Protein 7XIO (pdb70)

B-factor: mean 67.59, std 16.99, range [36.01, 215.99]

Secondary structure (DSSP, 8-state):
-PPEEE-BSTT--TT-HHHHHHHHHHHHHHHS-TTSSSSHHHHHHHHEETTTEESS---SSTTHHHHHHHHHHHHHHHHHHHH--TT----B--TTT--SPPHHHH-SEETTEEPTT--TTPPPSSGGG---HHHH-IIIIIHHHHH---HHHHS----EE-SSSS-EE--S--TTHHHH--SEE-HHIIIIIHHHHHHH-TTTTSTTGGGSTTHHHHHHHHHHHHHHHHHTT------HHHHT-EEEEEEE-TTS-EEEEEGGGGS-TTTTTEEES--PPP--PPP-HHHHHHHHHHHT--EE---SSS--B-SSS-EEEEEE--S----EEEEEEEEE--TTEEEEEEEES-TT--TTS-TTSTTEEEEE-----PPPEEEEE-HHHHHHHT--TTEEEEEEEEEEPTT--GGGS--BEEEEEEEEE--/-PPEEE-BSTT--TT-HHHHHHHHHHHHHHHS-TTSSSSHHHHHHHHEETTTEESS---SSTTHHHHHHHHHHHHHHHHHHHH--TT----B--TTT--SPPHHHH-SEETTEEPTT--TTPPPSSGGG---HHHH-IIIIIHHHHH---HHHHS----EE-SSSS-EE--S--TTHHHH--SEE-HHIIIIIHHHHHHH-TTTTSTTGGGSTHHHHHHHHHHHHHHHHHHTT------HHHHT-EEEEEEE-TTS-EEEEEGGGGS-TTTTTEEES--PPP--PPP-HHHHHHHHHHH----EEE---SSS--B-SSS-EEEEEE--TTSSS-----EEEEEEEEE--TTEEEEEEEES-TT--TTS-TTSTTEEEEE-----PPPEEEEE-HHHHHHHT--TTEEEEEEEEEEPTT--GGGS--BEEEEEEEEE--/-PPEEE-BSTT--TT-HHHHHHHHHHHHHHHS-TTSSSSHHHHHHHHEETTTEESS---SSTTHHHHHHHHHHHHHHHHHHHH--TT----B--TTT--SPPHHHH-SEETTEEPTT--TTPPPSSGGG---HHHH-IIIIIHHHHH---HHHHS----EE-SSSS-EE--S--TTHHHH--SEE-HHIIIIIHHHHHHH-TTTTSTTGGGSTHHHHHHHHHHHHHHHHHHTT------HHHHT-EEEEEEE-TTS-EEEEEGGGGS-TTTTTEEES--PPP--PPP-HHHHHHHHHHH---EEEE---SSS--B-SSS-EEEEEE-----EEEEEEEEE--TTEEEEEEEES-TT--TTS-TTSTTEEEEE-----PPPEEEEE-HHHHHHHT--EEEEEEEEEEPTT--GGGS--BEEEEEEEEE-

Nearest PDB structures (foldseek):
  7xio-assembly2_B  TM=1.002E+00  e=6.014E-97  Ralstonia
  7xio-assembly3_C  TM=1.002E+00  e=2.728E-91  Ralstonia
  7xio-assembly1_A  TM=1.000E+00  e=6.134E-91  Ralstonia
  4z14-assembly6_E  TM=7.018E-01  e=4.710E-22  Coreopsis grandiflora
  6hqi-assembly1_A  TM=7.028E-01  e=2.524E-21  Solanum lycopersicum

Foldseek 3Di:
DAFQAAEAPPPADCVRVQNVLLQVLLVVQCPDDLVACSHLNNLLVLQHDQPGAGHQAAAAALCNQLVLLVSLLQSQQLSCVVSVVVSHHHYAYLCQVVFWQDPLQCDQPDPPHGGSLYDPPWATCDDVNTCDCLFRHVVNQLVVLLVDQASCQNRWHFAWAVVDPPIRTDDDQPSVRRRRHFTAGHSLRFGHNQSNQLSGDDQSLGSSNSSNVNVSNHSVVVNQSVQQSVQQPRDHDPDCSQLVHKRAQSHAHSVRGGHIDHSVCRPDVVSSRHDYPDHDHHPPDDDDPLLNVVVVPVSVPAAWWQDDDPFWAFQFQWRKTKDADPWDQAWKKKKFGQKDFDPFFFKKWKFKQCRRDGLPDDCVDLRTFHITGDRDVGGHMHMGTCVVSCVSVVDPTGMIMMIMHGHGDPPDDRVPRDTMDTPIMHMDRSD/DAFQAAEALPPADCVRPQNVLLQVLLVVQCPDDLVACSHLNNLLVLQNDQPGAGHQAAAAALCNQLVVLVSLLLSQQLSCVVSVVVSHHHYAYLCQVVFWDRPLQCDQDDPPHGGSLYDPPWATCDDVNTCDCLFRHVVNQLVVLLVDQASCQNRWHFAWAVVDVPIRTDDDQPSVRRRRHFTAGHSLRFGHNQSNQLSGDDLSLGSSNSSNVCVSNHSVVVNQSLQQSVQLPRDHDPDCSQLVHKRAQSHAHSVRGGHIDHSVCRPDVVSSRHDYPDHDHHPPDDDDVLLNVVVVVVSNVAPKAWWQDDDPFWAFQFQWRKTKDADPPPLPQDLVKWKKKKQGFKDADPFFFKKWKFKQCRRDGLPDDCPDLRTFHIGGDRDVGGHMHMGTCSVSCVSVSDPNRMIMMTMHGHGDPPDDRVPSDTMDTPTMMMHISD/DAFQAAEALPPADCVRVQNVLLQVLLVVQCPDDLVACSHLNNLLVLQHDQPGAGHQAAAAALCNQLVLLVSLLLVQQLSCVVSVVVSHHHYAYLCQVVFWDRPSQCDQPDPPHGGSLYDPPWATCDDVNTCDLLQRHVVNQLVVLLPDQASCQNRWHFAWAVVDPPIRTDDDQPSVRRRRHFTAGHSLRFGHNQSNQLSGDDLSLGSSNSSNVCVSNHSVVVNQSVVQSVQQPRDHDPDCSQLVHKRQQSHAHNVRGGHIDHSVCRPDVVSSRHDYPDHDHHPPDDDDVVVRVVVVCVSVVADKDWFQDDDQFWAFQFQWRKTKDADPPAWKKKKFGFKDADPFFFWKWKFKQCRRDGLPDDCPDLRTFHITGDRDVGGHMHMGTCVVSCVSVVHRMIMMTMHGHGDPPDDRVPSTTMDTPTMMMHHD

Solvent-accessible surface area: 51784 Å² total; per-residue (Å²): 142,132,72,50,41,0,77,29,13,135,76,18,153,63,75,18,79,11,0,29,6,0,10,92,0,0,27,61,0,79,69,75,83,55,117,95,26,32,0,9,50,6,0,0,48,14,0,1,49,89,156,64,32,82,112,64,2,0,31,3,0,0,0,0,3,0,0,5,2,0,0,0,0,1,1,3,100,0,0,18,54,46,27,51,80,175,93,0,2,0,0,4,4,15,0,13,124,36,77,102,21,18,136,4,0,65,41,133,83,62,118,79,152,109,6,29,0,58,4,91,135,36,52,130,5,63,56,99,36,31,3,46,69,11,10,0,0,96,62,90,5,5,69,80,4,31,45,23,20,25,6,12,25,6,1,0,2,5,0,8,15,63,100,68,105,113,73,70,26,7,95,43,49,65,54,100,1,4,58,40,3,4,2,9,11,5,46,1,2,5,0,0,0,2,11,0,1,21,6,0,7,46,44,1,32,40,8,0,1,1,66,0,0,0,0,2,0,0,1,0,0,1,6,25,0,0,10,10,0,42,33,22,37,13,121,29,16,53,19,43,31,0,10,7,2,43,1,58,80,6,0,1,21,22,105,21,142,116,44,68,19,8,0,11,37,0,16,23,20,57,53,19,22,0,113,3,51,100,72,58,85,60,66,132,95,128,62,89,85,53,40,29,62,100,4,65,66,51,4,108,103,109,31,84,13,40,83,64,92,173,28,65,0,30,0,79,117,15,13,65,6,83,3,125,41,85,108,77,85,126,52,15,4,0,5,1,23,8,1,129,38,43,91,50,10,22,17,2,48,1,0,0,66,35,68,130,0,44,52,117,26,82,55,124,37,85,43,22,25,19,9,0,1,18,35,117,151,64,44,26,0,0,17,1,56,0,33,81,12,20,78,81,46,84,47,81,91,13,68,18,21,1,0,1,0,0,15,11,56,52,90,44,58,43,163,70,1,40,21,0,37,5,113,25,1,57,0,11,55,16,91,143,127,69,52,20,0,114,27,15,131,78,25,60,69,101,32,80,13,1,30,4,0,9,92,0,0,27,61,0,84,70,76,84,57,120,99,30,31,0,9,50,6,0,0,43,15,0,0,48,91,157,63,31,82,117,69,2,0,33,4,0,0,0,1,4,0,0,5,2,0,0,0,0,0,0,2,106,0,0,23,54,50,26,59,77,80,90,0,2,0,1,3,3,16,0,15,124,36,78,101,22,16,135,3,0,62,42,134,78,66,137,78,67,112,8,31,0,58,6,91,137,37,48,135,6,67,57,97,39,29,4,47,64,10,10,0,1,95,62,89,6,4,67,83,3,30,47,20,18,24,6,10,20,6,1,1,2,3,0,14,10,75,98,61,105,112,75,67,27,7,95,43,53,66,54,104,1,4,58,44,4,5,2,11,11,5,44,1,2,4,0,0,0,2,10,0,1,22,7,0,6,47,43,0,32,38,9,1,1,1,70,0,0,0,0,1,0,0,1,0,0,2,5,24,0,0,13,9,0,41,40,22,36,12,110,25,16,59,18,45,31,0,8,5,1,92,1,57,73,6,0,1,20,19,109,22,147,118,43,56,14,0,0,12,46,0,12,16,11,100,48,20,21,0,62,4,46,95,68,58,84,57,68,134,95,115,58,79,93,56,34,29,59,71,2,70,69,27,9,106,105,75,67,87,35,82,16,36,85,64,105,95,28,67,0,34,0,80,122,16,14,67,5,82,2,124,22,78,100,49,39,8,81,43,67,166,30,41,2,2,0,3,1,26,12,2,42,41,41,93,52,9,22,17,2,49,0,0,0,56,35,69,133,0,44,51,116,26,82,58,121,36,83,42,23,26,19,8,0,2,16,34,119,149,68,77,26,1,0,13,1,57,0,23,84,13,3,60,76,39,119,17,184,108,16,58,6,19,1,0,2,0,0,15,12,55,49,88,44,57,42,155,72,0,42,23,0,50,4,128,30,0,40,0,1,13,8,74,142,129,64,53,18,0,110,28,16,130,76,26,62,79,100,32,77,11,0,30,5,0,11,95,0,0,26,59,0,81,70,78,81,53,118,94,26,29,0,9,51,6,0,0,42,9,0,0,50,91,155,64,31,80,101,66,2,0,32,4,0,0,0,1,4,0,0,4,1,0,0,0,0,1,1,4,106,0,0,22,54,48,28,60,71,84,83,0,2,0,0,4,2,15,0,15,123,36,73,103,22,18,72,6,0,64,45,132,86,66,135,82,162,109,6,31,0,53,5,90,137,36,45,139,5,66,59,93,37,30,4,49,68,11,10,0,1,95,64,93,5,5,71,79,3,32,46,21,21,26,7,9,20,6,1,0,3,4,0,11,18,58,101,69,105,113,64,70,23,7,98,43,86,62,58,99,1,4,58,38,4,6,1,15,10,5,44,1,2,4,1,0,0,2,10,0,1,22,6,0,6,46,43,0,32,38,9,1,1,1,66,0,0,0,2,1,0,0,1,0,1,2,6,26,0,0,11,9,0,41,36,22,35,13,147,26,17,118,22,101,37,0,57,41,2,40,0,58,73,5,0,0,26,19,115,21,158,115,44,70,17,7,0,70,78,0,59,48,13,95,85,21,20,0,101,3,48,98,70,56,84,59,69,134,98,134,67,85,121,70,39,25,58,88,0,81,67,30,10,100,116,95,51,77,101,77,11,40,84,63,106,88,25,60,0,37,1,91,58,19,13,63,4,79,1,61,45,86,113,153,39,19,0,1,7,2,37,12,2,42,29,43,91,53,10,21,17,2,50,0,0,0,57,35,70,132,1,46,51,118,24,81,51,121,39,85,43,24,24,19,7,0,1,12,30,120,148,69,76,18,0,0,13,1,48,0,36,72,12,20,71,71,41,136,86,69,92,17,18,1,0,2,0,0,16,12,52,55,89,42,60,48,154,74,1,40,22,0,48,4,126,20,0,35,0,0,47,41

Structure (mmCIF, N/CA/C/O backbone):
data_7XIO
#
_entry.id   7XIO
#
_cell.length_a   190.897
_cell.length_b   190.897
_cell.length_c   402.109
_cell.angle_alpha   90.000
_cell.angle_beta   90.000
_cell.angle_gamma   120.000
#
_symmetry.space_group_name_H-M   'H 3 2'
#
loop_
_entity.id
_entity.type
_entity.pdbx_description
1 polymer 'Polyphenol oxidase'
2 non-polymer 'PHOSPHATE ION'
3 water water
#
loop_
_atom_site.group_PDB
_atom_site.id
_atom_site.type_symbol
_atom_site.label_atom_id
_atom_site.label_alt_id
_atom_site.label_comp_id
_atom_site.label_asym_id
_atom_site.label_entity_id
_atom_site.label_seq_id
_atom_site.pdbx_PDB_ins_code
_atom_site.Cartn_x
_atom_site.Cartn_y
_atom_site.Cartn_z
_atom_site.occupancy
_atom_site.B_iso_or_equiv
_atom_site.auth_seq_id
_atom_site.auth_comp_id
_atom_site.auth_asym_id
_atom_site.auth_atom_id
_atom_site.pdbx_PDB_model_num
ATOM 1 N N . ALA A 1 35 ? -67.95910 101.55630 -55.76332 1.000 93.15727 35 ALA A N 1
ATOM 2 C CA . ALA A 1 35 ? -68.61415 100.66345 -56.71427 1.000 100.77729 35 ALA A CA 1
ATOM 3 C C . ALA A 1 35 ? -69.28230 99.48869 -56.00215 1.000 99.65824 35 ALA A C 1
ATOM 4 O O . ALA A 1 35 ? -68.71192 98.91583 -55.07268 1.000 94.80222 35 ALA A O 1
ATOM 6 N N . PRO A 1 36 ? -70.49139 99.13509 -56.43924 1.000 93.11706 36 PRO A N 1
ATOM 7 C CA . PRO A 1 36 ? -71.18449 97.98611 -55.84059 1.000 88.26786 36 PRO A CA 1
ATOM 8 C C . PRO A 1 36 ? -70.42268 96.69066 -56.07954 1.000 76.96017 36 PRO A C 1
ATOM 9 O O . PRO A 1 36 ? -69.76135 96.50867 -57.10444 1.000 74.31748 36 PRO A O 1
ATOM 13 N N . LEU A 1 37 ? -70.51881 95.78966 -55.10366 1.000 72.59749 37 LEU A N 1
ATOM 14 C CA . LEU A 1 37 ? -69.77864 94.53688 -55.15432 1.000 64.82851 37 LEU A CA 1
ATOM 15 C C . LEU A 1 37 ? -70.24733 93.66616 -56.31277 1.000 64.20195 37 LEU A C 1
ATOM 16 O O . LEU A 1 37 ? -71.43817 93.60896 -56.63021 1.000 68.93471 37 LEU A O 1
ATOM 21 N N . ARG A 1 38 ? -69.29344 92.99202 -56.94905 1.000 53.29950 38 ARG A N 1
ATOM 22 C CA . ARG A 1 38 ? -69.61901 91.96487 -57.92710 1.000 55.56086 38 ARG A CA 1
ATOM 23 C C . ARG A 1 38 ? -70.11573 90.71262 -57.21428 1.000 55.44556 38 ARG A C 1
ATOM 24 O O . ARG A 1 38 ? -69.58903 90.32618 -56.16796 1.000 55.62804 38 ARG A O 1
ATOM 32 N N . VAL A 1 39 ? -71.14549 90.08409 -57.77119 1.000 50.29518 39 VAL A N 1
ATOM 33 C CA . VAL A 1 39 ? -71.78665 88.93363 -57.14429 1.000 45.92631 39 VAL A CA 1
ATOM 34 C C . VAL A 1 39 ? -71.41439 87.68868 -57.93439 1.000 47.24035 39 VAL A C 1
ATOM 35 O O . VAL A 1 39 ? -71.92294 87.46810 -59.04066 1.000 49.20840 39 VAL A O 1
ATOM 39 N N . ARG A 1 40 ? -70.54412 86.86019 -57.36156 1.000 47.49817 40 ARG A N 1
ATOM 40 C CA . ARG A 1 40 ? -70.22208 85.57936 -57.97664 1.000 46.90590 40 ARG A CA 1
ATOM 41 C C . ARG A 1 40 ? -71.38764 84.61967 -57.78205 1.000 47.41628 40 ARG A C 1
ATOM 42 O O . ARG A 1 40 ? -71.84586 84.40533 -56.65510 1.000 47.91066 40 ARG A O 1
ATOM 50 N N . ARG A 1 41 ? -71.87235 84.04829 -58.88206 1.000 46.71703 41 ARG A N 1
ATOM 51 C CA . ARG A 1 41 ? -73.14040 83.33584 -58.89692 1.000 46.65700 41 ARG A CA 1
ATOM 52 C C . ARG A 1 41 ? -72.94791 81.87046 -59.26355 1.000 48.19235 41 ARG A C 1
ATOM 53 O O . ARG A 1 41 ? -72.00498 81.50398 -59.97112 1.000 45.63983 41 ARG A O 1
ATOM 61 N N . ASN A 1 42 ? -73.86226 81.03912 -58.76558 1.000 48.92217 42 ASN A N 1
ATOM 62 C CA . ASN A 1 42 ? -73.85309 79.61191 -59.05944 1.000 42.37181 42 ASN A CA 1
ATOM 63 C C . ASN A 1 42 ? -74.13492 79.37483 -60.54035 1.000 46.08235 42 ASN A C 1
ATOM 64 O O . ASN A 1 42 ? -75.07339 79.94626 -61.10362 1.000 46.28638 42 ASN A O 1
ATOM 69 N N . LEU A 1 43 ? -73.32324 78.51632 -61.16651 1.000 43.95359 43 LEU A N 1
ATOM 70 C CA . LEU A 1 43 ? -73.53208 78.17154 -62.57108 1.000 44.74667 43 LEU A CA 1
ATOM 71 C C . LEU A 1 43 ? -74.89276 77.53345 -62.81475 1.000 45.07214 43 LEU A C 1
ATOM 72 O O . LEU A 1 43 ? -75.47999 77.72193 -63.88448 1.000 48.71684 43 LEU A O 1
ATOM 77 N N . HIS A 1 44 ? -75.40454 76.77866 -61.84569 1.000 48.70398 44 HIS A N 1
ATOM 78 C CA . HIS A 1 44 ? -76.64752 76.03962 -62.03087 1.000 45.67337 44 HIS A CA 1
ATOM 79 C C . HIS A 1 44 ? -77.79566 76.96545 -62.40704 1.000 50.81643 44 HIS A C 1
ATOM 80 O O . HIS A 1 44 ? -78.13043 77.89222 -61.66285 1.000 51.75306 44 HIS A O 1
ATOM 87 N N . GLY A 1 45 ? -78.41030 76.70019 -63.55866 1.000 49.07184 45 GLY A N 1
ATOM 88 C CA . GLY A 1 45 ? -79.53954 77.47451 -64.01666 1.000 49.44608 45 GLY A CA 1
ATOM 89 C C . GLY A 1 45 ? -79.20495 78.61956 -64.94628 1.000 52.44129 45 GLY A C 1
ATOM 90 O O . GLY A 1 45 ? -80.12887 79.24420 -65.48560 1.000 54.63647 45 GLY A O 1
ATOM 91 N N . MET A 1 46 ? -77.92426 78.92861 -65.14014 1.000 46.72200 46 MET A N 1
ATOM 92 C CA . MET A 1 46 ? -77.54723 80.01542 -66.03320 1.000 46.47371 46 MET A CA 1
ATOM 93 C C . MET A 1 46 ? -77.83026 79.63725 -67.47902 1.000 43.84543 46 MET A C 1
ATOM 94 O O . MET A 1 46 ? -77.49484 78.53504 -67.92338 1.000 50.75170 46 MET A O 1
ATOM 99 N N . LYS A 1 47 ? -78.45041 80.55567 -68.21213 1.000 52.41566 47 LYS A N 1
ATOM 100 C CA . LYS A 1 47 ? -78.52852 80.41767 -69.65710 1.000 48.69772 47 LYS A CA 1
ATOM 101 C C . LYS A 1 47 ? -77.12098 80.45087 -70.23950 1.000 49.08871 47 LYS A C 1
ATOM 102 O O . LYS A 1 47 ? -76.21450 81.07376 -69.68285 1.000 48.01800 47 LYS A O 1
ATOM 108 N N . MET A 1 48 ? -76.93076 79.75750 -71.36493 1.000 48.18006 48 MET A N 1
ATOM 109 C CA . MET A 1 48 ? -75.59139 79.67590 -71.94118 1.000 48.18154 48 MET A CA 1
ATOM 110 C C . MET A 1 48 ? -75.05875 81.05083 -72.32429 1.000 47.05743 48 MET A C 1
ATOM 111 O O . MET A 1 48 ? -73.84067 81.25630 -72.35445 1.000 50.28989 48 MET A O 1
ATOM 116 N N . ASP A 1 49 ? -75.94620 82.00694 -72.59988 1.000 51.84809 49 ASP A N 1
ATOM 117 C CA . ASP A 1 49 ? -75.54890 83.37219 -72.91139 1.000 48.70049 49 ASP A CA 1
ATOM 118 C C . ASP A 1 49 ? -75.71796 84.31269 -71.72189 1.000 50.24958 49 ASP A C 1
ATOM 119 O O . ASP A 1 49 ? -75.75922 85.53497 -71.90790 1.000 47.82260 49 ASP A O 1
ATOM 124 N N . ASP A 1 50 ? -75.83898 83.76466 -70.51428 1.000 50.46117 50 ASP A N 1
ATOM 125 C CA . ASP A 1 50 ? -75.82806 84.57776 -69.30834 1.000 46.06872 50 ASP A CA 1
ATOM 126 C C . ASP A 1 50 ? -74.61661 85.50860 -69.33703 1.000 51.34334 50 ASP A C 1
ATOM 127 O O . ASP A 1 50 ? -73.50171 85.05483 -69.63360 1.000 53.45038 50 ASP A O 1
ATOM 132 N N . PRO A 1 51 ? -74.78868 86.79899 -69.03901 1.000 50.31731 51 PRO A N 1
ATOM 133 C CA . PRO A 1 51 ? -73.66617 87.74120 -69.19295 1.000 50.57902 51 PRO A CA 1
ATOM 134 C C . PRO A 1 51 ? -72.40937 87.33998 -68.44089 1.000 50.08706 51 PRO A C 1
ATOM 135 O O . PRO A 1 51 ? -71.30364 87.53010 -68.96303 1.000 52.65543 51 PRO A O 1
ATOM 139 N N . ASP A 1 52 ? -72.53747 86.78839 -67.23296 1.000 46.31680 52 ASP A N 1
ATOM 140 C CA . ASP A 1 52 ? -71.34926 86.35016 -66.50664 1.000 48.37659 52 ASP A CA 1
ATOM 141 C C . ASP A 1 52 ? -70.68717 85.17250 -67.21076 1.000 46.37217 52 ASP A C 1
ATOM 142 O O . ASP A 1 52 ? -69.48482 85.20145 -67.49468 1.000 49.78281 52 ASP A O 1
ATOM 147 N N . LEU A 1 53 ? -71.46297 84.12801 -67.50598 1.000 48.10629 53 LEU A N 1
ATOM 148 C CA . LEU A 1 53 ? -70.92377 82.97406 -68.21596 1.000 43.27070 53 LEU A CA 1
ATOM 149 C C . LEU A 1 53 ? -70.39935 83.36570 -69.59415 1.000 50.49379 53 LEU A C 1
ATOM 150 O O . LEU A 1 53 ? -69.32863 82.90826 -70.01165 1.000 49.93589 53 LEU A O 1
ATOM 155 N N . SER A 1 54 ? -71.14411 84.21061 -70.31563 1.000 47.36637 54 SER A N 1
ATOM 156 C CA . SER A 1 54 ? -70.72495 84.63188 -71.65011 1.000 44.53533 54 SER A CA 1
ATOM 157 C C . SER A 1 54 ? -69.39027 85.36081 -71.61362 1.000 50.05515 54 SER A C 1
ATOM 158 O O . SER A 1 54 ? -68.53072 85.13945 -72.47488 1.000 49.53998 54 SER A O 1
ATOM 161 N N . ALA A 1 55 ? -69.20758 86.25445 -70.63920 1.000 48.95139 55 ALA A N 1
ATOM 162 C CA . ALA A 1 55 ? -67.95362 86.99161 -70.54522 1.000 46.60266 55 ALA A CA 1
ATOM 163 C C . ALA A 1 55 ? -66.78147 86.05204 -70.29602 1.000 50.14708 55 ALA A C 1
ATOM 164 O O . ALA A 1 55 ? -65.69791 86.23675 -70.86305 1.000 54.06526 55 ALA A O 1
ATOM 166 N N . TYR A 1 56 ? -66.98318 85.02543 -69.46546 1.000 47.48166 56 TYR A N 1
ATOM 167 C CA . TYR A 1 56 ? -65.90930 84.07367 -69.19844 1.000 48.53092 56 TYR A CA 1
ATOM 168 C C . TYR A 1 56 ? -65.56440 83.26234 -70.44197 1.000 47.83316 56 TYR A C 1
ATOM 169 O O . TYR A 1 56 ? -64.38567 83.09031 -70.77202 1.000 48.78812 56 TYR A O 1
ATOM 178 N N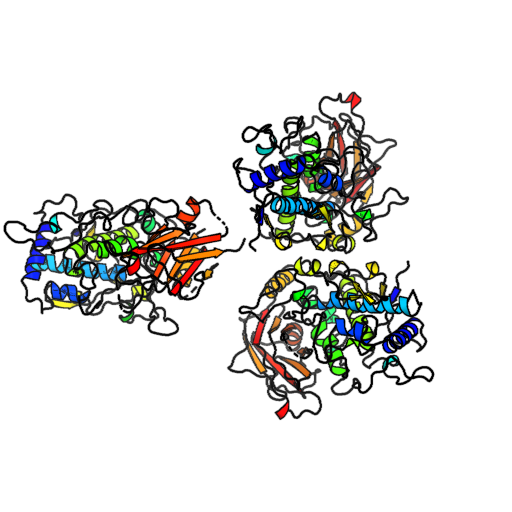 . ARG A 1 57 ? -66.58026 82.74589 -71.13863 1.000 45.36547 57 ARG A N 1
ATOM 179 C CA . ARG A 1 57 ? -66.33533 82.00712 -72.37361 1.000 44.38308 57 ARG A CA 1
ATOM 180 C C . ARG A 1 57 ? -65.61241 82.87723 -73.39347 1.000 51.45019 57 ARG A C 1
ATOM 181 O O . ARG A 1 57 ? -64.62775 82.45012 -74.00708 1.000 52.20743 57 ARG A O 1
ATOM 189 N N . GLU A 1 58 ? -66.09126 84.10919 -73.58126 1.000 50.92912 58 GLU A N 1
ATOM 190 C CA . GLU A 1 58 ? -65.41527 85.05777 -74.46066 1.000 48.52831 58 GLU A CA 1
ATOM 191 C C . GLU A 1 58 ? -63.97201 85.28706 -74.02532 1.000 52.22157 58 GLU A C 1
ATOM 192 O O . GLU A 1 58 ? -63.07182 85.40642 -74.86519 1.000 53.76237 58 GLU A O 1
ATOM 198 N N . PHE A 1 59 ? -63.73202 85.33384 -72.71291 1.000 56.37010 59 PHE A N 1
ATOM 199 C CA . PHE A 1 59 ? -62.38409 85.55931 -72.19859 1.000 50.24233 59 PHE A CA 1
ATOM 200 C C . PHE A 1 59 ? -61.46121 84.39346 -72.53316 1.000 49.17157 59 PHE A C 1
ATOM 201 O O . PHE A 1 59 ? -60.32842 84.59631 -72.98589 1.000 52.98772 59 PHE A O 1
ATOM 209 N N . VAL A 1 60 ? -61.92740 83.16177 -72.30981 1.000 50.13897 60 VAL A N 1
ATOM 210 C CA . VAL A 1 60 ? -61.10471 81.99119 -72.60224 1.000 49.02161 60 VAL A CA 1
ATOM 211 C C . VAL A 1 60 ? -60.79077 81.92503 -74.09212 1.000 55.83948 60 VAL A C 1
ATOM 212 O O . VAL A 1 60 ? -59.67230 81.57497 -74.49226 1.000 50.16560 60 VAL A O 1
ATOM 216 N N . GLY A 1 61 ? -61.77078 82.26427 -74.93454 1.000 50.16123 61 GLY A N 1
ATOM 217 C CA . GLY A 1 61 ? -61.51837 82.32761 -76.36570 1.000 44.69950 61 GLY A CA 1
ATOM 218 C C . GLY A 1 61 ? -60.44171 83.33524 -76.72176 1.000 54.25626 61 GLY A C 1
ATOM 219 O O . GLY A 1 61 ? -59.51872 83.03480 -77.48362 1.000 54.41209 61 GLY A O 1
ATOM 220 N N . ILE A 1 62 ? -60.55927 84.55525 -76.18977 1.000 54.48376 62 ILE A N 1
ATOM 221 C CA . ILE A 1 62 ? -59.54018 85.57660 -76.42374 1.000 52.91052 62 ILE A CA 1
ATOM 222 C C . ILE A 1 62 ? -58.17627 85.07694 -75.96271 1.000 57.57277 62 ILE A C 1
ATOM 223 O O . ILE A 1 62 ? -57.18185 85.15910 -76.69456 1.000 56.94827 62 ILE A O 1
ATOM 228 N N . MET A 1 63 ? -58.11347 84.54918 -74.73572 1.000 52.24104 63 MET A N 1
ATOM 229 C CA . MET A 1 63 ? -56.84033 84.11340 -74.17079 1.000 55.82303 63 MET A CA 1
ATOM 230 C C . MET A 1 63 ? -56.23213 82.95506 -74.94806 1.000 57.12383 63 MET A C 1
ATOM 231 O O . MET A 1 63 ? -55.00430 82.85871 -75.05059 1.000 58.87209 63 MET A O 1
ATOM 236 N N . LYS A 1 64 ? -57.06330 82.06254 -75.49039 1.000 57.31405 64 LYS A N 1
ATOM 237 C CA . LYS A 1 64 ? -56.53512 80.94878 -76.26898 1.000 54.37946 64 LYS A CA 1
ATOM 238 C C . LYS A 1 64 ? -56.08319 81.38555 -77.65583 1.000 55.25326 64 LYS A C 1
ATOM 239 O O . LYS A 1 64 ? -55.21899 80.73421 -78.25123 1.000 61.91114 64 LYS A O 1
ATOM 245 N N . GLY A 1 65 ? -56.64587 82.47567 -78.18131 1.000 56.71583 65 GLY A N 1
ATOM 246 C CA . GLY A 1 65 ? -56.22836 83.00373 -79.46711 1.000 51.82085 65 GLY A CA 1
ATOM 247 C C . GLY A 1 65 ? -54.93950 83.79856 -79.45132 1.000 61.04790 65 GLY A C 1
ATOM 248 O O . GLY A 1 65 ? -54.39156 84.09168 -80.51826 1.000 57.74200 65 GLY A O 1
ATOM 249 N N . LYS A 1 66 ? -54.44306 84.15252 -78.27113 1.000 57.01844 66 LYS A N 1
ATOM 250 C CA . LYS A 1 66 ? -53.21869 84.92337 -78.16005 1.000 59.67538 66 LYS A CA 1
ATOM 251 C C . LYS A 1 66 ? -51.99666 84.02560 -78.34639 1.000 60.71581 66 LYS A C 1
ATOM 252 O O . LYS A 1 66 ? -52.09376 82.79828 -78.41784 1.000 64.37948 66 LYS A O 1
ATOM 258 N N . ASP A 1 67 ? -50.83004 84.66085 -78.43483 1.000 59.99450 67 ASP A N 1
ATOM 259 C CA . ASP A 1 67 ? -49.56182 83.93956 -78.48152 1.000 65.64786 67 ASP A CA 1
ATOM 260 C C . ASP A 1 67 ? -49.34465 83.23608 -77.14741 1.000 69.42679 67 ASP A C 1
ATOM 261 O O . ASP A 1 67 ? -49.12885 83.89002 -76.12173 1.000 68.14006 67 ASP A O 1
ATOM 266 N N . GLN A 1 68 ? -49.37999 81.90073 -77.15916 1.000 64.13297 68 GLN A N 1
ATOM 267 C CA . GLN A 1 68 ? -49.31531 81.14018 -75.91549 1.000 62.34709 68 GLN A CA 1
ATOM 268 C C . GLN A 1 68 ? -47.94281 81.18621 -75.25539 1.000 67.92706 68 GLN A C 1
ATOM 269 O O . GLN A 1 68 ? -47.79811 80.68040 -74.13694 1.000 65.83249 68 GLN A O 1
ATOM 275 N N . THR A 1 69 ? -46.94004 81.77058 -75.90718 1.000 68.39255 69 THR A N 1
ATOM 276 C CA . THR A 1 69 ? -45.64480 81.98102 -75.27699 1.000 72.28396 69 THR A CA 1
ATOM 277 C C . THR A 1 69 ? -45.58413 83.26425 -74.45736 1.000 68.85195 69 THR A C 1
ATOM 278 O O . THR A 1 69 ? -44.60397 83.47200 -73.73379 1.000 77.78063 69 THR A O 1
ATOM 282 N N . GLN A 1 70 ? -46.59497 84.12198 -74.55398 1.000 66.34911 70 GLN A N 1
ATOM 283 C CA . GLN A 1 70 ? -46.63709 85.37851 -73.82196 1.000 64.76623 70 GLN A CA 1
ATOM 284 C C . GLN A 1 70 ? -47.23934 85.17819 -72.43509 1.000 62.61700 70 GLN A C 1
ATOM 285 O O . GLN A 1 70 ? -47.99041 84.23245 -72.18564 1.000 63.16680 70 GLN A O 1
ATOM 291 N N . ALA A 1 71 ? -46.90087 86.09636 -71.52691 1.000 58.41694 71 ALA A N 1
ATOM 292 C CA . ALA A 1 71 ? -47.49299 86.06168 -70.19413 1.000 57.24138 71 ALA A CA 1
ATOM 293 C C . ALA A 1 71 ? -48.99896 86.27396 -70.26033 1.000 58.42354 71 ALA A C 1
ATOM 294 O O . ALA A 1 71 ? -49.76277 85.57874 -69.58037 1.000 60.66803 71 ALA A O 1
ATOM 296 N N . LEU A 1 72 ? -49.44660 87.22914 -71.07567 1.000 57.84375 72 LEU A N 1
ATOM 297 C CA . LEU A 1 72 ? -50.87531 87.46648 -71.27932 1.000 57.01481 72 LEU A CA 1
ATOM 298 C C . LEU A 1 72 ? -51.37916 86.47999 -72.33085 1.000 57.97853 72 LEU A C 1
ATOM 299 O O . LEU A 1 72 ? -51.45575 86.76859 -73.52836 1.000 61.22749 72 LEU A O 1
ATOM 304 N N . SER A 1 73 ? -51.70573 85.27836 -71.86374 1.000 52.16744 73 SER A N 1
ATOM 305 C CA . SER A 1 73 ? -52.25834 84.22414 -72.70505 1.000 59.02143 73 SER A CA 1
ATOM 306 C C . SER A 1 73 ? -52.80381 83.14022 -71.79140 1.000 55.08877 73 SER A C 1
ATOM 307 O O . SER A 1 73 ? -52.47396 83.09026 -70.60316 1.000 54.84306 73 SER A O 1
ATOM 310 N N . TRP A 1 74 ? -53.63796 82.26742 -72.36195 1.000 54.22571 74 TRP A N 1
ATOM 311 C CA . TRP A 1 74 ? -54.21254 81.18058 -71.57395 1.000 55.48871 74 TRP A CA 1
ATOM 312 C C . TRP A 1 74 ? -53.12011 80.32888 -70.93934 1.000 51.97498 74 TRP A C 1
ATOM 313 O O . TRP A 1 74 ? -53.18485 79.99956 -69.75028 1.000 61.81057 74 TRP A O 1
ATOM 324 N N . LEU A 1 75 ? -52.09688 79.97301 -71.71727 1.000 58.66634 75 LEU A N 1
ATOM 325 C CA . LEU A 1 75 ? -51.00266 79.17717 -71.17191 1.000 54.00918 75 LEU A CA 1
ATOM 326 C C . LEU A 1 75 ? -50.14239 79.99588 -70.21499 1.000 61.38949 75 LEU A C 1
ATOM 327 O O . LEU A 1 75 ? -49.70943 79.48819 -69.17328 1.000 62.61556 75 LEU A O 1
ATOM 332 N N . GLY A 1 76 ? -49.87003 81.25771 -70.55718 1.000 58.95778 76 GLY A N 1
ATOM 333 C CA . GLY A 1 76 ? -49.06356 82.09254 -69.68058 1.000 53.08431 76 GLY A CA 1
ATOM 334 C C . GLY A 1 76 ? -49.67000 82.24856 -68.29942 1.000 56.85608 76 GLY A C 1
ATOM 335 O O . GLY A 1 76 ? -48.95660 82.24635 -67.29282 1.000 61.90310 76 GLY A O 1
ATOM 336 N N . PHE A 1 77 ? -50.99509 82.38614 -68.23146 1.000 54.66433 77 PHE A N 1
ATOM 337 C CA . PHE A 1 77 ? -51.66467 82.43781 -66.93693 1.000 52.07360 77 PHE A CA 1
ATOM 338 C C . PHE A 1 77 ? -51.49451 81.12176 -66.18824 1.000 57.83184 77 PHE A C 1
ATOM 339 O O . PHE A 1 77 ? -51.13755 81.10758 -65.00384 1.000 55.15881 77 PHE A O 1
ATOM 347 N N . ALA A 1 78 ? -51.73634 79.99920 -66.87331 1.000 55.13896 78 ALA A N 1
ATOM 348 C CA . ALA A 1 78 ? -51.63282 78.69411 -66.22782 1.000 50.15054 78 ALA A CA 1
ATOM 349 C C . ALA A 1 78 ? -50.22094 78.41080 -65.73076 1.000 53.89084 78 ALA A C 1
ATOM 350 O O . ALA A 1 78 ? -50.05159 77.75396 -64.69779 1.000 50.43869 78 ALA A O 1
ATOM 352 N N . ASN A 1 79 ? -49.19928 78.89941 -66.44173 1.000 53.27033 79 ASN A N 1
ATOM 353 C CA . ASN A 1 79 ? -47.82144 78.57610 -66.08017 1.000 56.13514 79 ASN A CA 1
ATOM 354 C C . ASN A 1 79 ? -47.46619 79.06247 -64.67924 1.000 59.53201 79 ASN A C 1
ATOM 355 O O . ASN A 1 79 ? -46.60350 78.46932 -64.02141 1.000 61.89473 79 ASN A O 1
ATOM 360 N N . GLN A 1 80 ? -48.10952 80.13490 -64.20503 1.000 59.43602 80 GLN A N 1
ATOM 361 C CA . GLN A 1 80 ? -47.88615 80.57301 -62.82972 1.000 59.27735 80 GLN A CA 1
ATOM 362 C C . GLN A 1 80 ? -48.30046 79.49883 -61.83440 1.000 55.88915 80 GLN A C 1
ATOM 363 O O . GLN A 1 80 ? -47.68853 79.36631 -60.76830 1.000 54.31716 80 GLN A O 1
ATOM 369 N N . HIS A 1 81 ? -49.34045 78.73256 -62.16467 1.000 58.47050 81 HIS A N 1
ATOM 370 C CA . HIS A 1 81 ? -49.73968 77.59652 -61.34269 1.000 50.63490 81 HIS A CA 1
ATOM 371 C C . HIS A 1 81 ? -48.75594 76.44321 -61.50028 1.000 55.25538 81 HIS A C 1
ATOM 372 O O . HIS A 1 81 ? -48.20448 75.94159 -60.51372 1.000 56.70859 81 HIS A O 1
ATOM 379 N N . GLY A 1 82 ? -48.50972 76.02861 -62.73620 1.000 54.27880 82 GLY A N 1
ATOM 380 C CA . GLY A 1 82 ? -47.62452 74.91497 -63.00747 1.000 53.56989 82 GLY A CA 1
ATOM 381 C C . GLY A 1 82 ? -47.70825 74.52938 -64.46785 1.000 54.28894 82 GLY A C 1
ATOM 382 O O . GLY A 1 82 ? -48.48747 75.09232 -65.24140 1.000 58.75562 82 GLY A O 1
ATOM 383 N N . THR A 1 83 ? -46.87683 73.55967 -64.83811 1.000 53.39753 83 THR A N 1
ATOM 384 C CA . THR A 1 83 ? -46.81084 73.08659 -66.21271 1.000 58.17590 83 THR A CA 1
ATOM 385 C C . THR A 1 83 ? -46.89486 71.56609 -66.24305 1.000 67.07392 83 THR A C 1
ATOM 386 O O . THR A 1 83 ? -46.57654 70.88464 -65.26378 1.000 64.43847 83 THR A O 1
ATOM 390 N N . LEU A 1 84 ? -47.34332 71.04562 -67.39064 1.000 61.78578 84 LEU A N 1
ATOM 391 C CA . LEU A 1 84 ? -47.45480 69.60122 -67.57813 1.000 61.72360 84 LEU A CA 1
ATOM 392 C C . LEU A 1 84 ? -46.12881 68.90047 -67.31370 1.000 68.79847 84 LEU A C 1
ATOM 393 O O . LEU A 1 84 ? -46.08184 67.86733 -66.63741 1.000 78.14364 84 LEU A O 1
ATOM 398 N N . ASN A 1 85 ? -45.03866 69.44080 -67.85788 1.000 65.17610 85 ASN A N 1
ATOM 399 C CA . ASN A 1 85 ? -43.74927 68.76708 -67.82134 1.000 71.70318 85 ASN A CA 1
ATOM 400 C C . ASN A 1 85 ? -42.78051 69.35441 -66.80411 1.000 76.98697 85 ASN A C 1
ATOM 401 O O . ASN A 1 85 ? -41.71969 68.76431 -66.57601 1.000 88.74423 85 ASN A O 1
ATOM 406 N N . GLY A 1 86 ? -43.11153 70.48406 -66.18582 1.000 78.26082 86 GLY A N 1
ATOM 407 C CA . GLY A 1 86 ? -42.21558 71.09442 -65.22193 1.000 70.73824 86 GLY A CA 1
ATOM 408 C C . GLY A 1 86 ? -42.70154 71.00079 -63.79038 1.000 64.68304 86 GLY A C 1
ATOM 409 O O . GLY A 1 86 ? -41.97116 71.34112 -62.85543 1.000 73.92229 86 GLY A O 1
ATOM 410 N N . GLY A 1 87 ? -43.93027 70.53680 -63.60275 1.000 68.56722 87 GLY A N 1
ATOM 411 C CA . GLY A 1 87 ? -44.48311 70.44493 -62.27017 1.000 61.31634 87 GLY A CA 1
ATOM 412 C C . GLY A 1 87 ? -45.00602 71.78230 -61.77756 1.000 64.36721 87 GLY A C 1
ATOM 413 O O . GLY A 1 87 ? -45.25405 72.71696 -62.54599 1.000 61.17671 87 GLY A O 1
ATOM 414 N N . TYR A 1 88 ? -45.18240 71.86289 -60.46311 1.000 64.65867 88 TYR A N 1
ATOM 415 C CA . TYR A 1 88 ? -45.76535 73.05383 -59.86367 1.000 59.51705 88 TYR A CA 1
ATOM 416 C C . TYR A 1 88 ? -44.77025 74.20644 -59.84001 1.000 59.20606 88 TYR A C 1
ATOM 417 O O . TYR A 1 88 ? -43.57701 74.01743 -59.58859 1.000 64.83526 88 TYR A O 1
ATOM 426 N N . LYS A 1 89 ? -45.27627 75.41177 -60.09893 1.000 56.36193 89 LYS A N 1
ATOM 427 C CA . LYS A 1 89 ? -44.46639 76.61987 -60.02862 1.000 57.50779 89 LYS A CA 1
ATOM 428 C C . LYS A 1 89 ? -44.73415 77.36201 -58.72200 1.000 63.10013 89 LYS A C 1
ATOM 429 O O . LYS A 1 89 ? -44.00130 77.18757 -57.74240 1.000 66.75734 89 LYS A O 1
ATOM 435 N N . TYR A 1 90 ? -45.78707 78.17862 -58.68738 1.000 52.44413 90 TYR A N 1
ATOM 436 C CA . TYR A 1 90 ? -46.10406 78.97597 -57.50989 1.000 55.02398 90 TYR A CA 1
ATOM 437 C C . TYR A 1 90 ? -47.28516 78.43518 -56.71483 1.000 57.04591 90 TYR A C 1
ATOM 438 O O . TYR A 1 90 ? -47.50319 78.87945 -55.58268 1.000 60.68871 90 TYR A O 1
ATOM 447 N N . CYS A 1 91 ? -48.04718 77.50459 -57.27421 1.000 59.12965 91 CYS A N 1
ATOM 448 C CA . CYS A 1 91 ? -49.24498 77.01736 -56.60720 1.000 58.86029 91 CYS A CA 1
ATOM 449 C C . CYS A 1 91 ? -48.88372 76.28220 -55.31902 1.000 59.28088 91 CYS A C 1
ATOM 450 O O . CYS A 1 91 ? -48.01448 75.39859 -55.33572 1.000 61.39583 91 CYS A O 1
ATOM 453 N N . PRO A 1 92 ? -49.51450 76.61451 -54.19204 1.000 58.07489 92 PRO A N 1
ATOM 454 C CA . PRO A 1 92 ? -49.31527 75.82713 -52.97205 1.000 58.65455 92 PRO A CA 1
ATOM 455 C C . PRO A 1 92 ? -50.27180 74.65087 -52.88650 1.000 66.19973 92 PRO A C 1
ATOM 456 O O . PRO A 1 92 ? -51.48778 74.81473 -53.02653 1.000 73.26911 92 PRO A O 1
ATOM 460 N N . HIS A 1 93 ? -49.73758 73.45592 -52.67042 1.000 68.28820 93 HIS A N 1
ATOM 461 C CA . HIS A 1 93 ? -50.55537 72.29514 -52.35714 1.000 68.46492 93 HIS A CA 1
ATOM 462 C C . HIS A 1 93 ? -49.98573 71.63471 -51.11465 1.000 62.99533 93 HIS A C 1
ATOM 463 O O . HIS A 1 93 ? -48.77182 71.42701 -51.01883 1.000 68.29956 93 HIS A O 1
ATOM 470 N N . GLY A 1 94 ? -50.85655 71.33743 -50.15627 1.000 60.22710 94 GLY A N 1
ATOM 471 C CA . GLY A 1 94 ? -50.41781 70.71810 -48.92368 1.000 60.53748 94 GLY A CA 1
ATOM 472 C C . GLY A 1 94 ? -49.76936 71.64645 -47.92230 1.000 57.82849 94 GLY A C 1
ATOM 473 O O . GLY A 1 94 ? -48.89596 71.20890 -47.16727 1.000 58.24836 94 GLY A O 1
ATOM 474 N N . ASP A 1 95 ? -50.16043 72.92107 -47.89634 1.000 55.47009 95 ASP A N 1
ATOM 475 C CA . ASP A 1 95 ? -49.81108 73.80054 -46.78835 1.000 57.32601 95 ASP A CA 1
ATOM 476 C C . ASP A 1 95 ? -50.85569 74.90459 -46.67656 1.000 57.30095 95 ASP A C 1
ATOM 477 O O . ASP A 1 95 ? -51.71913 75.06614 -47.54297 1.000 50.28051 95 ASP A O 1
ATOM 482 N N . TRP A 1 96 ? -50.74608 75.68587 -45.59818 1.000 55.81220 96 TRP A N 1
ATOM 483 C CA . TRP A 1 96 ? -51.79606 76.62020 -45.20633 1.000 53.04311 96 TRP A CA 1
ATOM 484 C C . TRP A 1 96 ? -51.95036 77.80960 -46.14840 1.000 53.68741 96 TRP A C 1
ATOM 485 O O . TRP A 1 96 ? -52.88316 78.59782 -45.96108 1.000 53.98483 96 TRP A O 1
ATOM 496 N N . TYR A 1 97 ? -51.08444 77.96581 -47.14725 1.000 49.45405 97 TYR A N 1
ATOM 497 C CA . TYR A 1 97 ? -51.28628 79.01588 -48.13959 1.000 51.71512 97 TYR A CA 1
ATOM 498 C C . TYR A 1 97 ? -52.23056 78.59154 -49.25630 1.000 51.55262 97 TYR A C 1
ATOM 499 O O . TYR A 1 97 ? -52.48338 79.38640 -50.16958 1.000 48.96545 97 TYR A O 1
ATOM 508 N N . PHE A 1 98 ? -52.75583 77.36606 -49.18027 1.000 49.89665 98 PHE A N 1
ATOM 509 C CA . PHE A 1 98 ? -53.67177 76.82173 -50.17937 1.000 51.46302 98 PHE A CA 1
ATOM 510 C C . PHE A 1 98 ? -54.80278 77.79310 -50.51351 1.000 54.50684 98 PHE A C 1
ATOM 511 O O . PHE A 1 98 ? -55.00704 78.15521 -51.67722 1.000 51.50685 98 PHE A O 1
ATOM 519 N N . LEU A 1 99 ? -55.55593 78.22487 -49.49605 1.000 52.91317 99 LEU A N 1
ATOM 520 C CA . LEU A 1 99 ? -56.71983 79.07005 -49.76178 1.000 50.25350 99 LEU A CA 1
ATOM 521 C C . LEU A 1 99 ? -56.34263 80.48546 -50.18877 1.000 50.26682 99 LEU A C 1
ATOM 522 O O . LEU A 1 99 ? -56.85982 80.95046 -51.21953 1.000 45.23094 99 LEU A O 1
ATOM 527 N N . PRO A 1 100 ? -55.49241 81.22986 -49.46614 1.000 51.10962 100 PRO A N 1
ATOM 528 C CA . PRO A 1 100 ? -55.23075 82.61842 -49.89118 1.000 50.37641 100 PRO A CA 1
ATOM 529 C C . PRO A 1 100 ? -54.62280 82.73068 -51.27838 1.000 50.82992 100 PRO A C 1
ATOM 530 O O . PRO A 1 100 ? -54.99766 83.63338 -52.03689 1.000 51.23254 100 PRO A O 1
ATOM 534 N N . TRP A 1 101 ? -53.69734 81.83819 -51.63978 1.000 52.52044 101 TRP A N 1
ATOM 535 C CA . TRP A 1 101 ? -53.06268 81.93960 -52.95080 1.000 51.37093 101 TRP A CA 1
ATOM 536 C C . TRP A 1 101 ? -54.06906 81.71390 -54.07067 1.000 52.71434 101 TRP A C 1
ATOM 537 O O . TRP A 1 101 ? -54.04650 82.41810 -55.08732 1.000 54.20160 101 TRP A O 1
ATOM 548 N N . HIS A 1 102 ? -54.96076 80.73517 -53.90451 1.000 51.57824 102 HIS A N 1
ATOM 549 C CA . HIS A 1 102 ? -55.94839 80.46367 -54.94158 1.000 49.07162 102 HIS A CA 1
ATOM 550 C C . HIS A 1 102 ? -56.98007 81.57795 -55.04555 1.000 46.07669 102 HIS A C 1
ATOM 551 O O . HIS A 1 102 ? -57.49475 81.84019 -56.13871 1.000 49.38506 102 HIS A O 1
ATOM 558 N N . ARG A 1 103 ? -57.29214 82.24655 -53.93385 1.000 44.77354 103 ARG A N 1
ATOM 559 C CA . ARG A 1 103 ? -58.16097 83.41587 -54.01069 1.000 43.89399 103 ARG A CA 1
ATOM 560 C C . ARG A 1 103 ? -57.54283 84.49679 -54.88645 1.000 44.65417 103 ARG A C 1
ATOM 561 O O . ARG A 1 103 ? -58.23141 85.10721 -55.71343 1.000 47.58917 103 ARG A O 1
ATOM 569 N N . GLY A 1 104 ? -56.24133 84.74497 -54.72169 1.000 47.07636 104 GLY A N 1
ATOM 570 C CA . GLY A 1 104 ? -55.56175 85.68793 -55.59172 1.000 50.34054 104 GLY A CA 1
ATOM 571 C C . GLY A 1 104 ? -55.47055 85.20683 -57.02367 1.000 50.13448 104 GLY A C 1
ATOM 572 O O . GLY A 1 104 ? -55.52626 86.01311 -57.95706 1.000 47.84449 104 GLY A O 1
ATOM 573 N N . PHE A 1 105 ? -55.33200 83.89361 -57.21886 1.000 51.04250 105 PHE A N 1
ATOM 574 C CA . PHE A 1 105 ? -55.26786 83.34269 -58.56812 1.000 46.95578 105 PHE A CA 1
ATOM 575 C C . PHE A 1 105 ? -56.60015 83.50876 -59.29206 1.000 52.10463 105 PHE A C 1
ATOM 576 O O . PHE A 1 105 ? -56.63635 83.92676 -60.45580 1.000 49.91094 105 PHE A O 1
ATOM 584 N N . VAL A 1 106 ? -57.70959 83.19127 -58.61580 1.000 48.55755 106 VAL A N 1
ATOM 585 C CA . VAL A 1 106 ? -59.02733 83.39225 -59.21514 1.000 44.91462 106 VAL A CA 1
ATOM 586 C C . VAL A 1 106 ? -59.25549 84.86955 -59.51066 1.000 50.25035 106 VAL A C 1
ATOM 587 O O . VAL A 1 106 ? -59.75217 85.23483 -60.58419 1.000 49.94641 106 VAL A O 1
ATOM 591 N N . LEU A 1 107 ? -58.88547 85.74213 -58.56736 1.000 48.74315 107 LEU A N 1
ATOM 592 C CA . LEU A 1 107 ? -59.03156 87.18127 -58.77484 1.000 46.86840 107 LEU A CA 1
ATOM 593 C C . LEU A 1 107 ? -58.21190 87.65349 -59.97070 1.000 53.21646 107 LEU A C 1
ATOM 594 O O . LEU A 1 107 ? -58.64456 88.53286 -60.72524 1.000 55.27776 107 LEU A O 1
ATOM 599 N N . MET A 1 108 ? -57.01920 87.08480 -60.15086 1.000 50.32192 108 MET A N 1
ATOM 600 C CA . MET A 1 108 ? -56.19952 87.40875 -61.31276 1.000 47.50665 108 MET A CA 1
ATOM 601 C C . MET A 1 108 ? -56.95215 87.13596 -62.61081 1.000 50.53958 108 MET A C 1
ATOM 602 O O . MET A 1 108 ? -56.93946 87.96331 -63.53026 1.000 50.45602 108 MET A O 1
ATOM 607 N N . TYR A 1 109 ? -57.63967 85.99175 -62.69244 1.000 50.41026 109 TYR A N 1
ATOM 608 C CA . TYR A 1 109 ? -58.43878 85.68818 -63.87655 1.000 48.36793 109 TYR A CA 1
ATOM 609 C C . TYR A 1 109 ? -59.66186 86.59154 -63.96486 1.000 50.17729 109 TYR A C 1
ATOM 610 O O . TYR A 1 109 ? -60.00741 87.07076 -65.05069 1.000 46.19793 109 TYR A O 1
ATOM 619 N N . GLU A 1 110 ? -60.34045 86.81615 -62.83527 1.000 48.65921 110 GLU A N 1
ATOM 620 C CA . GLU A 1 110 ? -61.55286 87.63058 -62.83777 1.000 45.79010 110 GLU A CA 1
ATOM 621 C C . GLU A 1 110 ? -61.28068 89.04367 -63.34126 1.000 51.26445 110 GLU A C 1
ATOM 622 O O . GLU A 1 110 ? -62.07371 89.59825 -64.11106 1.000 52.63594 110 GLU A O 1
ATOM 628 N N . ARG A 1 111 ? -60.16169 89.64175 -62.92416 1.000 51.39327 111 ARG A N 1
ATOM 629 C CA . ARG A 1 111 ? -59.83235 90.98747 -63.38497 1.000 48.60407 111 ARG A CA 1
ATOM 630 C C . ARG A 1 111 ? -59.50701 90.99651 -64.87181 1.000 53.93006 111 ARG A C 1
ATOM 631 O O . ARG A 1 111 ? -59.82728 91.96048 -65.57792 1.000 51.40941 111 ARG A O 1
ATOM 639 N N . ALA A 1 112 ? -58.86053 89.93629 -65.36185 1.000 50.35566 112 ALA A N 1
ATOM 640 C CA . ALA A 1 112 ? -58.53662 89.85961 -66.78148 1.000 44.85482 112 ALA A CA 1
ATOM 641 C C . ALA A 1 112 ? -59.79486 89.74179 -67.63514 1.000 52.87468 112 ALA A C 1
ATOM 642 O O . ALA A 1 112 ? -59.86687 90.33321 -68.71890 1.000 56.81850 112 ALA A O 1
ATOM 644 N N . VAL A 1 113 ? -60.79447 88.98338 -67.16717 1.000 50.50994 113 VAL A N 1
ATOM 645 C CA . VAL A 1 113 ? -62.05139 88.85807 -67.90694 1.000 49.54120 113 VAL A CA 1
ATOM 646 C C . VAL A 1 113 ? -62.68159 90.22793 -68.11662 1.000 56.60267 113 VAL A C 1
ATOM 647 O O . VAL A 1 113 ? -63.02690 90.60822 -69.24197 1.000 55.01022 113 VAL A O 1
ATOM 651 N N . ALA A 1 114 ? -62.86720 90.97689 -67.02607 1.000 51.56361 114 ALA A N 1
ATOM 652 C CA . ALA A 1 114 ? -63.47389 92.29992 -67.12523 1.000 54.63963 114 ALA A CA 1
ATOM 653 C C . ALA A 1 114 ? -62.69114 93.19754 -68.07417 1.000 52.32553 114 ALA A C 1
ATOM 654 O O . ALA A 1 114 ? -63.28063 93.92192 -68.88427 1.000 57.63919 114 ALA A O 1
ATOM 656 N N . ALA A 1 115 ? -61.36006 93.15185 -67.99728 1.000 48.80215 115 ALA A N 1
ATOM 657 C CA . ALA A 1 115 ? -60.53359 94.01941 -68.83005 1.000 50.96500 115 ALA A CA 1
ATOM 658 C C . ALA A 1 115 ? -60.60125 93.61810 -70.30088 1.000 55.49384 115 ALA A C 1
ATOM 659 O O . ALA A 1 115 ? -60.83264 94.46388 -71.17213 1.000 59.47681 115 ALA A O 1
ATOM 661 N N . LEU A 1 116 ? -60.39469 92.33234 -70.60222 1.000 53.43185 116 LEU A N 1
ATOM 662 C CA . LEU A 1 116 ? -60.26933 91.91985 -71.99770 1.000 52.25706 116 LEU A CA 1
ATOM 663 C C . LEU A 1 116 ? -61.61177 91.83679 -72.71201 1.000 55.08766 116 LEU A C 1
ATOM 664 O O . LEU A 1 116 ? -61.66077 91.98833 -73.93707 1.000 56.94000 116 LEU A O 1
ATOM 669 N N . THR A 1 117 ? -62.70445 91.60617 -71.98447 1.000 56.81814 117 THR A N 1
ATOM 670 C CA . THR A 1 117 ? -64.01944 91.54740 -72.60935 1.000 56.48507 117 THR A CA 1
ATOM 671 C C . THR A 1 117 ? -64.77498 92.86404 -72.53829 1.000 57.12522 117 THR A C 1
ATOM 672 O O . THR A 1 117 ? -65.75870 93.03452 -73.26666 1.000 58.84169 117 THR A O 1
ATOM 676 N N . GLY A 1 118 ? -64.35986 93.78324 -71.66900 1.000 55.82067 118 GLY A N 1
ATOM 677 C CA . GLY A 1 118 ? -65.08550 95.01613 -71.47246 1.000 53.23109 118 GLY A CA 1
ATOM 678 C C . GLY A 1 118 ? -66.25918 94.91254 -70.52754 1.000 54.53987 118 GLY A C 1
ATOM 679 O O . GLY A 1 118 ? -66.84321 95.94581 -70.17811 1.000 68.08264 118 GLY A O 1
ATOM 680 N N . TYR A 1 119 ? -66.63257 93.70341 -70.10947 1.000 53.70967 119 TYR A N 1
ATOM 681 C CA . TYR A 1 119 ? -67.73812 93.49644 -69.17674 1.000 51.87983 119 TYR A CA 1
ATOM 682 C C . TYR A 1 119 ? -67.21287 93.77681 -67.77608 1.000 56.77393 119 TYR A C 1
ATOM 683 O O . TYR A 1 119 ? -66.73297 92.88625 -67.07214 1.000 55.27777 119 TYR A O 1
ATOM 692 N N . LYS A 1 120 ? -67.31508 95.04301 -67.36630 1.000 58.40853 120 LYS A N 1
ATOM 693 C CA . LYS A 1 120 ? -66.59472 95.50207 -66.18409 1.000 62.33476 120 LYS A CA 1
ATOM 694 C C . LYS A 1 120 ? -67.18517 94.94588 -64.89462 1.000 56.48371 120 LYS A C 1
ATOM 695 O O . LYS A 1 120 ? -66.46954 94.81804 -63.89500 1.000 67.88405 120 LYS A O 1
ATOM 701 N N . THR A 1 121 ? -68.47132 94.60391 -64.89204 1.000 57.96572 121 THR A N 1
ATOM 702 C CA . THR A 1 121 ? -69.12169 94.04928 -63.71423 1.000 54.85947 121 THR A CA 1
ATOM 703 C C . THR A 1 121 ? -69.04175 92.52907 -63.66314 1.000 57.15146 121 THR A C 1
ATOM 704 O O . THR A 1 121 ? -69.81716 91.90157 -62.93101 1.000 61.81503 121 THR A O 1
ATOM 708 N N . PHE A 1 122 ? -68.11354 91.93000 -64.40744 1.000 54.76790 122 PHE A N 1
ATOM 709 C CA . PHE A 1 122 ? -67.99989 90.47911 -64.44065 1.000 48.59984 122 PHE A CA 1
ATOM 710 C C . PHE A 1 122 ? -67.70237 89.92276 -63.05612 1.000 48.95622 122 PHE A C 1
ATOM 711 O O . PHE A 1 122 ? -66.92536 90.49614 -62.28902 1.000 55.28559 122 PHE A O 1
ATOM 719 N N . ALA A 1 123 ? -68.33352 88.79507 -62.74225 1.000 48.50515 123 ALA A N 1
ATOM 720 C CA . ALA A 1 123 ? -68.07158 88.04732 -61.52132 1.000 46.41222 123 ALA A CA 1
ATOM 721 C C . ALA A 1 123 ? -67.89383 86.58320 -61.88521 1.000 47.31677 123 ALA A C 1
ATOM 722 O O . ALA A 1 123 ? -68.73793 86.00818 -62.57997 1.000 52.72297 123 ALA A O 1
ATOM 724 N N . MET A 1 124 ? -66.80031 85.99177 -61.43006 1.000 46.50101 124 MET A N 1
ATOM 725 C CA . MET A 1 124 ? -66.49570 84.60569 -61.75089 1.000 46.51479 124 MET A CA 1
ATOM 726 C C . MET A 1 124 ? -67.58849 83.67642 -61.23064 1.000 48.11849 124 MET A C 1
ATOM 727 O O . MET A 1 124 ? -67.82078 83.62904 -60.01367 1.000 56.13932 124 MET A O 1
ATOM 732 N N . PRO A 1 125 ? -68.27669 82.93248 -62.09310 1.000 50.63343 125 PRO A N 1
ATOM 733 C CA . PRO A 1 125 ? -69.24108 81.94668 -61.59926 1.000 43.85190 125 PRO A CA 1
ATOM 734 C C . PRO A 1 125 ? -68.52238 80.80520 -60.90033 1.000 45.08429 125 PRO A C 1
ATOM 735 O O . PRO A 1 125 ? -67.30960 80.62767 -61.02580 1.000 49.77125 125 PRO A O 1
ATOM 739 N N . TYR A 1 126 ? -69.28636 80.03558 -60.13179 1.000 46.47445 126 TYR A N 1
ATOM 740 C CA . TYR A 1 126 ? -68.73691 78.89174 -59.42335 1.000 45.46401 126 TYR A CA 1
ATOM 741 C C . TYR A 1 126 ? -69.61757 77.67049 -59.64390 1.000 46.66579 126 TYR A C 1
ATOM 742 O O . TYR A 1 126 ? -70.79134 77.77617 -60.00908 1.000 45.00187 126 TYR A O 1
ATOM 751 N N . TRP A 1 127 ? -69.02006 76.50227 -59.42306 1.000 48.92941 127 TRP A N 1
ATOM 752 C CA . TRP A 1 127 ? -69.67684 75.21088 -59.59029 1.000 43.34096 127 TRP A CA 1
ATOM 753 C C . TRP A 1 127 ? -69.82058 74.56825 -58.21602 1.000 43.61323 127 TRP A C 1
ATOM 754 O O . TRP A 1 127 ? -68.82372 74.18009 -57.59952 1.000 49.68758 127 TRP A O 1
ATOM 765 N N . ASN A 1 128 ? -71.05686 74.45597 -57.73829 1.000 43.80714 128 ASN A N 1
ATOM 766 C CA . ASN A 1 128 ? -71.33952 73.85844 -56.43280 1.000 43.22352 128 ASN A CA 1
ATOM 767 C C . ASN A 1 128 ? -71.49598 72.35374 -56.61838 1.000 46.23965 128 ASN A C 1
ATOM 768 O O . ASN A 1 128 ? -72.60134 71.84486 -56.81115 1.000 50.81993 128 ASN A O 1
ATOM 773 N N . TRP A 1 129 ? -70.37751 71.62160 -56.55078 1.000 42.46282 129 TRP A N 1
ATOM 774 C CA . TRP A 1 129 ? -70.45250 70.18473 -56.80158 1.000 48.18763 129 TRP A CA 1
ATOM 775 C C . TRP A 1 129 ? -71.17110 69.42308 -55.69566 1.000 48.85475 129 TRP A C 1
ATOM 776 O O . TRP A 1 129 ? -71.53266 68.26064 -55.90694 1.000 50.56788 129 TRP A O 1
ATOM 787 N N . THR A 1 130 ? -71.38536 70.03573 -54.53139 1.000 48.55432 130 THR A N 1
ATOM 788 C CA . THR A 1 130 ? -72.20787 69.39565 -53.51122 1.000 45.97179 130 THR A CA 1
ATOM 789 C C . THR A 1 130 ? -73.62995 69.18723 -54.01262 1.000 45.68597 130 THR A C 1
ATOM 790 O O . THR A 1 130 ? -74.22995 68.13062 -53.78592 1.000 42.88787 130 THR A O 1
ATOM 794 N N . GLU A 1 131 ? -74.17663 70.17777 -54.71628 1.000 54.17154 131 GLU A N 1
ATOM 795 C CA . GLU A 1 131 ? -75.53481 70.09790 -55.23586 1.000 48.34221 131 GLU A CA 1
ATOM 796 C C . GLU A 1 131 ? -75.59414 69.55163 -56.65473 1.000 50.99602 131 GLU A C 1
ATOM 797 O O . GLU A 1 131 ? -76.58165 68.90413 -57.01960 1.000 56.94654 131 GLU A O 1
ATOM 803 N N . ASP A 1 132 ? -74.56685 69.79777 -57.46304 1.000 50.96317 132 ASP A N 1
ATOM 804 C CA . ASP A 1 132 ? -74.54953 69.40828 -58.87139 1.000 41.45408 132 ASP A CA 1
ATOM 805 C C . ASP A 1 132 ? -73.33751 68.51027 -59.10233 1.000 47.67614 132 ASP A C 1
ATOM 806 O O . ASP A 1 132 ? -72.21594 68.99661 -59.27991 1.000 47.51788 132 ASP A O 1
ATOM 811 N N . ARG A 1 133 ? -73.57000 67.19697 -59.11191 1.000 46.19600 133 ARG A N 1
ATOM 812 C CA . ARG A 1 133 ? -72.47880 66.23157 -59.06644 1.000 47.65125 133 ARG A CA 1
ATOM 813 C C . ARG A 1 133 ? -71.75049 66.06924 -60.39329 1.000 46.03196 133 ARG A C 1
ATOM 814 O O . ARG A 1 133 ? -70.61124 65.59201 -60.39648 1.000 51.95803 133 ARG A O 1
ATOM 822 N N . LEU A 1 134 ? -72.36420 66.44462 -61.50953 1.000 48.47857 134 LEU A N 1
ATOM 823 C CA . LEU A 1 134 ? -71.73450 66.30741 -62.81373 1.000 45.84270 134 LEU A CA 1
ATOM 824 C C . LEU A 1 134 ? -71.07248 67.61604 -63.23286 1.000 49.85671 134 LEU A C 1
ATOM 825 O O . LEU A 1 134 ? -71.34890 68.68667 -62.68424 1.000 51.37910 134 LEU A O 1
ATOM 830 N N . LEU A 1 135 ? -70.18441 67.51532 -64.21733 1.000 47.78263 135 LEU A N 1
ATOM 831 C CA . LEU A 1 135 ? -69.52024 68.70412 -64.72867 1.000 43.87584 135 LEU A CA 1
ATOM 832 C C . LEU A 1 135 ? -70.54666 69.63028 -65.37937 1.000 45.67029 135 LEU A C 1
ATOM 833 O O . LEU A 1 135 ? -71.45022 69.15914 -66.08094 1.000 49.95051 135 LEU A O 1
ATOM 838 N N . PRO A 1 136 ? -70.44996 70.94150 -65.15490 1.000 46.38204 136 PRO A N 1
ATOM 839 C CA . PRO A 1 136 ? -71.46117 71.86867 -65.68673 1.000 49.43984 136 PRO A CA 1
ATOM 840 C C . PRO A 1 136 ? -71.64365 71.75792 -67.19745 1.000 50.01139 136 PRO A C 1
ATOM 841 O O . PRO A 1 136 ? -70.69639 71.50991 -67.94733 1.000 52.39953 136 PRO A O 1
ATOM 845 N N . GLU A 1 137 ? -72.89458 71.95693 -67.63119 1.000 53.67105 137 GLU A N 1
ATOM 846 C CA . GLU A 1 137 ? -73.25298 71.86962 -69.04682 1.000 54.27781 137 GLU A CA 1
ATOM 847 C C . GLU A 1 137 ? -72.36220 72.74896 -69.91569 1.000 48.83564 137 GLU A C 1
ATOM 848 O O . GLU A 1 137 ? -71.89436 72.32458 -70.97827 1.000 52.57939 137 GLU A O 1
ATOM 854 N N . ALA A 1 138 ? -72.14153 73.99376 -69.48865 1.000 44.91388 138 ALA A N 1
ATOM 855 C CA . ALA A 1 138 ? -71.43378 74.95726 -70.32173 1.000 47.16952 138 ALA A CA 1
ATOM 856 C C . ALA A 1 138 ? -70.02799 74.49634 -70.67761 1.000 48.25691 138 ALA A C 1
ATOM 857 O O . ALA A 1 138 ? -69.47481 74.95672 -71.68132 1.000 46.54067 138 ALA A O 1
ATOM 859 N N . PHE A 1 139 ? -69.44433 73.59078 -69.89234 1.000 45.61776 139 PHE A N 1
ATOM 860 C CA . PHE A 1 139 ? -68.07962 73.14533 -70.12901 1.000 46.54788 139 PHE A CA 1
ATOM 861 C C . PHE A 1 139 ? -67.99855 71.80083 -70.83867 1.000 50.54184 139 PHE A C 1
ATOM 862 O O . PHE A 1 139 ? -66.95547 71.49306 -71.42817 1.000 52.01729 139 PHE A O 1
ATOM 870 N N . THR A 1 140 ? -69.06831 71.00536 -70.81846 1.000 44.50248 140 THR A N 1
ATOM 871 C CA . THR A 1 140 ? -69.07678 69.74765 -71.55298 1.000 49.74905 140 THR A CA 1
ATOM 872 C C . THR A 1 140 ? -69.51149 69.91714 -73.00004 1.000 52.45755 140 THR A C 1
ATOM 873 O O . THR A 1 140 ? -69.21894 69.04396 -73.82627 1.000 55.30163 140 THR A O 1
ATOM 877 N N . ALA A 1 141 ? -70.20616 71.00614 -73.32174 1.000 51.59677 141 ALA A N 1
ATOM 878 C CA . ALA A 1 141 ? -70.62879 71.24744 -74.69425 1.000 51.36932 141 ALA A CA 1
ATOM 879 C C . ALA A 1 141 ? -69.41445 71.47199 -75.58594 1.000 56.28650 141 ALA A C 1
ATOM 880 O O . ALA A 1 141 ? -68.56682 72.32278 -75.29958 1.000 57.68260 141 ALA A O 1
ATOM 882 N N . LYS A 1 142 ? -69.32878 70.70111 -76.66989 1.000 57.11777 142 LYS A N 1
ATOM 883 C CA . LYS A 1 142 ? -68.21265 70.85730 -77.59438 1.000 60.36750 142 LYS A CA 1
ATOM 884 C C . LYS A 1 142 ? -68.30907 72.16200 -78.37354 1.000 60.35097 142 LYS A C 1
ATOM 885 O O . LYS A 1 142 ? -67.28644 72.69353 -78.82114 1.000 58.49754 142 LYS A O 1
ATOM 891 N N . THR A 1 143 ? -69.51894 72.68291 -78.55813 1.000 61.54598 143 THR A N 1
ATOM 892 C CA . THR A 1 143 ? -69.74386 73.86825 -79.36971 1.000 65.49220 143 THR A CA 1
ATOM 893 C C . THR A 1 143 ? -70.60854 74.86486 -78.61487 1.000 65.85078 143 THR A C 1
ATOM 894 O O . THR A 1 143 ? -71.39042 74.49608 -77.73320 1.000 62.60514 143 THR A O 1
ATOM 898 N N . TYR A 1 144 ? -70.45132 76.13742 -78.97107 1.000 57.49347 144 TYR A N 1
ATOM 899 C CA . TYR A 1 144 ? -71.34411 77.19375 -78.51142 1.000 60.04027 144 TYR A CA 1
ATOM 900 C C . TYR A 1 144 ? -71.55469 78.15861 -79.66645 1.000 63.99480 144 TYR A C 1
ATOM 901 O O . TYR A 1 144 ? -70.58730 78.72757 -80.18289 1.000 62.52183 144 TYR A O 1
ATOM 910 N N . ASN A 1 145 ? -72.81445 78.33587 -80.06847 1.000 65.49327 145 ASN A N 1
ATOM 911 C CA . ASN A 1 145 ? -73.19022 79.34257 -81.05993 1.000 70.88753 145 ASN A CA 1
ATOM 912 C C . ASN A 1 145 ? -72.51080 79.07793 -82.40401 1.000 71.12563 145 ASN A C 1
ATOM 913 O O . ASN A 1 145 ? -72.02792 79.99437 -83.07173 1.000 76.83406 145 ASN A O 1
ATOM 918 N N . GLY A 1 146 ? -72.45905 77.80715 -82.80161 1.000 67.90859 146 GLY A N 1
ATOM 919 C CA . GLY A 1 146 ? -71.91899 77.41833 -84.08515 1.000 70.40221 146 GLY A CA 1
ATOM 920 C C . GLY A 1 146 ? -70.42490 77.15762 -84.10077 1.000 72.06943 146 GLY A C 1
ATOM 921 O O . GLY A 1 146 ? -69.96613 76.28310 -84.84289 1.000 73.63347 146 GLY A O 1
ATOM 922 N N . LYS A 1 147 ? -69.65501 77.90008 -83.31288 1.000 67.25602 147 LYS A N 1
ATOM 923 C CA . LYS A 1 147 ? -68.21756 77.70090 -83.23637 1.000 67.22896 147 LYS A CA 1
ATOM 924 C C . LYS A 1 147 ? -67.87507 76.74452 -82.09598 1.000 63.78003 147 LYS A C 1
ATOM 925 O O . LYS A 1 147 ? -68.72336 76.37418 -81.28094 1.000 62.05853 147 LYS A O 1
ATOM 931 N N . THR A 1 148 ? -66.60935 76.33921 -82.04504 1.000 57.63923 148 THR A N 1
ATOM 932 C CA . THR A 1 148 ? -66.17230 75.45500 -80.97674 1.000 60.27371 148 THR A CA 1
ATOM 933 C C . THR A 1 148 ? -66.14993 76.20688 -79.65139 1.000 57.73800 148 THR A C 1
ATOM 934 O O . THR A 1 148 ? -65.88305 77.40980 -79.59523 1.000 62.26085 148 THR A O 1
ATOM 938 N N . ASN A 1 149 ? -66.44439 75.48319 -78.57782 1.000 54.16282 149 ASN A N 1
ATOM 939 C CA . ASN A 1 149 ? -66.62061 76.09873 -77.27214 1.000 51.66768 149 ASN A CA 1
ATOM 940 C C . ASN A 1 149 ? -65.27273 76.22723 -76.57740 1.000 49.32747 149 ASN A C 1
ATOM 941 O O . ASN A 1 149 ? -64.64647 75.20287 -76.27647 1.000 50.59294 149 ASN A O 1
ATOM 946 N N . PRO A 1 150 ? -64.79383 77.44463 -76.30257 1.000 49.05802 150 PRO A N 1
ATOM 947 C CA . PRO A 1 150 ? -63.51269 77.59035 -75.58668 1.000 40.92625 150 PRO A CA 1
ATOM 948 C C . PRO A 1 150 ? -63.49911 76.91896 -74.22462 1.000 51.24117 150 PRO A C 1
ATOM 949 O O . PRO A 1 150 ? -62.42006 76.55721 -73.73882 1.000 48.88569 150 PRO A O 1
ATOM 953 N N . LEU A 1 151 ? -64.66255 76.73855 -73.59429 1.000 51.05987 151 LEU A N 1
ATOM 954 C CA . LEU A 1 151 ? -64.73584 76.08630 -72.29380 1.000 49.75784 151 LEU A CA 1
ATOM 955 C C . LEU A 1 151 ? -64.53781 74.58001 -72.38033 1.000 51.70392 151 LEU A C 1
ATOM 956 O O . LEU A 1 151 ? -64.33200 73.94192 -71.34255 1.000 50.45989 151 LEU A O 1
ATOM 961 N N . TYR A 1 152 ? -64.58301 74.00556 -73.58011 1.000 47.87312 152 TYR A N 1
ATOM 962 C CA . TYR A 1 152 ? -64.47891 72.56362 -73.74314 1.000 48.28771 152 TYR A CA 1
ATOM 963 C C . TYR A 1 152 ? -63.02731 72.11104 -73.68222 1.000 52.92589 152 TYR A C 1
ATOM 964 O O . TYR A 1 152 ? -62.12707 72.77936 -74.19897 1.000 57.94897 152 TYR A O 1
ATOM 973 N N . VAL A 1 153 ? -62.80696 70.97287 -73.03390 1.000 50.68330 153 VAL A N 1
ATOM 974 C CA . VAL A 1 153 ? -61.51384 70.29598 -73.04207 1.000 48.18368 153 VAL A CA 1
ATOM 975 C C . VAL A 1 153 ? -61.75385 68.85687 -73.48059 1.000 53.74757 153 VAL A C 1
ATOM 976 O O . VAL A 1 153 ? -62.60984 68.17170 -72.90146 1.000 53.73414 153 VAL A O 1
ATOM 980 N N . PRO A 1 154 ? -61.03852 68.35448 -74.48244 1.000 52.16000 154 PRO A N 1
ATOM 981 C CA . PRO A 1 154 ? -61.29041 66.98701 -74.94066 1.000 48.45721 154 PRO A CA 1
ATOM 982 C C . PRO A 1 154 ? -60.75188 65.95515 -73.96235 1.000 50.78109 154 PRO A C 1
ATOM 983 O O . PRO A 1 154 ? -59.75907 66.17833 -73.26499 1.000 51.00366 154 PRO A O 1
ATOM 987 N N . ASN A 1 155 ? -61.45262 64.82120 -73.90615 1.000 51.08067 155 ASN A N 1
ATOM 988 C CA . ASN A 1 155 ? -61.03564 63.62458 -73.17611 1.000 50.36998 155 ASN A CA 1
ATOM 989 C C . ASN A 1 155 ? -61.06739 63.80756 -71.66254 1.000 56.20767 155 ASN A C 1
ATOM 990 O O . ASN A 1 155 ? -60.26958 63.19678 -70.94551 1.000 57.28278 155 ASN A O 1
ATOM 995 N N . ARG A 1 156 ? -61.97659 64.63626 -71.15655 1.000 52.87827 156 ARG A N 1
ATOM 996 C CA . ARG A 1 156 ? -62.26767 64.60781 -69.73114 1.000 52.21697 156 ARG A CA 1
ATOM 997 C C . ARG A 1 156 ? -62.94522 63.28955 -69.36553 1.000 52.75801 156 ARG A C 1
ATOM 998 O O . ARG A 1 156 ? -63.55407 62.62033 -70.20453 1.000 61.64844 156 ARG A O 1
ATOM 1006 N N . ASN A 1 157 ? -62.83929 62.91773 -68.09501 1.000 53.74242 157 ASN A N 1
ATOM 1007 C CA . ASN A 1 157 ? -63.64193 61.82115 -67.57284 1.000 47.68309 157 ASN A CA 1
ATOM 1008 C C . ASN A 1 157 ? -65.03829 62.32471 -67.23552 1.000 50.08201 157 ASN A C 1
ATOM 1009 O O . ASN A 1 157 ? -65.19468 63.35719 -66.57513 1.000 52.91664 157 ASN A O 1
ATOM 1014 N N . GLU A 1 158 ? -66.05166 61.59284 -67.68081 1.000 55.91849 158 GLU A N 1
ATOM 1015 C CA . GLU A 1 158 ? -67.39689 61.81267 -67.17434 1.000 49.48252 158 GLU A CA 1
ATOM 1016 C C . GLU A 1 158 ? -67.43426 61.41161 -65.70480 1.000 54.06622 158 GLU A C 1
ATOM 1017 O O . GLU A 1 158 ? -66.91932 60.35488 -65.32799 1.000 60.92338 158 GLU A O 1
ATOM 1023 N N . LEU A 1 159 ? -68.02284 62.26290 -64.86527 1.000 47.38338 159 LEU A N 1
ATOM 1024 C CA . LEU A 1 159 ? -67.98237 62.05550 -63.41644 1.000 52.72761 159 LEU A CA 1
ATOM 1025 C C . LEU A 1 159 ? -69.04261 61.03129 -62.99866 1.000 52.35409 159 LEU A C 1
ATOM 1026 O O . LEU A 1 159 ? -69.99944 61.31868 -62.27701 1.000 53.19666 159 LEU A O 1
ATOM 1031 N N . THR A 1 160 ? -68.84790 59.80160 -63.47221 1.000 50.54931 160 THR A N 1
ATOM 1032 C CA . THR A 1 160 ? -69.69520 58.66703 -63.13356 1.000 51.39674 160 THR A CA 1
ATOM 1033 C C . THR A 1 160 ? -68.81239 57.47170 -62.80220 1.000 52.18518 160 THR A C 1
ATOM 1034 O O . THR A 1 160 ? -67.59900 57.48516 -63.02850 1.000 53.08988 160 THR A O 1
ATOM 1038 N N . GLY A 1 161 ? -69.44137 56.42570 -62.26886 1.000 51.68980 161 GLY A N 1
ATOM 1039 C CA . GLY A 1 161 ? -68.74622 55.22132 -61.87759 1.000 45.17008 161 GLY A CA 1
ATOM 1040 C C . GLY A 1 161 ? -67.62813 55.48802 -60.89117 1.000 56.03530 161 GLY A C 1
ATOM 1041 O O . GLY A 1 161 ? -67.82552 56.11839 -59.84656 1.000 56.95341 161 GLY A O 1
ATOM 1042 N N . PRO A 1 162 ? -66.41662 55.02554 -61.21633 1.000 58.06186 162 PRO A N 1
ATOM 1043 C CA . PRO A 1 162 ? -65.27050 55.26283 -60.32125 1.000 45.57849 162 PRO A CA 1
ATOM 1044 C C . PRO A 1 162 ? -64.89104 56.72615 -60.18549 1.000 51.43397 162 PRO A C 1
ATOM 1045 O O . PRO A 1 162 ? -64.12511 57.06469 -59.27205 1.000 53.05313 162 PRO A O 1
ATOM 1049 N N . TYR A 1 163 ? -65.39416 57.59749 -61.05634 1.000 48.48357 163 TYR A N 1
ATOM 1050 C CA . TYR A 1 163 ? -65.10745 59.02270 -61.00470 1.000 50.27604 163 TYR A CA 1
ATOM 1051 C C . TYR A 1 163 ? -66.27003 59.83609 -60.45528 1.000 50.95387 163 TYR A C 1
ATOM 1052 O O . TYR A 1 163 ? -66.21901 61.06981 -60.49078 1.000 53.15591 163 TYR A O 1
ATOM 1061 N N . ALA A 1 164 ? -67.32163 59.17750 -59.97361 1.000 49.16520 164 ALA A N 1
ATOM 1062 C CA . ALA A 1 164 ? -68.47094 59.89210 -59.43455 1.000 51.26235 164 ALA A CA 1
ATOM 1063 C C . ALA A 1 164 ? -68.08280 60.71970 -58.21484 1.000 52.69700 164 ALA A C 1
ATOM 1064 O O . ALA A 1 164 ? -67.29803 60.28407 -57.36672 1.000 57.00057 164 ALA A O 1
ATOM 1066 N N . LEU A 1 165 ? -68.63366 61.92733 -58.13415 1.000 54.89195 165 LEU A N 1
ATOM 1067 C CA . LEU A 1 165 ? -68.52925 62.74428 -56.92702 1.000 46.97655 165 LEU A CA 1
ATOM 1068 C C . LEU A 1 165 ? -69.63137 62.28096 -55.98524 1.000 43.44354 165 LEU A C 1
ATOM 1069 O O . LEU A 1 165 ? -70.76366 62.76267 -56.02861 1.000 51.53208 165 LEU A O 1
ATOM 1074 N N . THR A 1 166 ? -69.29905 61.31293 -55.13736 1.000 48.35083 166 THR A N 1
ATOM 1075 C CA . THR A 1 166 ? -70.26336 60.69213 -54.24387 1.000 50.54779 166 THR A CA 1
ATOM 1076 C C . THR A 1 166 ? -70.39163 61.48331 -52.94276 1.000 52.19156 166 THR A C 1
ATOM 1077 O O . THR A 1 166 ? -69.69617 62.47775 -52.71306 1.000 53.87536 166 THR A O 1
ATOM 1081 N N . ASP A 1 167 ? -71.29626 61.02282 -52.07159 1.000 51.15373 167 ASP A N 1
ATOM 1082 C CA . ASP A 1 167 ? -71.54687 61.72353 -50.81501 1.000 49.75298 167 ASP A CA 1
ATOM 1083 C C . ASP A 1 167 ? -70.31163 61.75429 -49.92671 1.000 55.74249 167 ASP A C 1
ATOM 1084 O O . ASP A 1 167 ? -70.10829 62.71998 -49.18097 1.000 58.64276 167 ASP A O 1
ATOM 1089 N N . ALA A 1 168 ? -69.47922 60.71425 -49.98358 1.000 52.61041 168 ALA A N 1
ATOM 1090 C CA . ALA A 1 168 ? -68.24006 60.72316 -49.21780 1.000 50.24170 168 ALA A CA 1
ATOM 1091 C C . ALA A 1 168 ? -67.23678 61.74446 -49.73671 1.000 51.13099 168 ALA A C 1
ATOM 1092 O O . ALA A 1 168 ? -66.23676 62.00308 -49.05942 1.000 60.23819 168 ALA A O 1
ATOM 1094 N N . ILE A 1 169 ? -67.46809 62.32059 -50.91159 1.000 49.64211 169 ILE A N 1
ATOM 1095 C CA . ILE A 1 169 ? -66.55965 63.30135 -51.48528 1.000 48.45237 169 ILE A CA 1
ATOM 1096 C C . ILE A 1 169 ? -67.07989 64.72275 -51.31423 1.000 46.35325 169 ILE A C 1
ATOM 1097 O O . ILE A 1 169 ? -66.31202 65.62552 -50.98000 1.000 52.16807 169 ILE A O 1
ATOM 1102 N N . VAL A 1 170 ? -68.37351 64.94781 -51.55330 1.000 44.91492 170 VAL A N 1
ATOM 1103 C CA . VAL A 1 170 ? -68.90939 66.30550 -51.61823 1.000 46.56880 170 VAL A CA 1
ATOM 1104 C C . VAL A 1 170 ? -70.22186 66.41787 -50.85054 1.000 46.82814 170 VAL A C 1
ATOM 1105 O O . VAL A 1 170 ? -70.89382 67.45298 -50.90815 1.000 46.66648 170 VAL A O 1
ATOM 1109 N N . GLY A 1 171 ? -70.59401 65.36338 -50.12833 1.000 50.46857 171 GLY A N 1
ATOM 1110 C CA . GLY A 1 171 ? -71.89844 65.33635 -49.48890 1.000 51.88375 171 GLY A CA 1
ATOM 1111 C C . GLY A 1 171 ? -72.07007 66.43500 -48.45609 1.000 53.15365 171 GLY A C 1
ATOM 1112 O O . GLY A 1 171 ? -71.12429 66.84558 -47.78038 1.000 52.28238 171 GLY A O 1
ATOM 1113 N N . GLN A 1 172 ? -73.31328 66.91143 -48.33666 1.000 58.94184 172 GLN A N 1
ATOM 1114 C CA . GLN A 1 172 ? -73.62740 67.97665 -47.38648 1.000 57.37153 172 GLN A CA 1
ATOM 1115 C C . GLN A 1 172 ? -73.39344 67.52637 -45.94870 1.000 54.94876 172 GLN A C 1
ATOM 1116 O O . GLN A 1 172 ? -72.67498 68.18585 -45.18898 1.000 56.51368 172 GLN A O 1
ATOM 1122 N N . LYS A 1 173 ? -74.01176 66.41572 -45.54691 1.000 55.83782 173 LYS A N 1
ATOM 1123 C CA . LYS A 1 173 ? -73.81951 65.93211 -44.18337 1.000 55.61667 173 LYS A CA 1
ATOM 1124 C C . LYS A 1 173 ? -72.45412 65.27432 -44.00993 1.000 56.47625 173 LYS A C 1
ATOM 1125 O O . LYS A 1 173 ? -71.80071 65.45986 -42.97714 1.000 59.08183 173 LYS A O 1
ATOM 1127 N N . GLU A 1 174 ? -71.99943 64.52118 -45.01552 1.000 58.03662 174 GLU A N 1
ATOM 1128 C CA . GLU A 1 174 ? -70.78761 63.72112 -44.86973 1.000 49.43916 174 GLU A CA 1
ATOM 1129 C C . GLU A 1 174 ? -69.51375 64.55779 -44.93793 1.000 52.84443 174 GLU A C 1
ATOM 1130 O O . GLU A 1 174 ? -68.52389 64.22115 -44.27829 1.000 55.63908 174 GLU A O 1
ATOM 1136 N N . VAL A 1 175 ? -69.50681 65.64050 -45.71264 1.000 49.55791 175 VAL A N 1
ATOM 1137 C CA . VAL A 1 175 ? -68.26690 66.37078 -45.95006 1.000 48.12663 175 VAL A CA 1
ATOM 1138 C C . VAL A 1 175 ? -68.40915 67.83652 -45.55899 1.000 55.68326 175 VAL A C 1
ATOM 1139 O O . VAL A 1 175 ? -67.65904 68.33730 -44.71225 1.000 53.84991 175 VAL A O 1
ATOM 1143 N N . MET A 1 176 ? -69.36957 68.53409 -46.17128 1.000 48.75125 176 MET A N 1
ATOM 1144 C CA . MET A 1 176 ? -69.43864 69.98456 -46.01613 1.000 51.81235 176 MET A CA 1
ATOM 1145 C C . MET A 1 176 ? -69.72232 70.38520 -44.57235 1.000 56.59546 176 MET A C 1
ATOM 1146 O O . MET A 1 176 ? -69.08868 71.30641 -44.04370 1.000 58.65309 176 MET A O 1
ATOM 1151 N N . ASP A 1 177 ? -70.66833 69.70686 -43.91677 1.000 53.44380 177 ASP A N 1
ATOM 1152 C CA . ASP A 1 177 ? -70.96718 70.02218 -42.52208 1.000 53.92736 177 ASP A CA 1
ATOM 1153 C C . ASP A 1 177 ? -69.75084 69.79470 -41.63258 1.000 58.14539 177 ASP A C 1
ATOM 1154 O O . ASP A 1 177 ? -69.51623 70.55246 -40.68246 1.000 54.43535 177 ASP A O 1
ATOM 1159 N N . LYS A 1 178 ? -68.96437 68.75448 -41.92412 1.000 53.40694 178 LYS A N 1
ATOM 1160 C CA . LYS A 1 178 ? -67.73791 68.52429 -41.16671 1.000 50.32110 178 LYS A CA 1
ATOM 1161 C C . LYS A 1 178 ? -66.74911 69.66426 -41.37421 1.000 57.68704 178 LYS A C 1
ATOM 1162 O O . LYS A 1 178 ? -66.08037 70.09850 -40.42773 1.000 61.40681 178 LYS A O 1
ATOM 1168 N N . ILE A 1 179 ? -66.63726 70.15356 -42.61238 1.000 54.83236 179 ILE A N 1
ATOM 1169 C CA . ILE A 1 179 ? -65.72261 71.25251 -42.90964 1.000 47.95065 179 ILE A CA 1
ATOM 1170 C C . ILE A 1 179 ? -66.11904 72.50040 -42.12950 1.000 53.39239 179 ILE A C 1
ATOM 1171 O O . ILE A 1 179 ? -65.28013 73.15473 -41.50004 1.000 58.26664 179 ILE A O 1
ATOM 1176 N N . TYR A 1 180 ? -67.40751 72.84479 -42.15202 1.000 49.35896 180 TYR A N 1
ATOM 1177 C CA . TYR A 1 180 ? -67.85832 74.06757 -41.49704 1.000 54.98699 180 TYR A CA 1
ATOM 1178 C C . TYR A 1 180 ? -67.84526 73.96011 -39.97745 1.000 57.20434 180 TYR A C 1
ATOM 1179 O O . TYR A 1 180 ? -67.81048 74.99171 -39.29746 1.000 54.11458 180 TYR A O 1
ATOM 1188 N N . ALA A 1 181 ? -67.87300 72.74453 -39.42858 1.000 58.32082 181 ALA A N 1
ATOM 1189 C CA . ALA A 1 181 ? -67.80137 72.57935 -37.98273 1.000 56.75274 181 ALA A CA 1
ATOM 1190 C C . ALA A 1 181 ? -66.39777 72.80441 -37.43953 1.000 57.01501 181 ALA A C 1
ATOM 1191 O O . ALA A 1 181 ? -66.24921 73.10940 -36.25144 1.000 62.22275 181 ALA A O 1
ATOM 1193 N N . GLU A 1 182 ? -65.37349 72.66356 -38.27715 1.000 54.87482 182 GLU A N 1
ATOM 1194 C CA . GLU A 1 182 ? -64.00343 72.88104 -37.83586 1.000 55.38324 182 GLU A CA 1
ATOM 1195 C C . GLU A 1 182 ? -63.78262 74.35179 -37.50513 1.000 59.11503 182 GLU A C 1
ATOM 1196 O O . GLU A 1 182 ? -64.12587 75.23557 -38.29587 1.000 62.40839 182 GLU A O 1
ATOM 1202 N N . THR A 1 183 ? -63.22120 74.61426 -36.32545 1.000 58.37690 183 THR A N 1
ATOM 1203 C CA . THR A 1 183 ? -62.95611 75.97382 -35.87922 1.000 55.22048 183 THR A CA 1
ATOM 1204 C C . THR A 1 183 ? -61.49213 76.37669 -36.00465 1.000 55.41250 183 THR A C 1
ATOM 1205 O O . THR A 1 183 ? -61.18182 77.56621 -35.88295 1.000 57.84990 183 THR A O 1
ATOM 1209 N N . ASN A 1 184 ? -60.59134 75.42896 -36.24205 1.000 55.54007 184 ASN A N 1
ATOM 1210 C CA . ASN A 1 184 ? -59.16224 75.70289 -36.31498 1.000 54.66516 184 ASN A CA 1
ATOM 1211 C C . ASN A 1 184 ? -58.75168 75.81029 -37.77832 1.000 55.73415 184 ASN A C 1
ATOM 1212 O O . ASN A 1 184 ? -58.97180 74.87647 -38.55724 1.000 57.69690 184 ASN A O 1
ATOM 1217 N N . PHE A 1 185 ? -58.14619 76.94361 -38.14540 1.000 52.71837 185 PHE A N 1
ATOM 1218 C CA . PHE A 1 185 ? -57.84846 77.19639 -39.55220 1.000 49.38267 185 PHE A CA 1
ATOM 1219 C C . PHE A 1 185 ? -56.87576 76.17012 -40.11785 1.000 54.60784 185 PHE A C 1
ATOM 1220 O O . PHE A 1 185 ? -57.06094 75.68503 -41.24050 1.000 57.67650 185 PHE A O 1
ATOM 1228 N N . GLU A 1 186 ? -55.81700 75.84605 -39.37242 1.000 54.25011 186 GLU A N 1
ATOM 1229 C CA . GLU A 1 186 ? -54.82476 74.91166 -39.89309 1.000 57.18629 186 GLU A CA 1
ATOM 1230 C C . GLU A 1 186 ? -55.41904 73.52546 -40.10777 1.000 56.49030 186 GLU A C 1
ATOM 1231 O O . GLU A 1 186 ? -54.96184 72.78483 -40.98279 1.000 58.20695 186 GLU A O 1
ATOM 1237 N N . VAL A 1 187 ? -56.42907 73.15189 -39.32419 1.000 55.80053 187 VAL A N 1
ATOM 1238 C CA . VAL A 1 187 ? -57.14733 71.91557 -39.60946 1.000 54.14769 187 VAL A CA 1
ATOM 1239 C C . VAL A 1 187 ? -58.07578 72.10135 -40.80327 1.000 57.02391 187 VAL A C 1
ATOM 1240 O O . VAL A 1 187 ? -58.18351 71.22163 -41.66466 1.000 57.54275 187 VAL A O 1
ATOM 1244 N N . PHE A 1 188 ? -58.75280 73.24914 -40.87489 1.000 54.44682 188 PHE A N 1
ATOM 1245 C CA . PHE A 1 188 ? -59.71150 73.49613 -41.94824 1.000 49.02338 188 PHE A CA 1
ATOM 1246 C C . PHE A 1 188 ? -59.01102 73.70278 -43.28796 1.000 52.67427 188 PHE A C 1
ATOM 1247 O O . PHE A 1 188 ? -59.38593 73.09271 -44.29664 1.000 53.46862 188 PHE A O 1
ATOM 1255 N N . GLY A 1 189 ? -58.00728 74.57650 -43.32465 1.000 50.10234 189 GLY A N 1
ATOM 1256 C CA . GLY A 1 189 ? -57.38146 74.94821 -44.57849 1.000 49.25931 189 GLY A CA 1
ATOM 1257 C C . GLY A 1 189 ? -55.96799 74.43758 -44.77255 1.000 54.70702 189 GLY A C 1
ATOM 1258 O O . GLY A 1 189 ? -55.19149 75.06266 -45.50204 1.000 52.69386 189 GLY A O 1
ATOM 1259 N N . THR A 1 190 ? -55.62500 73.32683 -44.10475 1.000 51.14709 190 THR A N 1
ATOM 1260 C CA . THR A 1 190 ? -54.31760 72.66803 -44.17155 1.000 53.97684 190 THR A CA 1
ATOM 1261 C C . THR A 1 190 ? -53.29051 73.41873 -43.32733 1.000 57.72813 190 THR A C 1
ATOM 1262 O O . THR A 1 190 ? -53.34454 74.64771 -43.22439 1.000 58.98431 190 THR A O 1
ATOM 1266 N N . SER A 1 191 ? -52.36828 72.68977 -42.69919 1.000 55.45464 191 SER A N 1
ATOM 1267 C CA . SER A 1 191 ? -51.47152 73.26445 -41.70879 1.000 59.83567 191 SER A CA 1
ATOM 1268 C C . SER A 1 191 ? -50.19974 73.81139 -42.35941 1.000 57.54323 191 SER A C 1
ATOM 1269 O O . SER A 1 191 ? -49.99232 73.71506 -43.57137 1.000 53.15013 191 SER A O 1
ATOM 1272 N N . ARG A 1 192 ? -49.33047 74.38340 -41.52596 1.000 58.01879 192 ARG A N 1
ATOM 1273 C CA . ARG A 1 192 ? -48.15264 75.09708 -41.99800 1.000 57.40186 192 ARG A CA 1
ATOM 1274 C C . ARG A 1 192 ? -47.20865 74.17138 -42.75954 1.000 55.37912 192 ARG A C 1
ATOM 1275 O O . ARG A 1 192 ? -47.20476 72.95020 -42.58158 1.000 58.62107 192 ARG A O 1
ATOM 1283 N N . SER A 1 193 ? -46.39036 74.78328 -43.61124 1.000 51.97061 193 SER A N 1
ATOM 1284 C CA . SER A 1 193 ? -45.47576 74.04025 -44.46318 1.000 57.32859 193 SER A CA 1
ATOM 1285 C C . SER A 1 193 ? -44.37247 73.38145 -43.64621 1.000 63.80993 193 SER A C 1
ATOM 1286 O O . SER A 1 193 ? -43.98190 73.86409 -42.57890 1.000 59.66772 193 SER A O 1
ATOM 1289 N N . VAL A 1 194 ? -43.86715 72.26378 -44.16711 1.000 62.28504 194 VAL A N 1
ATOM 1290 C CA . VAL A 1 194 ? -42.73700 71.55022 -43.58102 1.000 65.21378 194 VAL A CA 1
ATOM 1291 C C . VAL A 1 194 ? -41.79982 71.14233 -44.70839 1.000 64.75457 194 VAL A C 1
ATOM 1292 O O . VAL A 1 194 ? -42.24182 70.57817 -45.71399 1.000 72.22688 194 VAL A O 1
ATOM 1296 N N . ASP A 1 195 ? -40.50975 71.42344 -44.54291 1.000 70.13598 195 ASP A N 1
ATOM 1297 C CA . ASP A 1 195 ? -39.49086 71.03921 -45.51649 1.000 73.02951 195 ASP A CA 1
ATOM 1298 C C . ASP A 1 195 ? -38.90518 69.69335 -45.10122 1.000 77.32356 195 ASP A C 1
ATOM 1299 O O . ASP A 1 195 ? -38.23800 69.59287 -44.06681 1.000 75.86639 195 ASP A O 1
ATOM 1304 N N . ARG A 1 196 ? -39.15575 68.65915 -45.90492 1.000 82.22316 196 ARG A N 1
ATOM 1305 C CA . ARG A 1 196 ? -38.63930 67.32178 -45.64525 1.000 81.58071 196 ARG A CA 1
ATOM 1306 C C . ARG A 1 196 ? -37.42854 66.97631 -46.50017 1.000 82.16344 196 ARG A C 1
ATOM 1307 O O . ARG A 1 196 ? -36.99161 65.82181 -46.49478 1.000 81.99916 196 ARG A O 1
ATOM 1315 N N . SER A 1 197 ? -36.87585 67.94190 -47.22955 1.000 86.17872 197 SER A N 1
ATOM 1316 C CA . SER A 1 197 ? -35.60843 67.74156 -47.91976 1.000 90.59292 197 SER A CA 1
ATOM 1317 C C . SER A 1 197 ? -34.40835 67.93301 -47.00163 1.000 95.87654 197 SER A C 1
ATOM 1318 O O . SER A 1 197 ? -33.27636 68.02174 -47.48905 1.000 98.18934 197 SER A O 1
ATOM 1321 N N . VAL A 1 198 ? -34.63498 67.99930 -45.69036 1.000 90.73533 198 VAL A N 1
ATOM 1322 C CA . VAL A 1 198 ? -33.57998 68.18933 -44.70436 1.000 96.00098 198 VAL A CA 1
ATOM 1323 C C . VAL A 1 198 ? -33.86565 67.27643 -43.52059 1.000 97.96688 198 VAL A C 1
ATOM 1324 O O . VAL A 1 198 ? -35.01989 66.94807 -43.22932 1.000 97.44316 198 VAL A O 1
ATOM 1328 N N . ARG A 1 199 ? -32.80167 66.85781 -42.84086 1.000 97.74325 199 ARG A N 1
ATOM 1329 C CA . ARG A 1 199 ? -32.91308 65.99628 -41.67062 1.000 96.34415 199 ARG A CA 1
ATOM 1330 C C . ARG A 1 199 ? -32.38723 66.74231 -40.45298 1.000 102.57575 199 ARG A C 1
ATOM 1331 O O . ARG A 1 199 ? -31.19800 67.10418 -40.42342 1.000 103.03660 199 ARG A O 1
ATOM 1333 N N . PRO A 1 200 ? -33.21326 67.00389 -39.42846 1.000 99.70027 200 PRO A N 1
ATOM 1334 C CA . PRO A 1 200 ? -34.63338 66.64417 -39.33900 1.000 94.89390 200 PRO A CA 1
ATOM 1335 C C . PRO A 1 200 ? -35.53068 67.59710 -40.13091 1.000 93.37318 200 PRO A C 1
ATOM 1336 O O . PRO A 1 200 ? -35.05182 68.65172 -40.55165 1.000 95.75182 200 PRO A O 1
ATOM 1340 N N . PRO A 1 201 ? -36.79205 67.21980 -40.35342 1.000 90.38138 201 PRO A N 1
ATOM 1341 C CA . PRO A 1 201 ? -37.70387 68.10682 -41.08852 1.000 80.37689 201 PRO A CA 1
ATOM 1342 C C . PRO A 1 201 ? -37.80181 69.47244 -40.42446 1.000 78.14434 201 PRO A C 1
ATOM 1343 O O . PRO A 1 201 ? -37.84552 69.58808 -39.19798 1.000 78.61802 201 PRO A O 1
ATOM 1347 N N . LEU A 1 202 ? -37.84079 70.51224 -41.25130 1.000 73.39611 202 LEU A N 1
ATOM 1348 C CA . LEU A 1 202 ? -37.86944 71.89360 -40.78458 1.000 67.63200 202 LEU A CA 1
ATOM 1349 C C . LEU A 1 202 ? -39.27169 72.45236 -40.98789 1.000 66.97426 202 LEU A C 1
ATOM 1350 O O . LEU A 1 202 ? -39.67877 72.72920 -42.12179 1.000 69.80404 202 LEU A O 1
ATOM 1355 N N . VAL A 1 203 ? -40.00536 72.62110 -39.88738 1.000 63.89095 203 VAL A N 1
ATOM 1356 C CA . VAL A 1 203 ? -41.28707 73.30825 -39.94532 1.000 67.30227 203 VAL A CA 1
ATOM 1357 C C . VAL A 1 203 ? -41.04722 74.77790 -40.27348 1.000 65.79016 203 VAL A C 1
ATOM 1358 O O . VAL A 1 203 ? -40.02735 75.36487 -39.88343 1.000 61.35970 203 VAL A O 1
ATOM 1362 N N . GLN A 1 204 ? -41.98071 75.36953 -41.02455 1.000 63.35133 204 GLN A N 1
ATOM 1363 C CA . GLN A 1 204 ? -41.82179 76.73692 -41.50759 1.000 60.10860 204 GLN A CA 1
ATOM 1364 C C . GLN A 1 204 ? -41.41719 77.67476 -40.37972 1.000 64.68242 204 GLN A C 1
ATOM 1365 O O . GLN A 1 204 ? -42.05318 77.71113 -39.32192 1.000 62.57378 204 GLN A O 1
ATOM 1371 N N . ASN A 1 205 ? -40.34139 78.43194 -40.61879 1.000 62.37868 205 ASN A N 1
ATOM 1372 C CA . ASN A 1 205 ? -39.76947 79.29987 -39.59826 1.000 63.15897 205 ASN A CA 1
ATOM 1373 C C . ASN A 1 205 ? -39.39722 80.67397 -40.14765 1.000 66.05474 205 ASN A C 1
ATOM 1374 O O . ASN A 1 205 ? -38.62988 81.39919 -39.50306 1.000 70.60087 205 ASN A O 1
ATOM 1379 N N . SER A 1 206 ? -39.90604 81.04702 -41.31897 1.000 61.76532 206 SER A N 1
ATOM 1380 C CA . SER A 1 206 ? -39.56094 82.32617 -41.92339 1.000 59.83626 206 SER A CA 1
ATOM 1381 C C . SER A 1 206 ? -40.64421 82.70699 -42.92091 1.000 61.92350 206 SER A C 1
ATOM 1382 O O . SER A 1 206 ? -41.55173 81.92499 -43.21563 1.000 65.92838 206 SER A O 1
ATOM 1385 N N . LEU A 1 207 ? -40.53394 83.93077 -43.43905 1.000 66.29085 207 LEU A N 1
ATOM 1386 C CA . LEU A 1 207 ? -41.45387 84.45184 -44.44049 1.000 62.91731 207 LEU A CA 1
ATOM 1387 C C . LEU A 1 207 ? -40.90786 84.31189 -45.85749 1.000 66.40849 207 LEU A C 1
ATOM 1388 O O . LEU A 1 207 ? -41.39892 84.97991 -46.77424 1.000 65.09942 207 LEU A O 1
ATOM 1393 N N . ASP A 1 208 ? -39.89577 83.47022 -46.04520 1.000 68.84126 208 ASP A N 1
ATOM 1394 C CA . ASP A 1 208 ? -39.35686 83.21300 -47.37232 1.000 63.57907 208 ASP A CA 1
ATOM 1395 C C . ASP A 1 208 ? -40.45452 82.63342 -48.25962 1.000 66.10441 208 ASP A C 1
ATOM 1396 O O . ASP A 1 208 ? -41.10769 81.65558 -47.86846 1.000 65.14029 208 ASP A O 1
ATOM 1401 N N . PRO A 1 209 ? -40.70001 83.20701 -49.44185 1.000 67.26803 209 PRO A N 1
ATOM 1402 C CA . PRO A 1 209 ? -41.76141 82.67684 -50.31646 1.000 61.22537 209 PRO A CA 1
ATOM 1403 C C . PRO A 1 209 ? -41.56746 81.22062 -50.71732 1.000 67.30391 209 PRO A C 1
ATOM 1404 O O . PRO A 1 209 ? -42.50811 80.61960 -51.25442 1.000 67.70104 209 PRO A O 1
ATOM 1408 N N . LYS A 1 210 ? -40.38697 80.63934 -50.48257 1.000 68.71808 210 LYS A N 1
ATOM 1409 C CA . LYS A 1 210 ? -40.18168 79.21938 -50.74874 1.000 64.36706 210 LYS A CA 1
ATOM 1410 C C . LYS A 1 210 ? -41.13994 78.34161 -49.95537 1.000 64.00990 210 LYS A C 1
ATOM 1411 O O . LYS A 1 210 ? -41.38632 77.19689 -50.35065 1.000 68.29168 210 LYS A O 1
ATOM 1417 N N . TRP A 1 211 ? -41.67768 78.84527 -48.84225 1.000 61.64655 211 TRP A N 1
ATOM 1418 C CA . TRP A 1 211 ? -42.59983 78.06272 -48.03229 1.000 63.03539 211 TRP A CA 1
ATOM 1419 C C . TRP A 1 211 ? -43.96685 77.90304 -48.67972 1.000 59.82341 211 TRP A C 1
ATOM 1420 O O . TRP A 1 211 ? -44.73308 77.03373 -48.25191 1.000 60.81166 211 TRP A O 1
ATOM 1431 N N . VAL A 1 212 ? -44.28404 78.69566 -49.69896 1.000 57.58839 212 VAL A N 1
ATOM 1432 C CA . VAL A 1 212 ? -45.59847 78.63171 -50.33440 1.000 57.43475 212 VAL A CA 1
ATOM 1433 C C . VAL A 1 212 ? -45.72108 77.34806 -51.15365 1.000 62.22211 212 VAL A C 1
ATOM 1434 O O . VAL A 1 212 ? -46.65161 76.57252 -50.90469 1.000 63.87119 212 VAL A O 1
ATOM 1438 N N . PRO A 1 213 ? -44.84357 77.05603 -52.12083 1.000 60.56187 213 PRO A N 1
ATOM 1439 C CA . PRO A 1 213 ? -44.94837 75.77123 -52.82211 1.000 56.41108 213 PRO A CA 1
ATOM 1440 C C . PRO A 1 213 ? -44.31597 74.60641 -52.07605 1.000 57.63662 213 PRO A C 1
ATOM 1441 O O . PRO A 1 213 ? -44.32806 73.48604 -52.59729 1.000 61.51207 213 PRO A O 1
ATOM 1445 N N . MET A 1 214 ? -43.77861 74.84511 -50.87583 1.000 58.83718 214 MET A N 1
ATOM 1446 C CA . MET A 1 214 ? -43.09281 73.80122 -50.11493 1.000 59.75148 214 MET A CA 1
ATOM 1447 C C . MET A 1 214 ? -43.99127 72.59043 -49.88013 1.000 60.77765 214 MET A C 1
ATOM 1448 O O . MET A 1 214 ? -43.56045 71.44291 -50.03930 1.000 64.00660 214 MET A O 1
ATOM 1453 N N . GLY A 1 215 ? -45.24249 72.82642 -49.48539 1.000 59.60315 215 GLY A N 1
ATOM 1454 C CA . GLY A 1 215 ? -46.08182 71.72835 -49.05250 1.000 50.32006 215 GLY A CA 1
ATOM 1455 C C . GLY A 1 215 ? -45.62812 71.19860 -47.70140 1.000 62.91049 215 GLY A C 1
ATOM 1456 O O . GLY A 1 215 ? -45.03278 71.91163 -46.88653 1.000 63.51758 215 GLY A O 1
ATOM 1457 N N . GLY A 1 216 ? -45.91847 69.92173 -47.45925 1.000 61.43048 216 GLY A N 1
ATOM 1458 C CA . GLY A 1 216 ? -45.49166 69.26230 -46.24463 1.000 57.14296 216 GLY A CA 1
ATOM 1459 C C . GLY A 1 216 ? -46.43828 69.37553 -45.07062 1.000 60.66997 216 GLY A C 1
ATOM 1460 O O . GLY A 1 216 ? -46.14459 68.81608 -44.00533 1.000 63.02517 216 GLY A O 1
ATOM 1461 N N . GLY A 1 217 ? -47.55539 70.08814 -45.21883 1.000 53.49122 217 GLY A N 1
ATOM 1462 C CA . GLY A 1 217 ? -48.50712 70.24148 -44.14085 1.000 58.64755 217 GLY A CA 1
ATOM 1463 C C . GLY A 1 217 ? -49.51185 69.10525 -44.08820 1.000 58.74557 217 GLY A C 1
ATOM 1464 O O . GLY A 1 217 ? -49.53721 68.21049 -44.93149 1.000 63.33006 217 GLY A O 1
ATOM 1465 N N . ASN A 1 218 ? -50.35348 69.15019 -43.05884 1.000 57.93481 218 ASN A N 1
ATOM 1466 C CA . ASN A 1 218 ? -51.42286 68.17369 -42.88181 1.000 55.74086 218 ASN A CA 1
ATOM 1467 C C . ASN A 1 218 ? -52.66582 68.69546 -43.59362 1.000 59.62274 218 ASN A C 1
ATOM 1468 O O . ASN A 1 218 ? -53.26758 69.68683 -43.16572 1.000 59.87138 218 ASN A O 1
ATOM 1473 N N . GLN A 1 219 ? -53.04288 68.03402 -44.68389 1.000 58.01229 219 GLN A N 1
ATOM 1474 C CA . GLN A 1 219 ? -54.15492 68.50024 -45.49998 1.000 54.41328 219 GLN A CA 1
ATOM 1475 C C . GLN A 1 219 ? -55.48452 68.24116 -44.80316 1.000 50.95646 219 GLN A C 1
ATOM 1476 O O . GLN A 1 219 ? -55.71584 67.15736 -44.25878 1.000 54.69839 219 GLN A O 1
ATOM 1482 N N . GLY A 1 220 ? -56.35185 69.25191 -44.80465 1.000 55.72991 220 GLY A N 1
ATOM 1483 C CA . GLY A 1 220 ? -57.65953 69.13401 -44.20059 1.000 48.28831 220 GLY A CA 1
ATOM 1484 C C . GLY A 1 220 ? -58.65771 68.46245 -45.12020 1.000 53.34635 220 GLY A C 1
ATOM 1485 O O . GLY A 1 220 ? -58.36337 68.10620 -46.26071 1.000 52.48926 220 GLY A O 1
ATOM 1486 N N . ILE A 1 221 ? -59.87346 68.28772 -44.59475 1.000 55.69958 221 ILE A N 1
ATOM 1487 C CA . ILE A 1 221 ? -60.94984 67.67061 -45.36984 1.000 52.18825 221 ILE A CA 1
ATOM 1488 C C . ILE A 1 221 ? -61.12083 68.37825 -46.70863 1.000 52.54898 221 ILE A C 1
ATOM 1489 O O . ILE A 1 221 ? -61.19636 67.73839 -47.76245 1.000 54.06178 221 ILE A O 1
ATOM 1494 N N . LEU A 1 222 ? -61.17043 69.71359 -46.68313 1.000 51.52048 222 LEU A N 1
ATOM 1495 C CA . LEU A 1 222 ? -61.42334 70.48610 -47.89732 1.000 46.05872 222 LEU A CA 1
ATOM 1496 C C . LEU A 1 222 ? -60.42230 70.14665 -48.99641 1.000 55.56508 222 LEU A C 1
ATOM 1497 O O . LEU A 1 222 ? -60.80550 69.91966 -50.15008 1.000 52.17211 222 LEU A O 1
ATOM 1502 N N . GLU A 1 223 ? -59.13102 70.09667 -48.65785 1.000 52.57793 223 GLU A N 1
ATOM 1503 C CA . GLU A 1 223 ? -58.11724 69.89221 -49.68815 1.000 50.18701 223 GLU A CA 1
ATOM 1504 C C . GLU A 1 223 ? -58.11325 68.45489 -50.19642 1.000 53.05580 223 GLU A C 1
ATOM 1505 O O . GLU A 1 223 ? -58.22509 68.21733 -51.40470 1.000 50.95264 223 GLU A O 1
ATOM 1511 N N . ARG A 1 224 ? -57.98340 67.47987 -49.29701 1.000 47.92022 224 ARG A N 1
ATOM 1512 C CA . ARG A 1 224 ? -57.73571 66.10866 -49.72067 1.000 47.82678 224 ARG A CA 1
ATOM 1513 C C . ARG A 1 224 ? -59.00774 65.28214 -49.88143 1.000 52.80466 224 ARG A C 1
ATOM 1514 O O . ARG A 1 224 ? -58.91238 64.07817 -50.14193 1.000 53.54222 224 ARG A O 1
ATOM 1522 N N . THR A 1 225 ? -60.19131 65.88195 -49.73504 1.000 48.32507 225 THR A N 1
ATOM 1523 C CA . THR A 1 225 ? -61.36066 65.11267 -50.14432 1.000 49.27883 225 THR A CA 1
ATOM 1524 C C . THR A 1 225 ? -62.04978 65.80828 -51.32491 1.000 46.45796 225 THR A C 1
ATOM 1525 O O . THR A 1 225 ? -61.79247 65.39884 -52.46112 1.000 54.06262 225 THR A O 1
ATOM 1529 N N . PRO A 1 226 ? -62.88074 66.85309 -51.16440 1.000 49.79611 226 PRO A N 1
ATOM 1530 C CA . PRO A 1 226 ? -63.55469 67.37300 -52.36882 1.000 48.15312 226 PRO A CA 1
ATOM 1531 C C . PRO A 1 226 ? -62.60537 68.01498 -53.36838 1.000 50.76514 226 PRO A C 1
ATOM 1532 O O . PRO A 1 226 ? -62.73477 67.76823 -54.57437 1.000 53.47516 226 PRO A O 1
ATOM 1536 N N . HIS A 1 227 ? -61.64938 68.82729 -52.90864 1.000 47.30348 227 HIS A N 1
ATOM 1537 C CA . HIS A 1 227 ? -60.80144 69.56885 -53.83937 1.000 48.10720 227 HIS A CA 1
ATOM 1538 C C . HIS A 1 227 ? -59.94132 68.63461 -54.68563 1.000 52.42641 227 HIS A C 1
ATOM 1539 O O . HIS A 1 227 ? -59.94302 68.71949 -55.91925 1.000 55.15774 227 HIS A O 1
ATOM 1546 N N . ASN A 1 228 ? -59.18829 67.73998 -54.04051 1.000 49.76341 228 ASN A N 1
ATOM 1547 C CA . ASN A 1 228 ? -58.26857 66.88732 -54.78815 1.000 47.46242 228 ASN A CA 1
ATOM 1548 C C . ASN A 1 228 ? -59.00248 65.83147 -55.60367 1.000 51.16726 228 ASN A C 1
ATOM 1549 O O . ASN A 1 228 ? -58.54117 65.46317 -56.69010 1.000 54.20497 228 ASN A O 1
ATOM 1554 N N . THR A 1 229 ? -60.13344 65.32627 -55.10479 1.000 51.14273 229 THR A N 1
ATOM 1555 C CA . THR A 1 229 ? -60.84693 64.28853 -55.84230 1.000 52.17392 229 THR A CA 1
ATOM 1556 C C . THR A 1 229 ? -61.45126 64.84372 -57.12438 1.000 50.90343 229 THR A C 1
ATOM 1557 O O . THR A 1 229 ? -61.40980 64.18566 -58.16995 1.000 56.63303 229 THR A O 1
ATOM 1561 N N . VAL A 1 230 ? -62.01215 66.05343 -57.06607 1.000 47.10067 230 VAL A N 1
ATOM 1562 C CA . VAL A 1 230 ? -62.51551 66.69051 -58.27859 1.000 45.31385 230 VAL A CA 1
ATOM 1563 C C . VAL A 1 230 ? -61.38777 66.86050 -59.28875 1.000 51.85961 230 VAL A C 1
ATOM 1564 O O . VAL A 1 230 ? -61.54396 66.54408 -60.47470 1.000 56.34902 230 VAL A O 1
ATOM 1568 N N . HIS A 1 231 ? -60.22349 67.32621 -58.82695 1.000 51.61495 231 HIS A N 1
ATOM 1569 C CA . HIS A 1 231 ? -59.06758 67.47337 -59.70721 1.000 46.47927 231 HIS A CA 1
ATOM 1570 C C . HIS A 1 231 ? -58.69263 66.14308 -60.35055 1.000 52.44531 231 HIS A C 1
ATOM 1571 O O . HIS A 1 231 ? -58.47645 66.06407 -61.56523 1.000 51.95050 231 HIS A O 1
ATOM 1578 N N . ASN A 1 232 ? -58.59711 65.08477 -59.54466 1.000 53.83483 232 ASN A N 1
ATOM 1579 C CA . ASN A 1 232 ? -58.17947 63.79175 -60.07517 1.000 46.94916 232 ASN A CA 1
ATOM 1580 C C . ASN A 1 232 ? -59.25471 63.17954 -60.96374 1.000 48.90597 232 ASN A C 1
ATOM 1581 O O . ASN A 1 232 ? -58.94353 62.58787 -62.00308 1.000 51.34653 232 ASN A O 1
ATOM 1586 N N . ASN A 1 233 ? -60.52519 63.31319 -60.57628 1.000 48.25045 233 ASN A N 1
ATOM 1587 C CA . ASN A 1 233 ? -61.58524 62.60261 -61.28381 1.000 49.90327 233 ASN A CA 1
ATOM 1588 C C . ASN A 1 233 ? -61.86984 63.20212 -62.65581 1.000 48.60103 233 ASN A C 1
ATOM 1589 O O . ASN A 1 233 ? -62.21153 62.46422 -63.58464 1.000 60.30866 233 ASN A O 1
ATOM 1594 N N . ILE A 1 234 ? -61.74829 64.52327 -62.80575 1.000 47.44099 234 ILE A N 1
ATOM 1595 C CA . ILE A 1 234 ? -62.08568 65.15997 -64.07845 1.000 49.78906 234 ILE A CA 1
ATOM 1596 C C . ILE A 1 234 ? -61.15253 64.68097 -65.18532 1.000 51.92576 234 ILE A C 1
ATOM 1597 O O . ILE A 1 234 ? -61.56753 64.51401 -66.33903 1.000 55.36539 234 ILE A O 1
ATOM 1602 N N . GLY A 1 235 ? -59.88448 64.45764 -64.86042 1.000 51.26294 235 GLY A N 1
ATOM 1603 C CA . GLY A 1 235 ? -58.93752 63.99837 -65.85204 1.000 47.52233 235 GLY A CA 1
ATOM 1604 C C . GLY A 1 235 ? -58.40383 65.12046 -66.72410 1.000 50.74681 235 GLY A C 1
ATOM 1605 O O . GLY A 1 235 ? -58.58261 66.31477 -66.45684 1.000 50.78101 235 GLY A O 1
ATOM 1606 N N . ALA A 1 236 ? -57.72293 64.70651 -67.79501 1.000 49.49751 236 ALA A N 1
ATOM 1607 C CA . ALA A 1 236 ? -57.03412 65.61562 -68.70623 1.000 48.11174 236 ALA A CA 1
ATOM 1608 C C . ALA A 1 236 ? -56.07805 66.53485 -67.94823 1.000 50.74438 236 ALA A C 1
ATOM 1609 O O . ALA A 1 236 ? -55.10152 66.06434 -67.35675 1.000 52.13374 236 ALA A O 1
ATOM 1611 N N . PHE A 1 237 ? -56.35322 67.84247 -67.94427 1.000 47.49505 237 PHE A N 1
ATOM 1612 C CA . PHE A 1 237 ? -55.45511 68.79107 -67.29262 1.000 48.12289 237 PHE A CA 1
ATOM 1613 C C . PHE A 1 237 ? -55.59697 68.78480 -65.77570 1.000 53.85275 237 PHE A C 1
ATOM 1614 O O . PHE A 1 237 ? -54.60418 68.99372 -65.06774 1.000 52.93064 237 PHE A O 1
ATOM 1622 N N . MET A 1 238 ? -56.80960 68.55504 -65.26768 1.000 46.29694 238 MET A N 1
ATOM 1623 C CA . MET A 1 238 ? -57.08752 68.79675 -63.85152 1.000 54.49994 238 MET A CA 1
ATOM 1624 C C . MET A 1 238 ? -56.21369 68.01876 -62.86977 1.000 51.99318 238 MET A C 1
ATOM 1625 O O . MET A 1 238 ? -55.88554 68.58529 -61.81234 1.000 52.12768 238 MET A O 1
ATOM 1630 N N . PRO A 1 239 ? -55.83059 66.75736 -63.10640 1.000 51.15840 239 PRO A N 1
ATOM 1631 C CA . PRO A 1 239 ? -54.96129 66.07642 -62.13127 1.000 46.72119 239 PRO A CA 1
ATOM 1632 C C . PRO A 1 239 ? -53.52080 66.55797 -62.14450 1.000 47.19285 239 PRO A C 1
ATOM 1633 O O . PRO A 1 239 ? -52.75730 66.17388 -61.25003 1.000 54.70306 239 PRO A O 1
ATOM 1637 N N . THR A 1 240 ? -53.12250 67.37333 -63.11588 1.000 47.14773 240 THR A N 1
ATOM 1638 C CA . THR A 1 240 ? -51.73272 67.76420 -63.28691 1.000 51.11057 240 THR A CA 1
ATOM 1639 C C . THR A 1 240 ? -51.47920 69.14256 -62.68498 1.000 51.69832 240 THR A C 1
ATOM 1640 O O . THR A 1 240 ? -52.38845 69.82980 -62.21711 1.000 58.57133 240 THR A O 1
ATOM 1644 N N . ALA A 1 241 ? -50.21135 69.55529 -62.71335 1.000 59.80694 241 ALA A N 1
ATOM 1645 C CA . ALA A 1 241 ? -49.84458 70.89707 -62.28324 1.000 55.92988 241 ALA A CA 1
ATOM 1646 C C . ALA A 1 241 ? -50.31525 71.97038 -63.25420 1.000 57.13643 241 ALA A C 1
ATOM 1647 O O . ALA A 1 241 ? -50.27213 73.15679 -62.90924 1.000 57.29465 241 ALA A O 1
ATOM 1649 N N . ALA A 1 242 ? -50.75298 71.58905 -64.45434 1.000 52.18908 242 ALA A N 1
ATOM 1650 C CA . ALA A 1 242 ? -51.27626 72.52483 -65.44061 1.000 51.91860 242 ALA A CA 1
ATOM 1651 C C . ALA A 1 242 ? -52.79976 72.57768 -65.43026 1.000 51.67829 242 ALA A C 1
ATOM 1652 O O . ALA A 1 242 ? -53.41615 72.91863 -66.44648 1.000 51.40087 242 ALA A O 1
ATOM 1654 N N . SER A 1 243 ? -53.41953 72.26132 -64.28926 1.000 50.56120 243 SER A N 1
ATOM 1655 C CA . SER A 1 243 ? -54.87390 72.19007 -64.16755 1.000 49.64609 243 SER A CA 1
ATOM 1656 C C . SER A 1 243 ? -55.60383 73.46008 -64.61546 1.000 45.94193 243 SER A C 1
ATOM 1657 O O . SER A 1 243 ? -56.70439 73.34494 -65.17074 1.000 48.32223 243 SER A O 1
ATOM 1660 N N . PRO A 1 244 ? -55.07026 74.67419 -64.41447 1.000 47.47810 244 PRO A N 1
ATOM 1661 C CA . PRO A 1 244 ? -55.78043 75.86345 -64.92295 1.000 47.59885 244 PRO A CA 1
ATOM 1662 C C . PRO A 1 244 ? -55.93277 75.89964 -66.43688 1.000 48.35711 244 PRO A C 1
ATOM 1663 O O . PRO A 1 244 ? -56.70153 76.72862 -66.93690 1.000 45.75282 244 PRO A O 1
ATOM 1667 N N . ARG A 1 245 ? -55.24565 75.02982 -67.18365 1.000 45.40154 245 ARG A N 1
ATOM 1668 C CA . ARG A 1 245 ? -55.47453 74.97790 -68.62206 1.000 48.22825 245 ARG A CA 1
ATOM 1669 C C . ARG A 1 245 ? -56.87470 74.48080 -68.95650 1.000 49.22825 245 ARG A C 1
ATOM 1670 O O . ARG A 1 245 ? -57.35309 74.72018 -70.06917 1.000 49.89284 245 ARG A O 1
ATOM 1678 N N . ASP A 1 246 ? -57.53665 73.80063 -68.01937 1.000 49.17140 246 ASP A N 1
ATOM 1679 C CA . ASP A 1 246 ? -58.95721 73.50226 -68.13616 1.000 45.25253 246 ASP A CA 1
ATOM 1680 C C . ASP A 1 246 ? -59.75613 74.68150 -67.60049 1.000 44.37727 246 ASP A C 1
ATOM 1681 O O . ASP A 1 246 ? -59.62445 75.01146 -66.41527 1.000 45.49952 246 ASP A O 1
ATOM 1686 N N . PRO A 1 247 ? -60.58302 75.33939 -68.41942 1.000 50.35665 247 PRO A N 1
ATOM 1687 C CA . PRO A 1 247 ? -61.33726 76.50656 -67.92495 1.000 44.24361 247 PRO A CA 1
ATOM 1688 C C . PRO A 1 247 ? -62.24946 76.19790 -66.74817 1.000 52.71010 247 PRO A C 1
ATOM 1689 O O . PRO A 1 247 ? -62.60995 77.12319 -66.00991 1.000 50.89126 247 PRO A O 1
ATOM 1693 N N . VAL A 1 248 ? -62.63218 74.93307 -66.54426 1.000 48.93235 248 VAL A N 1
ATOM 1694 C CA . VAL A 1 248 ? -63.45831 74.56994 -65.39723 1.000 50.09161 248 VAL A CA 1
ATOM 1695 C C . VAL A 1 248 ? -62.71018 74.69324 -64.07772 1.000 46.83283 248 VAL A C 1
ATOM 1696 O O . VAL A 1 248 ? -63.33735 74.63905 -63.01407 1.000 47.15239 248 VAL A O 1
ATOM 1700 N N . PHE A 1 249 ? -61.38257 74.84690 -64.12583 1.000 43.54762 249 PHE A N 1
ATOM 1701 C CA . PHE A 1 249 ? -60.59369 75.11167 -62.92486 1.000 44.66062 249 PHE A CA 1
ATOM 1702 C C . PHE A 1 249 ? -61.17621 76.26853 -62.12034 1.000 48.45311 249 PHE A C 1
ATOM 1703 O O . PHE A 1 249 ? -61.24043 76.21180 -60.88623 1.000 49.14680 249 PHE A O 1
ATOM 1711 N N . MET A 1 250 ? -61.61104 77.32724 -62.80543 1.000 46.69424 250 MET A N 1
ATOM 1712 C CA . MET A 1 250 ? -62.08668 78.51332 -62.10582 1.000 45.75524 250 MET A CA 1
ATOM 1713 C C . MET A 1 250 ? -63.44881 78.29498 -61.46161 1.000 47.60598 250 MET A C 1
ATOM 1714 O O . MET A 1 250 ? -63.74419 78.90600 -60.42931 1.000 44.73763 250 MET A O 1
ATOM 1719 N N . MET A 1 251 ? -64.29738 77.45387 -62.05686 1.000 48.74553 251 MET A N 1
ATOM 1720 C CA . MET A 1 251 ? -65.55989 77.11158 -61.40980 1.000 50.08539 251 MET A CA 1
ATOM 1721 C C . MET A 1 251 ? -65.31589 76.27558 -60.16513 1.000 49.84362 251 MET A C 1
ATOM 1722 O O . MET A 1 251 ? -65.98779 76.45419 -59.14167 1.000 47.56590 251 MET A O 1
ATOM 1727 N N . HIS A 1 252 ? -64.35176 75.36043 -60.23990 1.000 46.80200 252 HIS A N 1
ATOM 1728 C CA . HIS A 1 252 ? -64.02562 74.52059 -59.09683 1.000 47.45424 252 HIS A CA 1
ATOM 1729 C C . HIS A 1 252 ? -63.45669 75.35992 -57.96023 1.000 52.19314 252 HIS A C 1
ATOM 1730 O O . HIS A 1 252 ? -63.92037 75.27765 -56.81633 1.000 53.21307 252 HIS A O 1
ATOM 1737 N N . HIS A 1 253 ? -62.47124 76.20156 -58.26514 1.000 46.18009 253 HIS A N 1
ATOM 1738 C CA . HIS A 1 253 ? -61.84704 77.01448 -57.23468 1.000 42.23581 253 HIS A CA 1
ATOM 1739 C C . HIS A 1 253 ? -62.68325 78.22562 -56.84427 1.000 49.23222 253 HIS A C 1
ATOM 1740 O O . HIS A 1 253 ? -62.47029 78.78334 -55.76049 1.000 50.12515 253 HIS A O 1
ATOM 1747 N N . GLY A 1 254 ? -63.62060 78.64846 -57.69394 1.000 46.31041 254 GLY A N 1
ATOM 1748 C CA . GLY A 1 254 ? -64.62743 79.59234 -57.24077 1.000 40.70455 254 GLY A CA 1
ATOM 1749 C C . GLY A 1 254 ? -65.45418 79.02955 -56.10061 1.000 46.53903 254 GLY A C 1
ATOM 1750 O O . GLY A 1 254 ? -65.78328 79.73904 -55.14631 1.000 46.18916 254 GLY A O 1
ATOM 1751 N N . ASN A 1 255 ? -65.77354 77.73454 -56.16905 1.000 47.55736 255 ASN A N 1
ATOM 1752 C CA . ASN A 1 255 ? -66.51225 77.09805 -55.08468 1.000 47.61282 255 ASN A CA 1
ATOM 1753 C C . ASN A 1 255 ? -65.64226 76.92589 -53.84632 1.000 44.89614 255 ASN A C 1
ATOM 1754 O O . ASN A 1 255 ? -66.11466 77.12816 -52.72275 1.000 43.47384 255 ASN A O 1
ATOM 1759 N N . ILE A 1 256 ? -64.37705 76.53091 -54.02839 1.000 44.25977 256 ILE A N 1
ATOM 1760 C CA . ILE A 1 256 ? -63.45313 76.43612 -52.89811 1.000 46.60025 256 ILE A CA 1
ATOM 1761 C C . ILE A 1 256 ? -63.34285 77.78399 -52.19300 1.000 50.79765 256 ILE A C 1
ATOM 1762 O O . ILE A 1 256 ? -63.40777 77.87078 -50.96103 1.000 50.40026 256 ILE A O 1
ATOM 1767 N N . ASP A 1 257 ? -63.18486 78.85813 -52.97105 1.000 46.70030 257 ASP A N 1
ATOM 1768 C CA . ASP A 1 257 ? -63.12540 80.19722 -52.39428 1.000 45.48389 257 ASP A CA 1
ATOM 1769 C C . ASP A 1 257 ? -64.42933 80.55869 -51.69078 1.000 48.84703 257 ASP A C 1
ATOM 1770 O O . ASP A 1 257 ? -64.41933 81.26015 -50.67130 1.000 48.74971 257 ASP A O 1
ATOM 1775 N N . ARG A 1 258 ? -65.56584 80.10914 -52.23094 1.000 45.64855 258 ARG A N 1
ATOM 1776 C CA . ARG A 1 258 ? -66.83902 80.35400 -51.56080 1.000 45.90536 258 ARG A CA 1
ATOM 1777 C C . ARG A 1 258 ? -66.90127 79.62479 -50.22465 1.000 54.81425 258 ARG A C 1
ATOM 1778 O O . ARG A 1 258 ? -67.42407 80.16113 -49.23915 1.000 49.29722 258 ARG A O 1
ATOM 1786 N N . VAL A 1 259 ? -66.37195 78.39839 -50.17254 1.000 49.37839 259 VAL A N 1
ATOM 1787 C CA . VAL A 1 259 ? -66.36251 77.64608 -48.92114 1.000 51.18299 259 VAL A CA 1
ATOM 1788 C C . VAL A 1 259 ? -65.56123 78.39296 -47.86354 1.000 50.01359 259 VAL A C 1
ATOM 1789 O O . VAL A 1 259 ? -65.98147 78.50497 -46.70529 1.000 49.45411 259 VAL A O 1
ATOM 1793 N N . TRP A 1 260 ? -64.40413 78.93139 -48.24899 1.000 47.97112 260 TRP A N 1
ATOM 1794 C CA . TRP A 1 260 ? -63.60403 79.71626 -47.31542 1.000 49.07929 260 TRP A CA 1
ATOM 1795 C C . TRP A 1 260 ? -64.36120 80.95636 -46.85361 1.000 47.58439 260 TRP A C 1
ATOM 1796 O O . TRP A 1 260 ? -64.39897 81.26479 -45.65690 1.000 52.39839 260 TRP A O 1
ATOM 1807 N N . ALA A 1 261 ? -64.97754 81.68024 -47.79188 1.000 47.12486 261 ALA A N 1
ATOM 1808 C CA . ALA A 1 261 ? -65.77824 82.84209 -47.41751 1.000 42.38188 261 ALA A CA 1
ATOM 1809 C C . ALA A 1 261 ? -66.94691 82.44352 -46.52389 1.000 47.29045 261 ALA A C 1
ATOM 1810 O O . ALA A 1 261 ? -67.25369 83.13473 -45.54522 1.000 53.24831 261 ALA A O 1
ATOM 1812 N N . THR A 1 262 ? -67.61571 81.33392 -46.85068 1.000 49.66810 262 THR A N 1
ATOM 1813 C CA . THR A 1 262 ? -68.69511 80.83435 -46.00453 1.000 46.66411 262 THR A CA 1
ATOM 1814 C C . THR A 1 262 ? -68.17886 80.47044 -44.61924 1.000 51.17479 262 THR A C 1
ATOM 1815 O O . THR A 1 262 ? -68.82280 80.77205 -43.60664 1.000 50.59364 262 THR A O 1
ATOM 1819 N N . TRP A 1 263 ? -67.01358 79.82188 -44.56153 1.000 53.11581 263 TRP A N 1
ATOM 1820 C CA . TRP A 1 263 ? -66.38904 79.48181 -43.28687 1.000 47.96639 263 TRP A CA 1
ATOM 1821 C C . TRP A 1 263 ? -66.20830 80.72394 -42.41962 1.000 54.04991 263 TRP A C 1
ATOM 1822 O O . TRP A 1 263 ? -66.61303 80.74661 -41.25127 1.000 55.72265 263 TRP A O 1
ATOM 1833 N N . ASN A 1 264 ? -65.61517 81.77843 -42.98554 1.000 49.98841 264 ASN A N 1
ATOM 1834 C CA . ASN A 1 264 ? -65.43595 83.02059 -42.23881 1.000 50.41144 264 ASN A CA 1
ATOM 1835 C C . ASN A 1 264 ? -66.77714 83.61797 -41.82517 1.000 50.97038 264 ASN A C 1
ATOM 1836 O O . ASN A 1 264 ? -66.93263 84.08682 -40.69104 1.000 52.30094 264 ASN A O 1
ATOM 1841 N N . ALA A 1 265 ? -67.75905 83.61024 -42.73335 1.000 50.54195 265 ALA A N 1
ATOM 1842 C CA . ALA A 1 265 ? -69.03706 84.26065 -42.45636 1.000 49.67735 265 ALA A CA 1
ATOM 1843 C C . ALA A 1 265 ? -69.78886 83.58462 -41.31641 1.000 55.29770 265 ALA A C 1
ATOM 1844 O O . ALA A 1 265 ? -70.58503 84.23562 -40.62882 1.000 55.92290 265 ALA A O 1
ATOM 1846 N N . LEU A 1 266 ? -69.55889 82.28957 -41.10139 1.000 51.47695 266 LEU A N 1
ATOM 1847 C CA . LEU A 1 266 ? -70.12584 81.61961 -39.94040 1.000 57.00339 266 LEU A CA 1
ATOM 1848 C C . LEU A 1 266 ? -69.49995 82.09021 -38.63650 1.000 59.32669 266 LEU A C 1
ATOM 1849 O O . LEU A 1 266 ? -70.04983 81.80523 -37.56851 1.000 58.55826 266 LEU A O 1
ATOM 1854 N N . GLY A 1 267 ? -68.37573 82.80117 -38.69823 1.000 57.04784 267 GLY A N 1
ATOM 1855 C CA . GLY A 1 267 ? -67.67746 83.27502 -37.52158 1.000 48.51382 267 GLY A CA 1
ATOM 1856 C C . GLY A 1 267 ? -66.31501 82.65596 -37.31170 1.000 53.54107 267 GLY A C 1
ATOM 1857 O O . GLY A 1 267 ? -65.59722 83.08163 -36.39790 1.000 59.42078 267 GLY A O 1
ATOM 1858 N N . ARG A 1 268 ? -65.93058 81.67409 -38.12464 1.000 53.73497 268 ARG A N 1
ATOM 1859 C CA . ARG A 1 268 ? -64.63506 81.03176 -37.96410 1.000 49.59097 268 ARG A CA 1
ATOM 1860 C C . ARG A 1 268 ? -63.50580 82.01024 -38.26299 1.000 56.27293 268 ARG A C 1
ATOM 1861 O O . ARG A 1 268 ? -63.63389 82.90755 -39.10002 1.000 56.24304 268 ARG A O 1
ATOM 1869 N N . LYS A 1 269 ? -62.38899 81.82674 -37.56422 1.000 53.04236 269 LYS A N 1
ATOM 1870 C CA . LYS A 1 269 ? -61.25453 82.73481 -37.63625 1.000 51.38006 269 LYS A CA 1
ATOM 1871 C C . LYS A 1 269 ? -60.10990 82.10822 -38.42032 1.000 51.38399 269 LYS A C 1
ATOM 1872 O O . LYS A 1 269 ? -59.79543 80.92674 -38.24687 1.000 53.44206 269 LYS A O 1
ATOM 1878 N N . ASN A 1 270 ? -59.49261 82.90908 -39.28371 1.000 52.34606 270 ASN A N 1
ATOM 1879 C CA . ASN A 1 270 ? -58.26831 82.50333 -39.94956 1.000 48.89259 270 ASN A CA 1
ATOM 1880 C C . ASN A 1 270 ? -57.12152 82.43772 -38.94087 1.000 55.59643 270 ASN A C 1
ATOM 1881 O O . ASN A 1 270 ? -57.24723 82.84473 -37.78083 1.000 60.45266 270 ASN A O 1
ATOM 1886 N N . SER A 1 271 ? -55.99091 81.90389 -39.39513 1.000 62.41282 271 SER A N 1
ATOM 1887 C CA . SER A 1 271 ? -54.81365 81.80677 -38.54236 1.000 54.93403 271 SER A CA 1
ATOM 1888 C C . SER A 1 271 ? -54.35369 83.18833 -38.09172 1.000 56.17623 271 SER A C 1
ATOM 1889 O O . SER A 1 271 ? -54.35431 84.14778 -38.86926 1.000 52.53009 271 SER A O 1
ATOM 1892 N N . THR A 1 272 ? -53.96182 83.28947 -36.82259 1.000 57.09852 272 THR A N 1
ATOM 1893 C CA . THR A 1 272 ? -53.35039 84.50423 -36.29985 1.000 57.74300 272 THR A CA 1
ATOM 1894 C C . THR A 1 272 ? -51.83115 84.40390 -36.24583 1.000 58.91734 272 THR A C 1
ATOM 1895 O O . THR A 1 272 ? -51.18381 85.24608 -35.61421 1.000 59.70104 272 THR A O 1
ATOM 1899 N N . ASP A 1 273 ? -51.25514 83.40366 -36.90557 1.000 54.02219 273 ASP A N 1
ATOM 1900 C CA . ASP A 1 273 ? -49.80673 83.22838 -36.91220 1.000 57.90520 273 ASP A CA 1
ATOM 1901 C C . ASP A 1 273 ? -49.15346 84.26877 -37.81704 1.000 57.44239 273 ASP A C 1
ATOM 1902 O O . ASP A 1 273 ? -49.60320 84.46523 -38.95253 1.000 60.05643 273 ASP A O 1
ATOM 1907 N N . PRO A 1 274 ? -48.11047 84.96203 -37.35425 1.000 52.85844 274 PRO A N 1
ATOM 1908 C CA . PRO A 1 274 ? -47.43660 85.93761 -38.23021 1.000 52.36887 274 PRO A CA 1
ATOM 1909 C C . PRO A 1 274 ? -46.86311 85.32116 -39.49439 1.000 58.99445 274 PRO A C 1
ATOM 1910 O O . PRO A 1 274 ? -46.81293 85.99259 -40.53274 1.000 58.02090 274 PRO A O 1
ATOM 1914 N N . LEU A 1 275 ? -46.42278 84.06106 -39.43764 1.000 55.69029 275 LEU A N 1
ATOM 1915 C CA . LEU A 1 275 ? -45.86953 83.41685 -40.62341 1.000 56.81199 275 LEU A CA 1
ATOM 1916 C C . LEU A 1 275 ? -46.91023 83.27441 -41.72517 1.000 56.43988 275 LEU A C 1
ATOM 1917 O O . LEU A 1 275 ? -46.57012 83.34882 -42.91121 1.000 57.05057 275 LEU A O 1
ATOM 1922 N N . TRP A 1 276 ? -48.17565 83.06291 -41.35960 1.000 57.12828 276 TRP A N 1
ATOM 1923 C CA . TRP A 1 276 ? -49.23949 83.00844 -42.35690 1.000 55.99040 276 TRP A CA 1
ATOM 1924 C C . TRP A 1 276 ? -49.61694 84.40489 -42.84110 1.000 54.38087 276 TRP A C 1
ATOM 1925 O O . TRP A 1 276 ? -49.63511 84.66766 -44.04792 1.000 52.34913 276 TRP A O 1
ATOM 1936 N N . LEU A 1 277 ? -49.90616 85.31623 -41.90668 1.000 56.54015 277 LEU A N 1
ATOM 1937 C CA . LEU A 1 277 ? -50.41516 86.63603 -42.26998 1.000 57.30172 277 LEU A CA 1
ATOM 1938 C C . LEU A 1 277 ? -49.38939 87.46497 -43.03443 1.000 60.04912 277 LEU A C 1
ATOM 1939 O O . LEU A 1 277 ? -49.76500 88.25986 -43.90316 1.000 61.03856 277 LEU A O 1
ATOM 1944 N N . GLY A 1 278 ? -48.10543 87.30138 -42.73476 1.000 53.30942 278 GLY A N 1
ATOM 1945 C CA . GLY A 1 278 ? -47.08148 88.12335 -43.33791 1.000 57.92022 278 GLY A CA 1
ATOM 1946 C C . GLY A 1 278 ? -46.55935 87.67675 -44.68504 1.000 60.98220 278 GLY A C 1
ATOM 1947 O O . GLY A 1 278 ? -45.75150 88.39215 -45.28633 1.000 61.62481 278 GLY A O 1
ATOM 1948 N N . MET A 1 279 ? -46.99390 86.52155 -45.18674 1.000 56.85832 279 MET A N 1
ATOM 1949 C CA . MET A 1 279 ? -46.41759 85.96293 -46.40420 1.000 50.05265 279 MET A CA 1
ATOM 1950 C C . MET A 1 279 ? -46.84825 86.75969 -47.63003 1.000 58.61213 279 MET A C 1
ATOM 1951 O O . MET A 1 279 ? -48.02815 87.08774 -47.79271 1.000 58.93992 279 MET A O 1
ATOM 1956 N N . LYS A 1 280 ? -45.88791 87.06215 -48.49660 1.000 55.96846 280 LYS A N 1
ATOM 1957 C CA . LYS A 1 280 ? -46.14601 87.71276 -49.76999 1.000 60.42880 280 LYS A CA 1
ATOM 1958 C C . LYS A 1 280 ? -45.95505 86.71613 -50.90857 1.000 58.17660 280 LYS A C 1
ATOM 1959 O O . LYS A 1 280 ? -45.24746 85.71422 -50.77310 1.000 60.36075 280 LYS A O 1
ATOM 1961 N N . PHE A 1 281 ? -46.61749 86.99206 -52.03630 1.000 59.56222 281 PHE A N 1
ATOM 1962 C CA . PHE A 1 281 ? -46.49676 86.17144 -53.23874 1.000 56.78875 281 PHE A CA 1
ATOM 1963 C C . PHE A 1 281 ? -45.81712 86.98516 -54.33438 1.000 60.37842 281 PHE A C 1
ATOM 1964 O O . PHE A 1 281 ? -46.48434 87.44006 -55.27266 1.000 62.75009 281 PHE A O 1
ATOM 1972 N N . PRO A 1 282 ? -44.49789 87.17111 -54.26425 1.000 58.64323 282 PRO A N 1
ATOM 1973 C CA . PRO A 1 282 ? -43.82896 88.15698 -55.13229 1.000 63.27292 282 PRO A CA 1
ATOM 1974 C C . PRO A 1 282 ? -43.91194 87.77504 -56.60422 1.000 63.22013 282 PRO A C 1
ATOM 1975 O O . PRO A 1 282 ? -43.41199 86.72712 -57.01862 1.000 62.49286 282 PRO A O 1
ATOM 1979 N N . ASN A 1 283 ? -44.54960 88.64681 -57.39212 1.000 65.45308 283 ASN A N 1
ATOM 1980 C CA . ASN A 1 283 ? -44.68087 88.48208 -58.84343 1.000 60.73803 283 ASN A CA 1
ATOM 1981 C C . ASN A 1 283 ? -45.30628 87.14068 -59.21025 1.000 58.02870 283 ASN A C 1
ATOM 1982 O O . ASN A 1 283 ? -45.00257 86.56568 -60.25664 1.000 66.53750 283 ASN A O 1
ATOM 1987 N N . ASN A 1 284 ? -46.18837 86.63167 -58.34887 1.000 60.83617 284 ASN A N 1
ATOM 1988 C CA . ASN A 1 284 ? -46.84879 85.36248 -58.62748 1.000 59.44340 284 ASN A CA 1
ATOM 1989 C C . ASN A 1 284 ? -47.95086 85.50711 -59.66930 1.000 59.53451 284 ASN A C 1
ATOM 1990 O O . ASN A 1 284 ? -48.20727 84.56547 -60.42693 1.000 62.38935 284 ASN A O 1
ATOM 1995 N N . TYR A 1 285 ? -48.60246 86.66349 -59.72889 1.000 58.91022 285 TYR A N 1
ATOM 1996 C CA . TYR A 1 285 ? -49.76366 86.86932 -60.57942 1.000 57.56237 285 TYR A CA 1
ATOM 1997 C C . TYR A 1 285 ? -49.42153 87.77052 -61.76043 1.000 58.75727 285 TYR A C 1
ATOM 1998 O O . TYR A 1 285 ? -48.39548 88.45574 -61.77531 1.000 61.11483 285 TYR A O 1
ATOM 2007 N N . ILE A 1 286 ? -50.31005 87.76844 -62.75370 1.000 57.16907 286 ILE A N 1
ATOM 2008 C CA . ILE A 1 286 ? -50.15676 88.56255 -63.96732 1.000 54.91004 286 ILE A CA 1
ATOM 2009 C C . ILE A 1 286 ? -51.40178 89.42100 -64.13816 1.000 55.19869 286 ILE A C 1
ATOM 2010 O O . ILE A 1 286 ? -52.52458 88.91454 -64.03775 1.000 55.55861 286 ILE A O 1
ATOM 2015 N N . ASP A 1 287 ? -51.20599 90.71063 -64.40379 1.000 59.05544 287 ASP A N 1
ATOM 2016 C CA . ASP A 1 287 ? -52.31946 91.63250 -64.59451 1.000 57.35598 287 ASP A CA 1
ATOM 2017 C C . ASP A 1 287 ? -52.82796 91.53664 -66.03145 1.000 57.76898 287 ASP A C 1
ATOM 2018 O O . ASP A 1 287 ? -52.22124 90.86665 -66.87024 1.000 57.11774 287 ASP A O 1
ATOM 2023 N N . PRO A 1 288 ? -53.96249 92.17499 -66.35213 1.000 60.86068 288 PRO A N 1
ATOM 2024 C CA . PRO A 1 288 ? -54.51589 92.03504 -67.71142 1.000 59.72428 288 PRO A CA 1
ATOM 2025 C C . PRO A 1 288 ? -53.64785 92.62531 -68.81401 1.000 68.09840 288 PRO A C 1
ATOM 2026 O O . PRO A 1 288 ? -53.98397 92.45049 -69.99341 1.000 63.80151 288 PRO A O 1
ATOM 2030 N N . GLN A 1 289 ? -52.55461 93.30673 -68.48360 1.000 64.78814 289 GLN A N 1
ATOM 2031 C CA . GLN A 1 289 ? -51.63205 93.82396 -69.48364 1.000 62.72414 289 GLN A CA 1
ATOM 2032 C C . GLN A 1 289 ? -50.37620 92.97377 -69.62121 1.000 66.43810 289 GLN A C 1
ATOM 2033 O O . GLN A 1 289 ? -49.47259 93.34425 -70.37632 1.000 72.68761 289 GLN A O 1
ATOM 2039 N N . GLY A 1 290 ? -50.29567 91.85172 -68.91176 1.000 64.42086 290 GLY A N 1
ATOM 2040 C CA . GLY A 1 290 ? -49.15132 90.97143 -69.01316 1.000 58.75989 290 GLY A CA 1
ATOM 2041 C C . GLY A 1 290 ? -47.97966 91.32137 -68.12592 1.000 64.98633 290 GLY A C 1
ATOM 2042 O O . GLY A 1 290 ? -46.87961 90.80392 -68.35001 1.000 69.95692 290 GLY A O 1
ATOM 2043 N N . ARG A 1 291 ? -48.17195 92.17480 -67.12468 1.000 63.28807 291 ARG A N 1
ATOM 2044 C CA . ARG A 1 291 ? -47.12312 92.50333 -66.16995 1.000 64.63454 291 ARG A CA 1
ATOM 2045 C C . ARG A 1 291 ? -47.33493 91.73865 -64.87007 1.000 67.10965 291 ARG A C 1
ATOM 2046 O O . ARG A 1 291 ? -48.46866 91.57461 -64.40841 1.000 63.80651 291 ARG A O 1
ATOM 2054 N N . TYR A 1 292 ? -46.23590 91.26883 -64.28696 1.000 67.27874 292 TYR A N 1
ATOM 2055 C CA . TYR A 1 292 ? -46.30993 90.53524 -63.03161 1.000 63.57679 292 TYR A CA 1
ATOM 2056 C C . TYR A 1 292 ? -46.57311 91.48780 -61.87256 1.000 60.68911 292 TYR A C 1
ATOM 2057 O O . TYR A 1 292 ? -46.04841 92.60293 -61.83501 1.000 65.09201 292 TYR A O 1
ATOM 2066 N N . TYR A 1 293 ? -47.39979 91.05114 -60.92398 1.000 64.71022 293 TYR A N 1
ATOM 2067 C CA . TYR A 1 293 ? -47.67352 91.85480 -59.74150 1.000 56.55011 293 TYR A CA 1
ATOM 2068 C C . TYR A 1 293 ? -47.71760 90.96371 -58.50985 1.000 59.83488 293 TYR A C 1
ATOM 2069 O O . TYR A 1 293 ? -47.81362 89.73717 -58.60085 1.000 66.44157 293 TYR A O 1
ATOM 2078 N N . THR A 1 294 ? -47.63797 91.60500 -57.34965 1.000 63.65598 294 THR A N 1
ATOM 2079 C CA . THR A 1 294 ? -47.53399 90.92080 -56.07158 1.000 61.40469 294 THR A CA 1
ATOM 2080 C C . THR A 1 294 ? -48.76991 91.18570 -55.22526 1.000 56.29945 294 THR A C 1
ATOM 2081 O O . THR A 1 294 ? -49.27784 92.31035 -55.18496 1.000 59.91184 294 THR A O 1
ATOM 2085 N N . GLN A 1 295 ? -49.25960 90.13702 -54.57025 1.000 56.58415 295 GLN A N 1
ATOM 2086 C CA . GLN A 1 295 ? -50.20292 90.25437 -53.47044 1.000 53.39040 295 GLN A CA 1
ATOM 2087 C C . GLN A 1 295 ? -49.72371 89.35996 -52.33691 1.000 58.24996 295 GLN A C 1
ATOM 2088 O O . GLN A 1 295 ? -48.80859 88.54915 -52.50162 1.000 62.53063 295 GLN A O 1
ATOM 2094 N N . GLY A 1 296 ? -50.34450 89.52016 -51.16652 1.000 55.77895 296 GLY A N 1
ATOM 2095 C CA . GLY A 1 296 ? -50.01542 88.71096 -50.01702 1.000 53.29441 296 GLY A CA 1
ATOM 2096 C C . GLY A 1 296 ? -51.26994 88.16794 -49.35665 1.000 57.31447 296 GLY A C 1
ATOM 2097 O O . GLY A 1 296 ? -52.39468 88.50921 -49.72912 1.000 61.30013 296 GLY A O 1
ATOM 2098 N N . VAL A 1 297 ? -51.04775 87.30793 -48.36047 1.000 56.53489 297 VAL A N 1
ATOM 2099 C CA . VAL A 1 297 ? -52.15513 86.72666 -47.60673 1.000 50.72124 297 VAL A CA 1
ATOM 2100 C C . VAL A 1 297 ? -53.03758 87.82474 -47.02568 1.000 55.67641 297 VAL A C 1
ATOM 2101 O O . VAL A 1 297 ? -54.27025 87.76634 -47.10695 1.000 60.70831 297 VAL A O 1
ATOM 2105 N N . SER A 1 298 ? -52.41860 88.84948 -46.43793 1.000 56.24087 298 SER A N 1
ATOM 2106 C CA . SER A 1 298 ? -53.18797 89.89539 -45.77571 1.000 60.59368 298 SER A CA 1
ATOM 2107 C C . SER A 1 298 ? -53.95552 90.76737 -46.75945 1.000 59.40992 298 SER A C 1
ATOM 2108 O O . SER A 1 298 ? -54.89379 91.46005 -46.35110 1.000 59.85673 298 SER A O 1
ATOM 2111 N N . ASP A 1 299 ? -53.57479 90.75990 -48.03613 1.000 53.40291 299 ASP A N 1
ATOM 2112 C CA . ASP A 1 299 ? -54.34485 91.46294 -49.05156 1.000 52.78937 299 ASP A CA 1
ATOM 2113 C C . ASP A 1 299 ? -55.61704 90.72087 -49.43549 1.000 56.54675 299 ASP A C 1
ATOM 2114 O O . ASP A 1 299 ? -56.55385 91.34472 -49.94574 1.000 58.51974 299 ASP A O 1
ATOM 2119 N N . LEU A 1 300 ? -55.66902 89.40889 -49.20287 1.000 56.89111 300 LEU A N 1
ATOM 2120 C CA . LEU A 1 300 ? -56.72300 88.55160 -49.72746 1.000 51.96152 300 LEU A CA 1
ATOM 2121 C C . LEU A 1 300 ? -57.63372 88.00273 -48.63511 1.000 51.76652 300 LEU A C 1
ATOM 2122 O O . LEU A 1 300 ? -58.27643 86.96708 -48.83331 1.000 53.41414 300 LEU A O 1
ATOM 2127 N N . LEU A 1 301 ? -57.71440 88.68086 -47.48931 1.000 53.09422 301 LEU A N 1
ATOM 2128 C CA . LEU A 1 301 ? -58.50812 88.15857 -46.38345 1.000 52.33490 301 LEU A CA 1
ATOM 2129 C C . LEU A 1 301 ? -60.00198 88.39231 -46.57313 1.000 52.42894 301 LEU A C 1
ATOM 2130 O O . LEU A 1 301 ? -60.80816 87.55087 -46.16366 1.000 51.31514 301 LEU A O 1
ATOM 2135 N N . SER A 1 302 ? -60.39246 89.50445 -47.19153 1.000 56.94076 302 SER A N 1
ATOM 2136 C CA . SER A 1 302 ? -61.79396 89.88979 -47.30838 1.000 52.41627 302 SER A CA 1
ATOM 2137 C C . SER A 1 302 ? -62.17708 89.97146 -48.77817 1.000 52.68990 302 SER A C 1
ATOM 2138 O O . SER A 1 302 ? -61.54141 90.70023 -49.54694 1.000 60.86097 302 SER A O 1
ATOM 2141 N N . THR A 1 303 ? -63.22369 89.23606 -49.16577 1.000 52.78949 303 THR A N 1
ATOM 2142 C CA . THR A 1 303 ? -63.69629 89.32534 -50.54425 1.000 55.65290 303 THR A CA 1
ATOM 2143 C C . THR A 1 303 ? -64.28122 90.69794 -50.84387 1.000 53.70641 303 THR A C 1
ATOM 2144 O O . THR A 1 303 ? -64.17057 91.18235 -51.97641 1.000 57.55360 303 THR A O 1
ATOM 2148 N N . GLU A 1 304 ? -64.90094 91.33736 -49.84889 1.000 54.17526 304 GLU A N 1
ATOM 2149 C CA . GLU A 1 304 ? -65.46013 92.66701 -50.06379 1.000 51.19526 304 GLU A CA 1
ATOM 2150 C C . GLU A 1 304 ? -64.36543 93.67876 -50.38130 1.000 57.61013 304 GLU A C 1
ATOM 2151 O O . GLU A 1 304 ? -64.56746 94.58799 -51.19482 1.000 57.41028 304 GLU A O 1
ATOM 2153 N N . ALA A 1 305 ? -63.19309 93.53219 -49.75588 1.000 60.43123 305 ALA A N 1
ATOM 2154 C CA . ALA A 1 305 ? -62.08167 94.43239 -50.05053 1.000 56.64657 305 ALA A CA 1
ATOM 2155 C C . ALA A 1 305 ? -61.56773 94.24076 -51.47081 1.000 57.03039 305 ALA A C 1
ATOM 2156 O O . ALA A 1 305 ? -61.03553 95.18136 -52.07076 1.000 60.21453 305 ALA A O 1
ATOM 2158 N N . LEU A 1 306 ? -61.71224 93.04106 -52.02009 1.000 51.14040 306 LEU A N 1
ATOM 2159 C CA . LEU A 1 306 ? -61.34912 92.77717 -53.40208 1.000 53.90057 306 LEU A CA 1
ATOM 2160 C C . LEU A 1 306 ? -62.50276 93.03458 -54.35802 1.000 57.86791 306 LEU A C 1
ATOM 2161 O O . LEU A 1 306 ? -62.36779 92.77459 -55.55862 1.000 55.87232 306 LEU A O 1
ATOM 2166 N N . GLY A 1 307 ? -63.63810 93.50472 -53.84837 1.000 55.60982 307 GLY A N 1
ATOM 2167 C CA . GLY A 1 307 ? -64.71391 93.97171 -54.69534 1.000 55.29308 307 GLY A CA 1
ATOM 2168 C C . GLY A 1 307 ? -65.75787 92.95169 -55.08063 1.000 56.46583 307 GLY A C 1
ATOM 2169 O O . GLY A 1 307 ? -66.51333 93.20183 -56.02591 1.000 56.68071 307 GLY A O 1
ATOM 2170 N N . TYR A 1 308 ? -65.83482 91.81161 -54.39420 1.000 53.40479 308 TYR A N 1
ATOM 2171 C CA . TYR A 1 308 ? -66.81624 90.80171 -54.76078 1.000 55.92151 308 TYR A CA 1
ATOM 2172 C C . TYR A 1 308 ? -67.41313 90.14288 -53.52586 1.000 53.58903 308 TYR A C 1
ATOM 2173 O O . TYR A 1 308 ? -66.87189 90.21603 -52.42025 1.000 53.62602 308 TYR A O 1
ATOM 2182 N N . ARG A 1 309 ? -68.56292 89.50814 -53.74322 1.000 53.56547 309 ARG A N 1
ATOM 2183 C CA . ARG A 1 309 ? -69.21432 88.64806 -52.76865 1.000 55.54656 309 ARG A CA 1
ATOM 2184 C C . ARG A 1 309 ? -69.81646 87.46948 -53.52372 1.000 47.96620 309 ARG A C 1
ATOM 2185 O O . ARG A 1 309 ? -69.76412 87.40624 -54.75539 1.000 51.03535 309 ARG A O 1
ATOM 2193 N N . TYR A 1 310 ? -70.38307 86.52208 -52.78580 1.000 54.85535 310 TYR A N 1
ATOM 2194 C CA . TYR A 1 310 ? -71.05240 85.37613 -53.37992 1.000 43.88820 310 TYR A CA 1
ATOM 2195 C C . TYR A 1 310 ? -72.56094 85.52501 -53.24130 1.000 48.85268 310 TYR A C 1
ATOM 2196 O O . TYR A 1 310 ? -73.05797 86.23219 -52.36126 1.000 52.40325 310 TYR A O 1
ATOM 2205 N N . ASP A 1 311 ? -73.29018 84.86323 -54.14723 1.000 49.12433 311 ASP A N 1
ATOM 2206 C CA . ASP A 1 311 ? -74.74096 85.02776 -54.18428 1.000 46.26652 311 ASP A CA 1
ATOM 2207 C C . ASP A 1 311 ? -75.40828 84.48885 -52.92648 1.000 48.01187 311 ASP A C 1
ATOM 2208 O O . ASP A 1 311 ? -76.47415 84.97709 -52.53918 1.000 55.12468 311 ASP A O 1
ATOM 2213 N N . VAL A 1 312 ? -74.79951 83.50211 -52.27235 1.000 53.66640 312 VAL A N 1
ATOM 2214 C CA . VAL A 1 312 ? -75.35164 82.88592 -51.07143 1.000 59.34549 312 VAL A CA 1
ATOM 2215 C C . VAL A 1 312 ? -74.29510 82.93511 -49.97720 1.000 52.83974 312 VAL A C 1
ATOM 2216 O O . VAL A 1 312 ? -73.16658 82.47358 -50.17719 1.000 52.17433 312 VAL A O 1
ATOM 2220 N N . MET A 1 313 ? -74.66028 83.49370 -48.82285 1.000 54.11534 313 MET A N 1
ATOM 2221 C CA . MET A 1 313 ? -73.74152 83.60308 -47.70302 1.000 58.94468 313 MET A CA 1
ATOM 2222 C C . MET A 1 313 ? -74.54612 83.57851 -46.41064 1.000 59.82673 313 MET A C 1
ATOM 2223 O O . MET A 1 313 ? -75.47856 84.38395 -46.26050 1.000 63.55626 313 MET A O 1
ATOM 2228 N N . PRO A 1 314 ? -74.21810 82.69502 -45.47623 1.000 63.01818 314 PRO A N 1
ATOM 2229 C CA . PRO A 1 314 ? -74.95074 82.64011 -44.20880 1.000 57.83302 314 PRO A CA 1
ATOM 2230 C C . PRO A 1 314 ? -74.48455 83.71819 -43.23777 1.000 66.14113 314 PRO A C 1
ATOM 2231 O O . PRO A 1 314 ? -73.49496 84.41854 -43.45777 1.000 67.75678 314 PRO A O 1
ATOM 2235 N N . ARG A 1 315 ? -75.22991 83.83600 -42.14312 1.000 68.04240 315 ARG A N 1
ATOM 2236 C CA . ARG A 1 315 ? -74.84425 84.67204 -41.01896 1.000 66.46869 315 ARG A CA 1
ATOM 2237 C C . ARG A 1 315 ? -74.08021 83.83926 -39.99041 1.000 68.06651 315 ARG A C 1
ATOM 2238 O O . ARG A 1 315 ? -73.99927 82.61210 -40.08199 1.000 71.11970 315 ARG A O 1
ATOM 2240 N N . ALA A 1 316 ? -73.51216 84.52479 -39.00025 1.000 73.56127 316 ALA A N 1
ATOM 2241 C CA . ALA A 1 316 ? -72.72599 83.84666 -37.97719 1.000 68.31256 316 ALA A CA 1
ATOM 2242 C C . ALA A 1 316 ? -73.59793 82.89016 -37.17237 1.000 69.97696 316 ALA A C 1
ATOM 2243 O O . ALA A 1 316 ? -74.76218 83.17953 -36.88434 1.000 70.39678 316 ALA A O 1
ATOM 2245 N N . ASP A 1 317 ? -73.02852 81.73743 -36.81379 1.000 68.37723 317 ASP A N 1
ATOM 2246 C CA . ASP A 1 317 ? -73.75379 80.70736 -36.07967 1.000 74.24565 317 ASP A CA 1
ATOM 2247 C C . ASP A 1 317 ? -73.40273 80.65970 -34.59566 1.000 81.91457 317 ASP A C 1
ATOM 2248 O O . ASP A 1 317 ? -73.95747 79.82666 -33.87110 1.000 85.11641 317 ASP A O 1
ATOM 2253 N N . ASN A 1 318 ? -72.49139 81.51992 -34.13403 1.000 78.16039 318 ASN A N 1
ATOM 2254 C CA . ASN A 1 318 ? -72.15846 81.65652 -32.71260 1.000 86.09224 318 ASN A CA 1
ATOM 2255 C C . ASN A 1 318 ? -71.62473 80.35700 -32.11197 1.000 82.48079 318 ASN A C 1
ATOM 2256 O O . ASN A 1 318 ? -71.87117 80.05827 -30.94118 1.000 92.81192 318 ASN A O 1
ATOM 2261 N N . LYS A 1 319 ? -70.88956 79.57380 -32.89642 1.000 80.29070 319 LYS A N 1
ATOM 2262 C CA . LYS A 1 319 ? -70.27337 78.35983 -32.37435 1.000 84.93942 319 LYS A CA 1
ATOM 2263 C C . LYS A 1 319 ? -69.07030 78.72027 -31.50839 1.000 94.30270 319 LYS A C 1
ATOM 2264 O O . LYS A 1 319 ? -68.13863 79.38512 -31.97441 1.000 93.74935 319 LYS A O 1
ATOM 2270 N N . VAL A 1 320 ? -69.08783 78.28111 -30.24772 1.000 101.75150 320 VAL A N 1
ATOM 2271 C CA . VAL A 1 320 ? -67.98416 78.57439 -29.34157 1.000 95.30765 320 VAL A CA 1
ATOM 2272 C C . VAL A 1 320 ? -66.75076 77.77116 -29.74640 1.000 97.19422 320 VAL A C 1
ATOM 2273 O O . VAL A 1 320 ? -66.84420 76.63595 -30.23540 1.000 100.34405 320 VAL A O 1
ATOM 2277 N N . VAL A 1 321 ? -65.58019 78.37709 -29.56455 1.000 99.81027 321 VAL A N 1
ATOM 2278 C CA . VAL A 1 321 ? -64.30217 77.75265 -29.88990 1.000 87.71809 321 VAL A CA 1
ATOM 2279 C C . VAL A 1 321 ? -63.64036 77.29419 -28.59833 1.000 94.54730 321 VAL A C 1
ATOM 2280 O O . VAL A 1 321 ? -63.57663 78.05033 -27.62054 1.000 94.38862 321 VAL A O 1
ATOM 2284 N N . ASN A 1 322 ? -63.14647 76.05859 -28.59461 1.000 95.38028 322 ASN A N 1
ATOM 2285 C CA . ASN A 1 322 ? -62.44910 75.50587 -27.43993 1.000 106.83630 322 ASN A CA 1
ATOM 2286 C C . ASN A 1 322 ? -60.99351 75.95608 -27.47423 1.000 107.31647 322 ASN A C 1
ATOM 2287 O O . ASN A 1 322 ? -60.24459 75.58670 -28.38552 1.000 106.88911 322 ASN A O 1
ATOM 2292 N N . ASN A 1 323 ? -60.59290 76.75570 -26.48243 1.000 106.01997 323 ASN A N 1
ATOM 2293 C CA . ASN A 1 323 ? -59.23961 77.30000 -26.48071 1.000 106.01977 323 ASN A CA 1
ATOM 2294 C C . ASN A 1 323 ? -58.19695 76.22655 -26.19800 1.000 106.73670 323 ASN A C 1
ATOM 2295 O O . ASN A 1 323 ? -57.08503 76.29074 -26.73492 1.000 100.41541 323 ASN A O 1
ATOM 2300 N N . ALA A 1 324 ? -58.53405 75.23527 -25.36925 1.000 115.19105 324 ALA A N 1
ATOM 2301 C CA . ALA A 1 324 ? -57.61162 74.13184 -25.11920 1.000 110.00344 324 ALA A CA 1
ATOM 2302 C C . ALA A 1 324 ? -57.39098 73.29780 -26.37452 1.000 107.07482 324 ALA A C 1
ATOM 2303 O O . ALA A 1 324 ? -56.26506 72.86801 -26.65214 1.000 112.22641 324 ALA A O 1
ATOM 2305 N N . ARG A 1 325 ? -58.45503 73.05799 -27.14371 1.000 104.32932 325 ARG A N 1
ATOM 2306 C CA . ARG A 1 325 ? -58.31878 72.30596 -28.38614 1.000 99.23351 325 ARG A CA 1
ATOM 2307 C C . ARG A 1 325 ? -57.39302 73.01571 -29.36680 1.000 98.79794 325 ARG A C 1
ATOM 2308 O O . ARG A 1 325 ? -56.55057 72.37667 -30.00823 1.000 94.48968 325 ARG A O 1
ATOM 2316 N N . ALA A 1 326 ? -57.53699 74.33732 -29.50066 1.000 95.22250 326 ALA A N 1
ATOM 2317 C CA . ALA A 1 326 ? -56.69315 75.08542 -30.42846 1.000 91.73170 326 ALA A CA 1
ATOM 2318 C C . ALA A 1 326 ? -55.22891 75.04221 -30.00416 1.000 95.54806 326 ALA A C 1
ATOM 2319 O O . ALA A 1 326 ? -54.33419 74.89112 -30.84558 1.000 91.83437 326 ALA A O 1
ATOM 2321 N N . GLU A 1 327 ? -54.96574 75.17586 -28.70154 1.000 95.22202 327 GLU A N 1
ATOM 2322 C CA . GLU A 1 327 ? -53.59182 75.13989 -28.20975 1.000 93.87033 327 GLU A CA 1
ATOM 2323 C C . GLU A 1 327 ? -52.93022 73.79772 -28.49855 1.000 92.60542 327 GLU A C 1
ATOM 2324 O O . GLU A 1 327 ? -51.78467 73.74557 -28.96020 1.000 95.41198 327 GLU A O 1
ATOM 2326 N N . HIS A 1 328 ? -53.63037 72.69839 -28.20847 1.000 94.53634 328 HIS A N 1
ATOM 2327 C CA . HIS A 1 328 ? -53.09180 71.36992 -28.49535 1.000 95.94699 328 HIS A CA 1
ATOM 2328 C C . HIS A 1 328 ? -52.79483 71.19465 -29.98118 1.000 91.15329 328 HIS A C 1
ATOM 2329 O O . HIS A 1 328 ? -51.73492 70.67944 -30.35768 1.000 88.94400 328 HIS A O 1
ATOM 2336 N N . LEU A 1 329 ? -53.72694 71.61024 -30.84372 1.000 88.20916 329 LEU A N 1
ATOM 2337 C CA . LEU A 1 329 ? -53.51646 71.47927 -32.28394 1.000 85.06121 329 LEU A CA 1
ATOM 2338 C C . LEU A 1 329 ? -52.31806 72.29760 -32.75142 1.000 90.18602 329 LEU A C 1
ATOM 2339 O O . LEU A 1 329 ? -51.54380 71.84372 -33.60255 1.000 88.30660 329 LEU A O 1
ATOM 2344 N N . LEU A 1 330 ? -52.16073 73.51512 -32.22281 1.000 89.86989 330 LEU A N 1
ATOM 2345 C CA . LEU A 1 330 ? -51.03108 74.35314 -32.61679 1.000 93.02820 330 LEU A CA 1
ATOM 2346 C C . LEU A 1 330 ? -49.70169 73.68328 -32.28643 1.000 99.88596 330 LEU A C 1
ATOM 2347 O O . LEU A 1 330 ? -48.74781 73.75962 -33.07107 1.000 97.39846 330 LEU A O 1
ATOM 2352 N N . ALA A 1 331 ? -49.62441 73.00518 -31.13866 1.000 96.44652 331 ALA A N 1
ATOM 2353 C CA . ALA A 1 331 ? -48.39757 72.29957 -30.78547 1.000 90.24008 331 ALA A CA 1
ATOM 2354 C C . ALA A 1 331 ? -48.15675 71.10447 -31.69716 1.000 91.62752 331 ALA A C 1
ATOM 2355 O O . ALA A 1 331 ? -47.00202 70.77237 -31.98836 1.000 93.61078 331 ALA A O 1
ATOM 2357 N N . LEU A 1 332 ? -49.22695 70.44276 -32.14341 1.000 86.25779 332 LEU A N 1
ATOM 2358 C CA . LEU A 1 332 ? -49.08024 69.33449 -33.08113 1.000 88.93992 332 LEU A CA 1
ATOM 2359 C C . LEU A 1 332 ? -48.46286 69.79936 -34.39530 1.000 96.05670 332 LEU A C 1
ATOM 2360 O O . LEU A 1 332 ? -47.65117 69.08405 -34.99481 1.000 95.86696 332 LEU A O 1
ATOM 2365 N N . PHE A 1 333 ? -48.83278 70.99702 -34.85918 1.000 93.76668 333 PHE A N 1
ATOM 2366 C CA . PHE A 1 333 ? -48.38074 71.48105 -36.15790 1.000 88.02724 333 PHE A CA 1
ATOM 2367 C C . PHE A 1 333 ? -46.99589 72.10764 -36.10794 1.000 92.55689 333 PHE A C 1
ATOM 2368 O O . PHE A 1 333 ? -46.39991 72.33975 -37.16552 1.000 91.67277 333 PHE A O 1
ATOM 2376 N N . LYS A 1 334 ? -46.47883 72.38952 -34.91957 1.000 92.11624 334 LYS A N 1
ATOM 2377 C CA . LYS A 1 334 ? -45.05470 72.65811 -34.72354 1.000 94.28364 334 LYS A CA 1
ATOM 2378 C C . LYS A 1 334 ? -44.37413 71.42277 -34.14843 1.000 104.47885 334 LYS A C 1
ATOM 2379 O O . LYS A 1 334 ? -43.58593 71.50086 -33.20725 1.000 97.76621 334 LYS A O 1
ATOM 2385 N N . THR A 1 335 ? -44.70169 70.27703 -34.75741 1.000 131.96640 335 THR A N 1
ATOM 2386 C CA . THR A 1 335 ? -44.42252 68.90954 -34.28315 1.000 118.53180 335 THR A CA 1
ATOM 2387 C C . THR A 1 335 ? -43.63633 68.79504 -32.97941 1.000 110.14422 335 THR A C 1
ATOM 2388 O O . THR A 1 335 ? -42.42368 68.99579 -32.95441 1.000 119.06408 335 THR A O 1
ATOM 2392 N N . LEU A 1 347 ? -50.86627 60.56346 -27.49996 1.000 85.12302 347 LEU A N 1
ATOM 2393 C CA . LEU A 1 347 ? -50.41118 60.47439 -28.88301 1.000 96.48553 347 LEU A CA 1
ATOM 2394 C C . LEU A 1 347 ? -49.57332 59.21617 -29.10215 1.000 101.34451 347 LEU A C 1
ATOM 2395 O O . LEU A 1 347 ? -48.38860 59.18955 -28.77441 1.000 107.04650 347 LEU A O 1
ATOM 2397 N N . ARG A 1 348 ? -50.19163 58.17781 -29.66056 1.000 103.57268 348 ARG A N 1
ATOM 2398 C CA . ARG A 1 348 ? -49.53181 56.89818 -29.88973 1.000 97.66547 348 ARG A CA 1
ATOM 2399 C C . ARG A 1 348 ? -49.16143 56.75112 -31.36203 1.000 97.11435 348 ARG A C 1
ATOM 2400 O O . ARG A 1 348 ? -49.99915 56.97004 -32.24408 1.000 98.52764 348 ARG A O 1
ATOM 2402 N N . SER A 1 349 ? -47.90483 56.38619 -31.61871 1.000 96.45893 349 SER A N 1
ATOM 2403 C CA . SER A 1 349 ? -47.42627 56.07611 -32.96119 1.000 92.41736 349 SER A CA 1
ATOM 2404 C C . SER A 1 349 ? -47.70498 54.60557 -33.25076 1.000 92.66197 349 SER A C 1
ATOM 2405 O O . SER A 1 349 ? -47.34037 53.73185 -32.46137 1.000 96.49960 349 SER A O 1
ATOM 2408 N N . VAL A 1 350 ? -48.35426 54.33408 -34.37890 1.000 92.61363 350 VAL A N 1
ATOM 2409 C CA . VAL A 1 350 ? -49.02491 53.05601 -34.58955 1.000 94.36442 350 VAL A CA 1
ATOM 2410 C C . VAL A 1 350 ? -48.47335 52.25658 -35.76400 1.000 100.38981 350 VAL A C 1
ATOM 2411 O O . VAL A 1 350 ? -48.75407 51.05167 -35.85425 1.000 90.42729 350 VAL A O 1
ATOM 2415 N N . LEU A 1 351 ? -47.67550 52.85261 -36.64376 1.000 101.05946 351 LEU A N 1
ATOM 2416 C CA . LEU A 1 351 ? -47.16627 52.13492 -37.80978 1.000 96.53200 351 LEU A CA 1
ATOM 2417 C C . LEU A 1 351 ? -46.10031 51.12268 -37.39599 1.000 100.97134 351 LEU A C 1
ATOM 2418 O O . LEU A 1 351 ? -44.99326 51.49993 -36.99801 1.000 101.79921 351 LEU A O 1
ATOM 2423 N N . LYS A 1 352 ? -46.43214 49.83552 -37.47990 1.000 104.28512 352 LYS A N 1
ATOM 2424 C CA . LYS A 1 352 ? -45.52271 48.76025 -37.11267 1.000 103.36778 352 LYS A CA 1
ATOM 2425 C C . LYS A 1 352 ? -45.17482 47.92095 -38.33692 1.000 97.81151 352 LYS A C 1
ATOM 2426 O O . LYS A 1 352 ? -45.94240 47.84972 -39.30141 1.000 101.00124 352 LYS A O 1
ATOM 2428 N N . GLY A 1 353 ? -44.00697 47.29794 -38.29248 1.000 98.94270 353 GLY A N 1
ATOM 2429 C CA . GLY A 1 353 ? -43.56598 46.37890 -39.32318 1.000 99.37268 353 GLY A CA 1
ATOM 2430 C C . GLY A 1 353 ? -42.51673 46.98389 -40.23908 1.000 98.14149 353 GLY A C 1
ATOM 2431 O O . GLY A 1 353 ? -42.42908 48.20439 -40.41633 1.000 104.44058 353 GLY A O 1
ATOM 2432 N N . GLU A 1 354 ? -41.69976 46.11368 -40.83076 1.000 102.69820 354 GLU A N 1
ATOM 2433 C CA . GLU A 1 354 ? -40.72278 46.51793 -41.83297 1.000 105.85489 354 GLU A CA 1
ATOM 2434 C C . GLU A 1 354 ? -41.38655 46.53629 -43.20387 1.000 116.15032 354 GLU A C 1
ATOM 2435 O O . GLU A 1 354 ? -42.01485 45.55207 -43.60829 1.000 119.49700 354 GLU A O 1
ATOM 2437 N N . HIS A 1 355 ? -41.23944 47.65174 -43.91194 1.000 115.81557 355 HIS A N 1
ATOM 2438 C CA . HIS A 1 355 ? -41.90225 47.88080 -45.19030 1.000 123.53620 355 HIS A CA 1
ATOM 2439 C C . HIS A 1 355 ? -43.41780 47.64545 -45.10713 1.000 115.76747 355 HIS A C 1
ATOM 2440 O O . HIS A 1 355 ? -43.94605 46.74631 -45.75287 1.000 112.17553 355 HIS A O 1
ATOM 2447 N N . PRO A 1 356 ? -44.13417 48.44884 -44.31479 1.000 103.03998 356 PRO A N 1
ATOM 2448 C CA . PRO A 1 356 ? -45.59450 48.31062 -44.26635 1.000 89.94970 356 PRO A CA 1
ATOM 2449 C C . PRO A 1 356 ? -46.23539 48.94296 -45.49096 1.000 89.42587 356 PRO A C 1
ATOM 2450 O O . PRO A 1 356 ? -45.80805 49.99821 -45.96591 1.000 89.40603 356 PRO A O 1
ATOM 2454 N N . VAL A 1 357 ? -47.26987 48.28370 -46.01132 1.000 88.38199 357 VAL A N 1
ATOM 2455 C CA . VAL A 1 357 ? -47.82442 48.65134 -47.30819 1.000 74.36524 357 VAL A CA 1
ATOM 2456 C C . VAL A 1 357 ? -49.33351 48.44062 -47.30209 1.000 69.28174 357 VAL A C 1
ATOM 2457 O O . VAL A 1 357 ? -49.85495 47.54509 -46.63226 1.000 76.21966 357 VAL A O 1
ATOM 2461 N N . ALA A 1 358 ? -50.03705 49.29997 -48.03678 1.000 67.29859 358 ALA A N 1
ATOM 2462 C CA . ALA A 1 358 ? -51.46833 49.16747 -48.27784 1.000 70.71919 358 ALA A CA 1
ATOM 2463 C C . ALA A 1 358 ? -51.71111 48.92899 -49.76127 1.000 68.29197 358 ALA A C 1
ATOM 2464 O O . ALA A 1 358 ? -51.22665 49.69411 -50.60222 1.000 68.55069 358 ALA A O 1
ATOM 2466 N N . THR A 1 359 ? -52.46202 47.87906 -50.07907 1.000 67.66943 359 THR A N 1
ATOM 2467 C CA . THR A 1 359 ? -52.83342 47.55100 -51.45173 1.000 72.27919 359 THR A CA 1
ATOM 2468 C C . THR A 1 359 ? -54.35363 47.56914 -51.59173 1.000 64.34899 359 THR A C 1
ATOM 2469 O O . THR A 1 359 ? -55.08528 47.89282 -50.65323 1.000 63.86787 359 THR A O 1
ATOM 2473 N N . ALA A 1 360 ? -54.82509 47.22294 -52.79212 1.000 64.75965 360 ALA A N 1
ATOM 2474 C CA . ALA A 1 360 ? -56.26000 47.23647 -53.05725 1.000 58.58946 360 ALA A CA 1
ATOM 2475 C C . ALA A 1 360 ? -56.97561 46.07289 -52.38338 1.000 61.43410 360 ALA A C 1
ATOM 2476 O O . ALA A 1 360 ? -58.17812 46.16275 -52.11102 1.000 64.19494 360 ALA A O 1
ATOM 2478 N N . VAL A 1 361 ? -56.26915 44.97541 -52.12606 1.000 64.77740 361 VAL A N 1
ATOM 2479 C CA . VAL A 1 361 ? -56.87524 43.79827 -51.51878 1.000 68.90654 361 VAL A CA 1
ATOM 2480 C C . VAL A 1 361 ? -56.26275 43.44103 -50.17272 1.000 77.30277 361 VAL A C 1
ATOM 2481 O O . VAL A 1 361 ? -56.86020 42.64362 -49.43008 1.000 77.82755 361 VAL A O 1
ATOM 2485 N N . GLU A 1 362 ? -55.10066 43.98529 -49.82569 1.000 77.18950 362 GLU A N 1
ATOM 2486 C CA . GLU A 1 362 ? -54.47562 43.75675 -48.52350 1.000 77.67998 362 GLU A CA 1
ATOM 2487 C C . GLU A 1 362 ? -54.32562 45.09625 -47.82080 1.000 76.07158 362 GLU A C 1
ATOM 2488 O O . GLU A 1 362 ? -53.36561 45.83925 -48.09252 1.000 76.76408 362 GLU A O 1
ATOM 2494 N N . PRO A 1 363 ? -55.23478 45.45384 -46.91950 1.000 73.03884 363 PRO A N 1
ATOM 2495 C CA . PRO A 1 363 ? -55.16445 46.77870 -46.29834 1.000 74.23406 363 PRO A CA 1
ATOM 2496 C C . PRO A 1 363 ? -54.03080 46.86754 -45.29135 1.000 74.80373 363 PRO A C 1
ATOM 2497 O O . PRO A 1 363 ? -53.65788 45.88376 -44.64693 1.000 71.89624 363 PRO A O 1
ATOM 2501 N N . LEU A 1 364 ? -53.47412 48.07037 -45.16935 1.000 71.10902 364 LEU A N 1
ATOM 2502 C CA . LEU A 1 364 ? -52.49721 48.35656 -44.12574 1.000 70.19249 364 LEU A CA 1
ATOM 2503 C C . LEU A 1 364 ? -53.24708 48.48587 -42.80706 1.000 73.12523 364 LEU A C 1
ATOM 2504 O O . LEU A 1 364 ? -54.02008 49.43041 -42.61422 1.000 74.78082 364 LEU A O 1
ATOM 2509 N N . ASN A 1 365 ? -53.03302 47.53404 -41.90534 1.000 70.50717 365 ASN A N 1
ATOM 2510 C CA . ASN A 1 365 ? -53.74453 47.48055 -40.63770 1.000 72.82440 365 ASN A CA 1
ATOM 2511 C C . ASN A 1 365 ? -52.81036 47.89775 -39.51333 1.000 76.83951 365 ASN A C 1
ATOM 2512 O O . ASN A 1 365 ? -51.69162 47.38460 -39.40337 1.000 81.52415 365 ASN A O 1
ATOM 2517 N N . SER A 1 366 ? -53.27225 48.82719 -38.68346 1.000 74.26579 366 SER A N 1
ATOM 2518 C CA . SER A 1 366 ? -52.51337 49.29528 -37.53375 1.000 81.23275 366 SER A CA 1
ATOM 2519 C C . SER A 1 366 ? -53.42063 49.25345 -36.31511 1.000 80.32912 366 SER A C 1
ATOM 2520 O O . SER A 1 366 ? -54.49380 49.86591 -36.31451 1.000 79.96731 366 SER A O 1
ATOM 2523 N N . ALA A 1 367 ? -52.98964 48.53918 -35.28123 1.000 82.49723 367 ALA A N 1
ATOM 2524 C CA . ALA A 1 367 ? -53.76621 48.41189 -34.05780 1.000 90.79515 367 ALA A CA 1
ATOM 2525 C C . ALA A 1 367 ? -53.37381 49.52226 -33.09862 1.000 90.59497 367 ALA A C 1
ATOM 2526 O O . ALA A 1 367 ? -52.18535 49.74836 -32.85645 1.000 90.93798 367 ALA A O 1
ATOM 2528 N N . VAL A 1 368 ? -54.36853 50.18715 -32.52684 1.000 88.89666 368 VAL A N 1
ATOM 2529 C CA . VAL A 1 368 ? -54.13632 51.22271 -31.53252 1.000 91.52489 368 VAL A CA 1
ATOM 2530 C C . VAL A 1 368 ? -54.62797 50.70077 -30.19424 1.000 99.89321 368 VAL A C 1
ATOM 2531 O O . VAL A 1 368 ? -55.63839 49.99205 -30.12429 1.000 103.63365 368 VAL A O 1
ATOM 2535 N N . GLN A 1 369 ? -53.90530 51.04230 -29.13522 1.000 101.97119 369 GLN A N 1
ATOM 2536 C CA . GLN A 1 369 ? -54.26507 50.64745 -27.78471 1.000 105.31682 369 GLN A CA 1
ATOM 2537 C C . GLN A 1 369 ? -54.08979 51.85351 -26.88022 1.000 110.66729 369 GLN A C 1
ATOM 2538 O O . GLN A 1 369 ? -53.01996 52.46950 -26.86329 1.000 112.49674 369 GLN A O 1
ATOM 2544 N N . PHE A 1 370 ? -55.14527 52.20133 -26.15745 1.000 115.46744 370 PHE A N 1
ATOM 2545 C CA . PHE A 1 370 ? -55.14731 53.31540 -25.22598 1.000 127.58646 370 PHE A CA 1
ATOM 2546 C C . PHE A 1 370 ? -55.42590 52.78870 -23.82559 1.000 133.94634 370 PHE A C 1
ATOM 2547 O O . PHE A 1 370 ? -55.80485 51.62926 -23.63733 1.000 129.43325 370 PHE A O 1
ATOM 2555 N N . GLU A 1 371 ? -55.21523 53.64611 -22.83174 1.000 138.22644 371 GLU A N 1
ATOM 2556 C CA . GLU A 1 371 ? -55.50484 53.23872 -21.46850 1.000 139.10163 371 GLU A CA 1
ATOM 2557 C C . GLU A 1 371 ? -57.00913 53.04777 -21.29402 1.000 145.41272 371 GLU A C 1
ATOM 2558 O O . GLU A 1 371 ? -57.82344 53.58342 -22.05273 1.000 142.68257 371 GLU A O 1
ATOM 2560 N N . ALA A 1 372 ? -57.36999 52.26943 -20.27500 1.000 148.26789 372 ALA A N 1
ATOM 2561 C CA . ALA A 1 372 ? -58.76472 51.90930 -20.04479 1.000 147.68818 372 ALA A CA 1
ATOM 2562 C C . ALA A 1 372 ? -59.62946 53.15020 -19.86012 1.000 147.01529 372 ALA A C 1
ATOM 2563 O O . ALA A 1 372 ? -59.38829 53.96087 -18.96010 1.000 136.19263 372 ALA A O 1
ATOM 2565 N N . GLY A 1 373 ? -60.63700 53.29466 -20.71854 1.000 152.31268 373 GLY A N 1
ATOM 2566 C CA . GLY A 1 373 ? -61.54254 54.42390 -20.64780 1.000 144.06949 373 GLY A CA 1
ATOM 2567 C C . GLY A 1 373 ? -61.05825 55.63264 -21.42118 1.000 139.78314 373 GLY A C 1
ATOM 2568 O O . GLY A 1 373 ? -60.46773 56.55048 -20.84353 1.000 138.57719 373 GLY A O 1
ATOM 2569 N N . THR A 1 374 ? -61.30381 55.64647 -22.72772 1.000 133.09114 374 THR A N 1
ATOM 2570 C CA . THR A 1 374 ? -60.89584 56.76448 -23.57080 1.000 121.42641 374 THR A CA 1
ATOM 2571 C C . THR A 1 374 ? -61.70173 56.80192 -24.86683 1.000 115.66117 374 THR A C 1
ATOM 2572 O O . THR A 1 374 ? -62.69276 56.08626 -25.01803 1.000 111.02079 374 THR A O 1
ATOM 2574 N N . THR A 1 389 ? -64.57040 64.23969 -26.20316 1.000 112.60780 389 THR A N 1
ATOM 2575 C CA . THR A 1 389 ? -63.39602 63.44249 -26.54038 1.000 120.78292 389 THR A CA 1
ATOM 2576 C C . THR A 1 389 ? -63.27162 63.24121 -28.05325 1.000 116.82171 389 THR A C 1
ATOM 2577 O O . THR A 1 389 ? -64.17313 62.70612 -28.69896 1.000 109.85894 389 THR A O 1
ATOM 2581 N N . GLU A 1 390 ? -62.14673 63.68055 -28.61234 1.000 111.84314 390 GLU A N 1
ATOM 2582 C CA . GLU A 1 390 ? -61.88274 63.59197 -30.04136 1.000 103.33552 390 GLU A CA 1
ATOM 2583 C C . GLU A 1 390 ? -60.66088 62.71651 -30.28175 1.000 98.41137 390 GLU A C 1
ATOM 2584 O O . GLU A 1 390 ? -59.69607 62.75994 -29.51253 1.000 101.78361 390 GLU A O 1
ATOM 2590 N N . VAL A 1 391 ? -60.70651 61.92036 -31.34947 1.000 93.25513 391 VAL A N 1
ATOM 2591 C CA . VAL A 1 391 ? -59.59463 61.06351 -31.75157 1.000 85.48809 391 VAL A CA 1
ATOM 2592 C C . VAL A 1 391 ? -59.24706 61.37465 -33.20085 1.000 83.46945 391 VAL A C 1
ATOM 2593 O O . VAL A 1 391 ? -60.10868 61.28119 -34.08405 1.000 82.04859 391 VAL A O 1
ATOM 2597 N N . VAL A 1 392 ? -57.98704 61.72952 -33.44739 1.000 81.87856 392 VAL A N 1
ATOM 2598 C CA . VAL A 1 392 ? -57.50734 62.03558 -34.78721 1.000 77.92920 392 VAL A CA 1
ATOM 2599 C C . VAL A 1 392 ? -56.31508 61.14051 -35.09796 1.000 82.56725 392 VAL A C 1
ATOM 2600 O O . VAL A 1 392 ? -55.63895 60.62577 -34.20354 1.000 84.38887 392 VAL A O 1
ATOM 2604 N N . ALA A 1 393 ? -56.06613 60.95621 -36.39293 1.000 78.10386 393 ALA A N 1
ATOM 2605 C CA . ALA A 1 393 ? -54.93734 60.17372 -36.87726 1.000 75.18812 393 ALA A CA 1
ATOM 2606 C C . ALA A 1 393 ? -54.11740 61.02615 -37.83240 1.000 76.71071 393 ALA A C 1
ATOM 2607 O O . ALA A 1 393 ? -54.67339 61.66399 -38.73237 1.000 74.80470 393 ALA A O 1
ATOM 2609 N N . LEU A 1 394 ? -52.80143 61.03565 -37.63694 1.000 74.55743 394 LEU A N 1
ATOM 2610 C CA . LEU A 1 394 ? -51.87749 61.77054 -38.49443 1.000 74.59377 394 LEU A CA 1
ATOM 2611 C C . LEU A 1 394 ? -51.15314 60.77198 -39.38781 1.000 77.69441 394 LEU A C 1
ATOM 2612 O O . LEU A 1 394 ? -50.36797 59.95191 -38.90137 1.000 83.61497 394 LEU A O 1
ATOM 2617 N N . ILE A 1 395 ? -51.41599 60.84393 -40.68830 1.000 71.40072 395 ILE A N 1
ATOM 2618 C CA . ILE A 1 395 ? -50.77081 59.99474 -41.68251 1.000 70.25512 395 ILE A CA 1
ATOM 2619 C C . ILE A 1 395 ? -49.79042 60.87038 -42.45157 1.000 69.83714 395 ILE A C 1
ATOM 2620 O O . ILE A 1 395 ? -50.20168 61.74807 -43.22015 1.000 70.79874 395 ILE A O 1
ATOM 2625 N N . LYS A 1 396 ? -48.49551 60.63892 -42.24611 1.000 70.03074 396 LYS A N 1
ATOM 2626 C CA . LYS A 1 396 ? -47.44637 61.53993 -42.70445 1.000 69.32767 396 LYS A CA 1
ATOM 2627 C C . LYS A 1 396 ? -46.62208 60.90501 -43.81745 1.000 69.48892 396 LYS A C 1
ATOM 2628 O O . LYS A 1 396 ? -46.30030 59.71339 -43.76135 1.000 76.20814 396 LYS A O 1
ATOM 2634 N N . ASN A 1 397 ? -46.28357 61.71487 -44.82218 1.000 67.66030 397 ASN A N 1
ATOM 2635 C CA . ASN A 1 397 ? -45.38741 61.33859 -45.91875 1.000 74.73908 397 ASN A CA 1
ATOM 2636 C C . ASN A 1 397 ? -45.81598 60.01836 -46.56241 1.000 73.74369 397 ASN A C 1
ATOM 2637 O O . ASN A 1 397 ? -45.20349 58.96649 -46.37929 1.000 74.13885 397 ASN A O 1
ATOM 2642 N N . ILE A 1 398 ? -46.88945 60.11433 -47.33749 1.000 67.70087 398 ILE A N 1
ATOM 2643 C CA . ILE A 1 398 ? -47.51798 58.94859 -47.94410 1.000 66.40536 398 ILE A CA 1
ATOM 2644 C C . ILE A 1 398 ? -46.95092 58.76716 -49.34849 1.000 72.19883 398 ILE A C 1
ATOM 2645 O O . ILE A 1 398 ? -47.16847 59.60212 -50.23088 1.000 74.45350 398 ILE A O 1
ATOM 2650 N N . ARG A 1 399 ? -46.22162 57.67314 -49.55769 1.000 70.34396 399 ARG A N 1
ATOM 2651 C CA . ARG A 1 399 ? -45.74543 57.31101 -50.88807 1.000 69.10783 399 ARG A CA 1
ATOM 2652 C C . ARG A 1 399 ? -46.89503 56.66109 -51.64581 1.000 64.51789 399 ARG A C 1
ATOM 2653 O O . ARG A 1 399 ? -47.34285 55.56706 -51.28802 1.000 71.00828 399 ARG A O 1
ATOM 2661 N N . ILE A 1 400 ? -47.38184 57.33404 -52.68174 1.000 64.10897 400 ILE A N 1
ATOM 2662 C CA . ILE A 1 400 ? -48.49554 56.85663 -53.48924 1.000 61.60947 400 ILE A CA 1
ATOM 2663 C C . ILE A 1 400 ? -47.99503 56.65567 -54.91487 1.000 58.64375 400 ILE A C 1
ATOM 2664 O O . ILE A 1 400 ? -47.51783 57.60618 -55.54120 1.000 63.42552 400 ILE A O 1
ATOM 2669 N N . PRO A 1 401 ? -48.08652 55.45380 -55.47496 1.000 55.73506 401 PRO A N 1
ATOM 2670 C CA . PRO A 1 401 ? -47.65750 55.25736 -56.86256 1.000 59.54722 401 PRO A CA 1
ATOM 2671 C C . PRO A 1 401 ? -48.64897 55.87795 -57.83362 1.000 52.98255 401 PRO A C 1
ATOM 2672 O O . PRO A 1 401 ? -49.79428 56.17985 -57.48967 1.000 53.89549 401 PRO A O 1
ATOM 2676 N N . TYR A 1 402 ? -48.18073 56.06857 -59.07198 1.000 51.21345 402 TYR A N 1
ATOM 2677 C CA . TYR A 1 402 ? -49.02264 56.66218 -60.10825 1.000 56.28173 402 TYR A CA 1
ATOM 2678 C C . TYR A 1 402 ? -50.29772 55.85701 -60.33881 1.000 57.16081 402 TYR A C 1
ATOM 2679 O O . TYR A 1 402 ? -51.33267 56.42712 -60.69980 1.000 61.77656 402 TYR A O 1
ATOM 2681 N N . ASN A 1 403 ? -50.24861 54.54127 -60.12021 1.000 65.48421 403 ASN A N 1
ATOM 2682 C CA . ASN A 1 403 ? -51.38048 53.65633 -60.36787 1.000 61.62342 403 ASN A CA 1
ATOM 2683 C C . ASN A 1 403 ? -52.48006 53.74628 -59.31386 1.000 63.48636 403 ASN A C 1
ATOM 2684 O O . ASN A 1 403 ? -53.51798 53.09475 -59.47957 1.000 60.48159 403 ASN A O 1
ATOM 2689 N N . VAL A 1 404 ? -52.28787 54.50760 -58.23873 1.000 53.34980 404 VAL A N 1
ATOM 2690 C CA . VAL A 1 404 ? -53.26213 54.60415 -57.15710 1.000 53.20643 404 VAL A CA 1
ATOM 2691 C C . VAL A 1 404 ? -53.90302 55.98323 -57.20809 1.000 60.07660 404 VAL A C 1
ATOM 2692 O O . VAL A 1 404 ? -53.20188 57.00316 -57.21811 1.000 63.57391 404 VAL A O 1
ATOM 2696 N N . ILE A 1 405 ? -55.23497 56.01243 -57.22149 1.000 58.31293 405 ILE A N 1
ATOM 2697 C CA . ILE A 1 405 ? -55.97376 57.25896 -57.38411 1.000 57.81300 405 ILE A CA 1
ATOM 2698 C C . ILE A 1 405 ? -56.45294 57.83837 -56.05596 1.000 56.93329 405 ILE A C 1
ATOM 2699 O O . ILE A 1 405 ? -56.66683 59.05809 -55.96853 1.000 62.14084 405 ILE A O 1
ATOM 2704 N N . SER A 1 406 ? -56.61409 57.01545 -55.02392 1.000 54.49714 406 SER A N 1
ATOM 2705 C CA . SER A 1 406 ? -57.10783 57.49693 -53.74116 1.000 49.20193 406 SER A CA 1
ATOM 2706 C C . SER A 1 406 ? -56.83906 56.43462 -52.68426 1.000 52.74867 406 SER A C 1
ATOM 2707 O O . SER A 1 406 ? -56.47953 55.29538 -52.99468 1.000 62.25593 406 SER A O 1
ATOM 2710 N N . ILE A 1 407 ? -57.02330 56.82996 -51.42535 1.000 54.90288 407 ILE A N 1
ATOM 2711 C CA . ILE A 1 407 ? -56.86665 55.95790 -50.26686 1.000 51.98422 407 ILE A CA 1
ATOM 2712 C C . ILE A 1 407 ? -58.15634 56.01643 -49.46313 1.000 58.22813 407 ILE A C 1
ATOM 2713 O O . ILE A 1 407 ? -58.67541 57.10671 -49.19781 1.000 63.97489 407 ILE A O 1
ATOM 2718 N N . ARG A 1 408 ? -58.66414 54.85691 -49.06176 1.000 55.07385 408 ARG A N 1
ATOM 2719 C CA . ARG A 1 408 ? -59.84364 54.78651 -48.21371 1.000 59.69382 408 ARG A CA 1
ATOM 2720 C C . ARG A 1 408 ? -59.44501 54.34505 -46.81262 1.000 61.56756 408 ARG A C 1
ATOM 2721 O O . ARG A 1 408 ? -58.62262 53.43797 -46.64642 1.000 62.46021 408 ARG A O 1
ATOM 2729 N N . VAL A 1 409 ? -60.02322 55.00052 -45.80853 1.000 59.26952 409 VAL A N 1
ATOM 2730 C CA . VAL A 1 409 ? -59.68626 54.77465 -44.40764 1.000 59.79208 409 VAL A CA 1
ATOM 2731 C C . VAL A 1 409 ? -60.85654 54.07700 -43.72835 1.000 63.57962 409 VAL A C 1
ATOM 2732 O O . VAL A 1 409 ? -62.00877 54.50838 -43.86199 1.000 60.99940 409 VAL A O 1
ATOM 2736 N N . PHE A 1 410 ? -60.55925 52.99789 -43.00598 1.000 65.10575 410 PHE A N 1
ATOM 2737 C CA . PHE A 1 410 ? -61.54924 52.25350 -42.24268 1.000 65.64560 410 PHE A CA 1
ATOM 2738 C C . PHE A 1 410 ? -61.05184 52.06443 -40.81711 1.000 68.39146 410 PHE A C 1
ATOM 2739 O O . PHE A 1 410 ? -59.85933 52.19830 -40.53007 1.000 67.92450 410 PHE A O 1
ATOM 2747 N N . VAL A 1 411 ? -61.98504 51.74499 -39.92294 1.000 68.72561 411 VAL A N 1
ATOM 2748 C CA . VAL A 1 411 ? -61.66498 51.32705 -38.56368 1.000 74.64097 411 VAL A CA 1
ATOM 2749 C C . VAL A 1 411 ? -62.36994 50.00206 -38.30015 1.000 72.91310 411 VAL A C 1
ATOM 2750 O O . VAL A 1 411 ? -63.53053 49.82100 -38.68808 1.000 69.20018 411 VAL A O 1
ATOM 2754 N N . ASN A 1 412 ? -61.64201 49.05870 -37.69957 1.000 76.80907 412 ASN A N 1
ATOM 2755 C CA . ASN A 1 412 ? -62.17132 47.74719 -37.32073 1.000 77.09390 412 ASN A CA 1
ATOM 2756 C C . ASN A 1 412 ? -62.62416 46.93359 -38.53077 1.000 81.28129 412 ASN A C 1
ATOM 2757 O O . ASN A 1 412 ? -63.55330 46.12602 -38.43704 1.000 80.35700 412 ASN A O 1
ATOM 2762 N N . LEU A 1 413 ? -61.96311 47.12109 -39.67057 1.000 79.99995 413 LEU A N 1
ATOM 2763 C CA . LEU A 1 413 ? -62.21011 46.32709 -40.87354 1.000 74.95526 413 LEU A CA 1
ATOM 2764 C C . LEU A 1 413 ? -60.87198 45.85662 -41.42940 1.000 71.69410 413 LEU A C 1
ATOM 2765 O O . LEU A 1 413 ? -60.42250 46.31626 -42.48523 1.000 68.61851 413 LEU A O 1
ATOM 2770 N N . PRO A 1 414 ? -60.21062 44.92019 -40.74167 1.000 75.88761 414 PRO A N 1
ATOM 2771 C CA . PRO A 1 414 ? -58.88056 44.47831 -41.18886 1.000 76.43432 414 PRO A CA 1
ATOM 2772 C C . PRO A 1 414 ? -58.89793 43.71693 -42.50072 1.000 75.08789 414 PRO A C 1
ATOM 2773 O O . PRO A 1 414 ? -57.82641 43.50356 -43.08176 1.000 77.90446 414 PRO A O 1
ATOM 2777 N N . ASN A 1 415 ? -60.06863 43.29564 -42.97922 1.000 79.11312 415 ASN A N 1
ATOM 2778 C CA . ASN A 1 415 ? -60.20404 42.61039 -44.25772 1.000 70.05991 415 ASN A CA 1
ATOM 2779 C C . ASN A 1 415 ? -60.85608 43.50647 -45.30560 1.000 70.04710 415 ASN A C 1
ATOM 2780 O O . ASN A 1 415 ? -61.51191 43.02115 -46.23060 1.000 76.32183 415 ASN A O 1
ATOM 2785 N N . ALA A 1 416 ? -60.68623 44.81761 -45.16372 1.000 68.27377 416 ALA A N 1
ATOM 2786 C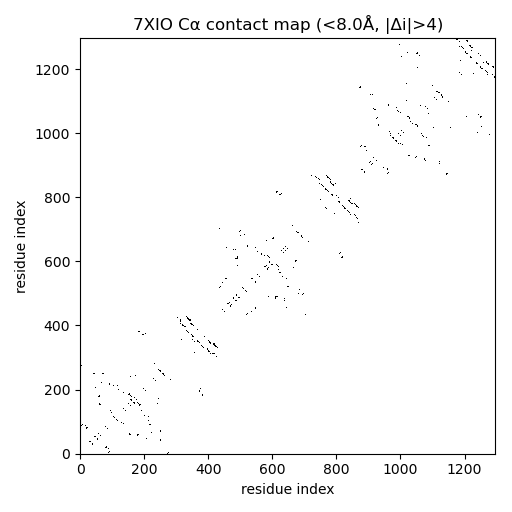 CA . ALA A 1 416 ? -61.24712 45.76050 -46.11763 1.000 66.66862 416 ALA A CA 1
ATOM 2787 C C . ALA A 1 416 ? -60.52137 45.66537 -47.45327 1.000 69.49729 416 ALA A C 1
ATOM 2788 O O . ALA A 1 416 ? -59.35884 45.25968 -47.52753 1.000 73.84771 416 ALA A O 1
ATOM 2790 N N . ASN A 1 417 ? -61.22258 46.04567 -48.51784 1.000 63.91498 417 ASN A N 1
ATOM 2791 C CA . ASN A 1 417 ? -60.64720 46.04164 -49.85390 1.000 64.02564 417 ASN A CA 1
ATOM 2792 C C . ASN A 1 417 ? -61.30817 47.14549 -50.66985 1.000 58.47051 417 ASN A C 1
ATOM 2793 O O . ASN A 1 417 ? -62.15598 47.89140 -50.17198 1.000 60.36426 417 ASN A O 1
ATOM 2798 N N . LEU A 1 418 ? -60.91537 47.23692 -51.94305 1.000 56.97505 418 LEU A N 1
ATOM 2799 C CA . LEU A 1 418 ? -61.41475 48.29266 -52.81866 1.000 57.39106 418 LEU A CA 1
ATOM 2800 C C . LEU A 1 418 ? -62.90328 48.16111 -53.12391 1.000 53.34712 418 LEU A C 1
ATOM 2801 O O . LEU A 1 418 ? -63.51155 49.13106 -53.58575 1.000 48.41047 418 LEU A O 1
ATOM 2806 N N . ASP A 1 419 ? -63.50338 46.99733 -52.88272 1.000 58.35829 419 ASP A N 1
ATOM 2807 C CA . ASP A 1 419 ? -64.91074 46.77738 -53.19363 1.000 57.27445 419 ASP A CA 1
ATOM 2808 C C . ASP A 1 419 ? -65.83630 47.03761 -52.01261 1.000 61.25107 419 ASP A C 1
ATOM 2809 O O . ASP A 1 419 ? -67.05792 46.95033 -52.17667 1.000 62.66081 419 ASP A O 1
ATOM 2814 N N . VAL A 1 420 ? -65.29852 47.32910 -50.83167 1.000 54.52975 420 VAL A N 1
ATOM 2815 C CA . VAL A 1 420 ? -66.13873 47.67491 -49.68860 1.000 60.60045 420 VAL A CA 1
ATOM 2816 C C . VAL A 1 420 ? -66.76361 49.03832 -49.95947 1.000 60.86568 420 VAL A C 1
ATOM 2817 O O . VAL A 1 420 ? -66.03635 50.01801 -50.18406 1.000 53.81832 420 VAL A O 1
ATOM 2821 N N . PRO A 1 421 ? -68.08975 49.14925 -49.95325 1.000 58.66444 421 PRO A N 1
ATOM 2822 C CA . PRO A 1 421 ? -68.72605 50.43289 -50.26206 1.000 58.53602 421 PRO A CA 1
ATOM 2823 C C . PRO A 1 421 ? -68.55227 51.43026 -49.12856 1.000 65.71250 421 PRO A C 1
ATOM 2824 O O . PRO A 1 421 ? -68.36495 51.07115 -47.96406 1.000 67.34282 421 PRO A O 1
ATOM 2828 N N . GLU A 1 422 ? -68.61626 52.71020 -49.49104 1.000 63.81658 422 GLU A N 1
ATOM 2829 C CA . GLU A 1 422 ? -68.44242 53.77751 -48.51487 1.000 68.10999 422 GLU A CA 1
ATOM 2830 C C . GLU A 1 422 ? -69.66939 53.98330 -47.63248 1.000 67.09852 422 GLU A C 1
ATOM 2831 O O . GLU A 1 422 ? -69.61960 54.80864 -46.71446 1.000 66.65591 422 GLU A O 1
ATOM 2837 N N . THR A 1 423 ? -70.76522 53.27070 -47.88886 1.000 64.52742 423 THR A N 1
ATOM 2838 C CA . THR A 1 423 ? -71.88909 53.24728 -46.96234 1.000 63.37303 423 THR A CA 1
ATOM 2839 C C . THR A 1 423 ? -71.66653 52.26870 -45.81886 1.000 64.02112 423 THR A C 1
ATOM 2840 O O . THR A 1 423 ? -72.52454 52.16118 -44.93694 1.000 70.60062 423 THR A O 1
ATOM 2844 N N . ASP A 1 424 ? -70.54258 51.55874 -45.82453 1.000 65.10175 424 ASP A N 1
ATOM 2845 C CA . ASP A 1 424 ? -70.22803 50.62125 -44.76000 1.000 63.49616 424 ASP A CA 1
ATOM 2846 C C . ASP A 1 424 ? -70.00441 51.37161 -43.44865 1.000 75.38158 424 ASP A C 1
ATOM 2847 O O . ASP A 1 424 ? -69.38036 52.43850 -43.44132 1.000 69.54909 424 ASP A O 1
ATOM 2852 N N . PRO A 1 425 ? -70.49985 50.84343 -42.32638 1.000 73.03933 425 PRO A N 1
ATOM 2853 C CA . PRO A 1 425 ? -70.33471 51.55114 -41.04654 1.000 66.16129 425 PRO A CA 1
ATOM 2854 C C . PRO A 1 425 ? -68.88746 51.72838 -40.62237 1.000 68.04627 425 PRO A C 1
ATOM 2855 O O . PRO A 1 425 ? -68.60405 52.62178 -39.81546 1.000 70.84959 425 PRO A O 1
ATOM 2859 N N . HIS A 1 426 ? -67.96430 50.91314 -41.13382 1.000 67.36421 426 HIS A N 1
ATOM 2860 C CA . HIS A 1 426 ? -66.55168 51.05376 -40.80339 1.000 65.61078 426 HIS A CA 1
ATOM 2861 C C . HIS A 1 426 ? -65.84434 52.10693 -41.64461 1.000 65.36741 426 HIS A C 1
ATOM 2862 O O . HIS A 1 426 ? -64.67718 52.40870 -41.37423 1.000 63.03007 426 HIS A O 1
ATOM 2869 N N . PHE A 1 427 ? -66.51257 52.66587 -42.64977 1.000 66.22134 427 PHE A N 1
ATOM 2870 C CA . PHE A 1 427 ? -65.87145 53.62479 -43.53845 1.000 66.50171 427 PHE A CA 1
ATOM 2871 C C . PHE A 1 427 ? -65.69192 54.96759 -42.84254 1.000 65.62577 427 PHE A C 1
ATOM 2872 O O . PHE A 1 427 ? -66.63735 55.50980 -42.26349 1.000 67.02482 427 PHE A O 1
ATOM 2880 N N . VAL A 1 428 ? -64.47480 55.50670 -42.90402 1.000 64.45116 428 VAL A N 1
ATOM 2881 C CA . VAL A 1 428 ? -64.18353 56.80292 -42.30266 1.000 66.98408 428 VAL A CA 1
ATOM 2882 C C . VAL A 1 428 ? -64.24835 57.89604 -43.36058 1.000 65.62014 428 VAL A C 1
ATOM 2883 O O . VAL A 1 428 ? -65.11031 58.78027 -43.30285 1.000 66.95344 428 VAL A O 1
ATOM 2887 N N . THR A 1 429 ? -63.34501 57.84352 -44.33576 1.000 62.93692 429 THR A N 1
ATOM 2888 C CA . THR A 1 429 ? -63.26477 58.89940 -45.33519 1.000 67.62546 429 THR A CA 1
ATOM 2889 C C . THR A 1 429 ? -62.46108 58.41229 -46.53203 1.000 59.55593 429 THR A C 1
ATOM 2890 O O . THR A 1 429 ? -61.85194 57.34018 -46.51040 1.000 56.91870 429 THR A O 1
ATOM 2894 N N . SER A 1 430 ? -62.47722 59.22578 -47.58340 1.000 62.96698 430 SER A N 1
ATOM 2895 C CA . SER A 1 430 ? -61.68831 59.00270 -48.78537 1.000 56.42288 430 SER A CA 1
ATOM 2896 C C . SER A 1 430 ? -60.61693 60.08105 -48.87615 1.000 60.38774 430 SER A C 1
ATOM 2897 O O . SER A 1 430 ? -60.91270 61.26981 -48.71089 1.000 62.82355 430 SER A O 1
ATOM 2900 N N . LEU A 1 431 ? -59.37743 59.66632 -49.11770 1.000 55.03989 431 LEU A N 1
ATOM 2901 C CA . LEU A 1 431 ? -58.24984 60.57923 -49.23239 1.000 55.38011 431 LEU A CA 1
ATOM 2902 C C . LEU A 1 431 ? -57.76475 60.61757 -50.67296 1.000 56.95537 431 LEU A C 1
ATOM 2903 O O . LEU A 1 431 ? -57.62625 59.57521 -51.31741 1.000 57.24783 431 LEU A O 1
ATOM 2908 N N . SER A 1 432 ? -57.48202 61.81923 -51.16468 1.000 56.22204 432 SER A N 1
ATOM 2909 C CA . SER A 1 432 ? -57.01634 62.00789 -52.52933 1.000 49.73529 432 SER A CA 1
ATOM 2910 C C . SER A 1 432 ? -55.93540 63.07457 -52.53547 1.000 50.79882 432 SER A C 1
ATOM 2911 O O . SER A 1 432 ? -56.06449 64.10129 -51.86356 1.000 54.70007 432 SER A O 1
ATOM 2914 N N . PHE A 1 433 ? -54.87220 62.82733 -53.29545 1.000 54.55258 433 PHE A N 1
ATOM 2915 C CA . PHE A 1 433 ? -53.74648 63.74557 -53.36895 1.000 56.34246 433 PHE A CA 1
ATOM 2916 C C . PHE A 1 433 ? -53.30484 63.87851 -54.81928 1.000 53.55443 433 PHE A C 1
ATOM 2917 O O . PHE A 1 433 ? -53.61959 63.04035 -55.66600 1.000 61.68354 433 PHE A O 1
ATOM 2925 N N . LEU A 1 434 ? -52.56609 64.94628 -55.09832 1.000 57.05246 434 LEU A N 1
ATOM 2926 C CA . LEU A 1 434 ? -52.16431 65.28826 -56.45750 1.000 64.74335 434 LEU A CA 1
ATOM 2927 C C . LEU A 1 434 ? -50.72748 64.83379 -56.69348 1.000 62.48581 434 LEU A C 1
ATOM 2928 O O . LEU A 1 434 ? -49.78914 65.37405 -56.09964 1.000 71.85624 434 LEU A O 1
ATOM 2933 N N . THR A 1 435 ? -50.56218 63.84100 -57.56160 1.000 76.18259 435 THR A N 1
ATOM 2934 C CA . THR A 1 435 ? -49.24574 63.30767 -57.89142 1.000 77.56718 435 THR A CA 1
ATOM 2935 C C . THR A 1 435 ? -48.79513 63.78932 -59.26592 1.000 87.06295 435 THR A C 1
ATOM 2936 O O . THR A 1 435 ? -49.31436 63.34183 -60.29017 1.000 85.28559 435 THR A O 1
ATOM 2938 N N . HIS A 1 443 ? -39.58001 66.32578 -54.83145 1.000 104.81026 443 HIS A N 1
ATOM 2939 C CA . HIS A 1 443 ? -41.00973 66.60264 -54.73036 1.000 115.45600 443 HIS A CA 1
ATOM 2940 C C . HIS A 1 443 ? -41.55811 66.16520 -53.37302 1.000 114.43495 443 HIS A C 1
ATOM 2941 O O . HIS A 1 443 ? -41.37208 65.02143 -52.95783 1.000 124.69360 443 HIS A O 1
ATOM 2943 N N . ALA A 1 444 ? -42.23382 67.08510 -52.68855 1.000 99.81526 444 ALA A N 1
ATOM 2944 C CA . ALA A 1 444 ? -42.74928 66.80633 -51.35467 1.000 85.05966 444 ALA A CA 1
ATOM 2945 C C . ALA A 1 444 ? -43.90678 65.81458 -51.40458 1.000 84.97203 444 ALA A C 1
ATOM 2946 O O . ALA A 1 444 ? -44.71675 65.82101 -52.33608 1.000 82.13030 444 ALA A O 1
ATOM 2948 N N . LEU A 1 445 ? -43.98440 64.94880 -50.36947 1.000 79.78576 445 LEU A N 1
ATOM 2949 C CA . LEU A 1 445 ? -45.00010 63.92529 -50.17570 1.000 70.77148 445 LEU A CA 1
ATOM 2950 C C . LEU A 1 445 ? -46.19265 64.48693 -49.40633 1.000 69.80551 445 LEU A C 1
ATOM 2951 O O . LEU A 1 445 ? -46.04908 65.43503 -48.62768 1.000 70.16039 445 LEU A O 1
ATOM 2956 N N . PRO A 1 446 ? -47.38289 63.93284 -49.61295 1.000 68.58084 446 PRO A N 1
ATOM 2957 C CA . PRO A 1 446 ? -48.56130 64.43177 -48.90127 1.000 62.73030 446 PRO A CA 1
ATOM 2958 C C . PRO A 1 446 ? -48.70080 63.84816 -47.50270 1.000 65.58092 446 PRO A C 1
ATOM 2959 O O . PRO A 1 446 ? -48.23313 62.74643 -47.20156 1.000 67.25885 446 PRO A O 1
ATOM 2963 N N . SER A 1 447 ? -49.35907 64.62239 -46.64262 1.000 57.90109 447 SER A N 1
ATOM 2964 C CA . SER A 1 447 ? -49.72851 64.19245 -45.30262 1.000 63.85310 447 SER A CA 1
ATOM 2965 C C . SER A 1 447 ? -51.13477 64.69677 -45.01822 1.000 65.45287 447 SER A C 1
ATOM 2966 O O . SER A 1 447 ? -51.60654 65.65392 -45.63847 1.000 66.16700 447 SER A O 1
ATOM 2969 N N . THR A 1 448 ? -51.80587 64.05014 -44.06924 1.000 61.44359 448 THR A N 1
ATOM 2970 C CA . THR A 1 448 ? -53.15828 64.46556 -43.72772 1.000 59.53520 448 THR A CA 1
ATOM 2971 C C . THR A 1 448 ? -53.48677 64.04146 -42.30599 1.000 65.30213 448 THR A C 1
ATOM 2972 O O . THR A 1 448 ? -52.87413 63.12802 -41.74631 1.000 66.16211 448 THR A O 1
ATOM 2976 N N . MET A 1 449 ? -54.47630 64.72312 -41.73839 1.000 65.44459 449 MET A N 1
ATOM 2977 C CA . MET A 1 449 ? -55.07436 64.36369 -40.46320 1.000 63.21807 449 MET A CA 1
ATOM 2978 C C . MET A 1 449 ? -56.49137 63.86374 -40.70252 1.000 65.32765 449 MET A C 1
ATOM 2979 O O . MET A 1 449 ? -57.24354 64.45400 -41.48463 1.000 67.71918 449 MET A O 1
ATOM 2984 N N . VAL A 1 450 ? -56.85342 62.77401 -40.03396 1.000 65.89838 450 VAL A N 1
ATOM 2985 C CA . VAL A 1 450 ? -58.14764 62.13219 -40.22705 1.000 67.58029 450 VAL A CA 1
ATOM 2986 C C . VAL A 1 450 ? -58.85413 62.06470 -38.88266 1.000 66.79330 450 VAL A C 1
ATOM 2987 O O . VAL A 1 450 ? -58.31377 61.51250 -37.91610 1.000 71.82760 450 VAL A O 1
ATOM 2991 N N . ASN A 1 451 ? -60.05732 62.62600 -38.82304 1.000 68.05871 451 ASN A N 1
ATOM 2992 C CA . ASN A 1 451 ? -60.86770 62.57386 -37.61563 1.000 66.28770 451 ASN A CA 1
ATOM 2993 C C . ASN A 1 451 ? -61.64705 61.26499 -37.58389 1.000 72.70110 451 ASN A C 1
ATOM 2994 O O . ASN A 1 451 ? -62.48978 61.01401 -38.45250 1.000 73.04390 451 ASN A O 1
ATOM 2999 N N . LEU A 1 452 ? -61.36411 60.43229 -36.58635 1.000 73.25444 452 LEU A N 1
ATOM 3000 C CA . LEU A 1 452 ? -62.00870 59.13571 -36.44037 1.000 75.52670 452 LEU A CA 1
ATOM 3001 C C . LEU A 1 452 ? -63.18607 59.16238 -35.47622 1.000 78.93490 452 LEU A C 1
ATOM 3002 O O . LEU A 1 452 ? -63.86537 58.14117 -35.32884 1.000 77.87459 452 LEU A O 1
ATOM 3007 N N . THR A 1 453 ? -63.43736 60.30250 -34.82227 1.000 74.39783 453 THR A N 1
ATOM 3008 C CA . THR A 1 453 ? -64.41202 60.36225 -33.73463 1.000 78.37418 453 THR A CA 1
ATOM 3009 C C . THR A 1 453 ? -65.78403 59.86231 -34.17314 1.000 81.38266 453 THR A C 1
ATOM 3010 O O . THR A 1 453 ? -66.38009 59.00007 -33.51700 1.000 84.13757 453 THR A O 1
ATOM 3014 N N . ASP A 1 454 ? -66.30308 60.39570 -35.28190 1.000 81.34255 454 ASP A N 1
ATOM 3015 C CA . ASP A 1 454 ? -67.65092 60.03846 -35.71744 1.000 82.93118 454 ASP A CA 1
ATOM 3016 C C . ASP A 1 454 ? -67.77272 58.54561 -36.00543 1.000 83.38916 454 ASP A C 1
ATOM 3017 O O . ASP A 1 454 ? -68.76954 57.91502 -35.63332 1.000 85.88059 454 ASP A O 1
ATOM 3022 N N . THR A 1 455 ? -66.77417 57.96296 -36.67346 1.000 78.37712 455 THR A N 1
ATOM 3023 C CA . THR A 1 455 ? -66.82635 56.53472 -36.97337 1.000 81.52239 455 THR A CA 1
ATOM 3024 C C . THR A 1 455 ? -66.72999 55.69318 -35.70511 1.000 86.97692 455 THR A C 1
ATOM 3025 O O . THR A 1 455 ? -67.41515 54.67111 -35.58035 1.000 87.02923 455 THR A O 1
ATOM 3029 N N . LEU A 1 456 ? -65.87570 56.09578 -34.75976 1.000 84.42563 456 LEU A N 1
ATOM 3030 C CA . LEU A 1 456 ? -65.77975 55.37116 -33.49604 1.000 86.39974 456 LEU A CA 1
ATOM 3031 C C . LEU A 1 456 ? -67.10213 55.40410 -32.74042 1.000 92.07080 456 LEU A C 1
ATOM 3032 O O . LEU A 1 456 ? -67.52391 54.39269 -32.16601 1.000 92.47206 456 LEU A O 1
ATOM 3037 N N . LYS A 1 457 ? -67.76266 56.56505 -32.71561 1.000 87.42938 457 LYS A N 1
ATOM 3038 C CA . LYS A 1 457 ? -69.06287 56.66342 -32.06020 1.000 89.48969 457 LYS A CA 1
ATOM 3039 C C . LYS A 1 457 ? -70.10704 55.81531 -32.77587 1.000 88.54298 457 LYS A C 1
ATOM 3040 O O . LYS A 1 457 ? -70.91773 55.14121 -32.13031 1.000 94.10585 457 LYS A O 1
ATOM 3042 N N . ALA A 1 458 ? -70.10955 55.84296 -34.11211 1.000 90.51211 458 ALA A N 1
ATOM 3043 C CA . ALA A 1 458 ? -71.07896 55.05425 -34.86677 1.000 89.64235 458 ALA A CA 1
ATOM 3044 C C . ALA A 1 458 ? -70.90458 53.56245 -34.61893 1.000 90.99289 458 ALA A C 1
ATOM 3045 O O . ALA A 1 458 ? -71.88578 52.81051 -34.63874 1.000 92.28296 458 ALA A O 1
ATOM 3047 N N . LEU A 1 459 ? -69.67283 53.11728 -34.38123 1.000 91.29105 459 LEU A N 1
ATOM 3048 C CA . LEU A 1 459 ? -69.39072 51.70714 -34.15821 1.000 93.39563 459 LEU A CA 1
ATOM 3049 C C . LEU A 1 459 ? -69.54398 51.29041 -32.70283 1.000 100.99519 459 LEU A C 1
ATOM 3050 O O . LEU A 1 459 ? -69.48480 50.08959 -32.41402 1.000 101.65439 459 LEU A O 1
ATOM 3055 N N . ASN A 1 460 ? -69.74761 52.24354 -31.79353 1.000 106.17388 460 ASN A N 1
ATOM 3056 C CA . ASN A 1 460 ? -69.81214 51.98183 -30.35694 1.000 108.78144 460 ASN A CA 1
ATOM 3057 C C . ASN A 1 460 ? -68.59621 51.17132 -29.91075 1.000 118.71920 460 ASN A C 1
ATOM 3058 O O . ASN A 1 460 ? -68.70193 50.03252 -29.45172 1.000 124.58278 460 ASN A O 1
ATOM 3060 N N . ILE A 1 461 ? -67.42657 51.79168 -30.06818 1.000 118.92861 461 ILE A N 1
ATOM 3061 C CA . ILE A 1 461 ? -66.15999 51.09859 -29.86818 1.000 122.34548 461 ILE A CA 1
ATOM 3062 C C . ILE A 1 461 ? -66.07195 50.50496 -28.46766 1.000 139.76093 461 ILE A C 1
ATOM 3063 O O . ILE A 1 461 ? -66.31874 51.18894 -27.46982 1.000 140.54552 461 ILE A O 1
ATOM 3065 N N . ARG A 1 462 ? -65.72624 49.22111 -28.40172 1.000 154.14426 462 ARG A N 1
ATOM 3066 C CA . ARG A 1 462 ? -65.58044 48.51663 -27.13685 1.000 146.82877 462 ARG A CA 1
ATOM 3067 C C . ARG A 1 462 ? -64.13580 48.58683 -26.66155 1.000 146.24374 462 ARG A C 1
ATOM 3068 O O . ARG A 1 462 ? -63.20129 48.53311 -27.46723 1.000 141.02554 462 ARG A O 1
ATOM 3070 N N . ASP A 1 463 ? -63.96509 48.70665 -25.34313 1.000 147.27713 463 ASP A N 1
ATOM 3071 C CA . ASP A 1 463 ? -62.65653 48.86943 -24.71765 1.000 144.70730 463 ASP A CA 1
ATOM 3072 C C . ASP A 1 463 ? -61.93896 50.09545 -25.26871 1.000 142.03658 463 ASP A C 1
ATOM 3073 O O . ASP A 1 463 ? -62.57505 51.00773 -25.80705 1.000 139.31799 463 ASP A O 1
ATOM 3075 N N . ASP A 1 464 ? -60.61784 50.12949 -25.13520 1.000 143.52082 464 ASP A N 1
ATOM 3076 C CA . ASP A 1 464 ? -59.80603 51.24098 -25.60979 1.000 144.85098 464 ASP A CA 1
ATOM 3077 C C . ASP A 1 464 ? -58.84810 50.78694 -26.70372 1.000 138.15839 464 ASP A C 1
ATOM 3078 O O . ASP A 1 464 ? -57.67768 51.17465 -26.73120 1.000 134.55715 464 ASP A O 1
ATOM 3080 N N . ASN A 1 465 ? -59.33256 49.95340 -27.62267 1.000 124.09073 465 ASN A N 1
ATOM 3081 C CA . ASN A 1 465 ? -58.49432 49.49743 -28.71898 1.000 121.57169 465 ASN A CA 1
ATOM 3082 C C . ASN A 1 465 ? -59.32818 49.30748 -29.97673 1.000 108.01348 465 ASN A C 1
ATOM 3083 O O . ASN A 1 465 ? -60.50132 48.92677 -29.91885 1.000 111.72316 465 ASN A O 1
ATOM 3088 N N . PHE A 1 466 ? -58.69971 49.58742 -31.11435 1.000 97.25849 466 PHE A N 1
ATOM 3089 C CA . PHE A 1 466 ? -59.30951 49.41034 -32.42622 1.000 90.67426 466 PHE A CA 1
ATOM 3090 C C . PHE A 1 466 ? -58.18288 49.37663 -33.45107 1.000 85.72450 466 PHE A C 1
ATOM 3091 O O . PHE A 1 466 ? -57.00573 49.52449 -33.11112 1.000 86.61722 466 PHE A O 1
ATOM 3099 N N . SER A 1 467 ? -58.55079 49.19004 -34.71185 1.000 84.90880 467 SER A N 1
ATOM 3100 C CA . SER A 1 467 ? -57.59174 49.17619 -35.80190 1.000 76.06076 467 SER A CA 1
ATOM 3101 C C . SER A 1 467 ? -57.95394 50.23742 -36.83025 1.000 76.05669 467 SER A C 1
ATOM 3102 O O . SER A 1 467 ? -59.12650 50.57860 -37.00535 1.000 73.13014 467 SER A O 1
ATOM 3105 N N . ILE A 1 468 ? -56.92967 50.77497 -37.48973 1.000 78.71569 468 ILE A N 1
ATOM 3106 C CA . ILE A 1 468 ? -57.09172 51.64574 -38.64864 1.000 68.63350 468 ILE A CA 1
ATOM 3107 C C . ILE A 1 468 ? -56.64440 50.86450 -39.87516 1.000 68.64875 468 ILE A C 1
ATOM 3108 O O . ILE A 1 468 ? -55.56287 50.26195 -39.87468 1.000 72.28838 468 ILE A O 1
ATOM 3113 N N . ASN A 1 469 ? -57.47419 50.86767 -40.91495 1.000 68.98680 469 ASN A N 1
ATOM 3114 C CA . ASN A 1 469 ? -57.23487 50.08077 -42.11934 1.000 65.41508 469 ASN A CA 1
ATOM 3115 C C . ASN A 1 469 ? -57.17867 51.00832 -43.32356 1.000 67.42165 469 ASN A C 1
ATOM 3116 O O . ASN A 1 469 ? -58.15724 51.70110 -43.62411 1.000 68.90315 469 ASN A O 1
ATOM 3121 N N . LEU A 1 470 ? -56.04067 51.01865 -44.00989 1.000 61.90594 470 LEU A N 1
ATOM 3122 C CA . LEU A 1 470 ? -55.85517 51.83427 -45.20152 1.000 63.36037 470 LEU A CA 1
ATOM 3123 C C . LEU A 1 470 ? -55.93175 50.95100 -46.44031 1.000 64.46857 470 LEU A C 1
ATOM 3124 O O . LEU A 1 470 ? -55.20509 49.95810 -46.54888 1.000 65.37568 470 LEU A O 1
ATOM 3129 N N . VAL A 1 471 ? -56.81345 51.31208 -47.36645 1.000 64.33805 471 VAL A N 1
ATOM 3130 C CA . VAL A 1 471 ? -56.99118 50.59258 -48.62115 1.000 58.68465 471 VAL A CA 1
ATOM 3131 C C . VAL A 1 471 ? -56.52809 51.49189 -49.75736 1.000 55.63614 471 VAL A C 1
ATOM 3132 O O . VAL A 1 471 ? -56.98607 52.63477 -49.87938 1.000 54.71226 471 VAL A O 1
ATOM 3136 N N . ALA A 1 472 ? -55.61558 50.98282 -50.57962 1.000 58.10352 472 ALA A N 1
ATOM 3137 C CA . ALA A 1 472 ? -55.17205 51.70353 -51.76598 1.000 59.11007 472 ALA A CA 1
ATOM 3138 C C . ALA A 1 472 ? -56.15853 51.45645 -52.89958 1.000 57.51967 472 ALA A C 1
ATOM 3139 O O . ALA A 1 472 ? -56.36271 50.30994 -53.30787 1.000 62.69924 472 ALA A O 1
ATOM 3141 N N . VAL A 1 473 ? -56.77116 52.52073 -53.40974 1.000 53.56856 473 VAL A N 1
ATOM 3142 C CA . VAL A 1 473 ? -57.74649 52.41688 -54.49249 1.000 57.55427 473 VAL A CA 1
ATOM 3143 C C . VAL A 1 473 ? -57.00159 52.60492 -55.81114 1.000 58.72837 473 VAL A C 1
ATOM 3144 O O . VAL A 1 473 ? -56.50070 53.71220 -56.07338 1.000 58.77015 473 VAL A O 1
ATOM 3148 N N . PRO A 1 474 ? -56.91883 51.58607 -56.66286 1.000 54.54621 474 PRO A N 1
ATOM 3149 C CA . PRO A 1 474 ? -56.14600 51.71026 -57.90061 1.000 52.11354 474 PRO A CA 1
ATOM 3150 C C . PRO A 1 474 ? -56.89340 52.51666 -58.95054 1.000 51.50215 474 PRO A C 1
ATOM 3151 O O . PRO A 1 474 ? -58.11596 52.66032 -58.90848 1.000 49.41603 474 PRO A O 1
ATOM 3155 N N . GLN A 1 475 ? -56.12179 53.06155 -59.89053 1.000 51.29600 475 GLN A N 1
ATOM 3156 C CA . GLN A 1 475 ? -56.70927 53.70335 -61.05730 1.000 51.51005 475 GLN A CA 1
ATOM 3157 C C . GLN A 1 475 ? -57.66567 52.73291 -61.74588 1.000 53.69722 475 GLN A C 1
ATOM 3158 O O . GLN A 1 475 ? -57.37833 51.52956 -61.81984 1.000 55.43633 475 GLN A O 1
ATOM 3164 N N . PRO A 1 476 ? -58.80139 53.20716 -62.25215 1.000 62.82787 476 PRO A N 1
ATOM 3165 C CA . PRO A 1 476 ? -59.73271 52.30637 -62.93981 1.000 54.13543 476 PRO A CA 1
ATOM 3166 C C . PRO A 1 476 ? -59.03989 51.54338 -64.05989 1.000 51.19590 476 PRO A C 1
ATOM 3167 O O . PRO A 1 476 ? -58.23887 52.09895 -64.81387 1.000 53.91849 476 PRO A O 1
ATOM 3171 N N . GLY A 1 477 ? -59.33922 50.24611 -64.14557 1.000 59.85940 477 GLY A N 1
ATOM 3172 C CA . GLY A 1 477 ? -58.80320 49.39639 -65.18726 1.000 50.36950 477 GLY A CA 1
ATOM 3173 C C . GLY A 1 477 ? -57.42886 48.82447 -64.92309 1.000 53.10750 477 GLY A C 1
ATOM 3174 O O . GLY A 1 477 ? -57.02201 47.88952 -65.62513 1.000 59.20260 477 GLY A O 1
ATOM 3175 N N . VAL A 1 478 ? -56.69927 49.34632 -63.94460 1.000 53.64195 478 VAL A N 1
ATOM 3176 C CA . VAL A 1 478 ? -55.36879 48.84197 -63.62553 1.000 56.14883 478 VAL A CA 1
ATOM 3177 C C . VAL A 1 478 ? -55.50709 47.55033 -62.83316 1.000 55.08023 478 VAL A C 1
ATOM 3178 O O . VAL A 1 478 ? -56.26775 47.48317 -61.86021 1.000 57.99852 478 VAL A O 1
ATOM 3182 N N . ALA A 1 479 ? -54.78289 46.51702 -63.25762 1.000 57.71158 479 ALA A N 1
ATOM 3183 C CA . ALA A 1 479 ? -54.75010 45.27055 -62.50609 1.000 57.94514 479 ALA A CA 1
ATOM 3184 C C . ALA A 1 479 ? -54.22880 45.52050 -61.09609 1.000 59.24217 479 ALA A C 1
ATOM 3185 O O . ALA A 1 479 ? -53.28401 46.28739 -60.89315 1.000 60.96302 479 ALA A O 1
ATOM 3187 N N . VAL A 1 480 ? -54.87234 44.88501 -60.11341 1.000 62.10756 480 VAL A N 1
ATOM 3188 C CA . VAL A 1 480 ? -54.49001 45.09162 -58.71846 1.000 61.91423 480 VAL A CA 1
ATOM 3189 C C . VAL A 1 480 ? -53.04508 44.66204 -58.48913 1.000 63.25665 480 VAL A C 1
ATOM 3190 O O . VAL A 1 480 ? -52.29941 45.31024 -57.74444 1.000 64.54929 480 VAL A O 1
ATOM 3194 N N . GLU A 1 481 ? -52.61267 43.59242 -59.16338 1.000 64.84307 481 GLU A N 1
ATOM 3195 C CA . GLU A 1 481 ? -51.22585 43.14553 -59.07040 1.000 62.45940 481 GLU A CA 1
ATOM 3196 C C . GLU A 1 481 ? -50.23979 44.19436 -59.56510 1.000 68.85363 481 GLU A C 1
ATOM 3197 O O . GLU A 1 481 ? -49.05322 44.11855 -59.22924 1.000 77.64946 481 GLU A O 1
ATOM 3203 N N . SER A 1 482 ? -50.69547 45.16281 -60.35796 1.000 65.51087 482 SER A N 1
ATOM 3204 C CA . SER A 1 482 ? -49.81949 46.17165 -60.93200 1.000 61.56869 482 SER A CA 1
ATOM 3205 C C . SER A 1 482 ? -49.99890 47.53696 -60.29154 1.000 66.62357 482 SER A C 1
ATOM 3206 O O . SER A 1 482 ? -49.30198 48.48227 -60.67302 1.000 64.47099 482 SER A O 1
ATOM 3209 N N . SER A 1 483 ? -50.91071 47.66631 -59.33014 1.000 69.86742 483 SER A N 1
ATOM 3210 C CA . SER A 1 483 ? -51.23843 48.96746 -58.76951 1.000 65.03156 483 SER A CA 1
ATOM 3211 C C . SER A 1 483 ? -50.22697 49.43389 -57.73369 1.000 70.60100 483 SER A C 1
ATOM 3212 O O . SER A 1 483 ? -50.29115 50.59235 -57.30812 1.000 71.60855 483 SER A O 1
ATOM 3215 N N . GLY A 1 484 ? -49.30884 48.57114 -57.31325 1.000 68.61872 484 GLY A N 1
ATOM 3216 C CA . GLY A 1 484 ? -48.35365 48.98499 -56.31543 1.000 77.22135 484 GLY A CA 1
ATOM 3217 C C . GLY A 1 484 ? -48.99796 49.10854 -54.94512 1.000 71.65540 484 GLY A C 1
ATOM 3218 O O . GLY A 1 484 ? -50.14495 48.72592 -54.71322 1.000 75.29354 484 GLY A O 1
ATOM 3219 N N . GLY A 1 485 ? -48.21567 49.64705 -54.02181 1.000 66.42357 485 GLY A N 1
ATOM 3220 C CA . GLY A 1 485 ? -48.62710 49.73086 -52.63746 1.000 66.38436 485 GLY A CA 1
ATOM 3221 C C . GLY A 1 485 ? -48.41496 51.12300 -52.08415 1.000 69.53881 485 GLY A C 1
ATOM 3222 O O . GLY A 1 485 ? -47.48022 51.83054 -52.45872 1.000 74.56349 485 GLY A O 1
ATOM 3223 N N . VAL A 1 486 ? -49.30605 51.50816 -51.17667 1.000 68.96134 486 VAL A N 1
ATOM 3224 C CA . VAL A 1 486 ? -49.23802 52.79459 -50.49514 1.000 65.00591 486 VAL A CA 1
ATOM 3225 C C . VAL A 1 486 ? -48.55685 52.59610 -49.14810 1.000 75.32251 486 VAL A C 1
ATOM 3226 O O . VAL A 1 486 ? -48.98442 51.75831 -48.34291 1.000 73.36535 486 VAL A O 1
ATOM 3230 N N . THR A 1 487 ? -47.49957 53.36146 -48.89905 1.000 73.48938 487 THR A N 1
ATOM 3231 C CA . THR A 1 487 ? -46.74257 53.26966 -47.65062 1.000 73.61035 487 THR A CA 1
ATOM 3232 C C . THR A 1 487 ? -46.60899 54.65347 -47.02835 1.000 78.32639 487 THR A C 1
ATOM 3233 O O . THR A 1 487 ? -45.89653 55.51444 -47.58613 1.000 76.96623 487 THR A O 1
ATOM 3237 N N . PRO A 1 488 ? -47.26145 54.91842 -45.90140 1.000 69.96009 488 PRO A N 1
ATOM 3238 C CA . PRO A 1 488 ? -46.98857 56.15378 -45.16547 1.000 79.89736 488 PRO A CA 1
ATOM 3239 C C . PRO A 1 488 ? -45.73536 56.01821 -44.31766 1.000 76.02447 488 PRO A C 1
ATOM 3240 O O . PRO A 1 488 ? -45.34115 54.92251 -43.91428 1.000 75.92173 488 PRO A O 1
ATOM 3244 N N . GLU A 1 489 ? -45.09454 57.15984 -44.06366 1.000 71.11089 489 GLU A N 1
ATOM 3245 C CA . GLU A 1 489 ? -43.87430 57.14480 -43.26429 1.000 76.27335 489 GLU A CA 1
ATOM 3246 C C . GLU A 1 489 ? -44.18250 56.90002 -41.79290 1.000 76.18102 489 GLU A C 1
ATOM 3247 O O . GLU A 1 489 ? -43.41815 56.22261 -41.09631 1.000 78.00249 489 GLU A O 1
ATOM 3253 N N . SER A 1 490 ? -45.28766 57.45294 -41.30066 1.000 76.14591 490 SER A N 1
ATOM 3254 C CA . SER A 1 490 ? -45.73110 57.20170 -39.93934 1.000 75.03538 490 SER A CA 1
ATOM 3255 C C . SER A 1 490 ? -47.23750 57.40057 -39.86625 1.000 78.66322 490 SER A C 1
ATOM 3256 O O . SER A 1 490 ? -47.83393 58.10386 -40.68727 1.000 72.41855 490 SER A O 1
ATOM 3259 N N . ILE A 1 491 ? -47.84819 56.75895 -38.87323 1.000 83.14901 491 ILE A N 1
ATOM 3260 C CA . ILE A 1 491 ? -49.24442 56.98429 -38.51809 1.000 82.47308 491 ILE A CA 1
ATOM 3261 C C . ILE A 1 491 ? -49.30692 57.18079 -37.01056 1.000 86.57748 491 ILE A C 1
ATOM 3262 O O . ILE A 1 491 ? -48.93784 56.27844 -36.24972 1.000 87.23076 491 ILE A O 1
ATOM 3267 N N . GLU A 1 492 ? -49.76396 58.35384 -36.58042 1.000 83.21368 492 GLU A N 1
ATOM 3268 C CA . GLU A 1 492 ? -49.88097 58.68375 -35.16743 1.000 89.91124 492 GLU A CA 1
ATOM 3269 C C . GLU A 1 492 ? -51.33453 58.98006 -34.82946 1.000 86.13968 492 GLU A C 1
ATOM 3270 O O . GLU A 1 492 ? -52.02453 59.67853 -35.57819 1.000 87.79695 492 GLU A O 1
ATOM 3276 N N . VAL A 1 493 ? -51.79405 58.44783 -33.69942 1.000 86.52056 493 VAL A N 1
ATOM 3277 C CA . VAL A 1 493 ? -53.15562 58.65049 -33.21666 1.000 87.78156 493 VAL A CA 1
ATOM 3278 C C . VAL A 1 493 ? -53.09729 59.44365 -31.92059 1.000 89.03358 493 VAL A C 1
ATOM 3279 O O . VAL A 1 493 ? -52.36703 59.07646 -30.99221 1.000 97.76590 493 VAL A O 1
ATOM 3283 N N . ALA A 1 494 ? -53.86986 60.52618 -31.85677 1.000 91.54692 494 ALA A N 1
ATOM 3284 C CA . ALA A 1 494 ? -53.88441 61.41507 -30.70521 1.000 91.71224 494 ALA A CA 1
ATOM 3285 C C . ALA A 1 494 ? -55.31471 61.63081 -30.23372 1.000 88.55621 494 ALA A C 1
ATOM 3286 O O . ALA A 1 494 ? -56.25413 61.65743 -31.03461 1.000 90.50098 494 ALA A O 1
ATOM 3288 N N . VAL A 1 495 ? -55.47007 61.78138 -28.92284 1.000 94.58269 495 VAL A N 1
ATOM 3289 C CA . VAL A 1 495 ? -56.75350 62.10497 -28.31155 1.000 95.61982 495 VAL A CA 1
ATOM 3290 C C . VAL A 1 495 ? -56.71299 63.58073 -27.93536 1.000 95.83823 495 VAL A C 1
ATOM 3291 O O . VAL A 1 495 ? -55.94426 63.98898 -27.05778 1.000 97.43260 495 VAL A O 1
ATOM 3295 N N . ILE A 1 496 ? -57.53830 64.38537 -28.60453 1.000 97.13971 496 ILE A N 1
ATOM 3296 C CA . ILE A 1 496 ? -57.52584 65.83758 -28.42770 1.000 96.94480 496 ILE A CA 1
ATOM 3297 C C . ILE A 1 496 ? -58.43452 66.22764 -27.26017 1.000 107.90335 496 ILE A C 1
ATOM 3298 O O . ILE A 1 496 ? -59.51111 66.80495 -27.42500 1.000 106.03248 496 ILE A O 1
ATOM 3300 N N . ALA A 1 497 ? -57.96728 65.88328 -26.05918 1.000 140.48042 497 ALA A N 1
ATOM 3301 C CA . ALA A 1 497 ? -58.58765 66.27130 -24.78452 1.000 136.43840 497 ALA A CA 1
ATOM 3302 C C . ALA A 1 497 ? -60.00601 65.72852 -24.58868 1.000 139.06756 497 ALA A C 1
ATOM 3303 O O . ALA A 1 497 ? -60.52002 65.74504 -23.46748 1.000 115.72116 497 ALA A O 1
ATOM 3306 N N . ALA B 1 35 ? -29.26071 84.02268 -39.20702 1.000 123.65117 35 ALA B N 1
ATOM 3307 C CA . ALA B 1 35 ? -28.64476 85.01007 -38.32956 1.000 125.65296 35 ALA B CA 1
ATOM 3308 C C . ALA B 1 35 ? -29.32200 85.02162 -36.96361 1.000 122.60306 35 ALA B C 1
ATOM 3309 O O . ALA B 1 35 ? -30.55350 84.95951 -36.88002 1.000 110.94873 35 ALA B O 1
ATOM 3311 N N . PRO B 1 36 ? -28.52813 85.10053 -35.89797 1.000 115.36722 36 PRO B N 1
ATOM 3312 C CA . PRO B 1 36 ? -29.11050 85.18464 -34.55745 1.000 109.25661 36 PRO B CA 1
ATOM 3313 C C . PRO B 1 36 ? -29.85979 86.49446 -34.37404 1.000 99.09057 36 PRO B C 1
ATOM 3314 O O . PRO B 1 36 ? -29.47753 87.53885 -34.91137 1.000 99.26269 36 PRO B O 1
ATOM 3318 N N . LEU B 1 37 ? -30.94689 86.42987 -33.60838 1.000 86.22843 37 LEU B N 1
ATOM 3319 C CA . LEU B 1 37 ? -31.77602 87.60995 -33.40845 1.000 83.26041 37 LEU B CA 1
ATOM 3320 C C . LEU B 1 37 ? -31.00284 88.67571 -32.64188 1.000 81.95007 37 LEU B C 1
ATOM 3321 O O . LEU B 1 37 ? -30.22982 88.37346 -31.72761 1.000 83.11548 37 LEU B O 1
ATOM 3326 N N . ARG B 1 38 ? -31.20532 89.92914 -33.03250 1.000 76.05073 38 ARG B N 1
ATOM 3327 C CA . ARG B 1 38 ? -30.68659 91.04782 -32.25980 1.000 71.66539 38 ARG B CA 1
ATOM 3328 C C . ARG B 1 38 ? -31.52221 91.23582 -31.00157 1.000 68.90615 38 ARG B C 1
ATOM 3329 O O . ARG B 1 38 ? -32.74973 91.12621 -31.03219 1.000 70.28482 38 ARG B O 1
ATOM 3337 N N . VAL B 1 39 ? -30.85491 91.50986 -29.88708 1.000 68.77787 39 VAL B N 1
ATOM 3338 C CA . VAL B 1 39 ? -31.51435 91.61606 -28.59210 1.000 69.28525 39 VAL B CA 1
ATOM 3339 C C . VAL B 1 39 ? -31.53671 93.08304 -28.18945 1.000 65.84806 39 VAL B C 1
ATOM 3340 O O . VAL B 1 39 ? -30.49794 93.65766 -27.84130 1.000 66.92841 39 VAL B O 1
ATOM 3344 N N . ARG B 1 40 ? -32.72068 93.68937 -28.24433 1.000 64.05758 40 ARG B N 1
ATOM 3345 C CA . ARG B 1 40 ? -32.90205 95.04696 -27.74966 1.000 59.55895 40 ARG B CA 1
ATOM 3346 C C . ARG B 1 40 ? -32.90405 95.03324 -26.22709 1.000 63.41390 40 ARG B C 1
ATOM 3347 O O . ARG B 1 40 ? -33.67761 94.29698 -25.60727 1.000 63.50272 40 ARG B O 1
ATOM 3355 N N . ARG B 1 41 ? -32.04007 95.84594 -25.62175 1.000 63.79411 41 ARG B N 1
ATOM 3356 C CA . ARG B 1 41 ? -31.74265 95.73593 -24.20164 1.000 60.84733 41 ARG B CA 1
ATOM 3357 C C . ARG B 1 41 ? -32.11935 97.00222 -23.44385 1.000 65.81728 41 ARG B C 1
ATOM 3358 O O . ARG B 1 41 ? -32.16817 98.10094 -24.00579 1.000 66.48450 41 ARG B O 1
ATOM 3366 N N . ASN B 1 42 ? -32.37444 96.82404 -22.14953 1.000 67.74043 42 ASN B N 1
ATOM 3367 C CA . ASN B 1 42 ? -32.73052 97.92941 -21.27081 1.000 62.15094 42 ASN B CA 1
ATOM 3368 C C . ASN B 1 42 ? -31.54977 98.88122 -21.10333 1.000 62.51998 42 ASN B C 1
ATOM 3369 O O . ASN B 1 42 ? -30.41757 98.44887 -20.86914 1.000 65.22628 42 ASN B O 1
ATOM 3374 N N . LEU B 1 43 ? -31.82027 100.18387 -21.23060 1.000 62.38316 43 LEU B N 1
ATOM 3375 C CA . LEU B 1 43 ? -30.78777 101.19185 -21.00779 1.000 62.39090 43 LEU B CA 1
ATOM 3376 C C . LEU B 1 43 ? -30.22985 101.12670 -19.59397 1.000 68.02791 43 LEU B C 1
ATOM 3377 O O . LEU B 1 43 ? -29.06844 101.48582 -19.36849 1.000 72.24441 43 LEU B O 1
ATOM 3382 N N . HIS B 1 44 ? -31.04937 100.70888 -18.63204 1.000 65.92083 44 HIS B N 1
ATOM 3383 C CA . HIS B 1 44 ? -30.64517 100.67695 -17.23317 1.000 66.20970 44 HIS B CA 1
ATOM 3384 C C . HIS B 1 44 ? -29.39574 99.82411 -17.04505 1.000 73.97499 44 HIS B C 1
ATOM 3385 O O . HIS B 1 44 ? -29.38396 98.63514 -17.37981 1.000 73.33673 44 HIS B O 1
ATOM 3392 N N . GLY B 1 45 ? -28.33726 100.44296 -16.52555 1.000 73.13151 45 GLY B N 1
ATOM 3393 C CA . GLY B 1 45 ? -27.10107 99.75276 -16.23766 1.000 76.60196 45 GLY B CA 1
ATOM 3394 C C . GLY B 1 45 ? -26.08641 99.75465 -17.35978 1.000 84.47229 45 GLY B C 1
ATOM 3395 O O . GLY B 1 45 ? -24.93388 99.36495 -17.13026 1.000 84.05672 45 GLY B O 1
ATOM 3396 N N . MET B 1 46 ? -26.47019 100.18385 -18.55955 1.000 80.95856 46 MET B N 1
ATOM 3397 C CA . MET B 1 46 ? -25.54172 100.20710 -19.68085 1.000 76.58281 46 MET B CA 1
ATOM 3398 C C . MET B 1 46 ? -24.49430 101.29429 -19.47910 1.000 78.87240 46 MET B C 1
ATOM 3399 O O . MET B 1 46 ? -24.82947 102.45053 -19.20493 1.000 86.44120 46 MET B O 1
ATOM 3404 N N . LYS B 1 47 ? -23.22330 100.92043 -19.60669 1.000 84.88682 47 LYS B N 1
ATOM 3405 C CA . LYS B 1 47 ? -22.15675 101.90825 -19.58492 1.000 81.27539 47 LYS B CA 1
ATOM 3406 C C . LYS B 1 47 ? -22.31919 102.87355 -20.75673 1.000 85.14740 47 LYS B C 1
ATOM 3407 O O . LYS B 1 47 ? -22.96581 102.56931 -21.76228 1.000 90.39438 47 LYS B O 1
ATOM 3409 N N . MET B 1 48 ? -21.73216 104.06310 -20.61492 1.000 84.13434 48 MET B N 1
ATOM 3410 C CA . MET B 1 48 ? -21.86172 105.06153 -21.66968 1.000 86.07049 48 MET B CA 1
ATOM 3411 C C . MET B 1 48 ? -21.20149 104.61493 -22.96699 1.000 87.45612 48 MET B C 1
ATOM 3412 O O . MET B 1 48 ? -21.59456 105.08249 -24.04168 1.000 82.92937 48 MET B O 1
ATOM 3417 N N . ASP B 1 49 ? -20.21839 103.71646 -22.89456 1.000 84.27295 49 ASP B N 1
ATOM 3418 C CA . ASP B 1 49 ? -19.57236 103.16440 -24.07660 1.000 86.21260 49 ASP B CA 1
ATOM 3419 C C . ASP B 1 49 ? -20.09705 101.77458 -24.42851 1.000 87.09847 49 ASP B C 1
ATOM 3420 O O . ASP B 1 49 ? -19.43409 101.03754 -25.16684 1.000 91.14798 49 ASP B O 1
ATOM 3425 N N . ASP B 1 50 ? -21.25680 101.40153 -23.89337 1.000 81.78163 50 ASP B N 1
ATOM 3426 C CA . ASP B 1 50 ? -21.93198 100.17984 -24.30509 1.000 82.19398 50 ASP B CA 1
ATOM 3427 C C . ASP B 1 50 ? -22.05597 100.14822 -25.82807 1.000 80.01488 50 ASP B C 1
ATOM 3428 O O . ASP B 1 50 ? -22.38966 101.17127 -26.44189 1.000 80.08025 50 ASP B O 1
ATOM 3433 N N . PRO B 1 51 ? -21.77014 99.00996 -26.47028 1.000 81.07072 51 PRO B N 1
ATOM 3434 C CA . PRO B 1 51 ? -21.76024 98.98071 -27.94613 1.000 80.33231 51 PRO B CA 1
ATOM 3435 C C . PRO B 1 51 ? -23.06578 99.42528 -28.58353 1.000 80.61863 51 PRO B C 1
ATOM 3436 O O . PRO B 1 51 ? -23.04178 100.11624 -29.60929 1.000 81.81448 51 PRO B O 1
ATOM 3440 N N . ASP B 1 52 ? -24.20889 99.04675 -28.00823 1.000 79.18202 52 ASP B N 1
ATOM 3441 C CA . ASP B 1 52 ? -25.49089 99.46755 -28.56629 1.000 78.45726 52 ASP B CA 1
ATOM 3442 C C . ASP B 1 52 ? -25.68919 100.97285 -28.41836 1.000 77.29396 52 ASP B C 1
ATOM 3443 O O . ASP B 1 52 ? -26.00432 101.66590 -29.39322 1.000 77.15794 52 ASP B O 1
ATOM 3448 N N . LEU B 1 53 ? -25.51291 101.49429 -27.20046 1.000 76.72031 53 LEU B N 1
ATOM 3449 C CA . LEU B 1 53 ? -25.66177 102.92870 -26.96726 1.000 71.94539 53 LEU B CA 1
ATOM 3450 C C . LEU B 1 53 ? -24.66677 103.73586 -27.79026 1.000 78.88188 53 LEU B C 1
ATOM 3451 O O . LEU B 1 53 ? -25.02001 104.77657 -28.35807 1.000 75.15297 53 LEU B O 1
ATOM 3456 N N . SER B 1 54 ? -23.41087 103.28478 -27.84602 1.000 74.19643 54 SER B N 1
ATOM 3457 C CA . SER B 1 54 ? -22.39908 104.00433 -28.61287 1.000 72.89211 54 SER B CA 1
ATOM 3458 C C . SER B 1 54 ? -22.76478 104.06805 -30.08902 1.000 73.73255 54 SER B C 1
ATOM 3459 O O . SER B 1 54 ? -22.61460 105.11578 -30.72760 1.000 78.34524 54 SER B O 1
ATOM 3462 N N . ALA B 1 55 ? -23.23762 102.95328 -30.65191 1.000 74.66539 55 ALA B N 1
ATOM 3463 C CA . ALA B 1 55 ? -23.60479 102.94257 -32.06323 1.000 73.09799 55 ALA B CA 1
ATOM 3464 C C . ALA B 1 55 ? -24.74709 103.90996 -32.34109 1.000 76.34600 55 ALA B C 1
ATOM 3465 O O . ALA B 1 55 ? -24.74466 104.60555 -33.36299 1.000 77.38898 55 ALA B O 1
ATOM 3467 N N . TYR B 1 56 ? -25.72698 103.97815 -31.43618 1.000 71.53581 56 TYR B N 1
ATOM 3468 C CA . TYR B 1 56 ? -26.83266 104.91434 -31.61297 1.000 70.15438 56 TYR B CA 1
ATOM 3469 C C . TYR B 1 56 ? -26.35662 106.35746 -31.48958 1.000 71.25434 56 TYR B C 1
ATOM 3470 O O . TYR B 1 56 ? -26.73251 107.21484 -32.29735 1.000 70.78962 56 TYR B O 1
ATOM 3479 N N . ARG B 1 57 ? -25.54721 106.64921 -30.46630 1.000 72.73829 57 ARG B N 1
ATOM 3480 C CA . ARG B 1 57 ? -24.98398 107.98934 -30.31691 1.000 73.74134 57 ARG B CA 1
ATOM 3481 C C . ARG B 1 57 ? -24.14529 108.36663 -31.53122 1.000 74.50397 57 ARG B C 1
ATOM 3482 O O . ARG B 1 57 ? -24.26958 109.47249 -32.07068 1.000 75.08428 57 ARG B O 1
ATOM 3490 N N . GLU B 1 58 ? -23.26885 107.45736 -31.96272 1.000 80.99381 58 GLU B N 1
ATOM 3491 C CA . GLU B 1 58 ? -22.50295 107.67185 -33.18571 1.000 81.25459 58 GLU B CA 1
ATOM 3492 C C . GLU B 1 58 ? -23.42759 107.88809 -34.37868 1.000 77.09263 58 GLU B C 1
ATOM 3493 O O . GLU B 1 58 ? -23.13520 108.70083 -35.26384 1.000 77.28784 58 GLU B O 1
ATOM 3499 N N . PHE B 1 59 ? -24.55327 107.17111 -34.41301 1.000 74.09758 59 PHE B N 1
ATOM 3500 C CA . PHE B 1 59 ? -25.49896 107.30063 -35.51782 1.000 74.57477 59 PHE B CA 1
ATOM 3501 C C . PHE B 1 59 ? -26.13830 108.68397 -35.54005 1.000 73.56723 59 PHE B C 1
ATOM 3502 O O . PHE B 1 59 ? -26.24452 109.31300 -36.59972 1.000 74.92396 59 PHE B O 1
ATOM 3510 N N . VAL B 1 60 ? -26.58521 109.16684 -34.37848 1.000 71.20979 60 VAL B N 1
ATOM 3511 C CA . VAL B 1 60 ? -27.22308 110.47909 -34.31068 1.000 73.33110 60 VAL B CA 1
ATOM 3512 C C . VAL B 1 60 ? -26.24180 111.57198 -34.71595 1.000 74.73909 60 VAL B C 1
ATOM 3513 O O . VAL B 1 60 ? -26.60763 112.53328 -35.40586 1.000 73.53887 60 VAL B O 1
ATOM 3517 N N . GLY B 1 61 ? -24.98066 111.44095 -34.30130 1.000 73.65009 61 GLY B N 1
ATOM 3518 C CA . GLY B 1 61 ? -23.97177 112.39511 -34.73269 1.000 67.34223 61 GLY B CA 1
ATOM 3519 C C . GLY B 1 61 ? -23.81472 112.43230 -36.24065 1.000 73.02091 61 GLY B C 1
ATOM 3520 O O . GLY B 1 61 ? -23.80763 113.50491 -36.85035 1.000 72.92348 61 GLY B O 1
ATOM 3521 N N . ILE B 1 62 ? -23.67400 111.25658 -36.86074 1.000 70.77149 62 ILE B N 1
ATOM 3522 C CA . ILE B 1 62 ? -23.56490 111.18193 -38.31646 1.000 71.22456 62 ILE B CA 1
ATOM 3523 C C . ILE B 1 62 ? -24.78119 111.82139 -38.97464 1.000 75.72903 62 ILE B C 1
ATOM 3524 O O . ILE B 1 62 ? -24.65574 112.67291 -39.86326 1.000 76.91630 62 ILE B O 1
ATOM 3529 N N . MET B 1 63 ? -25.97945 111.42720 -38.53581 1.000 76.32061 63 MET B N 1
ATOM 3530 C CA . MET B 1 63 ? -27.20180 111.92361 -39.15943 1.000 77.82274 63 MET B CA 1
ATOM 3531 C C . MET B 1 63 ? -27.36011 113.42660 -38.98443 1.000 75.80156 63 MET B C 1
ATOM 3532 O O . MET B 1 63 ? -27.89422 114.10001 -39.87286 1.000 79.23011 63 MET B O 1
ATOM 3537 N N . LYS B 1 64 ? -26.91048 113.97079 -37.85323 1.000 75.08613 64 LYS B N 1
ATOM 3538 C CA . LYS B 1 64 ? -27.00657 115.41027 -37.64450 1.000 75.97664 64 LYS B CA 1
ATOM 3539 C C . LYS B 1 64 ? -25.96030 116.17495 -38.44543 1.000 76.91541 64 LYS B C 1
ATOM 3540 O O . LYS B 1 64 ? -26.17368 117.34763 -38.77171 1.000 80.97719 64 LYS B O 1
ATOM 3546 N N . GLY B 1 65 ? -24.83777 115.53468 -38.77611 1.000 77.91201 65 GLY B N 1
ATOM 3547 C CA . GLY B 1 65 ? -23.81736 116.16075 -39.59633 1.000 76.02340 65 GLY B CA 1
ATOM 3548 C C . GLY B 1 65 ? -24.11094 116.19340 -41.07963 1.000 80.16921 65 GLY B C 1
ATOM 3549 O O . GLY B 1 65 ? -23.41370 116.89313 -41.82056 1.000 88.67118 65 GLY B O 1
ATOM 3550 N N . LYS B 1 66 ? -25.11843 115.45275 -41.53074 1.000 81.13594 66 LYS B N 1
ATOM 3551 C CA . LYS B 1 66 ? -25.47089 115.41450 -42.93959 1.000 80.19498 66 LYS B CA 1
ATOM 3552 C C . LYS B 1 66 ? -26.28293 116.64889 -43.32967 1.000 79.75246 66 LYS B C 1
ATOM 3553 O O . LYS B 1 66 ? -26.67446 117.46648 -42.49249 1.000 80.75533 66 LYS B O 1
ATOM 3559 N N . ASP B 1 67 ? -26.52236 116.78093 -44.63198 1.000 79.31999 67 ASP B N 1
ATOM 3560 C CA . ASP B 1 67 ? -27.39053 117.82888 -45.15949 1.000 82.89840 67 ASP B CA 1
ATOM 3561 C C . ASP B 1 67 ? -28.81418 117.58472 -44.67289 1.000 84.98189 67 ASP B C 1
ATOM 3562 O O . ASP B 1 67 ? -29.45492 116.60633 -45.06970 1.000 79.39367 67 ASP B O 1
ATOM 3567 N N . GLN B 1 68 ? -29.31871 118.47934 -43.82102 1.000 81.33369 68 GLN B N 1
ATOM 3568 C CA . GLN B 1 68 ? -30.62340 118.26922 -43.20600 1.000 79.11098 68 GLN B CA 1
ATOM 3569 C C . GLN B 1 68 ? -31.77846 118.42108 -44.18621 1.000 84.48797 68 GLN B C 1
ATOM 3570 O O . GLN B 1 68 ? -32.92104 118.12853 -43.81616 1.000 87.03637 68 GLN B O 1
ATOM 3576 N N . THR B 1 69 ? -31.51665 118.86035 -45.41496 1.000 84.95639 69 THR B N 1
ATOM 3577 C CA . THR B 1 69 ? -32.53925 118.89290 -46.44969 1.000 81.10795 69 THR B CA 1
ATOM 3578 C C . THR B 1 69 ? -32.68138 117.56327 -47.17617 1.000 82.49891 69 THR B C 1
ATOM 3579 O O . THR B 1 69 ? -33.62639 117.39788 -47.95440 1.000 86.40649 69 THR B O 1
ATOM 3583 N N . GLN B 1 70 ? -31.77628 116.61997 -46.94027 1.000 80.60446 70 GLN B N 1
ATOM 3584 C CA . GLN B 1 70 ? -31.81990 115.32017 -47.58858 1.000 83.25003 70 GLN B CA 1
ATOM 3585 C C . GLN B 1 70 ? -32.71647 114.36289 -46.81433 1.000 78.94720 70 GLN B C 1
ATOM 3586 O O . GLN B 1 70 ? -32.93305 114.51013 -45.60973 1.000 82.47479 70 GLN B O 1
ATOM 3592 N N . ALA B 1 71 ? -33.23311 113.36154 -47.52957 1.000 77.42575 71 ALA B N 1
ATOM 3593 C CA . ALA B 1 71 ? -34.02473 112.32659 -46.87537 1.000 76.09516 71 ALA B CA 1
ATOM 3594 C C . ALA B 1 71 ? -33.17904 111.54598 -45.87937 1.000 79.22198 71 ALA B C 1
ATOM 3595 O O . ALA B 1 71 ? -33.62109 111.27043 -44.75763 1.000 72.55394 71 ALA B O 1
ATOM 3597 N N . LEU B 1 72 ? -31.95317 111.19087 -46.26736 1.000 81.98037 72 LEU B N 1
ATOM 3598 C CA . LEU B 1 72 ? -31.02108 110.51391 -45.36864 1.000 73.79701 72 LEU B CA 1
ATOM 3599 C C . LEU B 1 72 ? -30.34491 111.57935 -44.51168 1.000 77.79595 72 LEU B C 1
ATOM 3600 O O . LEU B 1 72 ? -29.24409 112.05900 -44.79476 1.000 80.68498 72 LEU B O 1
ATOM 3605 N N . SER B 1 73 ? -31.03631 111.95638 -43.44132 1.000 72.27336 73 SER B N 1
ATOM 3606 C CA . SER B 1 73 ? -30.54097 112.92790 -42.47731 1.000 76.79311 73 SER B CA 1
ATOM 3607 C C . SER B 1 73 ? -31.42627 112.84711 -41.24581 1.000 72.71649 73 SER B C 1
ATOM 3608 O O . SER B 1 73 ? -32.52225 112.28158 -41.28951 1.000 70.89507 73 SER B O 1
ATOM 3611 N N . TRP B 1 74 ? -30.93433 113.41414 -40.14313 1.000 71.29726 74 TRP B N 1
ATOM 3612 C CA . TRP B 1 74 ? -31.70999 113.40521 -38.90783 1.000 67.06210 74 TRP B CA 1
ATOM 3613 C C . TRP B 1 74 ? -33.06942 114.06169 -39.11348 1.000 71.37908 74 TRP B C 1
ATOM 3614 O O . TRP B 1 74 ? -34.10298 113.52347 -38.69880 1.000 70.91161 74 TRP B O 1
ATOM 3625 N N . LEU B 1 75 ? -33.08809 115.22278 -39.77226 1.000 73.48468 75 LEU B N 1
ATOM 3626 C CA . LEU B 1 75 ? -34.35083 115.90723 -40.02762 1.000 69.77701 75 LEU B CA 1
ATOM 3627 C C . LEU B 1 75 ? -35.18426 115.16424 -41.06435 1.000 70.11319 75 LEU B C 1
ATOM 3628 O O . LEU B 1 75 ? -36.40697 115.04794 -40.91696 1.000 64.38427 75 LEU B O 1
ATOM 3633 N N . GLY B 1 76 ? -34.54163 114.66059 -42.12101 1.000 68.61296 76 GLY B N 1
ATOM 3634 C CA . GLY B 1 76 ? -35.27542 113.93456 -43.14566 1.000 69.17208 76 GLY B CA 1
ATOM 3635 C C . GLY B 1 76 ? -36.00254 112.72140 -42.59940 1.000 67.14235 76 GLY B C 1
ATOM 3636 O O . GLY B 1 76 ? -37.12511 112.41935 -43.01276 1.000 67.94878 76 GLY B O 1
ATOM 3637 N N . PHE B 1 77 ? -35.36947 112.00410 -41.66979 1.000 65.23747 77 PHE B N 1
ATOM 3638 C CA . PHE B 1 77 ? -36.03587 110.88028 -41.02284 1.000 63.86348 77 PHE B CA 1
ATOM 3639 C C . PHE B 1 77 ? -37.23079 111.35413 -40.20369 1.000 63.39942 77 PHE B C 1
ATOM 3640 O O . PHE B 1 77 ? -38.32951 110.79503 -40.30294 1.000 66.14730 77 PHE B O 1
ATOM 3648 N N . ALA B 1 78 ? -37.03251 112.39310 -39.38812 1.000 67.85580 78 ALA B N 1
ATOM 3649 C CA . ALA B 1 78 ? -38.10984 112.89200 -38.54015 1.000 59.11465 78 ALA B CA 1
ATOM 3650 C C . ALA B 1 78 ? -39.28823 113.40647 -39.35698 1.000 63.92316 78 ALA B C 1
ATOM 3651 O O . ALA B 1 78 ? -40.44050 113.28170 -38.92538 1.000 61.37019 78 ALA B O 1
ATOM 3653 N N . ASN B 1 79 ? -39.02500 113.98392 -40.53390 1.000 62.78020 79 ASN B N 1
ATOM 3654 C CA . ASN B 1 79 ? -40.09670 114.58872 -41.32183 1.000 62.06483 79 ASN B CA 1
ATOM 3655 C C . ASN B 1 79 ? -41.15155 113.56811 -41.73364 1.000 67.35676 79 ASN B C 1
ATOM 3656 O O . ASN B 1 79 ? -42.31352 113.93425 -41.94706 1.000 68.37236 79 ASN B O 1
ATOM 3661 N N . GLN B 1 80 ? -40.77004 112.29324 -41.86812 1.000 68.28474 80 GLN B N 1
ATOM 3662 C CA . GLN B 1 80 ? -41.76056 111.25522 -42.13810 1.000 62.26933 80 GLN B CA 1
ATOM 3663 C C . GLN B 1 80 ? -42.77796 111.15713 -41.00947 1.000 63.04727 80 GLN B C 1
ATOM 3664 O O . GLN B 1 80 ? -43.95394 110.85991 -41.25219 1.000 58.29248 80 GLN B O 1
ATOM 3670 N N . HIS B 1 81 ? -42.34114 111.39215 -39.77176 1.000 60.68268 81 HIS B N 1
ATOM 3671 C CA . HIS B 1 81 ? -43.26668 111.44394 -38.64640 1.000 58.93872 81 HIS B CA 1
ATOM 3672 C C . HIS B 1 81 ? -44.07510 112.73488 -38.67485 1.000 60.54880 81 HIS B C 1
ATOM 3673 O O . HIS B 1 81 ? -45.31118 112.70874 -38.69024 1.000 59.02324 81 HIS B O 1
ATOM 3680 N N . GLY B 1 82 ? -43.39083 113.86923 -38.73167 1.000 64.74654 82 GLY B N 1
ATOM 3681 C CA . GLY B 1 82 ? -44.04910 115.15915 -38.72843 1.000 62.29543 82 GLY B CA 1
ATOM 3682 C C . GLY B 1 82 ? -43.02252 116.26246 -38.60309 1.000 59.75611 82 GLY B C 1
ATOM 3683 O O . GLY B 1 82 ? -41.82431 116.01565 -38.43615 1.000 64.13422 82 GLY B O 1
ATOM 3684 N N . THR B 1 83 ? -43.51659 117.49464 -38.68460 1.000 61.81942 83 THR B N 1
ATOM 3685 C CA . THR B 1 83 ? -42.66231 118.67140 -38.63342 1.000 66.40935 83 THR B CA 1
ATOM 3686 C C . THR B 1 83 ? -43.19595 119.65676 -37.60556 1.000 68.37681 83 THR B C 1
ATOM 3687 O O . THR B 1 83 ? -44.38436 119.66098 -37.27346 1.000 64.85778 83 THR B O 1
ATOM 3691 N N . LEU B 1 84 ? -42.28327 120.49461 -37.10604 1.000 69.41127 84 LEU B N 1
ATOM 3692 C CA . LEU B 1 84 ? -42.63601 121.49967 -36.10791 1.000 72.18626 84 LEU B CA 1
ATOM 3693 C C . LEU B 1 84 ? -43.77226 122.39525 -36.58759 1.000 75.80765 84 LEU B C 1
ATOM 3694 O O . LEU B 1 84 ? -44.73365 122.64833 -35.85304 1.000 80.52880 84 LEU B O 1
ATOM 3699 N N . ASN B 1 85 ? -43.67910 122.88405 -37.82305 1.000 79.63459 85 ASN B N 1
ATOM 3700 C CA . ASN B 1 85 ? -44.61058 123.88393 -38.32384 1.000 82.48390 85 ASN B CA 1
ATOM 3701 C C . ASN B 1 85 ? -45.64720 123.32581 -39.28966 1.000 85.97806 85 ASN B C 1
ATOM 3702 O O . ASN B 1 85 ? -46.57634 124.05204 -39.65850 1.000 98.21884 85 ASN B O 1
ATOM 3707 N N . GLY B 1 86 ? -45.51861 122.07043 -39.70742 1.000 73.11202 86 GLY B N 1
ATOM 3708 C CA . GLY B 1 86 ? -46.46816 121.50303 -40.64361 1.000 72.63135 86 GLY B CA 1
ATOM 3709 C C . GLY B 1 86 ? -47.37717 120.46036 -40.02909 1.000 70.61958 86 GLY B C 1
ATOM 3710 O O . GLY B 1 86 ? -48.33036 120.00383 -40.66715 1.000 79.33011 86 GLY B O 1
ATOM 3711 N N . GLY B 1 87 ? -47.09795 120.07861 -38.78913 1.000 63.65624 87 GLY B N 1
ATOM 3712 C CA . GLY B 1 87 ? -47.89079 119.06099 -38.13863 1.000 57.83697 87 GLY B CA 1
ATOM 3713 C C . GLY B 1 87 ? -47.48381 117.66162 -38.56381 1.000 65.71244 87 GLY B C 1
ATOM 3714 O O . GLY B 1 87 ? -46.39873 117.42600 -39.10489 1.000 71.84533 87 GLY B O 1
ATOM 3715 N N . TYR B 1 88 ? -48.38396 116.71787 -38.30747 1.000 65.08154 88 TYR B N 1
ATOM 3716 C CA . TYR B 1 88 ? -48.09821 115.31438 -38.56844 1.000 61.05889 88 TYR B CA 1
ATOM 3717 C C . TYR B 1 88 ? -48.13771 115.00760 -40.05975 1.000 59.83526 88 TYR B C 1
ATOM 3718 O O . TYR B 1 88 ? -48.95610 115.55299 -40.80438 1.000 62.56663 88 TYR B O 1
ATOM 3727 N N . LYS B 1 89 ? -47.22711 114.13788 -40.49412 1.000 55.36265 89 LYS B N 1
ATOM 3728 C CA . LYS B 1 89 ? -47.19845 113.67004 -41.87291 1.000 57.00895 89 LYS B CA 1
ATOM 3729 C C . LYS B 1 89 ? -47.80341 112.27299 -41.96738 1.000 59.25769 89 LYS B C 1
ATOM 3730 O O . LYS B 1 89 ? -48.98661 112.12452 -42.28864 1.000 67.94331 89 LYS B O 1
ATOM 3736 N N . TYR B 1 90 ? -47.00564 111.24288 -41.68270 1.000 53.18287 90 TYR B N 1
ATOM 3737 C CA . TYR B 1 90 ? -47.45217 109.86194 -41.79171 1.000 60.16904 90 TYR B CA 1
ATOM 3738 C C . TYR B 1 90 ? -47.73285 109.19994 -40.45141 1.000 60.28721 90 TYR B C 1
ATOM 3739 O O . TYR B 1 90 ? -48.33214 108.11886 -40.43182 1.000 60.58204 90 TYR B O 1
ATOM 3748 N N . CYS B 1 91 ? -47.31020 109.80044 -39.34578 1.000 62.16799 91 CYS B N 1
ATOM 3749 C CA . CYS B 1 91 ? -47.46556 109.16565 -38.04502 1.000 60.43924 91 CYS B CA 1
ATOM 3750 C C . CYS B 1 91 ? -48.94304 109.02439 -37.68882 1.000 55.77454 91 CYS B C 1
ATOM 3751 O O . CYS B 1 91 ? -49.69416 110.00658 -37.77198 1.000 59.23368 91 CYS B O 1
ATOM 3754 N N . PRO B 1 92 ? -49.39669 107.83683 -37.29408 1.000 56.18757 92 PRO B N 1
ATOM 3755 C CA . PRO B 1 92 ? -50.76648 107.69893 -36.79436 1.000 59.12898 92 PRO B CA 1
ATOM 3756 C C . PRO B 1 92 ? -50.85261 107.98144 -35.30608 1.000 62.24018 92 PRO B C 1
ATOM 3757 O O . PRO B 1 92 ? -50.11384 107.39366 -34.51068 1.000 70.18442 92 PRO B O 1
ATOM 3761 N N . HIS B 1 93 ? -51.74892 108.87837 -34.91591 1.000 61.93810 93 HIS B N 1
ATOM 3762 C CA . HIS B 1 93 ? -52.06549 109.09457 -33.51349 1.000 58.23560 93 HIS B CA 1
ATOM 3763 C C . HIS B 1 93 ? -53.57257 109.02087 -33.35310 1.000 64.43312 93 HIS B C 1
ATOM 3764 O O . HIS B 1 93 ? -54.31284 109.63778 -34.12630 1.000 64.73593 93 HIS B O 1
ATOM 3771 N N . GLY B 1 94 ? -54.02216 108.24589 -32.37175 1.000 57.47057 94 GLY B N 1
ATOM 3772 C CA . GLY B 1 94 ? -55.44334 108.09615 -32.14770 1.000 52.42800 94 GLY B CA 1
ATOM 3773 C C . GLY B 1 94 ? -56.15228 107.16738 -33.10557 1.000 56.60778 94 GLY B C 1
ATOM 3774 O O . GLY B 1 94 ? -57.33442 107.37845 -33.39101 1.000 56.07976 94 GLY B O 1
ATOM 3775 N N . ASP B 1 95 ? -55.46620 106.14647 -33.62103 1.000 55.89239 95 ASP B N 1
ATOM 3776 C CA . ASP B 1 95 ? -56.14256 105.04942 -34.30108 1.000 54.02916 95 ASP B CA 1
ATOM 3777 C C . ASP B 1 95 ? -55.28756 103.79316 -34.18612 1.000 54.95817 95 ASP B C 1
ATOM 3778 O O . ASP B 1 95 ? -54.14964 103.82850 -33.71063 1.000 52.22274 95 ASP B O 1
ATOM 3783 N N . TRP B 1 96 ? -55.86045 102.67017 -34.62613 1.000 52.36150 96 TRP B N 1
ATOM 3784 C CA . TRP B 1 96 ? -55.28042 101.35679 -34.36622 1.000 51.59350 96 TRP B CA 1
ATOM 3785 C C . TRP B 1 96 ? -53.99141 101.08635 -35.13437 1.000 50.76259 96 TRP B C 1
ATOM 3786 O O . TRP B 1 96 ? -53.37657 100.03919 -34.91082 1.000 50.98251 96 TRP B O 1
ATOM 3797 N N . TYR B 1 97 ? -53.57022 101.97486 -36.03095 1.000 50.85298 97 TYR B N 1
ATOM 3798 C CA . TYR B 1 97 ? -52.27720 101.81317 -36.68534 1.000 51.14789 97 TYR B CA 1
ATOM 3799 C C . TYR B 1 97 ? -51.13092 102.37595 -35.85677 1.000 51.84571 97 TYR B C 1
ATOM 3800 O O . TYR B 1 97 ? -49.97904 102.32141 -36.30188 1.000 55.65801 97 TYR B O 1
ATOM 3809 N N . PHE B 1 98 ? -51.43742 102.90490 -34.67009 1.000 52.91317 98 PHE B N 1
ATOM 3810 C CA . PHE B 1 98 ? -50.44469 103.47356 -33.76112 1.000 55.44647 98 PHE B CA 1
ATOM 3811 C C . PHE B 1 98 ? -49.25001 102.54215 -33.55173 1.000 52.54652 98 PHE B C 1
ATOM 3812 O O . PHE B 1 98 ? -48.09931 102.92138 -33.79599 1.000 54.40548 98 PHE B O 1
ATOM 3820 N N . LEU B 1 99 ? -49.50641 101.30808 -33.09990 1.000 50.20396 99 LEU B N 1
ATOM 3821 C CA . LEU B 1 99 ? -48.39690 100.41296 -32.76827 1.000 53.59857 99 LEU B CA 1
ATOM 3822 C C . LEU B 1 99 ? -47.66062 99.89360 -34.00051 1.000 57.16004 99 LEU B C 1
ATOM 3823 O O . LEU B 1 99 ? -46.42127 99.99755 -34.03597 1.000 55.64463 99 LEU B O 1
ATOM 3828 N N . PRO B 1 100 ? -48.32007 99.31631 -35.01856 1.000 55.16394 100 PRO B N 1
ATOM 3829 C CA . PRO B 1 100 ? -47.54514 98.77771 -36.15260 1.000 52.46533 100 PRO B CA 1
ATOM 3830 C C . PRO B 1 100 ? -46.71281 99.82221 -36.87679 1.000 53.56839 100 PRO B C 1
ATOM 3831 O O . PRO B 1 100 ? -45.57996 99.52863 -37.27965 1.000 56.21774 100 PRO B O 1
ATOM 3835 N N . TRP B 1 101 ? -47.23466 101.03742 -37.05386 1.000 51.04073 101 TRP B N 1
ATOM 3836 C CA . TRP B 1 101 ? -46.47540 102.05260 -37.77553 1.000 49.88929 101 TRP B CA 1
ATOM 3837 C C . TRP B 1 101 ? -45.19976 102.42294 -37.03053 1.000 56.35401 101 TRP B C 1
ATOM 3838 O O . TRP B 1 101 ? -44.13715 102.57488 -37.64444 1.000 56.80421 101 TRP B O 1
ATOM 3849 N N . HIS B 1 102 ? -45.28200 102.56733 -35.70448 1.000 56.94673 102 HIS B N 1
ATOM 3850 C CA . HIS B 1 102 ? -44.09879 102.92459 -34.92858 1.000 52.26176 102 HIS B CA 1
ATOM 3851 C C . HIS B 1 102 ? -43.09044 101.78471 -34.87471 1.000 52.27909 102 HIS B C 1
ATOM 3852 O O . HIS B 1 102 ? -41.88231 102.03483 -34.79665 1.000 57.08955 102 HIS B O 1
ATOM 3859 N N . ARG B 1 103 ? -43.55704 100.53468 -34.91236 1.000 54.73595 103 ARG B N 1
ATOM 3860 C CA . ARG B 1 103 ? -42.62711 99.41340 -35.00050 1.000 54.17400 103 ARG B CA 1
ATOM 3861 C C . ARG B 1 103 ? -41.78916 99.50138 -36.26765 1.000 54.27055 103 ARG B C 1
ATOM 3862 O O . ARG B 1 103 ? -40.57195 99.28167 -36.23423 1.000 58.72263 103 ARG B O 1
ATOM 3870 N N . GLY B 1 104 ? -42.42441 99.82473 -37.39669 1.000 55.69741 104 GLY B N 1
ATOM 3871 C CA . GLY B 1 104 ? -41.67487 100.04335 -38.62066 1.000 57.20710 104 GLY B CA 1
ATOM 3872 C C . GLY B 1 104 ? -40.80053 101.27776 -38.56424 1.000 55.22436 104 GLY B C 1
ATOM 3873 O O . GLY B 1 104 ? -39.71389 101.29996 -39.14910 1.000 61.30020 104 GLY B O 1
ATOM 3874 N N . PHE B 1 105 ? -41.25765 102.31875 -37.86570 1.000 60.00549 105 PHE B N 1
ATOM 3875 C CA . PHE B 1 105 ? -40.46818 103.53977 -37.74270 1.000 57.36246 105 PHE B CA 1
ATOM 3876 C C . PHE B 1 105 ? -39.20545 103.29615 -36.92370 1.000 59.60107 105 PHE B C 1
ATOM 3877 O O . PHE B 1 105 ? -38.11513 103.74370 -37.29780 1.000 57.49989 105 PHE B O 1
ATOM 3885 N N . VAL B 1 106 ? -39.33577 102.59652 -35.79311 1.000 57.70870 106 VAL B N 1
ATOM 3886 C CA . VAL B 1 106 ? -38.16164 102.24592 -34.99807 1.000 55.53403 106 VAL B CA 1
ATOM 3887 C C . VAL B 1 106 ? -37.22656 101.35151 -35.80140 1.000 62.30977 106 VAL B C 1
ATOM 3888 O O . VAL B 1 106 ? -36.00249 101.53407 -35.78754 1.000 63.74590 106 VAL B O 1
ATOM 3892 N N . LEU B 1 107 ? -37.78891 100.37150 -36.51592 1.000 62.25280 107 LEU B N 1
ATOM 3893 C CA . LEU B 1 107 ? -36.97610 99.48946 -37.34897 1.000 55.90080 107 LEU B CA 1
ATOM 3894 C C . LEU B 1 107 ? -36.22897 100.27796 -38.41711 1.000 60.18956 107 LEU B C 1
ATOM 3895 O O . LEU B 1 107 ? -35.08235 99.95656 -38.75110 1.000 67.62951 107 LEU B O 1
ATOM 3900 N N . MET B 1 108 ? -36.87398 101.30870 -38.96992 1.000 58.68097 108 MET B N 1
ATOM 3901 C CA . MET B 1 108 ? -36.22872 102.18033 -39.94749 1.000 55.09953 108 MET B CA 1
ATOM 3902 C C . MET B 1 108 ? -34.95625 102.80134 -39.38553 1.000 63.20386 108 MET B C 1
ATOM 3903 O O . MET B 1 108 ? -33.92166 102.84160 -40.06217 1.000 65.30072 108 MET B O 1
ATOM 3908 N N . TYR B 1 109 ? -35.01410 103.29292 -38.14653 1.000 60.95308 109 TYR B N 1
ATOM 3909 C CA . TYR B 1 109 ? -33.82130 103.84903 -37.51852 1.000 64.26737 109 TYR B CA 1
ATOM 3910 C C . TYR B 1 109 ? -32.81996 102.75330 -37.18125 1.000 63.72134 109 TYR B C 1
ATOM 3911 O O . TYR B 1 109 ? -31.61381 102.92151 -37.39330 1.000 64.40759 109 TYR B O 1
ATOM 3920 N N . GLU B 1 110 ? -33.30330 101.62589 -36.65076 1.000 60.25004 110 GLU B N 1
ATOM 3921 C CA . GLU B 1 110 ? -32.40855 100.54345 -36.25193 1.000 62.22215 110 GLU B CA 1
ATOM 3922 C C . GLU B 1 110 ? -31.57494 100.04814 -37.42663 1.000 68.40226 110 GLU B C 1
ATOM 3923 O O . GLU B 1 110 ? -30.37248 99.79906 -37.28207 1.000 68.29993 110 GLU B O 1
ATOM 3929 N N . ARG B 1 111 ? -32.19274 99.90758 -38.60161 1.000 66.90935 111 ARG B N 1
ATOM 3930 C CA . ARG B 1 111 ? -31.44466 99.47504 -39.77738 1.000 62.60457 111 ARG B CA 1
ATOM 3931 C C . ARG B 1 111 ? -30.45168 100.54183 -40.21979 1.000 73.24214 111 ARG B C 1
ATOM 3932 O O . ARG B 1 111 ? -29.35468 100.22035 -40.69327 1.000 76.52000 111 ARG B O 1
ATOM 3940 N N . ALA B 1 112 ? -30.82231 101.81747 -40.08041 1.000 68.02105 112 ALA B N 1
ATOM 3941 C CA . ALA B 1 112 ? -29.91783 102.89718 -40.45954 1.000 65.65307 112 ALA B CA 1
ATOM 3942 C C . ALA B 1 112 ? -28.68971 102.93623 -39.55685 1.000 71.08647 112 ALA B C 1
ATOM 3943 O O . ALA B 1 112 ? -27.57797 103.20691 -40.02744 1.000 74.29386 112 ALA B O 1
ATOM 3945 N N . VAL B 1 113 ? -28.86987 102.68039 -38.25755 1.000 69.29549 113 VAL B N 1
ATOM 3946 C CA . VAL B 1 113 ? -27.73089 102.63869 -37.34215 1.000 68.73445 113 VAL B CA 1
ATOM 3947 C C . VAL B 1 113 ? -26.73159 101.58235 -37.79081 1.000 76.00266 113 VAL B C 1
ATOM 3948 O O . VAL B 1 113 ? -25.54025 101.86258 -37.96656 1.000 73.93110 113 VAL B O 1
ATOM 3952 N N . ALA B 1 114 ? -27.20668 100.34763 -37.97880 1.000 72.19002 114 ALA B N 1
ATOM 3953 C CA . ALA B 1 114 ? -26.32079 99.25633 -38.37126 1.000 74.28285 114 ALA B CA 1
ATOM 3954 C C . ALA B 1 114 ? -25.57425 99.57789 -39.65970 1.000 76.53770 114 ALA B C 1
ATOM 3955 O O . ALA B 1 114 ? -24.37352 99.30484 -39.77420 1.000 81.67012 114 ALA B O 1
ATOM 3957 N N . ALA B 1 115 ? -26.26559 100.16253 -40.63945 1.000 75.05856 115 ALA B N 1
ATOM 3958 C CA . ALA B 1 115 ? -25.63061 100.45407 -41.92113 1.000 75.50439 115 ALA B CA 1
ATOM 3959 C C . ALA B 1 115 ? -24.60518 101.57598 -41.79560 1.000 75.17525 115 ALA B C 1
ATOM 3960 O O . ALA B 1 115 ? -23.46302 101.43767 -42.24718 1.000 83.72091 115 ALA B O 1
ATOM 3962 N N . LEU B 1 116 ? -24.99445 102.70054 -41.18977 1.000 75.68920 116 LEU B N 1
ATOM 3963 C CA . LEU B 1 116 ? -24.13783 103.88120 -41.19047 1.000 80.22302 116 LEU B CA 1
ATOM 3964 C C . LEU B 1 116 ? -22.99216 103.79623 -40.18843 1.000 81.93156 116 LEU B C 1
ATOM 3965 O O . LEU B 1 116 ? -21.97043 104.46307 -40.38528 1.000 83.61387 116 LEU B O 1
ATOM 3970 N N . THR B 1 117 ? -23.13101 103.00885 -39.12138 1.000 79.28762 117 THR B N 1
ATOM 3971 C CA . THR B 1 117 ? -22.04830 102.84910 -38.15823 1.000 82.63858 117 THR B CA 1
ATOM 3972 C C . THR B 1 117 ? -21.19527 101.61322 -38.40430 1.000 81.09572 117 THR B C 1
ATOM 3973 O O . THR B 1 117 ? -20.08246 101.53538 -37.87352 1.000 91.09406 117 THR B O 1
ATOM 3977 N N . GLY B 1 118 ? -21.67968 100.65275 -39.18960 1.000 82.43395 118 GLY B N 1
ATOM 3978 C CA . GLY B 1 118 ? -20.97347 99.40872 -39.39173 1.000 76.57219 118 GLY B CA 1
ATOM 3979 C C . GLY B 1 118 ? -21.20487 98.35748 -38.32954 1.000 83.61456 118 GLY B C 1
ATOM 3980 O O . GLY B 1 118 ? -20.76936 97.21293 -38.51065 1.000 97.53849 118 GLY B O 1
ATOM 3981 N N . TYR B 1 119 ? -21.87259 98.69793 -37.22937 1.000 87.28374 119 TYR B N 1
ATOM 3982 C CA . TYR B 1 119 ? -22.16910 97.74017 -36.16532 1.000 82.09340 119 TYR B CA 1
ATOM 3983 C C . TYR B 1 119 ? -23.36910 96.91765 -36.61403 1.000 82.46813 119 TYR B C 1
ATOM 3984 O O . TYR B 1 119 ? -24.52433 97.29199 -36.40594 1.000 85.01393 119 TYR B O 1
ATOM 3993 N N . LYS B 1 120 ? -23.08317 95.77204 -37.23984 1.000 86.88906 120 LYS B N 1
ATOM 3994 C CA . LYS B 1 120 ? -24.12559 95.00631 -37.91719 1.000 84.32743 120 LYS B CA 1
ATOM 3995 C C . LYS B 1 120 ? -25.10981 94.37237 -36.94097 1.000 80.53747 120 LYS B C 1
ATOM 3996 O O . LYS B 1 120 ? -26.25885 94.10937 -37.31178 1.000 88.64742 120 LYS B O 1
ATOM 3998 N N . THR B 1 121 ? -24.68881 94.11275 -35.70319 1.000 85.73964 121 THR B N 1
ATOM 3999 C CA . THR B 1 121 ? -25.54149 93.47691 -34.70718 1.000 82.44960 121 THR B CA 1
ATOM 4000 C C . THR B 1 121 ? -26.20349 94.48526 -33.77439 1.000 82.58561 121 THR B C 1
ATOM 4001 O O . THR B 1 121 ? -26.64016 94.11152 -32.67997 1.000 81.08474 121 THR B O 1
ATOM 4005 N N . PHE B 1 122 ? -26.28435 95.75055 -34.18382 1.000 80.22971 122 PHE B N 1
ATOM 4006 C CA . PHE B 1 122 ? -26.87365 96.77904 -33.33685 1.000 73.15772 122 PHE B CA 1
ATOM 4007 C C . PHE B 1 122 ? -28.32851 96.46108 -33.02178 1.000 73.08689 122 PHE B C 1
ATOM 4008 O O . PHE B 1 122 ? -29.08652 96.00892 -33.88334 1.000 78.44263 122 PHE B O 1
ATOM 4016 N N . ALA B 1 123 ? -28.72027 96.71626 -31.77806 1.000 70.63827 123 ALA B N 1
ATOM 4017 C CA . ALA B 1 123 ? -30.10631 96.58826 -31.35491 1.000 71.16074 123 ALA B CA 1
ATOM 4018 C C . ALA B 1 123 ? -30.50175 97.84218 -30.59321 1.000 67.89209 123 ALA B C 1
ATOM 4019 O O . ALA B 1 123 ? -29.81262 98.24035 -29.64851 1.000 71.15880 123 ALA B O 1
ATOM 4021 N N . MET B 1 124 ? -31.60317 98.45596 -31.00487 1.000 66.26696 124 MET B N 1
ATOM 4022 C CA . MET B 1 124 ? -32.07069 99.68977 -30.39101 1.000 65.00746 124 MET B CA 1
ATOM 4023 C C . MET B 1 124 ? -32.37308 99.46878 -28.91229 1.000 65.75827 124 MET B C 1
ATOM 4024 O O . MET B 1 124 ? -33.23565 98.64086 -28.58244 1.000 63.65196 124 MET B O 1
ATOM 4029 N N . PRO B 1 125 ? -31.69517 100.16087 -27.99980 1.000 66.85407 125 PRO B N 1
ATOM 4030 C CA . PRO B 1 125 ? -32.05318 100.05367 -26.58217 1.000 60.28898 125 PRO B CA 1
ATOM 4031 C C . PRO B 1 125 ? -33.40731 100.69414 -26.31736 1.000 61.38904 125 PRO B C 1
ATOM 4032 O O . PRO B 1 125 ? -33.93962 101.45454 -27.12929 1.000 63.90816 125 PRO B O 1
ATOM 4036 N N . TYR B 1 126 ? -33.97197 100.37036 -25.15770 1.000 57.05379 126 TYR B N 1
ATOM 4037 C CA . TYR B 1 126 ? -35.25526 100.92283 -24.75726 1.000 51.74986 126 TYR B CA 1
ATOM 4038 C C . TYR B 1 126 ? -35.16347 101.47283 -23.34226 1.000 60.81451 126 TYR B C 1
ATOM 4039 O O . TYR B 1 126 ? -34.28134 101.10928 -22.56007 1.000 56.64859 126 TYR B O 1
ATOM 4048 N N . TRP B 1 127 ? -36.09653 102.36442 -23.03060 1.000 61.50633 127 TRP B N 1
ATOM 4049 C CA . TRP B 1 127 ? -36.17053 103.03663 -21.74074 1.000 54.01046 127 TRP B CA 1
ATOM 4050 C C . TRP B 1 127 ? -37.41672 102.53848 -21.02193 1.000 56.03732 127 TRP B C 1
ATOM 4051 O O . TRP B 1 127 ? -38.54078 102.85475 -21.42308 1.000 59.31418 127 TRP B O 1
ATOM 4062 N N . ASN B 1 128 ? -37.21739 101.76975 -19.95588 1.000 53.60559 128 ASN B N 1
ATOM 4063 C CA . ASN B 1 128 ? -38.32759 101.21550 -19.18386 1.000 57.84747 128 ASN B CA 1
ATOM 4064 C C . ASN B 1 128 ? -38.73295 102.25004 -18.14201 1.000 63.49843 128 ASN B C 1
ATOM 4065 O O . ASN B 1 128 ? -38.25923 102.23437 -17.00340 1.000 57.48594 128 ASN B O 1
ATOM 4070 N N . TRP B 1 129 ? -39.63003 103.16410 -18.53067 1.000 57.41895 129 TRP B N 1
ATOM 4071 C CA . TRP B 1 129 ? -40.00678 104.22526 -17.60363 1.000 56.90701 129 TRP B CA 1
ATOM 4072 C C . TRP B 1 129 ? -40.83078 103.72134 -16.42780 1.000 57.80364 129 TRP B C 1
ATOM 4073 O O . TRP B 1 129 ? -40.97939 104.45491 -15.44557 1.000 61.16200 129 TRP B O 1
ATOM 4084 N N . THR B 1 130 ? -41.36979 102.50347 -16.49743 1.000 55.30212 130 THR B N 1
ATOM 4085 C CA . THR B 1 130 ? -42.03064 101.93464 -15.32880 1.000 55.43436 130 THR B CA 1
ATOM 4086 C C . THR B 1 130 ? -41.04445 101.76236 -14.18232 1.000 57.25641 130 THR B C 1
ATOM 4087 O O . THR B 1 130 ? -41.36344 102.06076 -13.02595 1.000 57.35124 130 THR B O 1
ATOM 4091 N N . GLU B 1 131 ? -39.83256 101.30337 -14.48947 1.000 63.52907 131 GLU B N 1
ATOM 4092 C CA . GLU B 1 131 ? -38.80847 101.08234 -13.47832 1.000 58.57464 131 GLU B CA 1
ATOM 4093 C C . GLU B 1 131 ? -37.88372 102.27855 -13.29399 1.000 59.39411 131 GLU B C 1
ATOM 4094 O O . GLU B 1 131 ? -37.38019 102.49524 -12.18634 1.000 65.62305 131 GLU B O 1
ATOM 4100 N N . ASP B 1 132 ? -37.64000 103.05380 -14.34615 1.000 59.37321 132 ASP B N 1
ATOM 4101 C CA . ASP B 1 132 ? -36.70880 104.18074 -14.30655 1.000 58.78349 132 ASP B CA 1
ATOM 4102 C C . ASP B 1 132 ? -37.48015 105.43923 -14.69457 1.000 60.41506 132 ASP B C 1
ATOM 4103 O O . ASP B 1 132 ? -37.66394 105.72349 -15.88246 1.000 60.84369 132 ASP B O 1
ATOM 4108 N N . ARG B 1 133 ? -37.91311 106.20061 -13.68788 1.000 59.92240 133 ARG B N 1
ATOM 4109 C CA . ARG B 1 133 ? -38.85875 107.29020 -13.90008 1.000 56.30860 133 ARG B CA 1
ATOM 4110 C C . ARG B 1 133 ? -38.22412 108.53707 -14.50288 1.000 59.98392 133 ARG B C 1
ATOM 4111 O O . ARG B 1 133 ? -38.94971 109.38633 -15.03214 1.000 61.96656 133 ARG B O 1
ATOM 4119 N N . LEU B 1 134 ? -36.90747 108.68314 -14.42308 1.000 58.87634 134 LEU B N 1
ATOM 4120 C CA . LEU B 1 134 ? -36.23290 109.85489 -14.95990 1.000 58.49146 134 LEU B CA 1
ATOM 4121 C C . LEU B 1 134 ? -35.70088 109.57846 -16.36098 1.000 56.71036 134 LEU B C 1
ATOM 4122 O O . LEU B 1 134 ? -35.59684 108.42969 -16.80002 1.000 62.59283 134 LEU B O 1
ATOM 4127 N N . LEU B 1 135 ? -35.37617 110.65830 -17.06500 1.000 58.08741 135 LEU B N 1
ATOM 4128 C CA . LEU B 1 135 ? -34.80907 110.52952 -18.39729 1.000 58.31148 135 LEU B CA 1
ATOM 4129 C C . LEU B 1 135 ? -33.44911 109.84228 -18.31019 1.000 56.37172 135 LEU B C 1
ATOM 4130 O O . LEU B 1 135 ? -32.66606 110.13630 -17.40039 1.000 67.76467 135 LEU B O 1
ATOM 4135 N N . PRO B 1 136 ? -33.14806 108.91259 -19.21752 1.000 61.56080 136 PRO B N 1
ATOM 4136 C CA . PRO B 1 136 ? -31.88733 108.16239 -19.12521 1.000 61.45431 136 PRO B CA 1
ATOM 4137 C C . PRO B 1 136 ? -30.66202 109.06768 -19.09502 1.000 66.40332 136 PRO B C 1
ATOM 4138 O O . PRO B 1 136 ? -30.62012 110.11494 -19.74502 1.000 65.77790 136 PRO B O 1
ATOM 4142 N N . GLU B 1 137 ? -29.65765 108.63282 -18.32570 1.000 69.66107 137 GLU B N 1
ATOM 4143 C CA . GLU B 1 137 ? -28.41683 109.38639 -18.15620 1.000 66.96789 137 GLU B CA 1
ATOM 4144 C C . GLU B 1 137 ? -27.80239 109.78415 -19.49225 1.000 71.07793 137 GLU B C 1
ATOM 4145 O O . GLU B 1 137 ? -27.39440 110.93492 -19.68554 1.000 70.76793 137 GLU B O 1
ATOM 4151 N N . ALA B 1 138 ? -27.71484 108.83149 -20.42351 1.000 68.52054 138 ALA B N 1
ATOM 4152 C CA . ALA B 1 138 ? -26.99644 109.05463 -21.67310 1.000 70.30866 138 ALA B CA 1
ATOM 4153 C C . ALA B 1 138 ? -27.56419 110.20944 -22.48464 1.000 66.85693 138 ALA B C 1
ATOM 4154 O O . ALA B 1 138 ? -26.85038 110.77131 -23.32174 1.000 69.58366 138 ALA B O 1
ATOM 4156 N N . PHE B 1 139 ? -28.82409 110.57780 -22.25835 1.000 65.44485 139 PHE B N 1
ATOM 4157 C CA . PHE B 1 139 ? -29.47173 111.61281 -23.04876 1.000 64.09509 139 PHE B CA 1
ATOM 4158 C C . PHE B 1 139 ? -29.51488 112.96780 -22.35867 1.000 66.55474 139 PHE B C 1
ATOM 4159 O O . PHE B 1 139 ? -29.70689 113.98185 -23.03840 1.000 63.86270 139 PHE B O 1
ATOM 4167 N N . THR B 1 140 ? -29.33724 113.01410 -21.03895 1.000 66.63520 140 THR B N 1
ATOM 4168 C CA . THR B 1 140 ? -29.28941 114.28469 -20.32885 1.000 68.11236 140 THR B CA 1
ATOM 4169 C C . THR B 1 140 ? -27.89748 114.89799 -20.30844 1.000 66.30074 140 THR B C 1
ATOM 4170 O O . THR B 1 140 ? -27.77531 116.11104 -20.10567 1.000 78.89843 140 THR B O 1
ATOM 4174 N N . ALA B 1 141 ? -26.85516 114.09431 -20.50798 1.000 72.15492 141 ALA B N 1
ATOM 4175 C CA . ALA B 1 141 ? -25.49213 114.60906 -20.53020 1.000 75.34409 141 ALA B CA 1
ATOM 4176 C C . ALA B 1 141 ? -25.27955 115.51962 -21.73463 1.000 76.99726 141 ALA B C 1
ATOM 4177 O O . ALA B 1 141 ? -25.55012 115.13294 -22.87556 1.000 79.00128 141 ALA B O 1
ATOM 4179 N N . LYS B 1 142 ? -24.79584 116.73746 -21.47784 1.000 87.98716 142 LYS B N 1
ATOM 4180 C CA . LYS B 1 142 ? -24.53446 117.67225 -22.56738 1.000 83.39499 142 LYS B CA 1
ATOM 4181 C C . LYS B 1 142 ? -23.33257 117.24514 -23.40021 1.000 82.79059 142 LYS B C 1
ATOM 4182 O O . LYS B 1 142 ? -23.25407 117.57913 -24.58750 1.000 82.19387 142 LYS B O 1
ATOM 4188 N N . THR B 1 143 ? -22.39290 116.51267 -22.80729 1.000 85.48148 143 THR B N 1
ATOM 4189 C CA . THR B 1 143 ? -21.16455 116.13153 -23.48673 1.000 88.15182 143 THR B CA 1
ATOM 4190 C C . THR B 1 143 ? -20.92412 114.63758 -23.33447 1.000 86.21672 143 THR B C 1
ATOM 4191 O O . THR B 1 143 ? -21.37409 114.01020 -22.37178 1.000 89.66300 143 THR B O 1
ATOM 4195 N N . TYR B 1 144 ? -20.21337 114.07550 -24.30866 1.000 82.04446 144 TYR B N 1
ATOM 4196 C CA . TYR B 1 144 ? -19.71598 112.70766 -24.23362 1.000 83.52406 144 TYR B CA 1
ATOM 4197 C C . TYR B 1 144 ? -18.33534 112.67665 -24.86576 1.000 91.16766 144 TYR B C 1
ATOM 4198 O O . TYR B 1 144 ? -18.17785 113.07213 -26.02510 1.000 93.45782 144 TYR B O 1
ATOM 4207 N N . ASN B 1 145 ? -17.34013 112.22920 -24.09898 1.000 93.85835 145 ASN B N 1
ATOM 4208 C CA . ASN B 1 145 ? -15.99625 111.98617 -24.62246 1.000 102.55875 145 ASN B CA 1
ATOM 4209 C C . ASN B 1 145 ? -15.37044 113.27252 -25.15798 1.000 100.14945 145 ASN B C 1
ATOM 4210 O O . ASN B 1 145 ? -14.72811 113.28408 -26.20967 1.000 101.59191 145 ASN B O 1
ATOM 4215 N N . GLY B 1 146 ? -15.55956 114.36534 -24.42811 1.000 101.75161 146 GLY B N 1
ATOM 4216 C CA . GLY B 1 146 ? -14.97772 115.65274 -24.77139 1.000 97.26073 146 GLY B CA 1
ATOM 4217 C C . GLY B 1 146 ? -15.82074 116.52568 -25.68009 1.000 97.93223 146 GLY B C 1
ATOM 4218 O O . GLY B 1 146 ? -15.86975 117.74343 -25.49667 1.000 109.32044 146 GLY B O 1
ATOM 4219 N N . LYS B 1 147 ? -16.48627 115.92511 -26.66119 1.000 98.33940 147 LYS B N 1
ATOM 4220 C CA . LYS B 1 147 ? -17.32665 116.66927 -27.58476 1.000 88.60344 147 LYS B CA 1
ATOM 4221 C C . LYS B 1 147 ? -18.77676 116.67175 -27.10514 1.000 89.51775 147 LYS B C 1
ATOM 4222 O O . LYS B 1 147 ? -19.16317 115.92938 -26.19976 1.000 90.74366 147 LYS B O 1
ATOM 4224 N N . THR B 1 148 ? -19.58492 117.52762 -27.72582 1.000 80.93595 148 THR B N 1
ATOM 4225 C CA . THR B 1 148 ? -20.98908 117.62408 -27.35691 1.000 81.11829 148 THR B CA 1
ATOM 4226 C C . THR B 1 148 ? -21.72108 116.32821 -27.69073 1.000 84.31546 148 THR B C 1
ATOM 4227 O O . THR B 1 148 ? -21.39301 115.62842 -28.65294 1.000 81.75946 148 THR B O 1
ATOM 4231 N N . ASN B 1 149 ? -22.71959 116.00922 -26.87080 1.000 83.74866 149 ASN B N 1
ATOM 4232 C CA . ASN B 1 149 ? -23.40236 114.72539 -26.95366 1.000 75.66546 149 ASN B CA 1
ATOM 4233 C C . ASN B 1 149 ? -24.53093 114.80061 -27.97314 1.000 69.23210 149 ASN B C 1
ATOM 4234 O O . ASN B 1 149 ? -25.47932 115.57039 -27.77283 1.000 72.44748 149 ASN B O 1
ATOM 4239 N N . PRO B 1 150 ? -24.47434 114.03440 -29.06524 1.000 69.57084 150 PRO B N 1
ATOM 4240 C CA . PRO B 1 150 ? -25.57464 114.06404 -30.04485 1.000 65.28535 150 PRO B CA 1
ATOM 4241 C C . PRO B 1 150 ? -26.92360 113.67811 -29.46303 1.000 71.04436 150 PRO B C 1
ATOM 4242 O O . PRO B 1 150 ? -27.95652 114.08143 -30.01374 1.000 68.05723 150 PRO B O 1
ATOM 4246 N N . LEU B 1 151 ? -26.95155 112.90343 -28.37786 1.000 68.42052 151 LEU B N 1
ATOM 4247 C CA . LEU B 1 151 ? -28.20491 112.50666 -27.75018 1.000 64.58101 151 LEU B CA 1
ATOM 4248 C C . LEU B 1 151 ? -28.85433 113.62996 -26.95186 1.000 71.16049 151 LEU B C 1
ATOM 4249 O O . LEU B 1 151 ? -30.02321 113.49985 -26.57045 1.000 67.85020 151 LEU B O 1
ATOM 4254 N N . TYR B 1 152 ? -28.13265 114.71718 -26.68977 1.000 68.64771 152 TYR B N 1
ATOM 4255 C CA . TYR B 1 152 ? -28.64982 115.79928 -25.86467 1.000 66.74839 152 TYR B CA 1
ATOM 4256 C C . TYR B 1 152 ? -29.54553 116.73150 -26.67083 1.000 70.25316 152 TYR B C 1
ATOM 4257 O O . TYR B 1 152 ? -29.26724 117.03812 -27.83432 1.000 74.71888 152 TYR B O 1
ATOM 4266 N N . VAL B 1 153 ? -30.62697 117.17823 -26.03948 1.000 68.93861 153 VAL B N 1
ATOM 4267 C CA . VAL B 1 153 ? -31.49286 118.22203 -26.58177 1.000 64.31367 153 VAL B CA 1
ATOM 4268 C C . VAL B 1 153 ? -31.61419 119.30865 -25.51973 1.000 64.53608 153 VAL B C 1
ATOM 4269 O O . VAL B 1 153 ? -31.93741 119.00493 -24.36229 1.000 67.41610 153 VAL B O 1
ATOM 4273 N N . PRO B 1 154 ? -31.36319 120.57234 -25.85085 1.000 63.54900 154 PRO B N 1
ATOM 4274 C CA . PRO B 1 154 ? -31.41898 121.62108 -24.82660 1.000 66.54936 154 PRO B CA 1
ATOM 4275 C C . PRO B 1 154 ? -32.84631 121.95534 -24.41881 1.000 67.11798 154 PRO B C 1
ATOM 4276 O O . PRO B 1 154 ? -33.78604 121.87354 -25.21463 1.000 61.22666 154 PRO B O 1
ATOM 4280 N N . ASN B 1 155 ? -32.99077 122.32590 -23.14422 1.000 63.32555 155 ASN B N 1
ATOM 4281 C CA . ASN B 1 155 ? -34.23488 122.84119 -22.57354 1.000 63.64470 155 ASN B CA 1
ATOM 4282 C C . ASN B 1 155 ? -35.32599 121.77774 -22.47805 1.000 66.44838 155 ASN B C 1
ATOM 4283 O O . ASN B 1 155 ? -36.51453 122.09081 -22.59301 1.000 64.03223 155 ASN B O 1
ATOM 4288 N N . ARG B 1 156 ? -34.94689 120.51938 -22.26993 1.000 63.74741 156 ARG B N 1
ATOM 4289 C CA . ARG B 1 156 ? -35.93007 119.52614 -21.86745 1.000 58.81639 156 ARG B CA 1
ATOM 4290 C C . ARG B 1 156 ? -36.45062 119.84703 -20.46954 1.000 54.34073 156 ARG B C 1
ATOM 4291 O O . ARG B 1 156 ? -35.78823 120.51151 -19.66894 1.000 59.63568 156 ARG B O 1
ATOM 4299 N N . ASN B 1 157 ? -37.65002 119.35697 -20.17416 1.000 59.00895 157 ASN B N 1
ATOM 4300 C CA . ASN B 1 157 ? -38.15634 119.40047 -18.81026 1.000 48.82240 157 ASN B CA 1
ATOM 4301 C C . ASN B 1 157 ? -37.55632 118.25339 -18.01181 1.000 55.09484 157 ASN B C 1
ATOM 4302 O O . ASN B 1 157 ? -37.53139 117.10897 -18.47533 1.000 61.76127 157 ASN B O 1
ATOM 4307 N N . GLU B 1 158 ? -37.06339 118.55836 -16.81846 1.000 59.54900 158 GLU B N 1
ATOM 4308 C CA . GLU B 1 158 ? -36.75078 117.50581 -15.86520 1.000 59.42177 158 GLU B CA 1
ATOM 4309 C C . GLU B 1 158 ? -38.04649 116.83859 -15.42425 1.000 60.87524 158 GLU B C 1
ATOM 4310 O O . GLU B 1 158 ? -39.02095 117.51826 -15.09132 1.000 72.28037 158 GLU B O 1
ATOM 4316 N N . LEU B 1 159 ? -38.06846 115.50636 -15.42850 1.000 61.17958 159 LEU B N 1
ATOM 4317 C CA . LEU B 1 159 ? -39.29512 114.76158 -15.13735 1.000 54.95933 159 LEU B CA 1
ATOM 4318 C C . LEU B 1 159 ? -39.53506 114.67138 -13.62751 1.000 60.58189 159 LEU B C 1
ATOM 4319 O O . LEU B 1 159 ? -39.52920 113.60148 -13.02397 1.000 62.76981 159 LEU B O 1
ATOM 4324 N N . THR B 1 160 ? -39.75953 115.83591 -13.02204 1.000 56.96687 160 THR B N 1
ATOM 4325 C CA . THR B 1 160 ? -40.07275 115.94507 -11.60474 1.000 59.82346 160 THR B CA 1
ATOM 4326 C C . THR B 1 160 ? -41.24964 116.89526 -11.42349 1.000 64.57543 160 THR B C 1
ATOM 4327 O O . THR B 1 160 ? -41.65935 117.59869 -12.35150 1.000 58.77101 160 THR B O 1
ATOM 4331 N N . GLY B 1 161 ? -41.79192 116.91243 -10.20731 1.000 53.28415 161 GLY B N 1
ATOM 4332 C CA . GLY B 1 161 ? -42.92577 117.74640 -9.89186 1.000 55.53044 161 GLY B CA 1
ATOM 4333 C C . GLY B 1 161 ? -44.10166 117.49505 -10.81364 1.000 64.58100 161 GLY B C 1
ATOM 4334 O O . GLY B 1 161 ? -44.56241 116.36107 -10.98289 1.000 61.35189 161 GLY B O 1
ATOM 4335 N N . PRO B 1 162 ? -44.59851 118.55919 -11.45167 1.000 64.29089 162 PRO B N 1
ATOM 4336 C CA . PRO B 1 162 ? -45.73175 118.40018 -12.37757 1.000 58.42822 162 PRO B CA 1
ATOM 4337 C C . PRO B 1 162 ? -45.40485 117.56778 -13.60431 1.000 56.85362 162 PRO B C 1
ATOM 4338 O O . PRO B 1 162 ? -46.33303 117.15741 -14.31202 1.000 60.03616 162 PRO B O 1
ATOM 4342 N N . TYR B 1 163 ? -44.12815 117.31309 -13.88490 1.000 58.05422 163 TYR B N 1
ATOM 4343 C CA . TYR B 1 163 ? -43.72335 116.49705 -15.02010 1.000 57.14005 163 TYR B CA 1
ATOM 4344 C C . TYR B 1 163 ? -43.26796 115.10557 -14.60436 1.000 59.61635 163 TYR B C 1
ATOM 4345 O O . TYR B 1 163 ? -42.79572 114.34145 -15.45130 1.000 57.91163 163 TYR B O 1
ATOM 4354 N N . ALA B 1 164 ? -43.38742 114.76511 -13.32289 1.000 62.17060 164 ALA B N 1
ATOM 4355 C CA . ALA B 1 164 ? -42.97362 113.44951 -12.85729 1.000 58.81669 164 ALA B CA 1
ATOM 4356 C C . ALA B 1 164 ? -43.80396 112.35667 -13.51759 1.000 61.89295 164 ALA B C 1
ATOM 4357 O O . ALA B 1 164 ? -45.01675 112.49806 -13.70311 1.000 56.43247 164 ALA B O 1
ATOM 4359 N N . LEU B 1 165 ? -43.13739 111.26309 -13.88118 1.000 58.45802 165 LEU B N 1
ATOM 4360 C CA . LEU B 1 165 ? -43.81747 110.05201 -14.33422 1.000 54.21634 165 LEU B CA 1
ATOM 4361 C C . LEU B 1 165 ? -44.23231 109.27501 -13.09237 1.000 56.85592 165 LEU B C 1
ATOM 4362 O O . LEU B 1 165 ? -43.48536 108.45209 -12.56138 1.000 60.27068 165 LEU B O 1
ATOM 4367 N N . THR B 1 166 ? -45.44291 109.54845 -12.62017 1.000 52.71384 166 THR B N 1
ATOM 4368 C CA . THR B 1 166 ? -45.94398 108.96965 -11.38665 1.000 53.06475 166 THR B CA 1
ATOM 4369 C C . THR B 1 166 ? -46.56876 107.59870 -11.64589 1.000 59.45686 166 THR B C 1
ATOM 4370 O O . THR B 1 166 ? -46.65993 107.12812 -12.78384 1.000 63.76000 166 THR B O 1
ATOM 4374 N N . ASP B 1 167 ? -47.01709 106.95145 -10.56589 1.000 58.38481 167 ASP B N 1
ATOM 4375 C CA . ASP B 1 167 ? -47.59076 105.61383 -10.68035 1.000 55.05385 167 ASP B CA 1
ATOM 4376 C C . ASP B 1 167 ? -48.84210 105.60645 -11.54686 1.000 58.52706 167 ASP B C 1
ATOM 4377 O O . ASP B 1 167 ? -49.11924 104.61086 -12.22520 1.000 63.77461 167 ASP B O 1
ATOM 4382 N N . ALA B 1 168 ? -49.61038 106.69733 -11.53833 1.000 62.48792 168 ALA B N 1
ATOM 4383 C CA . ALA B 1 168 ? -50.78394 106.79701 -12.39778 1.000 52.72733 168 ALA B CA 1
ATOM 4384 C C . ALA B 1 168 ? -50.42723 106.88864 -13.87368 1.000 51.37483 168 ALA B C 1
ATOM 4385 O O . ALA B 1 168 ? -51.31938 106.76074 -14.71884 1.000 55.09000 168 ALA B O 1
ATOM 4387 N N . ILE B 1 169 ? -49.16073 107.11261 -14.20447 1.000 51.91837 169 ILE B N 1
ATOM 4388 C CA . ILE B 1 169 ? -48.73220 107.22255 -15.58853 1.000 49.18411 169 ILE B CA 1
ATOM 4389 C C . ILE B 1 169 ? -48.05378 105.94698 -16.07196 1.000 51.57436 169 ILE B C 1
ATOM 4390 O O . ILE B 1 169 ? -48.32723 105.48056 -17.17789 1.000 55.63970 169 ILE B O 1
ATOM 4395 N N . VAL B 1 170 ? -47.16709 105.36731 -15.26051 1.000 50.22001 170 VAL B N 1
ATOM 4396 C CA . VAL B 1 170 ? -46.31548 104.27544 -15.72158 1.000 49.33132 170 VAL B CA 1
ATOM 4397 C C . VAL B 1 170 ? -46.26168 103.15181 -14.69526 1.000 57.11461 170 VAL B C 1
ATOM 4398 O O . VAL B 1 170 ? -45.49616 102.19482 -14.85656 1.000 56.76723 170 VAL B O 1
ATOM 4402 N N . GLY B 1 171 ? -47.07545 103.24937 -13.64578 1.000 58.87234 171 GLY B N 1
ATOM 4403 C CA . GLY B 1 171 ? -46.97787 102.29475 -12.55624 1.000 54.63685 171 GLY B CA 1
ATOM 4404 C C . GLY B 1 171 ? -47.26733 100.87467 -13.00464 1.000 58.52252 171 GLY B C 1
ATOM 4405 O O . GLY B 1 171 ? -48.07091 100.62897 -13.90640 1.000 60.23125 171 GLY B O 1
ATOM 4406 N N . GLN B 1 172 ? -46.58285 99.92603 -12.36235 1.000 62.22670 172 GLN B N 1
ATOM 4407 C CA . GLN B 1 172 ? -46.75724 98.51689 -12.69661 1.000 56.77496 172 GLN B CA 1
ATOM 4408 C C . GLN B 1 172 ? -48.17782 98.05527 -12.39616 1.000 58.98504 172 GLN B C 1
ATOM 4409 O O . GLN B 1 172 ? -48.88211 97.54775 -13.27525 1.000 59.12882 172 GLN B O 1
ATOM 4415 N N . LYS B 1 173 ? -48.62251 98.23841 -11.15240 1.000 62.20498 173 LYS B N 1
ATOM 4416 C CA . LYS B 1 173 ? -49.96732 97.80956 -10.78388 1.000 62.42135 173 LYS B CA 1
ATOM 4417 C C . LYS B 1 173 ? -51.02328 98.75194 -11.34704 1.000 61.20581 173 LYS B C 1
ATOM 4418 O O . LYS B 1 173 ? -52.08484 98.30676 -11.79885 1.000 66.46172 173 LYS B O 1
ATOM 4420 N N . GLU B 1 174 ? -50.74749 100.05606 -11.33450 1.000 58.57827 174 GLU B N 1
ATOM 4421 C CA . GLU B 1 174 ? -51.76088 101.04248 -11.68564 1.000 58.09007 174 GLU B CA 1
ATOM 4422 C C . GLU B 1 174 ? -52.00235 101.13041 -13.18663 1.000 58.32892 174 GLU B C 1
ATOM 4423 O O . GLU B 1 174 ? -53.12731 101.42088 -13.60634 1.000 65.11196 174 GLU B O 1
ATOM 4429 N N . VAL B 1 175 ? -50.97632 100.89700 -14.00623 1.000 65.62011 175 VAL B N 1
ATOM 4430 C CA . VAL B 1 175 ? -51.08491 101.12015 -15.44476 1.000 56.22382 175 VAL B CA 1
ATOM 4431 C C . VAL B 1 175 ? -50.72844 99.86061 -16.22374 1.000 58.52261 175 VAL B C 1
ATOM 4432 O O . VAL B 1 175 ? -51.54407 99.35060 -17.00052 1.000 62.25728 175 VAL B O 1
ATOM 4436 N N . MET B 1 176 ? -49.50816 99.35234 -16.02608 1.000 56.75016 176 MET B N 1
ATOM 4437 C CA . MET B 1 176 ? -49.00929 98.27468 -16.87896 1.000 56.56066 176 MET B CA 1
ATOM 4438 C C . MET B 1 176 ? -49.84435 97.00764 -16.72853 1.000 58.54934 176 MET B C 1
ATOM 4439 O O . MET B 1 176 ? -50.17786 96.35577 -17.72515 1.000 58.99523 176 MET B O 1
ATOM 4444 N N . ASP B 1 177 ? -50.19214 96.64100 -15.49197 1.000 60.68832 177 ASP B N 1
ATOM 4445 C CA . ASP B 1 177 ? -51.02303 95.45887 -15.28206 1.000 58.12912 177 ASP B CA 1
ATOM 4446 C C . ASP B 1 177 ? -52.38029 95.61318 -15.95781 1.000 61.18926 177 ASP B C 1
ATOM 4447 O O . ASP B 1 177 ? -52.92096 94.64670 -16.50775 1.000 61.36607 177 ASP B O 1
ATOM 4452 N N . LYS B 1 178 ? -52.94363 96.82460 -15.93352 1.000 60.16891 178 LYS B N 1
ATOM 4453 C CA . LYS B 1 178 ? -54.20521 97.06628 -16.62653 1.000 58.04244 178 LYS B CA 1
ATOM 4454 C C . LYS B 1 178 ? -54.04569 96.89351 -18.13105 1.000 58.34431 178 LYS B C 1
ATOM 4455 O O . LYS B 1 178 ? -54.92494 96.33312 -18.79643 1.000 61.18128 178 LYS B O 1
ATOM 4461 N N . ILE B 1 179 ? -52.93058 97.37602 -18.68405 1.000 56.76181 179 ILE B N 1
ATOM 4462 C CA . ILE B 1 179 ? -52.68509 97.25087 -20.11896 1.000 53.32432 179 ILE B CA 1
ATOM 4463 C C . ILE B 1 179 ? -52.61083 95.78280 -20.52032 1.000 55.88150 179 ILE B C 1
ATOM 4464 O O . ILE B 1 179 ? -53.23236 95.35449 -21.49966 1.000 56.46616 179 ILE B O 1
ATOM 4469 N N . TYR B 1 180 ? -51.84241 94.98977 -19.76924 1.000 58.54748 180 TYR B N 1
ATOM 4470 C CA . TYR B 1 180 ? -51.64425 93.58720 -20.11745 1.000 56.53300 180 TYR B CA 1
ATOM 4471 C C . TYR B 1 180 ? -52.87260 92.72843 -19.84248 1.000 56.69887 180 TYR B C 1
ATOM 4472 O O . TYR B 1 180 ? -53.00174 91.65039 -20.43229 1.000 60.11267 180 TYR B O 1
ATOM 4481 N N . ALA B 1 181 ? -53.77166 93.16903 -18.96241 1.000 56.30134 181 ALA B N 1
ATOM 4482 C CA . ALA B 1 181 ? -54.98800 92.40843 -18.70557 1.000 57.29605 181 ALA B CA 1
ATOM 4483 C C . ALA B 1 181 ? -56.00897 92.54172 -19.82695 1.000 57.94243 181 ALA B C 1
ATOM 4484 O O . ALA B 1 181 ? -56.88449 91.67884 -19.95364 1.000 62.42344 181 ALA B O 1
ATOM 4486 N N . GLU B 1 182 ? -55.92448 93.60118 -20.62957 1.000 53.37868 182 GLU B N 1
ATOM 4487 C CA . GLU B 1 182 ? -56.85093 93.78566 -21.73866 1.000 54.19194 182 GLU B CA 1
ATOM 4488 C C . GLU B 1 182 ? -56.61488 92.72806 -22.81207 1.000 61.07266 182 GLU B C 1
ATOM 4489 O O . GLU B 1 182 ? -55.47880 92.50913 -23.24415 1.000 58.69912 182 GLU B O 1
ATOM 4495 N N . THR B 1 183 ? -57.69370 92.07273 -23.24449 1.000 60.24434 183 THR B N 1
ATOM 4496 C CA . THR B 1 183 ? -57.61797 91.02786 -24.25693 1.000 62.05097 183 THR B CA 1
ATOM 4497 C C . THR B 1 183 ? -58.04236 91.49743 -25.64288 1.000 55.13347 183 THR B C 1
ATOM 4498 O O . THR B 1 183 ? -57.82283 90.77085 -26.61729 1.000 67.73780 183 THR B O 1
ATOM 4502 N N . ASN B 1 184 ? -58.65330 92.67217 -25.75615 1.000 53.94300 184 ASN B N 1
ATOM 4503 C CA . ASN B 1 184 ? -59.14925 93.18460 -27.02791 1.000 55.00773 184 ASN B CA 1
ATOM 4504 C C . ASN B 1 184 ? -58.15329 94.19807 -27.57893 1.000 52.72569 184 ASN B C 1
ATOM 4505 O O . ASN B 1 184 ? -57.84083 95.18914 -26.91008 1.000 56.79696 184 ASN B O 1
ATOM 4510 N N . PHE B 1 185 ? -57.67332 93.95808 -28.80373 1.000 51.27234 185 PHE B N 1
ATOM 4511 C CA . PHE B 1 185 ? -56.60994 94.79108 -29.36058 1.000 47.75423 185 PHE B CA 1
ATOM 4512 C C . PHE B 1 185 ? -57.05006 96.24058 -29.52345 1.000 50.60992 185 PHE B C 1
ATOM 4513 O O . PHE B 1 185 ? -56.28688 97.16454 -29.21649 1.000 52.15486 185 PHE B O 1
ATOM 4521 N N . GLU B 1 186 ? -58.26500 96.46360 -30.03121 1.000 55.33684 186 GLU B N 1
ATOM 4522 C CA . GLU B 1 186 ? -58.71485 97.83176 -30.26877 1.000 54.83119 186 GLU B CA 1
ATOM 4523 C C . GLU B 1 186 ? -58.82444 98.62128 -28.97074 1.000 53.57095 186 GLU B C 1
ATOM 4524 O O . GLU B 1 186 ? -58.64916 99.84268 -28.97290 1.000 58.25968 186 GLU B O 1
ATOM 4530 N N . VAL B 1 187 ? -59.11099 97.94988 -27.85688 1.000 55.91177 187 VAL B N 1
ATOM 4531 C CA . VAL B 1 187 ? -59.05153 98.61654 -26.56210 1.000 55.05402 187 VAL B CA 1
ATOM 4532 C C . VAL B 1 187 ? -57.60494 98.80846 -26.12769 1.000 54.73404 187 VAL B C 1
ATOM 4533 O O . VAL B 1 187 ? -57.24230 99.85403 -25.57625 1.000 57.55160 187 VAL B O 1
ATOM 4537 N N . PHE B 1 188 ? -56.76280 97.80051 -26.36476 1.000 54.23356 188 PHE B N 1
ATOM 4538 C CA . PHE B 1 188 ? -55.36988 97.85796 -25.93017 1.000 52.87304 188 PHE B CA 1
ATOM 4539 C C . PHE B 1 188 ? -54.56591 98.85862 -26.75315 1.000 50.37704 188 PHE B C 1
ATOM 4540 O O . PHE B 1 188 ? -53.87705 99.72208 -26.19759 1.000 51.89046 188 PHE B O 1
ATOM 4548 N N . GLY B 1 189 ? -54.63909 98.75936 -28.07858 1.000 52.98912 189 GLY B N 1
ATOM 4549 C CA . GLY B 1 189 ? -53.79014 99.56009 -28.94004 1.000 46.78607 189 GLY B CA 1
ATOM 4550 C C . GLY B 1 189 ? -54.49965 100.64798 -29.71958 1.000 54.90021 189 GLY B C 1
ATOM 4551 O O . GLY B 1 189 ? -54.02844 101.02544 -30.79767 1.000 55.98663 189 GLY B O 1
ATOM 4552 N N . THR B 1 190 ? -55.63387 101.13346 -29.19196 1.000 53.43262 190 THR B N 1
ATOM 4553 C CA . THR B 1 190 ? -56.46891 102.18441 -29.78114 1.000 52.69434 190 THR B CA 1
ATOM 4554 C C . THR B 1 190 ? -57.33289 101.62035 -30.90738 1.000 53.71965 190 THR B C 1
ATOM 4555 O O . THR B 1 190 ? -56.91173 100.70457 -31.62045 1.000 53.32447 190 THR B O 1
ATOM 4559 N N . SER B 1 191 ? -58.55309 102.13756 -31.05608 1.000 53.43181 191 SER B N 1
ATOM 4560 C CA . SER B 1 191 ? -59.53933 101.55861 -31.95601 1.000 55.77690 191 SER B CA 1
ATOM 4561 C C . SER B 1 191 ? -59.41010 102.14688 -33.36485 1.000 49.94459 191 SER B C 1
ATOM 4562 O O . SER B 1 191 ? -58.56791 103.00455 -33.63735 1.000 48.61130 191 SER B O 1
ATOM 4565 N N . ARG B 1 192 ? -60.25434 101.66239 -34.27536 1.000 49.04681 192 ARG B N 1
ATOM 4566 C CA . ARG B 1 192 ? -60.14628 101.99747 -35.68936 1.000 53.51105 192 ARG B CA 1
ATOM 4567 C C . ARG B 1 192 ? -60.36397 103.49014 -35.93758 1.000 51.69329 192 ARG B C 1
ATOM 4568 O O . ARG B 1 192 ? -60.99605 104.20119 -35.15117 1.000 55.48064 192 ARG B O 1
ATOM 4576 N N . SER B 1 193 ? -59.83543 103.95331 -37.06706 1.000 49.11069 193 SER B N 1
ATOM 4577 C CA . SER B 1 193 ? -59.90523 105.36011 -37.43033 1.000 50.76497 193 SER B CA 1
ATOM 4578 C C . SER B 1 193 ? -61.33884 105.76901 -37.74527 1.000 59.90614 193 SER B C 1
ATOM 4579 O O . SER B 1 193 ? -62.15361 104.96218 -38.20208 1.000 58.10270 193 SER B O 1
ATOM 4582 N N . VAL B 1 194 ? -61.63714 107.04830 -37.51574 1.000 60.41678 194 VAL B N 1
ATOM 4583 C CA . VAL B 1 194 ? -62.94384 107.62868 -37.81741 1.000 60.72353 194 VAL B CA 1
ATOM 4584 C C . VAL B 1 194 ? -62.73837 108.98271 -38.48308 1.000 62.72441 194 VAL B C 1
ATOM 4585 O O . VAL B 1 194 ? -61.91758 109.78587 -38.02788 1.000 59.77853 194 VAL B O 1
ATOM 4589 N N . ASP B 1 195 ? -63.47297 109.23035 -39.56604 1.000 64.22507 195 ASP B N 1
ATOM 4590 C CA . ASP B 1 195 ? -63.42152 110.50582 -40.27448 1.000 62.60656 195 ASP B CA 1
ATOM 4591 C C . ASP B 1 195 ? -64.50475 111.42201 -39.71546 1.000 71.69921 195 ASP B C 1
ATOM 4592 O O . ASP B 1 195 ? -65.69878 111.18074 -39.91868 1.000 70.35708 195 ASP B O 1
ATOM 4597 N N . ARG B 1 196 ? -64.08902 112.47575 -39.01334 1.000 74.02313 196 ARG B N 1
ATOM 4598 C CA . ARG B 1 196 ? -65.02044 113.46346 -38.48919 1.000 75.34751 196 ARG B CA 1
ATOM 4599 C C . ARG B 1 196 ? -65.03021 114.74190 -39.31384 1.000 77.05390 196 ARG B C 1
ATOM 4600 O O . ARG B 1 196 ? -65.70170 115.70457 -38.93539 1.000 82.57059 196 ARG B O 1
ATOM 4608 N N . SER B 1 197 ? -64.31291 114.76954 -40.43524 1.000 80.55763 197 SER B N 1
ATOM 4609 C CA . SER B 1 197 ? -64.40186 115.86258 -41.39370 1.000 84.38109 197 SER B CA 1
ATOM 4610 C C . SER B 1 197 ? -65.56515 115.69474 -42.35998 1.000 92.41937 197 SER B C 1
ATOM 4611 O O . SER B 1 197 ? -65.62400 116.39767 -43.37489 1.000 95.49837 197 SER B O 1
ATOM 4614 N N . VAL B 1 198 ? -66.48271 114.77502 -42.06917 1.000 90.53738 198 VAL B N 1
ATOM 4615 C CA . VAL B 1 198 ? -67.63071 114.49216 -42.91994 1.000 89.65984 198 VAL B CA 1
ATOM 4616 C C . VAL B 1 198 ? -68.85120 114.33911 -42.02538 1.000 88.67601 198 VAL B C 1
ATOM 4617 O O . VAL B 1 198 ? -68.74483 113.96443 -40.85353 1.000 90.45385 198 VAL B O 1
ATOM 4621 N N . ARG B 1 199 ? -70.01640 114.66234 -42.57654 1.000 94.53489 199 ARG B N 1
ATOM 4622 C CA . ARG B 1 199 ? -71.27248 114.54608 -41.84892 1.000 94.26512 199 ARG B CA 1
ATOM 4623 C C . ARG B 1 199 ? -72.15679 113.52149 -42.54370 1.000 100.60807 199 ARG B C 1
ATOM 4624 O O . ARG B 1 199 ? -72.53546 113.73275 -43.70939 1.000 102.60362 199 ARG B O 1
ATOM 4626 N N . PRO B 1 200 ? -72.51066 112.39844 -41.89586 1.000 93.83917 200 PRO B N 1
ATOM 4627 C CA . PRO B 1 200 ? -72.12559 111.97794 -40.54249 1.000 85.93248 200 PRO B CA 1
ATOM 4628 C C . PRO B 1 200 ? -70.72002 111.36592 -40.51005 1.000 84.29950 200 PRO B C 1
ATOM 4629 O O . PRO B 1 200 ? -70.19413 111.04265 -41.57426 1.000 88.62072 200 PRO B O 1
ATOM 4633 N N . PRO B 1 201 ? -70.13280 111.20736 -39.32094 1.000 84.45805 201 PRO B N 1
ATOM 4634 C CA . PRO B 1 201 ? -68.77482 110.64843 -39.23876 1.000 77.91586 201 PRO B CA 1
ATOM 4635 C C . PRO B 1 201 ? -68.66677 109.28616 -39.91081 1.000 73.13008 201 PRO B C 1
ATOM 4636 O O . PRO B 1 201 ? -69.56663 108.44954 -39.81797 1.000 76.10317 201 PRO B O 1
ATOM 4640 N N . LEU B 1 202 ? -67.54649 109.07373 -40.59802 1.000 71.15691 202 LEU B N 1
ATOM 4641 C CA . LEU B 1 202 ? -67.29590 107.85454 -41.35934 1.000 61.88438 202 LEU B CA 1
ATOM 4642 C C . LEU B 1 202 ? -66.26531 106.99815 -40.63225 1.000 64.76318 202 LEU B C 1
ATOM 4643 O O . LEU B 1 202 ? -65.07620 107.33579 -40.60296 1.000 62.55410 202 LEU B O 1
ATOM 4648 N N . VAL B 1 203 ? -66.72263 105.89115 -40.04620 1.000 61.81702 203 VAL B N 1
ATOM 4649 C CA . VAL B 1 203 ? -65.80021 104.90307 -39.50468 1.000 62.54081 203 VAL B CA 1
ATOM 4650 C C . VAL B 1 203 ? -65.05861 104.24289 -40.66216 1.000 61.53106 203 VAL B C 1
ATOM 4651 O O . VAL B 1 203 ? -65.60573 104.07623 -41.76167 1.000 68.85489 203 VAL B O 1
ATOM 4655 N N . GLN B 1 204 ? -63.79296 103.89055 -40.42543 1.000 56.10075 204 GLN B N 1
ATOM 4656 C CA . GLN B 1 204 ? -62.93981 103.34570 -41.47783 1.000 58.61475 204 GLN B CA 1
ATOM 4657 C C . GLN B 1 204 ? -63.63559 102.21813 -42.22991 1.000 61.87783 204 GLN B C 1
ATOM 4658 O O . GLN B 1 204 ? -64.15856 101.27792 -41.62567 1.000 59.46006 204 GLN B O 1
ATOM 4664 N N . ASN B 1 205 ? -63.64387 102.32632 -43.56244 1.000 57.67664 205 ASN B N 1
ATOM 4665 C CA . ASN B 1 205 ? -64.36305 101.36814 -44.39158 1.000 60.61434 205 ASN B CA 1
ATOM 4666 C C . ASN B 1 205 ? -63.55796 100.92782 -45.61144 1.000 62.96849 205 ASN B C 1
ATOM 4667 O O . ASN B 1 205 ? -64.12993 100.34352 -46.53778 1.000 66.48165 205 ASN B O 1
ATOM 4672 N N . SER B 1 206 ? -62.25226 101.17992 -45.63505 1.000 61.42483 206 SER B N 1
ATOM 4673 C CA . SER B 1 206 ? -61.43077 100.82527 -46.78390 1.000 57.30485 206 SER B CA 1
ATOM 4674 C C . SER B 1 206 ? -59.97922 100.73251 -46.33585 1.000 56.91322 206 SER B C 1
ATOM 4675 O O . SER B 1 206 ? -59.63556 101.06328 -45.19916 1.000 61.32672 206 SER B O 1
ATOM 4678 N N . LEU B 1 207 ? -59.12761 100.27535 -47.25306 1.000 56.38922 207 LEU B N 1
ATOM 4679 C CA . LEU B 1 207 ? -57.69735 100.15574 -47.01071 1.000 58.27214 207 LEU B CA 1
ATOM 4680 C C . LEU B 1 207 ? -56.91638 101.35448 -47.53927 1.000 63.01538 207 LEU B C 1
ATOM 4681 O O . LEU B 1 207 ? -55.69473 101.26551 -47.70635 1.000 63.91281 207 LEU B O 1
ATOM 4686 N N . ASP B 1 208 ? -57.59756 102.46279 -47.81442 1.000 58.66179 208 ASP B N 1
ATOM 4687 C CA . ASP B 1 208 ? -56.92127 103.67244 -48.26082 1.000 62.37750 208 ASP B CA 1
ATOM 4688 C C . ASP B 1 208 ? -55.92815 104.13012 -47.19563 1.000 65.99824 208 ASP B C 1
ATOM 4689 O O . ASP B 1 208 ? -56.30645 104.27451 -46.02428 1.000 61.02625 208 ASP B O 1
ATOM 4694 N N . PRO B 1 209 ? -54.66152 104.36534 -47.55325 1.000 64.80886 209 PRO B N 1
ATOM 4695 C CA . PRO B 1 209 ? -53.67258 104.79533 -46.54836 1.000 61.97914 209 PRO B CA 1
ATOM 4696 C C . PRO B 1 209 ? -54.02834 106.09192 -45.83572 1.000 65.06409 209 PRO B C 1
ATOM 4697 O O . PRO B 1 209 ? -53.37968 106.41518 -44.83096 1.000 67.93503 209 PRO B O 1
ATOM 4701 N N . LYS B 1 210 ? -55.01655 106.84893 -46.32330 1.000 67.39418 210 LYS B N 1
ATOM 4702 C CA . LYS B 1 210 ? -55.46686 108.04040 -45.60950 1.000 61.02194 210 LYS B CA 1
ATOM 4703 C C . LYS B 1 210 ? -55.97600 107.71598 -44.21069 1.000 62.72294 210 LYS B C 1
ATOM 4704 O O . LYS B 1 210 ? -55.99019 108.60009 -43.34689 1.000 68.67486 210 LYS B O 1
ATOM 4710 N N . TRP B 1 211 ? -56.39635 106.47288 -43.96729 1.000 55.14524 211 TRP B N 1
ATOM 4711 C CA . TRP B 1 211 ? -56.89673 106.08996 -42.65447 1.000 60.66393 211 TRP B CA 1
ATOM 4712 C C . TRP B 1 211 ? -55.79262 105.98335 -41.61045 1.000 62.25323 211 TRP B C 1
ATOM 4713 O O . TRP B 1 211 ? -56.10262 105.92506 -40.41603 1.000 63.05336 211 TRP B O 1
ATOM 4724 N N . VAL B 1 212 ? -54.52715 105.95457 -42.02067 1.000 63.74615 212 VAL B N 1
ATOM 4725 C CA . VAL B 1 212 ? -53.41883 105.81058 -41.07849 1.000 55.62808 212 VAL B CA 1
ATOM 4726 C C . VAL B 1 212 ? -53.22680 107.10080 -40.28274 1.000 61.02815 212 VAL B C 1
ATOM 4727 O O . VAL B 1 212 ? -53.29451 107.05628 -39.04806 1.000 61.39158 212 VAL B O 1
ATOM 4731 N N . PRO B 1 213 ? -53.00330 108.26614 -40.90039 1.000 64.54858 213 PRO B N 1
ATOM 4732 C CA . PRO B 1 213 ? -52.88609 109.49142 -40.10070 1.000 59.53569 213 PRO B CA 1
ATOM 4733 C C . PRO B 1 213 ? -54.22189 110.10111 -39.70400 1.000 60.03778 213 PRO B C 1
ATOM 4734 O O . PRO B 1 213 ? -54.22942 111.15646 -39.06067 1.000 58.44287 213 PRO B O 1
ATOM 4738 N N . MET B 1 214 ? -55.33634 109.45616 -40.06561 1.000 61.71844 214 MET B N 1
ATOM 4739 C CA . MET B 1 214 ? -56.66400 110.00876 -39.81165 1.000 53.48138 214 MET B CA 1
ATOM 4740 C C . MET B 1 214 ? -56.90204 110.28185 -38.33099 1.000 62.13547 214 MET B C 1
ATOM 4741 O O . MET B 1 214 ? -57.41821 111.34193 -37.95891 1.000 56.09327 214 MET B O 1
ATOM 4746 N N . GLY B 1 215 ? -56.54614 109.32983 -37.47104 1.000 59.34327 215 GLY B N 1
ATOM 4747 C CA . GLY B 1 215 ? -56.94505 109.43974 -36.08664 1.000 47.29842 215 GLY B CA 1
ATOM 4748 C C . GLY B 1 215 ? -58.43583 109.18850 -35.94111 1.000 54.84827 215 GLY B C 1
ATOM 4749 O O . GLY B 1 215 ? -59.06599 108.50761 -36.75712 1.000 61.48010 215 GLY B O 1
ATOM 4750 N N . GLY B 1 216 ? -59.01056 109.75918 -34.88544 1.000 53.70365 216 GLY B N 1
ATOM 4751 C CA . GLY B 1 216 ? -60.43279 109.66337 -34.64438 1.000 51.33357 216 GLY B CA 1
ATOM 4752 C C . GLY B 1 216 ? -60.87243 108.45801 -33.84743 1.000 54.52971 216 GLY B C 1
ATOM 4753 O O . GLY B 1 216 ? -62.06996 108.33378 -33.55660 1.000 54.73107 216 GLY B O 1
ATOM 4754 N N . GLY B 1 217 ? -59.94811 107.56723 -33.48364 1.000 47.06456 217 GLY B N 1
ATOM 4755 C CA . GLY B 1 217 ? -60.28140 106.38955 -32.71439 1.000 46.43376 217 GLY B CA 1
ATOM 4756 C C . GLY B 1 217 ? -60.27542 106.65908 -31.22068 1.000 54.53409 217 GLY B C 1
ATOM 4757 O O . GLY B 1 217 ? -59.95198 107.74902 -30.74962 1.000 53.36074 217 GLY B O 1
ATOM 4758 N N . ASN B 1 218 ? -60.64829 105.62897 -30.46651 1.000 51.32179 218 ASN B N 1
ATOM 4759 C CA . ASN B 1 218 ? -60.64982 105.68735 -29.00905 1.000 54.95510 218 ASN B CA 1
ATOM 4760 C C . ASN B 1 218 ? -59.28229 105.24495 -28.50481 1.000 52.19455 218 ASN B C 1
ATOM 4761 O O . ASN B 1 218 ? -58.91606 104.07123 -28.62576 1.000 52.43790 218 ASN B O 1
ATOM 4766 N N . GLN B 1 219 ? -58.52671 106.18497 -27.94704 1.000 53.04482 219 GLN B N 1
ATOM 4767 C CA . GLN B 1 219 ? -57.17352 105.88882 -27.50091 1.000 53.88480 219 GLN B CA 1
ATOM 4768 C C . GLN B 1 219 ? -57.20804 105.04514 -26.23279 1.000 52.77551 219 GLN B C 1
ATOM 4769 O O . GLN B 1 219 ? -57.94563 105.35027 -25.29099 1.000 49.52045 219 GLN B O 1
ATOM 4775 N N . GLY B 1 220 ? -56.40911 103.97713 -26.21457 1.000 51.16274 220 GLY B N 1
ATOM 4776 C CA . GLY B 1 220 ? -56.33776 103.09349 -25.07089 1.000 50.39568 220 GLY B CA 1
ATOM 4777 C C . GLY B 1 220 ? -55.41017 103.61188 -23.98989 1.000 52.81585 220 GLY B C 1
ATOM 4778 O O . GLY B 1 220 ? -54.77839 104.66043 -24.11505 1.000 50.73172 220 GLY B O 1
ATOM 4779 N N . ILE B 1 221 ? -55.33648 102.84570 -22.89681 1.000 52.03353 221 ILE B N 1
ATOM 4780 C CA . ILE B 1 221 ? -54.46449 103.21422 -21.78105 1.000 55.21967 221 ILE B CA 1
ATOM 4781 C C . ILE B 1 221 ? -53.04378 103.46440 -22.27259 1.000 49.96680 221 ILE B C 1
ATOM 4782 O O . ILE B 1 221 ? -52.42571 104.48257 -21.94440 1.000 52.00290 221 ILE B O 1
ATOM 4787 N N . LEU B 1 222 ? -52.51555 102.54421 -23.08366 1.000 48.38996 222 LEU B N 1
ATOM 4788 C CA . LEU B 1 222 ? -51.13049 102.64539 -23.54045 1.000 50.29682 222 LEU B CA 1
ATOM 4789 C C . LEU B 1 222 ? -50.86101 103.97857 -24.23012 1.000 49.10725 222 LEU B C 1
ATOM 4790 O O . LEU B 1 222 ? -49.85448 104.63921 -23.95210 1.000 51.71507 222 LEU B O 1
ATOM 4795 N N . GLU B 1 223 ? -51.74866 104.39175 -25.13787 1.000 47.59277 223 GLU B N 1
ATOM 4796 C CA . GLU B 1 223 ? -51.48967 105.60081 -25.91459 1.000 48.20076 223 GLU B CA 1
ATOM 4797 C C . GLU B 1 223 ? -51.67701 106.86085 -25.07457 1.000 52.89089 223 GLU B C 1
ATOM 4798 O O . GLU B 1 223 ? -50.77785 107.70571 -25.00276 1.000 50.90298 223 GLU B O 1
ATOM 4804 N N . ARG B 1 224 ? -52.83710 107.01647 -24.43756 1.000 48.82555 224 ARG B N 1
ATOM 4805 C CA . ARG B 1 224 ? -53.15687 108.29689 -23.82301 1.000 48.92086 224 ARG B CA 1
ATOM 4806 C C . ARG B 1 224 ? -52.76062 108.38652 -22.35552 1.000 57.14586 224 ARG B C 1
ATOM 4807 O O . ARG B 1 224 ? -53.05577 109.40347 -21.71835 1.000 57.05524 224 ARG B O 1
ATOM 4815 N N . THR B 1 225 ? -52.09867 107.37195 -21.79779 1.000 50.38282 225 THR B N 1
ATOM 4816 C CA . THR B 1 225 ? -51.53477 107.62425 -20.47798 1.000 49.40023 225 THR B CA 1
ATOM 4817 C C . THR B 1 225 ? -50.00497 107.57117 -20.55997 1.000 50.49739 225 THR B C 1
ATOM 4818 O O . THR B 1 225 ? -49.40464 108.64300 -20.68118 1.000 55.42365 225 THR B O 1
ATOM 4822 N N . PRO B 1 226 ? -49.31410 106.41671 -20.55054 1.000 49.48615 226 PRO B N 1
ATOM 4823 C CA . PRO B 1 226 ? -47.84219 106.51205 -20.54114 1.000 47.89067 226 PRO B CA 1
ATOM 4824 C C . PRO B 1 226 ? -47.26253 107.11110 -21.81376 1.000 55.43136 226 PRO B C 1
ATOM 4825 O O . PRO B 1 226 ? -46.37310 107.96783 -21.72658 1.000 57.70741 226 PRO B O 1
ATOM 4829 N N . HIS B 1 227 ? -47.75037 106.70941 -22.99358 1.000 50.70213 227 HIS B N 1
ATOM 4830 C CA . HIS B 1 227 ? -47.13542 107.16469 -24.24019 1.000 49.33160 227 HIS B CA 1
ATOM 4831 C C . HIS B 1 227 ? -47.25964 108.67444 -24.40884 1.000 50.57077 227 HIS B C 1
ATOM 4832 O O . HIS B 1 227 ? -46.26591 109.36620 -24.66013 1.000 53.69589 227 HIS B O 1
ATOM 4839 N N . ASN B 1 228 ? -48.48028 109.20352 -24.30043 1.000 48.84117 228 ASN B N 1
ATOM 4840 C CA . ASN B 1 228 ? -48.68263 110.63005 -24.53767 1.000 51.02067 228 ASN B CA 1
ATOM 4841 C C . ASN B 1 228 ? -48.11684 111.48580 -23.40936 1.000 55.78661 228 ASN B C 1
ATOM 4842 O O . ASN B 1 228 ? -47.65058 112.60214 -23.66147 1.000 57.64601 228 ASN B O 1
ATOM 4847 N N . THR B 1 229 ? -48.15643 110.99605 -22.16566 1.000 52.11177 229 THR B N 1
ATOM 4848 C CA . THR B 1 229 ? -47.65290 111.79220 -21.04936 1.000 51.93519 229 THR B CA 1
ATOM 4849 C C . THR B 1 229 ? -46.14001 111.94670 -21.12046 1.000 57.13205 229 THR B C 1
ATOM 4850 O O . THR B 1 229 ? -45.60729 113.02737 -20.83792 1.000 57.43651 229 THR B O 1
ATOM 4854 N N . VAL B 1 230 ? -45.43086 110.87566 -21.48353 1.000 51.85689 230 VAL B N 1
ATOM 4855 C CA . VAL B 1 230 ? -43.98474 110.97312 -21.65538 1.000 54.37325 230 VAL B CA 1
ATOM 4856 C C . VAL B 1 230 ? -43.64803 112.00001 -22.72938 1.000 56.63372 230 VAL B C 1
ATOM 4857 O O . VAL B 1 230 ? -42.75720 112.84034 -22.54969 1.000 56.91429 230 VAL B O 1
ATOM 4861 N N . HIS B 1 231 ? -44.36772 111.96109 -23.85350 1.000 54.50812 231 HIS B N 1
ATOM 4862 C CA . HIS B 1 231 ? -44.14674 112.93336 -24.92047 1.000 51.38171 231 HIS B CA 1
ATOM 4863 C C . HIS B 1 231 ? -44.36425 114.35938 -24.42778 1.000 52.42784 231 HIS B C 1
ATOM 4864 O O . HIS B 1 231 ? -43.54064 115.24655 -24.67424 1.000 54.91348 231 HIS B O 1
ATOM 4871 N N . ASN B 1 232 ? -45.47779 114.60081 -23.73460 1.000 57.15860 232 ASN B N 1
ATOM 4872 C CA . ASN B 1 232 ? -45.79778 115.95678 -23.30064 1.000 51.26963 232 ASN B CA 1
ATOM 4873 C C . ASN B 1 232 ? -44.85330 116.43141 -22.20535 1.000 55.51616 232 ASN B C 1
ATOM 4874 O O . ASN B 1 232 ? -44.43524 117.59533 -22.20074 1.000 52.74396 232 ASN B O 1
ATOM 4879 N N . ASN B 1 233 ? -44.50319 115.54781 -21.26949 1.000 56.48397 233 ASN B N 1
ATOM 4880 C CA . ASN B 1 233 ? -43.75429 115.98719 -20.09846 1.000 52.97172 233 ASN B CA 1
ATOM 4881 C C . ASN B 1 233 ? -42.30658 116.32052 -20.42956 1.000 51.92771 233 ASN B C 1
ATOM 4882 O O . ASN B 1 233 ? -41.73703 117.23652 -19.82883 1.000 56.07533 233 ASN B O 1
ATOM 4887 N N . ILE B 1 234 ? -41.69680 115.59925 -21.37098 1.000 52.37817 234 ILE B N 1
ATOM 4888 C CA . ILE B 1 234 ? -40.28200 115.81529 -21.66285 1.000 53.11883 234 ILE B CA 1
ATOM 4889 C C . ILE B 1 234 ? -40.05492 117.21884 -22.21121 1.000 54.94750 234 ILE B C 1
ATOM 4890 O O . ILE B 1 234 ? -39.05940 117.87807 -21.88043 1.000 58.99216 234 ILE B O 1
ATOM 4895 N N . GLY B 1 235 ? -40.98441 117.71030 -23.02538 1.000 50.06399 235 GLY B N 1
ATOM 4896 C CA . GLY B 1 235 ? -40.85972 119.03214 -23.60373 1.000 54.02274 235 GLY B CA 1
ATOM 4897 C C . GLY B 1 235 ? -39.96940 119.06509 -24.83368 1.000 54.32250 235 GLY B C 1
ATOM 4898 O O . GLY B 1 235 ? -39.58520 118.03752 -25.40278 1.000 58.37307 235 GLY B O 1
ATOM 4899 N N . ALA B 1 236 ? -39.63996 120.29265 -25.24207 1.000 51.93758 236 ALA B N 1
ATOM 4900 C CA . ALA B 1 236 ? -38.89524 120.56523 -26.46874 1.000 57.11837 236 ALA B CA 1
ATOM 4901 C C . ALA B 1 236 ? -39.57149 119.93049 -27.67884 1.000 58.62226 236 ALA B C 1
ATOM 4902 O O . ALA B 1 236 ? -40.68532 120.31703 -28.04691 1.000 61.55877 236 ALA B O 1
ATOM 4904 N N . PHE B 1 237 ? -38.91203 118.95197 -28.30121 1.000 52.63628 237 PHE B N 1
ATOM 4905 C CA . PHE B 1 237 ? -39.46033 118.33513 -29.50353 1.000 53.69602 237 PHE B CA 1
ATOM 4906 C C . PHE B 1 237 ? -40.57843 117.34752 -29.19670 1.000 54.28448 237 PHE B C 1
ATOM 4907 O O . PHE B 1 237 ? -41.52492 117.22987 -29.98299 1.000 51.42828 237 PHE B O 1
ATOM 4915 N N . MET B 1 238 ? -40.49043 116.64862 -28.06532 1.000 51.77313 238 MET B N 1
ATOM 4916 C CA . MET B 1 238 ? -41.36639 115.50587 -27.81583 1.000 53.80848 238 MET B CA 1
ATOM 4917 C C . MET B 1 238 ? -42.86383 115.81577 -27.85887 1.000 60.48966 238 MET B C 1
ATOM 4918 O O . MET B 1 238 ? -43.61860 114.96883 -28.36871 1.000 56.29330 238 MET B O 1
ATOM 4923 N N . PRO B 1 239 ? -43.36628 116.95550 -27.36676 1.000 56.53015 239 PRO B N 1
ATOM 4924 C CA . PRO B 1 239 ? -44.8154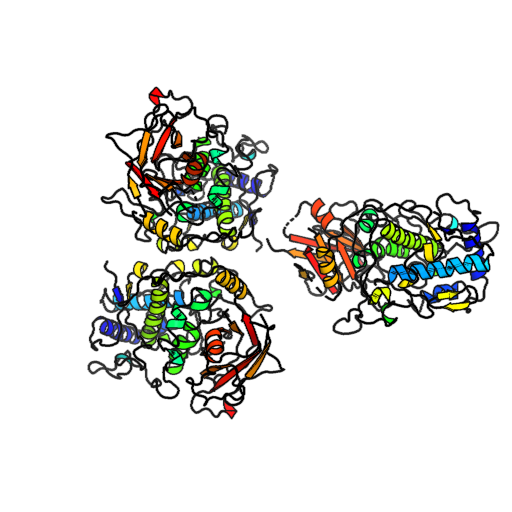5 117.20168 -27.46436 1.000 54.22612 239 PRO B CA 1
ATOM 4925 C C . PRO B 1 239 ? -45.29282 117.52514 -28.86866 1.000 56.86961 239 PRO B C 1
ATOM 4926 O O . PRO B 1 239 ? -46.50977 117.55491 -29.09176 1.000 57.78781 239 PRO B O 1
ATOM 4930 N N . THR B 1 240 ? -44.39183 117.75226 -29.81916 1.000 58.83376 240 THR B N 1
ATOM 4931 C CA . THR B 1 240 ? -44.76616 118.20692 -31.14751 1.000 54.46171 240 THR B CA 1
ATOM 4932 C C . THR B 1 240 ? -44.81318 117.03737 -32.12319 1.000 56.36312 240 THR B C 1
ATOM 4933 O O . THR B 1 240 ? -44.47077 115.89868 -31.79706 1.000 62.23903 240 THR B O 1
ATOM 4937 N N . ALA B 1 241 ? -45.23919 117.33375 -33.35120 1.000 59.34940 241 ALA B N 1
ATOM 4938 C CA . ALA B 1 241 ? -45.22196 116.33306 -34.40844 1.000 59.65533 241 ALA B CA 1
ATOM 4939 C C . ALA B 1 241 ? -43.81169 116.00037 -34.87339 1.000 61.85532 241 ALA B C 1
ATOM 4940 O O . ALA B 1 241 ? -43.62891 114.99798 -35.57190 1.000 65.98450 241 ALA B O 1
ATOM 4942 N N . ALA B 1 242 ? -42.81736 116.80434 -34.49742 1.000 59.86171 242 ALA B N 1
ATOM 4943 C CA . ALA B 1 242 ? -41.42279 116.54941 -34.83063 1.000 56.72406 242 ALA B CA 1
ATOM 4944 C C . ALA B 1 242 ? -40.67575 115.87079 -33.68936 1.000 59.34934 242 ALA B C 1
ATOM 4945 O O . ALA B 1 242 ? -39.45610 116.02144 -33.57196 1.000 59.97368 242 ALA B O 1
ATOM 4947 N N . SER B 1 243 ? -41.39084 115.13187 -32.84199 1.000 57.51076 243 SER B N 1
ATOM 4948 C CA . SER B 1 243 ? -40.77014 114.49565 -31.68102 1.000 55.83986 243 SER B CA 1
ATOM 4949 C C . SER B 1 243 ? -39.55957 113.62240 -32.00524 1.000 54.69520 243 SER B C 1
ATOM 4950 O O . SER B 1 243 ? -38.63232 113.58742 -31.17781 1.000 53.25916 243 SER B O 1
ATOM 4953 N N . PRO B 1 244 ? -39.48261 112.90742 -33.13763 1.000 57.86723 244 PRO B N 1
ATOM 4954 C CA . PRO B 1 244 ? -38.26865 112.11480 -33.40610 1.000 55.81195 244 PRO B CA 1
ATOM 4955 C C . PRO B 1 244 ? -36.98853 112.92979 -33.50970 1.000 56.48543 244 PRO B C 1
ATOM 4956 O O . PRO B 1 244 ? -35.90450 112.33037 -33.52962 1.000 61.16238 244 PRO B O 1
ATOM 4960 N N . ARG B 1 245 ? -37.06507 114.25979 -33.57838 1.000 55.62137 245 ARG B N 1
ATOM 4961 C CA . ARG B 1 245 ? -35.84624 115.05831 -33.55704 1.000 57.68079 245 ARG B CA 1
ATOM 4962 C C . ARG B 1 245 ? -35.13585 114.97314 -32.21296 1.000 58.84237 245 ARG B C 1
ATOM 4963 O O . ARG B 1 245 ? -33.93886 115.26708 -32.13860 1.000 66.48772 245 ARG B O 1
ATOM 4971 N N . ASP B 1 246 ? -35.84326 114.57844 -31.15604 1.000 59.00764 246 ASP B N 1
ATOM 4972 C CA . ASP B 1 246 ? -35.20672 114.21763 -29.89685 1.000 57.66402 246 ASP B CA 1
ATOM 4973 C C . ASP B 1 246 ? -34.79449 112.75365 -29.95468 1.000 61.78880 246 ASP B C 1
ATOM 4974 O O . ASP B 1 246 ? -35.66540 111.88581 -30.09426 1.000 55.26507 246 ASP B O 1
ATOM 4979 N N . PRO B 1 247 ? -33.50174 112.43377 -29.85046 1.000 63.82915 247 PRO B N 1
ATOM 4980 C CA . PRO B 1 247 ? -33.07601 111.02586 -29.95699 1.000 58.66452 247 PRO B CA 1
ATOM 4981 C C . PRO B 1 247 ? -33.69679 110.10068 -28.91985 1.000 61.36767 247 PRO B C 1
ATOM 4982 O O . PRO B 1 247 ? -33.72661 108.88404 -29.14439 1.000 64.04643 247 PRO B O 1
ATOM 4986 N N . VAL B 1 248 ? -34.19266 110.62619 -27.79583 1.000 54.62627 248 VAL B N 1
ATOM 4987 C CA . VAL B 1 248 ? -34.83912 109.78184 -26.79676 1.000 57.65836 248 VAL B CA 1
ATOM 4988 C C . VAL B 1 248 ? -36.16502 109.22355 -27.29052 1.000 56.15766 248 VAL B C 1
ATOM 4989 O O . VAL B 1 248 ? -36.71040 108.30397 -26.67004 1.000 57.95750 248 VAL B O 1
ATOM 4993 N N . PHE B 1 249 ? -36.68832 109.76118 -28.39721 1.000 56.48263 249 PHE B N 1
ATOM 4994 C CA . PHE B 1 249 ? -37.88609 109.21437 -29.02998 1.000 53.93824 249 PHE B CA 1
ATOM 4995 C C . PHE B 1 249 ? -37.76421 107.71032 -29.24062 1.000 58.17452 249 PHE B C 1
ATOM 4996 O O . PHE B 1 249 ? -38.71471 106.96054 -28.98853 1.000 62.15049 249 PHE B O 1
ATOM 5004 N N . MET B 1 250 ? -36.59411 107.24746 -29.68833 1.000 54.44519 250 MET B N 1
ATOM 5005 C CA . MET B 1 250 ? -36.42908 105.82677 -29.97876 1.000 57.36113 250 MET B CA 1
ATOM 5006 C C . MET B 1 250 ? -36.34491 104.99499 -28.70560 1.000 61.91086 250 MET B C 1
ATOM 5007 O O . MET B 1 250 ? -36.75227 103.82793 -28.70421 1.000 60.54226 250 MET B O 1
ATOM 5012 N N . MET B 1 251 ? -35.82091 105.57063 -27.62011 1.000 61.09234 251 MET B N 1
ATOM 5013 C CA . MET B 1 251 ? -35.82864 104.87477 -26.33806 1.000 53.93098 251 MET B CA 1
ATOM 5014 C C . MET B 1 251 ? -37.25219 104.71043 -25.82928 1.000 59.12467 251 MET B C 1
ATOM 5015 O O . MET B 1 251 ? -37.61976 103.65263 -25.30173 1.000 58.93813 251 MET B O 1
ATOM 5020 N N . HIS B 1 252 ? -38.06454 105.75380 -25.99504 1.000 55.27412 252 HIS B N 1
ATOM 5021 C CA . HIS B 1 252 ? -39.45248 105.72393 -25.55333 1.000 51.98877 252 HIS B CA 1
ATOM 5022 C C . HIS B 1 252 ? -40.26554 104.72980 -26.37233 1.000 54.87825 252 HIS B C 1
ATOM 5023 O O . HIS B 1 252 ? -40.98088 103.88881 -25.81617 1.000 62.31746 252 HIS B O 1
ATOM 5030 N N . HIS B 1 253 ? -40.16184 104.80302 -27.70074 1.000 54.56621 253 HIS B N 1
ATOM 5031 C CA . HIS B 1 253 ? -40.94049 103.91631 -28.55523 1.000 57.00607 253 HIS B CA 1
ATOM 5032 C C . HIS B 1 253 ? -40.36695 102.50872 -28.63744 1.000 58.99510 253 HIS B C 1
ATOM 5033 O O . HIS B 1 253 ? -41.10209 101.57649 -28.98406 1.000 55.83213 253 HIS B O 1
ATOM 5040 N N . GLY B 1 254 ? -39.08457 102.33055 -28.32123 1.000 53.66323 254 GLY B N 1
ATOM 5041 C CA . GLY B 1 254 ? -38.57572 100.98833 -28.10626 1.000 51.28118 254 GLY B CA 1
ATOM 5042 C C . GLY B 1 254 ? -39.28377 100.28361 -26.96502 1.000 57.67457 254 GLY B C 1
ATOM 5043 O O . GLY B 1 254 ? -39.54657 99.07930 -27.03114 1.000 57.45354 254 GLY B O 1
ATOM 5044 N N . ASN B 1 255 ? -39.59756 101.02478 -25.89822 1.000 56.84433 255 ASN B N 1
ATOM 5045 C CA . ASN B 1 255 ? -40.34492 100.44509 -24.78764 1.000 55.04675 255 ASN B CA 1
ATOM 5046 C C . ASN B 1 255 ? -41.80086 100.21154 -25.16602 1.000 54.10371 255 ASN B C 1
ATOM 5047 O O . ASN B 1 255 ? -42.38363 99.18413 -24.80000 1.000 55.03480 255 ASN B O 1
ATOM 5052 N N . ILE B 1 256 ? -42.40811 101.16027 -25.88427 1.000 53.54764 256 ILE B N 1
ATOM 5053 C CA . ILE B 1 256 ? -43.77208 100.96886 -26.37380 1.000 53.31680 256 ILE B CA 1
ATOM 5054 C C . ILE B 1 256 ? -43.84939 99.70957 -27.22753 1.000 54.95932 256 ILE B C 1
ATOM 5055 O O . ILE B 1 256 ? -44.74742 98.87534 -27.05985 1.000 52.65552 256 ILE B O 1
ATOM 5060 N N . ASP B 1 257 ? -42.88845 99.54417 -28.14203 1.000 53.48175 257 ASP B N 1
ATOM 5061 C CA . ASP B 1 257 ? -42.84576 98.34567 -28.97528 1.000 49.50284 257 ASP B CA 1
ATOM 5062 C C . ASP B 1 257 ? -42.65623 97.09257 -28.12834 1.000 52.55554 257 ASP B C 1
ATOM 5063 O O . ASP B 1 257 ? -43.23669 96.04201 -28.42428 1.000 56.97932 257 ASP B O 1
ATOM 5068 N N . ARG B 1 258 ? -41.86187 97.18864 -27.05694 1.000 54.72554 258 ARG B N 1
ATOM 5069 C CA . ARG B 1 258 ? -41.68589 96.04898 -26.16116 1.000 53.44203 258 ARG B CA 1
ATOM 5070 C C . ARG B 1 258 ? -42.98944 95.69105 -25.45692 1.000 57.78871 258 ARG B C 1
ATOM 5071 O O . ARG B 1 258 ? -43.29119 94.50678 -25.26499 1.000 61.24722 258 ARG B O 1
ATOM 5079 N N . VAL B 1 259 ? -43.77157 96.69786 -25.05904 1.000 51.15809 259 VAL B N 1
ATOM 5080 C CA . VAL B 1 259 ? -45.05402 96.42955 -24.41208 1.000 55.29879 259 VAL B CA 1
ATOM 5081 C C . VAL B 1 259 ? -45.96947 95.65605 -25.35146 1.000 57.26435 259 VAL B C 1
ATOM 5082 O O . VAL B 1 259 ? -46.63612 94.69663 -24.94475 1.000 57.64378 259 VAL B O 1
ATOM 5086 N N . TRP B 1 260 ? -46.00812 96.05323 -26.62450 1.000 59.52912 260 TRP B N 1
ATOM 5087 C CA . TRP B 1 260 ? -46.80918 95.32776 -27.60468 1.000 56.53993 260 TRP B CA 1
ATOM 5088 C C . TRP B 1 260 ? -46.31708 93.89348 -27.75250 1.000 52.60775 260 TRP B C 1
ATOM 5089 O O . TRP B 1 260 ? -47.11519 92.94896 -27.76337 1.000 54.73945 260 TRP B O 1
ATOM 5100 N N . ALA B 1 261 ? -44.99876 93.71071 -27.86419 1.000 54.51573 261 ALA B N 1
ATOM 5101 C CA . ALA B 1 261 ? -44.44440 92.36111 -27.93059 1.000 51.66848 261 ALA B CA 1
ATOM 5102 C C . ALA B 1 261 ? -44.76172 91.57348 -26.66433 1.000 58.15004 261 ALA B C 1
ATOM 5103 O O . ALA B 1 261 ? -45.10861 90.38751 -26.73167 1.000 61.17405 261 ALA B O 1
ATOM 5105 N N . THR B 1 262 ? -44.64827 92.21733 -25.49823 1.000 54.76484 262 THR B N 1
ATOM 5106 C CA . THR B 1 262 ? -45.01976 91.55886 -24.24951 1.000 55.65287 262 THR B CA 1
ATOM 5107 C C . THR B 1 262 ? -46.49299 91.17999 -24.25174 1.000 54.75784 262 THR B C 1
ATOM 5108 O O . THR B 1 262 ? -46.86309 90.07726 -23.83131 1.000 56.34031 262 THR B O 1
ATOM 5112 N N . TRP B 1 263 ? -47.34357 92.08580 -24.73085 1.000 55.87498 263 TRP B N 1
ATOM 5113 C CA . TRP B 1 263 ? -48.77049 91.81094 -24.83828 1.000 53.01943 263 TRP B CA 1
ATOM 5114 C C . TRP B 1 263 ? -49.03072 90.55683 -25.66952 1.000 59.45545 263 TRP B C 1
ATOM 5115 O O . TRP B 1 263 ? -49.75567 89.65246 -25.23886 1.000 61.86125 263 TRP B O 1
ATOM 5126 N N . ASN B 1 264 ? -48.43216 90.47653 -26.86160 1.000 54.13707 264 ASN B N 1
ATOM 5127 C CA . ASN B 1 264 ? -48.63607 89.30806 -27.71621 1.000 56.90419 264 ASN B CA 1
ATOM 5128 C C . ASN B 1 264 ? -48.12519 88.03271 -27.05175 1.000 60.36997 264 ASN B C 1
ATOM 5129 O O . ASN B 1 264 ? -48.80331 86.99786 -27.06448 1.000 61.40368 264 ASN B O 1
ATOM 5134 N N . ALA B 1 265 ? -46.92883 88.08531 -26.46054 1.000 57.82712 265 ALA B N 1
ATOM 5135 C CA . ALA B 1 265 ? -46.34333 86.87705 -25.88690 1.000 63.50921 265 ALA B CA 1
ATOM 5136 C C . ALA B 1 265 ? -47.12638 86.35752 -24.69134 1.000 62.42469 265 ALA B C 1
ATOM 5137 O O . ALA B 1 265 ? -47.03545 85.16519 -24.37984 1.000 64.57761 265 ALA B O 1
ATOM 5139 N N . LEU B 1 266 ? -47.86958 87.22247 -23.99999 1.000 56.48110 266 LEU B N 1
ATOM 5140 C CA . LEU B 1 266 ? -48.75406 86.74042 -22.95017 1.000 63.66146 266 LEU B CA 1
ATOM 5141 C C . LEU B 1 266 ? -49.89672 85.90486 -23.50446 1.000 66.59909 266 LEU B C 1
ATOM 5142 O O . LEU B 1 266 ? -50.56620 85.21064 -22.73300 1.000 73.38427 266 LEU B O 1
ATOM 5147 N N . GLY B 1 267 ? -50.11664 85.93972 -24.81711 1.000 64.42160 267 GLY B N 1
ATOM 5148 C CA . GLY B 1 267 ? -51.18825 85.21332 -25.46309 1.000 56.63949 267 GLY B CA 1
ATOM 5149 C C . GLY B 1 267 ? -52.24463 86.09560 -26.08411 1.000 64.37053 267 GLY B C 1
ATOM 5150 O O . GLY B 1 267 ? -53.13574 85.57665 -26.76888 1.000 69.36151 267 GLY B O 1
ATOM 5151 N N . ARG B 1 268 ? -52.17420 87.40793 -25.87763 1.000 61.80049 268 ARG B N 1
ATOM 5152 C CA . ARG B 1 268 ? -53.16594 88.30493 -26.44869 1.000 63.92738 268 ARG B CA 1
ATOM 5153 C C . ARG B 1 268 ? -53.05522 88.32984 -27.96828 1.000 58.28654 268 ARG B C 1
ATOM 5154 O O . ARG B 1 268 ? -51.96721 88.21115 -28.53825 1.000 61.79040 268 ARG B O 1
ATOM 5162 N N . LYS B 1 269 ? -54.20011 88.50048 -28.62261 1.000 63.42200 269 LYS B N 1
ATOM 5163 C CA . LYS B 1 269 ? -54.29848 88.44620 -30.07311 1.000 58.00326 269 LYS B CA 1
ATOM 5164 C C . LYS B 1 269 ? -54.49368 89.84490 -30.63980 1.000 55.88889 269 LYS B C 1
ATOM 5165 O O . LYS B 1 269 ? -55.28296 90.63598 -30.11267 1.000 54.15094 269 LYS B O 1
ATOM 5171 N N . ASN B 1 270 ? -53.77723 90.13991 -31.72101 1.000 58.56662 270 ASN B N 1
ATOM 5172 C CA . ASN B 1 270 ? -54.00691 91.37041 -32.45723 1.000 52.70292 270 ASN B CA 1
ATOM 5173 C C . ASN B 1 270 ? -55.36835 91.31981 -33.14742 1.000 62.21423 270 ASN B C 1
ATOM 5174 O O . ASN B 1 270 ? -56.03960 90.28308 -33.19345 1.000 69.78277 270 ASN B O 1
ATOM 5179 N N . SER B 1 271 ? -55.77345 92.46227 -33.69437 1.000 59.77447 271 SER B N 1
ATOM 5180 C CA . SER B 1 271 ? -57.04056 92.53178 -34.40662 1.000 55.79303 271 SER B CA 1
ATOM 5181 C C . SER B 1 271 ? -57.04503 91.56956 -35.58755 1.000 61.74359 271 SER B C 1
ATOM 5182 O O . SER B 1 271 ? -56.04934 91.43062 -36.30430 1.000 69.24257 271 SER B O 1
ATOM 5185 N N . THR B 1 272 ? -58.17435 90.89516 -35.78623 1.000 63.01291 272 THR B N 1
ATOM 5186 C CA . THR B 1 272 ? -58.37001 90.05726 -36.96027 1.000 60.66741 272 THR B CA 1
ATOM 5187 C C . THR B 1 272 ? -59.17470 90.76559 -38.03895 1.000 55.33393 272 THR B C 1
ATOM 5188 O O . THR B 1 272 ? -59.64180 90.11667 -38.97964 1.000 61.25040 272 THR B O 1
ATOM 5192 N N . ASP B 1 273 ? -59.34025 92.07766 -37.92407 1.000 58.90727 273 ASP B N 1
ATOM 5193 C CA . ASP B 1 273 ? -60.09086 92.83072 -38.92023 1.000 60.14128 273 ASP B CA 1
ATOM 5194 C C . ASP B 1 273 ? -59.25946 92.97760 -40.18985 1.000 57.69583 273 ASP B C 1
ATOM 5195 O O . ASP B 1 273 ? -58.09348 93.38453 -40.11662 1.000 57.23410 273 ASP B O 1
ATOM 5200 N N . PRO B 1 274 ? -59.81303 92.65942 -41.36292 1.000 57.05116 274 PRO B N 1
ATOM 5201 C CA . PRO B 1 274 ? -59.04318 92.83857 -42.60502 1.000 50.57091 274 PRO B CA 1
ATOM 5202 C C . PRO B 1 274 ? -58.60427 94.27270 -42.83336 1.000 53.07320 274 PRO B C 1
ATOM 5203 O O . PRO B 1 274 ? -57.54976 94.49721 -43.43971 1.000 55.81261 274 PRO B O 1
ATOM 5207 N N . LEU B 1 275 ? -59.38236 95.25361 -42.36591 1.000 55.68634 275 LEU B N 1
ATOM 5208 C CA . LEU B 1 275 ? -58.99337 96.64946 -42.53800 1.000 57.58496 275 LEU B CA 1
ATOM 5209 C C . LEU B 1 275 ? -57.69270 96.95993 -41.81189 1.000 55.86961 275 LEU B C 1
ATOM 5210 O O . LEU B 1 275 ? -56.90136 97.78657 -42.28059 1.000 56.71559 275 LEU B O 1
ATOM 5215 N N . TRP B 1 276 ? -57.45481 96.31572 -40.66895 1.000 56.84864 276 TRP B N 1
ATOM 5216 C CA . TRP B 1 276 ? -56.19399 96.50313 -39.96013 1.000 54.92760 276 TRP B CA 1
ATOM 5217 C C . TRP B 1 276 ? -55.06296 95.72243 -40.62086 1.000 55.28879 276 TRP B C 1
ATOM 5218 O O . TRP B 1 276 ? -54.01054 96.28698 -40.93659 1.000 56.07228 276 TRP B O 1
ATOM 5229 N N . LEU B 1 277 ? -55.27217 94.42243 -40.84746 1.000 56.19301 277 LEU B N 1
ATOM 5230 C CA . LEU B 1 277 ? -54.20152 93.55987 -41.33802 1.000 51.98173 277 LEU B CA 1
ATOM 5231 C C . LEU B 1 277 ? -53.75464 93.93084 -42.74711 1.000 55.46479 277 LEU B C 1
ATOM 5232 O O . LEU B 1 277 ? -52.57539 93.76575 -43.08325 1.000 58.85252 277 LEU B O 1
ATOM 5237 N N . GLY B 1 278 ? -54.66578 94.42527 -43.58000 1.000 52.82127 278 GLY B N 1
ATOM 5238 C CA . GLY B 1 278 ? -54.34948 94.70469 -44.96563 1.000 52.22700 278 GLY B CA 1
ATOM 5239 C C . GLY B 1 278 ? -53.71376 96.04440 -45.24494 1.000 55.39155 278 GLY B C 1
ATOM 5240 O O . GLY B 1 278 ? -53.33342 96.30938 -46.38825 1.000 58.21915 278 GLY B O 1
ATOM 5241 N N . MET B 1 279 ? -53.57422 96.89766 -44.23404 1.000 52.90988 279 MET B N 1
ATOM 5242 C CA . MET B 1 279 ? -53.11014 98.25908 -44.46018 1.000 58.39491 279 MET B CA 1
ATOM 5243 C C . MET B 1 279 ? -51.62573 98.29473 -44.81394 1.000 63.53736 279 MET B C 1
ATOM 5244 O O . MET B 1 279 ? -50.80249 97.60614 -44.20239 1.000 62.46299 279 MET B O 1
ATOM 5249 N N . LYS B 1 280 ? -51.28884 99.10890 -45.80995 1.000 58.59397 280 LYS B N 1
ATOM 5250 C CA . LYS B 1 280 ? -49.91101 99.38241 -46.18579 1.000 60.70278 280 LYS B CA 1
ATOM 5251 C C . LYS B 1 280 ? -49.55816 100.82424 -45.83675 1.000 60.30444 280 LYS B C 1
ATOM 5252 O O . LYS B 1 280 ? -50.43132 101.68498 -45.70122 1.000 60.24883 280 LYS B O 1
ATOM 5258 N N . PHE B 1 281 ? -48.25504 101.07812 -45.68234 1.000 62.33927 281 PHE B N 1
ATOM 5259 C CA . PHE B 1 281 ? -47.71366 102.41028 -45.41233 1.000 55.74593 281 PHE B CA 1
ATOM 5260 C C . PHE B 1 281 ? -46.83209 102.80592 -46.59299 1.000 61.19424 281 PHE B C 1
ATOM 5261 O O . PHE B 1 281 ? -45.59594 102.78250 -46.48997 1.000 64.64207 281 PHE B O 1
ATOM 5269 N N . PRO B 1 282 ? -47.42740 103.19067 -47.72211 1.000 60.16583 282 PRO B N 1
ATOM 5270 C CA . PRO B 1 282 ? -46.64273 103.35036 -48.96010 1.000 69.48223 282 PRO B CA 1
ATOM 5271 C C . PRO B 1 282 ? -45.62004 104.47230 -48.85126 1.000 69.23930 282 PRO B C 1
ATOM 5272 O O . PRO B 1 282 ? -45.96525 105.63704 -48.63596 1.000 60.13388 282 PRO B O 1
ATOM 5276 N N . ASN B 1 283 ? -44.34581 104.10225 -49.00651 1.000 66.63089 283 ASN B N 1
ATOM 5277 C CA . ASN B 1 283 ? -43.22010 105.03938 -48.98384 1.000 69.60542 283 ASN B CA 1
ATOM 5278 C C . ASN B 1 283 ? -43.18150 105.86750 -47.70358 1.000 66.26194 283 ASN B C 1
ATOM 5279 O O . ASN B 1 283 ? -42.72023 107.01103 -47.70639 1.000 69.88548 283 ASN B O 1
ATOM 5284 N N . ASN B 1 284 ? -43.64888 105.29381 -46.59447 1.000 61.84181 284 ASN B N 1
ATOM 5285 C CA . ASN B 1 284 ? -43.61276 106.00762 -45.32431 1.000 62.65517 284 ASN B CA 1
ATOM 5286 C C . ASN B 1 284 ? -42.20812 106.04147 -44.73374 1.000 65.52531 284 ASN B C 1
ATOM 5287 O O . ASN B 1 284 ? -41.85996 106.99590 -44.03092 1.000 68.54486 284 ASN B O 1
ATOM 5292 N N . TYR B 1 285 ? -41.39437 105.02513 -45.00474 1.000 64.65315 285 TYR B N 1
ATOM 5293 C CA . TYR B 1 285 ? -40.08659 104.87413 -44.38728 1.000 61.37674 285 TYR B CA 1
ATOM 5294 C C . TYR B 1 285 ? -38.96556 105.15475 -45.38376 1.000 65.92112 285 TYR B C 1
ATOM 5295 O O . TYR B 1 285 ? -39.17231 105.18162 -46.60014 1.000 67.65964 285 TYR B O 1
ATOM 5304 N N . ILE B 1 286 ? -37.76149 105.35129 -44.84391 1.000 62.47768 286 ILE B N 1
ATOM 5305 C CA . ILE B 1 286 ? -36.56491 105.64845 -45.62567 1.000 68.09543 286 ILE B CA 1
ATOM 5306 C C . ILE B 1 286 ? -35.48800 104.62873 -45.27899 1.000 67.49091 286 ILE B C 1
ATOM 5307 O O . ILE B 1 286 ? -35.22652 104.37641 -44.09783 1.000 69.26197 286 ILE B O 1
ATOM 5312 N N . ASP B 1 287 ? -34.85539 104.05679 -46.29895 1.000 63.75231 287 ASP B N 1
ATOM 5313 C CA . ASP B 1 287 ? -33.79617 103.08232 -46.07755 1.000 72.98977 287 ASP B CA 1
ATOM 5314 C C . ASP B 1 287 ? -32.47437 103.80243 -45.81482 1.000 79.05013 287 ASP B C 1
ATOM 5315 O O . ASP B 1 287 ? -32.37560 105.02219 -45.97607 1.000 69.27189 287 ASP B O 1
ATOM 5320 N N . PRO B 1 288 ? -31.43012 103.07809 -45.38791 1.000 79.72389 288 PRO B N 1
ATOM 5321 C CA . PRO B 1 288 ? -30.15434 103.74793 -45.07985 1.000 73.40846 288 PRO B CA 1
ATOM 5322 C C . PRO B 1 288 ? -29.47432 104.38350 -46.28287 1.000 78.01959 288 PRO B C 1
ATOM 5323 O O . PRO B 1 288 ? -28.43935 105.03998 -46.10729 1.000 80.06578 288 PRO B O 1
ATOM 5327 N N . GLN B 1 289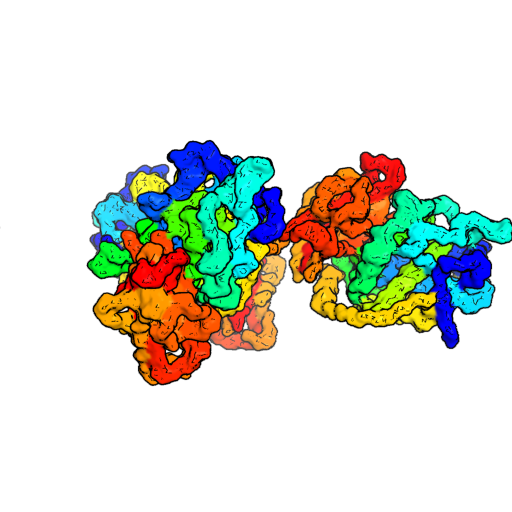 ? -30.00442 104.20783 -47.48907 1.000 77.35194 289 GLN B N 1
ATOM 5328 C CA . GLN B 1 289 ? -29.47159 104.86108 -48.67428 1.000 80.50201 289 GLN B CA 1
ATOM 5329 C C . GLN B 1 289 ? -30.29719 106.07009 -49.09345 1.000 80.77304 289 GLN B C 1
ATOM 5330 O O . GLN B 1 289 ? -29.99499 106.68721 -50.11968 1.000 78.93360 289 GLN B O 1
ATOM 5336 N N . GLY B 1 290 ? -31.32442 106.42460 -48.32468 1.000 77.31906 290 GLY B N 1
ATOM 5337 C CA . GLY B 1 290 ? -32.13304 107.58331 -48.64028 1.000 76.59618 290 GLY B CA 1
ATOM 5338 C C . GLY B 1 290 ? -33.25116 107.33455 -49.62438 1.000 77.49826 290 GLY B C 1
ATOM 5339 O O . GLY B 1 290 ? -33.80922 108.29483 -50.16305 1.000 77.68578 290 GLY B O 1
ATOM 5340 N N . ARG B 1 291 ? -33.60305 106.07626 -49.87507 1.000 76.29708 291 ARG B N 1
ATOM 5341 C CA . ARG B 1 291 ? -34.71652 105.73477 -50.74848 1.000 74.89644 291 ARG B CA 1
ATOM 5342 C C . ARG B 1 291 ? -35.94433 105.35900 -49.92926 1.000 74.25934 291 ARG B C 1
ATOM 5343 O O . ARG B 1 291 ? -35.83742 104.68363 -48.90187 1.000 75.31442 291 ARG B O 1
ATOM 5351 N N . TYR B 1 292 ? -37.11086 105.79790 -50.39505 1.000 74.07342 292 TYR B N 1
ATOM 5352 C CA . TYR B 1 292 ? -38.35905 105.48594 -49.71296 1.000 71.13019 292 TYR B CA 1
ATOM 5353 C C . TYR B 1 292 ? -38.74387 104.03128 -49.95229 1.000 66.62074 292 TYR B C 1
ATOM 5354 O O . TYR B 1 292 ? -38.56791 103.50202 -51.05267 1.000 72.37933 292 TYR B O 1
ATOM 5363 N N . TYR B 1 293 ? -39.27219 103.37964 -48.91643 1.000 66.94640 293 TYR B N 1
ATOM 5364 C CA . TYR B 1 293 ? -39.73034 102.00269 -49.04603 1.000 65.35392 293 TYR B CA 1
ATOM 5365 C C . TYR B 1 293 ? -41.03965 101.81872 -48.29043 1.000 66.67800 293 TYR B C 1
ATOM 5366 O O . TYR B 1 293 ? -41.44353 102.65977 -47.48326 1.000 66.77032 293 TYR B O 1
ATOM 5375 N N . THR B 1 294 ? -41.70972 100.70742 -48.58608 1.000 69.13830 294 THR B N 1
ATOM 5376 C CA . THR B 1 294 ? -43.04256 100.41545 -48.07803 1.000 68.80047 294 THR B CA 1
ATOM 5377 C C . THR B 1 294 ? -43.01943 99.19530 -47.16584 1.000 64.78357 294 THR B C 1
ATOM 5378 O O . THR B 1 294 ? -42.35020 98.19889 -47.45832 1.000 68.62080 294 THR B O 1
ATOM 5382 N N . GLN B 1 295 ? -43.74376 99.28719 -46.05409 1.000 61.70557 295 GLN B N 1
ATOM 5383 C CA . GLN B 1 295 ? -44.11955 98.13270 -45.25433 1.000 63.66769 295 GLN B CA 1
ATOM 5384 C C . GLN B 1 295 ? -45.60249 98.24155 -44.92241 1.000 65.01648 295 GLN B C 1
ATOM 5385 O O . GLN B 1 295 ? -46.23534 99.27975 -45.13116 1.000 64.17927 295 GLN B O 1
ATOM 5391 N N . GLY B 1 296 ? -46.16216 97.14765 -44.40218 1.000 64.30368 296 GLY B N 1
ATOM 5392 C CA . GLY B 1 296 ? -47.55236 97.11673 -44.01134 1.000 54.53820 296 GLY B CA 1
ATOM 5393 C C . GLY B 1 296 ? -47.70451 96.52131 -42.62341 1.000 57.31621 296 GLY B C 1
ATOM 5394 O O . GLY B 1 296 ? -46.73919 96.04931 -42.01682 1.000 63.51907 296 GLY B O 1
ATOM 5395 N N . VAL B 1 297 ? -48.94447 96.55640 -42.12968 1.000 60.63688 297 VAL B N 1
ATOM 5396 C CA . VAL B 1 297 ? -49.23911 96.00045 -40.81038 1.000 55.01710 297 VAL B CA 1
ATOM 5397 C C . VAL B 1 297 ? -48.80378 94.54150 -40.73432 1.000 57.57751 297 VAL B C 1
ATOM 5398 O O . VAL B 1 297 ? -48.14502 94.12053 -39.77602 1.000 63.03413 297 VAL B O 1
ATOM 5402 N N . SER B 1 298 ? -49.14510 93.75159 -41.75520 1.000 56.52019 298 SER B N 1
ATOM 5403 C CA . SER B 1 298 ? -48.85060 92.32439 -41.70910 1.000 52.88288 298 SER B CA 1
ATOM 5404 C C . SER B 1 298 ? -47.36206 92.03375 -41.83312 1.000 55.87554 298 SER B C 1
ATOM 5405 O O . SER B 1 298 ? -46.92568 90.93639 -41.47050 1.000 61.05563 298 SER B O 1
ATOM 5408 N N . ASP B 1 299 ? -46.57390 92.98668 -42.33135 1.000 57.42725 299 ASP B N 1
ATOM 5409 C CA . ASP B 1 299 ? -45.12802 92.81486 -42.33714 1.000 53.24898 299 ASP B CA 1
ATOM 5410 C C . ASP B 1 299 ? -44.52738 92.99956 -40.95078 1.000 62.79847 299 ASP B C 1
ATOM 5411 O O . ASP B 1 299 ? -43.43517 92.48498 -40.68779 1.000 64.42268 299 ASP B O 1
ATOM 5416 N N . LEU B 1 300 ? -45.22360 93.70623 -40.05765 1.000 59.23123 300 LEU B N 1
ATOM 5417 C CA . LEU B 1 300 ? -44.66877 94.14344 -38.78344 1.000 57.09259 300 LEU B CA 1
ATOM 5418 C C . LEU B 1 300 ? -45.31047 93.44327 -37.59075 1.000 58.95642 300 LEU B C 1
ATOM 5419 O O . LEU B 1 300 ? -45.29335 93.97924 -36.47953 1.000 60.81048 300 LEU B O 1
ATOM 5424 N N . LEU B 1 301 ? -45.87748 92.25535 -37.79694 1.000 63.63223 301 LEU B N 1
ATOM 5425 C CA . LEU B 1 301 ? -46.56635 91.56724 -36.71345 1.000 51.07593 301 LEU B CA 1
ATOM 5426 C C . LEU B 1 301 ? -45.60201 90.87491 -35.75747 1.000 57.94718 301 LEU B C 1
ATOM 5427 O O . LEU B 1 301 ? -45.87103 90.82001 -34.55285 1.000 61.77438 301 LEU B O 1
ATOM 5432 N N . SER B 1 302 ? -44.48440 90.35300 -36.26037 1.000 64.56623 302 SER B N 1
ATOM 5433 C CA . SER B 1 302 ? -43.55449 89.55611 -35.46842 1.000 63.61203 302 SER B CA 1
ATOM 5434 C C . SER B 1 302 ? -42.18633 90.22298 -35.44302 1.000 71.00242 302 SER B C 1
ATOM 5435 O O . SER B 1 302 ? -41.60708 90.50072 -36.49956 1.000 70.66472 302 SER B O 1
ATOM 5438 N N . THR B 1 303 ? -41.66522 90.46081 -34.23512 1.000 66.45173 303 THR B N 1
ATOM 5439 C CA . THR B 1 303 ? -40.33128 91.04064 -34.10880 1.000 63.88946 303 THR B CA 1
ATOM 5440 C C . THR B 1 303 ? -39.26105 90.08434 -34.62205 1.000 68.88888 303 THR B C 1
ATOM 5441 O O . THR B 1 303 ? -38.26784 90.51866 -35.21881 1.000 68.35413 303 THR B O 1
ATOM 5445 N N . GLU B 1 304 ? -39.44545 88.78010 -34.39878 1.000 65.72745 304 GLU B N 1
ATOM 5446 C CA . GLU B 1 304 ? -38.48352 87.79709 -34.88841 1.000 69.05575 304 GLU B CA 1
ATOM 5447 C C . GLU B 1 304 ? -38.40416 87.81475 -36.40985 1.000 69.97079 304 GLU B C 1
ATOM 5448 O O . GLU B 1 304 ? -37.32014 87.65440 -36.98354 1.000 69.17991 304 GLU B O 1
ATOM 5454 N N . ALA B 1 305 ? -39.54348 88.01150 -37.08198 1.000 71.51496 305 ALA B N 1
ATOM 5455 C CA . ALA B 1 305 ? -39.53158 88.13402 -38.53662 1.000 67.63258 305 ALA B CA 1
ATOM 5456 C C . ALA B 1 305 ? -38.73160 89.34791 -38.98607 1.000 67.41540 305 ALA B C 1
ATOM 5457 O O . ALA B 1 305 ? -38.17163 89.35058 -40.08825 1.000 70.11239 305 ALA B O 1
ATOM 5459 N N . LEU B 1 306 ? -38.66886 90.38321 -38.15385 1.000 70.17595 306 LEU B N 1
ATOM 5460 C CA . LEU B 1 306 ? -37.84970 91.55578 -38.42014 1.000 64.78296 306 LEU B CA 1
ATOM 5461 C C . LEU B 1 306 ? -36.44066 91.42228 -37.85989 1.000 70.33940 306 LEU B C 1
ATOM 5462 O O . LEU B 1 306 ? -35.64359 92.35783 -37.99050 1.000 68.45469 306 LEU B O 1
ATOM 5467 N N . GLY B 1 307 ? -36.12169 90.28882 -37.24027 1.000 68.82171 307 GLY B N 1
ATOM 5468 C CA . GLY B 1 307 ? -34.76265 89.98940 -36.84229 1.000 64.73434 307 GLY B CA 1
ATOM 5469 C C . GLY B 1 307 ? -34.36435 90.40870 -35.44587 1.000 74.26858 307 GLY B C 1
ATOM 5470 O O . GLY B 1 307 ? -33.16420 90.44122 -35.15099 1.000 73.17504 307 GLY B O 1
ATOM 5471 N N . TYR B 1 308 ? -35.31583 90.72167 -34.56784 1.000 64.75449 308 TYR B N 1
ATOM 5472 C CA . TYR B 1 308 ? -34.95701 91.15456 -33.22632 1.000 71.08557 308 TYR B CA 1
ATOM 5473 C C . TYR B 1 308 ? -35.92084 90.58196 -32.19740 1.000 69.18677 308 TYR B C 1
ATOM 5474 O O . TYR B 1 308 ? -37.01481 90.11562 -32.52108 1.000 69.18511 308 TYR B O 1
ATOM 5483 N N . ARG B 1 309 ? -35.47181 90.60495 -30.94331 1.000 68.06727 309 ARG B N 1
ATOM 5484 C CA . ARG B 1 309 ? -36.29379 90.30273 -29.78160 1.000 65.16684 309 ARG B CA 1
ATOM 5485 C C . ARG B 1 309 ? -35.88796 91.25292 -28.66294 1.000 69.06185 309 ARG B C 1
ATOM 5486 O O . ARG B 1 309 ? -34.94788 92.04219 -28.80191 1.000 68.44637 309 ARG B O 1
ATOM 5494 N N . TYR B 1 310 ? -36.59577 91.17873 -27.54260 1.000 64.42858 310 TYR B N 1
ATOM 5495 C CA . TYR B 1 310 ? -36.26503 91.97972 -26.37695 1.000 58.17586 310 TYR B CA 1
ATOM 5496 C C . TYR B 1 310 ? -35.61993 91.10649 -25.30925 1.000 65.50000 310 TYR B C 1
ATOM 5497 O O . TYR B 1 310 ? -35.83805 89.89304 -25.25906 1.000 71.38645 310 TYR B O 1
ATOM 5506 N N . ASP B 1 311 ? -34.80641 91.74066 -24.46063 1.000 68.83847 311 ASP B N 1
ATOM 5507 C CA . ASP B 1 311 ? -34.03638 90.99334 -23.47186 1.000 68.19789 311 ASP B CA 1
ATOM 5508 C C . ASP B 1 311 ? -34.93456 90.31788 -22.44455 1.000 64.71925 311 ASP B C 1
ATOM 5509 O O . ASP B 1 311 ? -34.55176 89.29495 -21.86781 1.000 73.43898 311 ASP B O 1
ATOM 5514 N N . VAL B 1 312 ? -36.12549 90.85887 -22.20993 1.000 68.26963 312 VAL B N 1
ATOM 5515 C CA . VAL B 1 312 ? -37.05281 90.32436 -21.22200 1.000 71.18955 312 VAL B CA 1
ATOM 5516 C C . VAL B 1 312 ? -38.38391 90.06584 -21.90796 1.000 69.67981 312 VAL B C 1
ATOM 5517 O O . VAL B 1 312 ? -38.95462 90.97525 -22.51914 1.000 70.94720 312 VAL B O 1
ATOM 5521 N N . MET B 1 313 ? -38.87971 88.82925 -21.80532 1.000 69.57409 313 MET B N 1
ATOM 5522 C CA . MET B 1 313 ? -40.14619 88.47089 -22.42129 1.000 70.67172 313 MET B CA 1
ATOM 5523 C C . MET B 1 313 ? -40.78795 87.35383 -21.60889 1.000 68.93128 313 MET B C 1
ATOM 5524 O O . MET B 1 313 ? -40.13246 86.32937 -21.36969 1.000 78.17183 313 MET B O 1
ATOM 5529 N N . PRO B 1 314 ? -42.03590 87.51376 -21.17675 1.000 72.64192 314 PRO B N 1
ATOM 5530 C CA . PRO B 1 314 ? -42.71175 86.45053 -20.42690 1.000 75.81368 314 PRO B CA 1
ATOM 5531 C C . PRO B 1 314 ? -43.24461 85.36258 -21.34997 1.000 76.45878 314 PRO B C 1
ATOM 5532 O O . PRO B 1 314 ? -43.23207 85.47630 -22.57618 1.000 76.41411 314 PRO B O 1
ATOM 5536 N N . ARG B 1 315 ? -43.72159 84.29243 -20.72405 1.000 72.38069 315 ARG B N 1
ATOM 5537 C CA . ARG B 1 315 ? -44.43773 83.23974 -21.42271 1.000 74.09820 315 ARG B CA 1
ATOM 5538 C C . ARG B 1 315 ? -45.94043 83.51284 -21.37549 1.000 74.28750 315 ARG B C 1
ATOM 5539 O O . ARG B 1 315 ? -46.41436 84.41464 -20.68000 1.000 76.56520 315 ARG B O 1
ATOM 5541 N N . ALA B 1 316 ? -46.69341 82.72549 -22.14038 1.000 73.89562 316 ALA B N 1
ATOM 5542 C CA . ALA B 1 316 ? -48.13828 82.90407 -22.19456 1.000 74.63495 316 ALA B CA 1
ATOM 5543 C C . ALA B 1 316 ? -48.76623 82.62317 -20.83392 1.000 81.50427 316 ALA B C 1
ATOM 5544 O O . ALA B 1 316 ? -48.34616 81.71424 -20.11317 1.000 79.34377 316 ALA B O 1
ATOM 5546 N N . ASP B 1 317 ? -49.78359 83.40894 -20.48247 1.000 79.15013 317 ASP B N 1
ATOM 5547 C CA . ASP B 1 317 ? -50.45138 83.27133 -19.19521 1.000 81.58343 317 ASP B CA 1
ATOM 5548 C C . ASP B 1 317 ? -51.78868 82.54694 -19.29222 1.000 90.08768 317 ASP B C 1
ATOM 5549 O O . ASP B 1 317 ? -52.44545 82.34961 -18.26460 1.000 92.00800 317 ASP B O 1
ATOM 5554 N N . ASN B 1 318 ? -52.20505 82.15563 -20.49902 1.000 83.90379 318 ASN B N 1
ATOM 5555 C CA . ASN B 1 318 ? -53.40062 81.33776 -20.71012 1.000 91.85736 318 ASN B CA 1
ATOM 5556 C C . ASN B 1 318 ? -54.66694 82.01753 -20.19428 1.000 89.58783 318 ASN B C 1
ATOM 5557 O O . ASN B 1 318 ? -55.58193 81.35342 -19.70256 1.000 94.60474 318 ASN B O 1
ATOM 5562 N N . LYS B 1 319 ? -54.73555 83.34155 -20.30281 1.000 87.83323 319 LYS B N 1
ATOM 5563 C CA . LYS B 1 319 ? -55.93866 84.06735 -19.91418 1.000 85.17425 319 LYS B CA 1
ATOM 5564 C C . LYS B 1 319 ? -57.02829 83.85389 -20.95937 1.000 88.91641 319 LYS B C 1
ATOM 5565 O O . LYS B 1 319 ? -56.82334 84.13499 -22.14499 1.000 89.92160 319 LYS B O 1
ATOM 5571 N N . VAL B 1 320 ? -58.18525 83.35237 -20.52449 1.000 83.31017 320 VAL B N 1
ATOM 5572 C CA . VAL B 1 320 ? -59.28638 83.11068 -21.44841 1.000 89.14637 320 VAL B CA 1
ATOM 5573 C C . VAL B 1 320 ? -59.86713 84.43754 -21.91649 1.000 86.67088 320 VAL B C 1
ATOM 5574 O O . VAL B 1 320 ? -59.93172 85.41509 -21.15817 1.000 86.17879 320 VAL B O 1
ATOM 5578 N N . VAL B 1 321 ? -60.29482 84.47659 -23.17480 1.000 87.70469 321 VAL B N 1
ATOM 5579 C CA . VAL B 1 321 ? -60.88679 85.66568 -23.77553 1.000 81.36942 321 VAL B CA 1
ATOM 5580 C C . VAL B 1 321 ? -62.39442 85.47271 -23.84913 1.000 90.02484 321 VAL B C 1
ATOM 5581 O O . VAL B 1 321 ? -62.87328 84.41589 -24.28121 1.000 87.97809 321 VAL B O 1
ATOM 5585 N N . ASN B 1 322 ? -63.14280 86.48912 -23.42452 1.000 91.53398 322 ASN B N 1
ATOM 5586 C CA . ASN B 1 322 ? -64.60017 86.45871 -23.49131 1.000 90.20768 322 ASN B CA 1
ATOM 5587 C C . ASN B 1 322 ? -65.02243 86.89333 -24.88947 1.000 100.28431 322 ASN B C 1
ATOM 5588 O O . ASN B 1 322 ? -64.84255 88.05561 -25.26735 1.000 106.62439 322 ASN B O 1
ATOM 5593 N N . ASN B 1 323 ? -65.58862 85.95975 -25.65907 1.000 98.12799 323 ASN B N 1
ATOM 5594 C CA . ASN B 1 323 ? -65.97285 86.26891 -27.03243 1.000 92.82920 323 ASN B CA 1
ATOM 5595 C C . ASN B 1 323 ? -67.20852 87.15677 -27.08859 1.000 88.68160 323 ASN B C 1
ATOM 5596 O O . ASN B 1 323 ? -67.34193 87.97070 -28.00949 1.000 87.99321 323 ASN B O 1
ATOM 5601 N N . ALA B 1 324 ? -68.12157 87.01583 -26.12582 1.000 92.41298 324 ALA B N 1
ATOM 5602 C CA . ALA B 1 324 ? -69.27272 87.91004 -26.07882 1.000 92.32674 324 ALA B CA 1
ATOM 5603 C C . ALA B 1 324 ? -68.83040 89.34196 -25.81571 1.000 89.79891 324 ALA B C 1
ATOM 5604 O O . ALA B 1 324 ? -69.36559 90.28659 -26.40744 1.000 92.55609 324 ALA B O 1
ATOM 5606 N N . ARG B 1 325 ? -67.85378 89.51988 -24.92437 1.000 89.38987 325 ARG B N 1
ATOM 5607 C CA . ARG B 1 325 ? -67.29712 90.84586 -24.68227 1.000 89.99433 325 ARG B CA 1
ATOM 5608 C C . ARG B 1 325 ? -66.63829 91.40158 -25.94035 1.000 79.84500 325 ARG B C 1
ATOM 5609 O O . ARG B 1 325 ? -66.80747 92.58095 -26.27041 1.000 77.81952 325 ARG B O 1
ATOM 5617 N N . ALA B 1 326 ? -65.88253 90.56292 -26.65566 1.000 75.80480 326 ALA B N 1
ATOM 5618 C CA . ALA B 1 326 ? -65.20093 91.01443 -27.86568 1.000 76.45073 326 ALA B CA 1
ATOM 5619 C C . ALA B 1 326 ? -66.19738 91.42685 -28.94234 1.000 83.17344 326 ALA B C 1
ATOM 5620 O O . ALA B 1 326 ? -65.98947 92.42538 -29.64323 1.000 84.56703 326 ALA B O 1
ATOM 5622 N N . GLU B 1 327 ? -67.27629 90.65671 -29.10215 1.000 80.16371 327 GLU B N 1
ATOM 5623 C CA . GLU B 1 327 ? -68.29483 90.99554 -30.09035 1.000 80.82211 327 GLU B CA 1
ATOM 5624 C C . GLU B 1 327 ? -68.94390 92.33697 -29.77470 1.000 82.54354 327 GLU B C 1
ATOM 5625 O O . GLU B 1 327 ? -69.12728 93.17698 -30.66347 1.000 82.52578 327 GLU B O 1
ATOM 5627 N N . HIS B 1 328 ? -69.31761 92.54476 -28.51075 1.000 82.74213 328 HIS B N 1
ATOM 5628 C CA . HIS B 1 328 ? -69.90161 93.81902 -28.09961 1.000 84.09865 328 HIS B CA 1
ATOM 5629 C C . HIS B 1 328 ? -68.94841 94.97945 -28.36667 1.000 76.48175 328 HIS B C 1
ATOM 5630 O O . HIS B 1 328 ? -69.35476 96.02201 -28.89289 1.000 78.10853 328 HIS B O 1
ATOM 5637 N N . LEU B 1 329 ? -67.66997 94.81801 -28.00802 1.000 73.97373 329 LEU B N 1
ATOM 5638 C CA . LEU B 1 329 ? -66.69602 95.88224 -28.24536 1.000 75.32330 329 LEU B CA 1
ATOM 5639 C C . LEU B 1 329 ? -66.54805 96.17462 -29.73326 1.000 76.66391 329 LEU B C 1
ATOM 5640 O O . LEU B 1 329 ? -66.45172 97.33929 -30.13786 1.000 74.57388 329 LEU B O 1
ATOM 5645 N N . LEU B 1 330 ? -66.52113 95.12766 -30.56132 1.000 75.49821 330 LEU B N 1
ATOM 5646 C CA . LEU B 1 330 ? -66.40213 95.32196 -32.00271 1.000 75.22490 330 LEU B CA 1
ATOM 5647 C C . LEU B 1 330 ? -67.56247 96.14756 -32.54555 1.000 83.83636 330 LEU B C 1
ATOM 5648 O O . LEU B 1 330 ? -67.37777 96.98136 -33.44109 1.000 86.20971 330 LEU B O 1
ATOM 5653 N N . ALA B 1 331 ? -68.76833 95.92682 -32.01647 1.000 81.36913 331 ALA B N 1
ATOM 5654 C CA . ALA B 1 331 ? -69.91773 96.72320 -32.43049 1.000 80.09888 331 ALA B CA 1
ATOM 5655 C C . ALA B 1 331 ? -69.81551 98.15975 -31.93547 1.000 78.66815 331 ALA B C 1
ATOM 5656 O O . ALA B 1 331 ? -70.28572 99.08133 -32.61241 1.000 85.25392 331 ALA B O 1
ATOM 5658 N N . LEU B 1 332 ? -69.22167 98.36747 -30.75748 1.000 78.34632 332 LEU B N 1
ATOM 5659 C CA . LEU B 1 332 ? -69.04193 99.72154 -30.24329 1.000 76.29351 332 LEU B CA 1
ATOM 5660 C C . LEU B 1 332 ? -68.16833 100.55769 -31.16971 1.000 82.06512 332 LEU B C 1
ATOM 5661 O O . LEU B 1 332 ? -68.44271 101.74276 -31.39271 1.000 90.27413 332 LEU B O 1
ATOM 5666 N N . PHE B 1 333 ? -67.11746 99.95593 -31.72722 1.000 80.47606 333 PHE B N 1
ATOM 5667 C CA . PHE B 1 333 ? -66.14842 100.69389 -32.52624 1.000 73.98053 333 PHE B CA 1
ATOM 5668 C C . PHE B 1 333 ? -66.57002 100.86127 -33.97989 1.000 74.82396 333 PHE B C 1
ATOM 5669 O O . PHE B 1 333 ? -65.93070 101.62911 -34.70624 1.000 75.80103 333 PHE B O 1
ATOM 5677 N N . LYS B 1 334 ? -67.61560 100.17124 -34.41958 1.000 76.78563 334 LYS B N 1
ATOM 5678 C CA . LYS B 1 334 ? -68.27551 100.48906 -35.68563 1.000 85.58700 334 LYS B CA 1
ATOM 5679 C C . LYS B 1 334 ? -69.54275 101.30079 -35.42040 1.000 94.52654 334 LYS B C 1
ATOM 5680 O O . LYS B 1 334 ? -70.66285 100.89416 -35.73146 1.000 94.48958 334 LYS B O 1
ATOM 5686 N N . THR B 1 335 ? -69.33474 102.46978 -34.81794 1.000 126.13982 335 THR B N 1
ATOM 5687 C CA . THR B 1 335 ? -70.42058 103.35141 -34.39844 1.000 109.29521 335 THR B CA 1
ATOM 5688 C C . THR B 1 335 ? -71.27155 103.80043 -35.57942 1.000 120.41463 335 THR B C 1
ATOM 5689 O O . THR B 1 335 ? -72.34050 103.24436 -35.82875 1.000 139.43339 335 THR B O 1
ATOM 5691 N N . ILE B 1 345 ? -74.10018 97.72541 -25.49508 1.000 109.43135 345 ILE B N 1
ATOM 5692 C CA . ILE B 1 345 ? -75.19228 97.25730 -24.64796 1.000 127.76900 345 ILE B CA 1
ATOM 5693 C C . ILE B 1 345 ? -75.45410 98.23801 -23.50744 1.000 128.22477 345 ILE B C 1
ATOM 5694 O O . ILE B 1 345 ? -74.56201 98.51747 -22.70395 1.000 127.18570 345 ILE B O 1
ATOM 5696 N N . ARG B 1 346 ? -76.68331 98.74915 -23.44500 1.000 125.08379 346 ARG B N 1
ATOM 5697 C CA . ARG B 1 346 ? -77.08844 99.75867 -22.46650 1.000 126.36891 346 ARG B CA 1
ATOM 5698 C C . ARG B 1 346 ? -76.14439 100.96436 -22.51417 1.000 124.25047 346 ARG B C 1
ATOM 5699 O O . ARG B 1 346 ? -75.34438 101.21323 -21.61162 1.000 107.03069 346 ARG B O 1
ATOM 5701 N N . LEU B 1 347 ? -76.26660 101.70845 -23.61420 1.000 111.73704 347 LEU B N 1
ATOM 5702 C CA . LEU B 1 347 ? -75.40387 102.85330 -23.90476 1.000 98.64184 347 LEU B CA 1
ATOM 5703 C C . LEU B 1 347 ? -76.16319 104.13685 -23.57940 1.000 105.36269 347 LEU B C 1
ATOM 5704 O O . LEU B 1 347 ? -77.04753 104.55674 -24.33018 1.000 110.15823 347 LEU B O 1
ATOM 5709 N N . ARG B 1 348 ? -75.80402 104.76696 -22.46477 1.000 96.34498 348 ARG B N 1
ATOM 5710 C CA . ARG B 1 348 ? -76.40563 106.02264 -22.04035 1.000 81.95385 348 ARG B CA 1
ATOM 5711 C C . ARG B 1 348 ? -75.45759 107.18200 -22.32526 1.000 72.82699 348 ARG B C 1
ATOM 5712 O O . ARG B 1 348 ? -74.25589 107.09449 -22.05931 1.000 78.96030 348 ARG B O 1
ATOM 5714 N N . SER B 1 349 ? -76.00351 108.26559 -22.87139 1.000 71.23443 349 SER B N 1
ATOM 5715 C CA . SER B 1 349 ? -75.24954 109.48563 -23.13262 1.000 63.84423 349 SER B CA 1
ATOM 5716 C C . SER B 1 349 ? -75.52394 110.48781 -22.01847 1.000 69.45686 349 SER B C 1
ATOM 5717 O O . SER B 1 349 ? -76.68424 110.80469 -21.73782 1.000 76.92039 349 SER B O 1
ATOM 5720 N N . VAL B 1 350 ? -74.46094 110.99508 -21.39684 1.000 67.30814 350 VAL B N 1
ATOM 5721 C CA . VAL B 1 350 ? -74.57771 111.67858 -20.11250 1.000 62.36853 350 VAL B CA 1
ATOM 5722 C C . VAL B 1 350 ? -74.12882 113.13340 -20.14299 1.000 56.10488 350 VAL B C 1
ATOM 5723 O O . VAL B 1 350 ? -74.38169 113.85606 -19.16753 1.000 63.33133 350 VAL B O 1
ATOM 5727 N N . LEU B 1 351 ? -73.47043 113.59773 -21.20213 1.000 63.27657 351 LEU B N 1
ATOM 5728 C CA . LEU B 1 351 ? -73.02859 114.99007 -21.25996 1.000 58.04448 351 LEU B CA 1
ATOM 5729 C C . LEU B 1 351 ? -74.23800 115.89580 -21.45614 1.000 64.84320 351 LEU B C 1
ATOM 5730 O O . LEU B 1 351 ? -74.82945 115.92843 -22.53934 1.000 73.19223 351 LEU B O 1
ATOM 5735 N N . LYS B 1 352 ? -74.60837 116.63492 -20.41588 1.000 70.07432 352 LYS B N 1
ATOM 5736 C CA . LYS B 1 352 ? -75.77771 117.49752 -20.45339 1.000 70.49892 352 LYS B CA 1
ATOM 5737 C C . LYS B 1 352 ? -75.37552 118.96172 -20.33308 1.000 75.29773 352 LYS B C 1
ATOM 5738 O O . LYS B 1 352 ? -74.33028 119.29488 -19.76747 1.000 73.07217 352 LYS B O 1
ATOM 5740 N N . GLY B 1 353 ? -76.20855 119.82846 -20.88686 1.000 88.83789 353 GLY B N 1
ATOM 5741 C CA . GLY B 1 353 ? -76.02372 121.25911 -20.76003 1.000 86.31955 353 GLY B CA 1
ATOM 5742 C C . GLY B 1 353 ? -75.45774 121.88578 -22.01981 1.000 85.01082 353 GLY B C 1
ATOM 5743 O O . GLY B 1 353 ? -74.78358 121.23574 -22.82726 1.000 88.38615 353 GLY B O 1
ATOM 5744 N N . GLU B 1 354 ? -75.74136 123.17320 -22.19720 1.000 92.86902 354 GLU B N 1
ATOM 5745 C CA . GLU B 1 354 ? -75.15399 123.95104 -23.27661 1.000 92.44306 354 GLU B CA 1
ATOM 5746 C C . GLU B 1 354 ? -73.80781 124.49954 -22.82356 1.000 102.29909 354 GLU B C 1
ATOM 5747 O O . GLU B 1 354 ? -73.67775 125.01233 -21.70764 1.000 109.99277 354 GLU B O 1
ATOM 5749 N N . HIS B 1 355 ? -72.81004 124.38030 -23.69394 1.000 100.30833 355 HIS B N 1
ATOM 5750 C CA . HIS B 1 355 ? -71.43557 124.76470 -23.39225 1.000 97.16711 355 HIS B CA 1
ATOM 5751 C C . HIS B 1 355 ? -70.91467 124.11172 -22.10725 1.000 86.55723 355 HIS B C 1
ATOM 5752 O O . HIS B 1 355 ? -70.61463 124.80470 -21.13036 1.000 85.44322 355 HIS B O 1
ATOM 5754 N N . PRO B 1 356 ? -70.79420 122.78325 -22.07514 1.000 81.63260 356 PRO B N 1
ATOM 5755 C CA . PRO B 1 356 ? -70.21107 122.13074 -20.89806 1.000 76.04289 356 PRO B CA 1
ATOM 5756 C C . PRO B 1 356 ? -68.69275 122.17849 -20.95319 1.000 73.13030 356 PRO B C 1
ATOM 5757 O O . PRO B 1 356 ? -68.08168 121.99381 -22.00835 1.000 75.69937 356 PRO B O 1
ATOM 5761 N N . VAL B 1 357 ? -68.07892 122.42597 -19.79793 1.000 74.04085 357 VAL B N 1
ATOM 5762 C CA . VAL B 1 357 ? -66.65505 122.73124 -19.74701 1.000 66.07904 357 VAL B CA 1
ATOM 5763 C C . VAL B 1 357 ? -66.05706 122.15295 -18.47057 1.000 67.62657 357 VAL B C 1
ATOM 5764 O O . VAL B 1 357 ? -66.72136 122.06507 -17.43478 1.000 64.72240 357 VAL B O 1
ATOM 5768 N N . ALA B 1 358 ? -64.79750 121.73119 -18.56239 1.000 62.87283 358 ALA B N 1
ATOM 5769 C CA . ALA B 1 358 ? -64.00859 121.30461 -17.41417 1.000 62.57700 358 ALA B CA 1
ATOM 5770 C C . ALA B 1 358 ? -62.84592 122.26865 -17.21796 1.000 66.32150 358 ALA B C 1
ATOM 5771 O O . ALA B 1 358 ? -62.09543 122.54013 -18.16182 1.000 64.86553 358 ALA B O 1
ATOM 5773 N N . THR B 1 359 ? -62.69692 122.78200 -16.00087 1.000 63.14710 359 THR B N 1
ATOM 5774 C CA . THR B 1 359 ? -61.60004 123.67863 -15.65368 1.000 66.45388 359 THR B CA 1
ATOM 5775 C C . THR B 1 359 ? -60.75486 123.05108 -14.54812 1.000 70.35413 359 THR B C 1
ATOM 5776 O O . THR B 1 359 ? -60.99413 121.92013 -14.11352 1.000 65.28081 359 THR B O 1
ATOM 5780 N N . ALA B 1 360 ? -59.75209 123.80583 -14.09023 1.000 64.57667 360 ALA B N 1
ATOM 5781 C CA . ALA B 1 360 ? -58.85179 123.28622 -13.06690 1.000 61.87540 360 ALA B CA 1
ATOM 5782 C C . ALA B 1 360 ? -59.52338 123.20971 -11.70155 1.000 72.53041 360 ALA B C 1
ATOM 5783 O O . ALA B 1 360 ? -59.13914 122.37653 -10.87206 1.000 70.24113 360 ALA B O 1
ATOM 5785 N N . VAL B 1 361 ? -60.52488 124.05030 -11.45211 1.000 74.35199 361 VAL B N 1
ATOM 5786 C CA . VAL B 1 361 ? -61.19588 124.07635 -10.15932 1.000 71.99275 361 VAL B CA 1
ATOM 5787 C C . VAL B 1 361 ? -62.67197 123.72016 -10.24806 1.000 74.12964 361 VAL B C 1
ATOM 5788 O O . VAL B 1 361 ? -63.26113 123.33354 -9.22507 1.000 77.32282 361 VAL B O 1
ATOM 5792 N N . GLU B 1 362 ? -63.29831 123.83405 -11.41709 1.000 73.33863 362 GLU B N 1
ATOM 5793 C CA . GLU B 1 362 ? -64.68732 123.42965 -11.60490 1.000 69.52097 362 GLU B CA 1
ATOM 5794 C C . GLU B 1 362 ? -64.72099 122.24122 -12.55301 1.000 72.86725 362 GLU B C 1
ATOM 5795 O O . GLU B 1 362 ? -64.61649 122.41929 -13.77722 1.000 67.36698 362 GLU B O 1
ATOM 5801 N N . PRO B 1 363 ? -64.85656 121.01913 -12.05086 1.000 70.21598 363 PRO B N 1
ATOM 5802 C CA . PRO B 1 363 ? -64.84458 119.85639 -12.94155 1.000 58.51132 363 PRO B CA 1
ATOM 5803 C C . PRO B 1 363 ? -66.14094 119.73184 -13.72210 1.000 59.45154 363 PRO B C 1
ATOM 5804 O O . PRO B 1 363 ? -67.21325 120.13496 -13.26676 1.000 65.47421 363 PRO B O 1
ATOM 5808 N N . LEU B 1 364 ? -66.02576 119.17864 -14.92575 1.000 61.97267 364 LEU B N 1
ATOM 5809 C CA . LEU B 1 364 ? -67.19938 118.82610 -15.71705 1.000 59.77896 364 LEU B CA 1
ATOM 5810 C C . LEU B 1 364 ? -67.82532 117.56776 -15.12920 1.000 55.76974 364 LEU B C 1
ATOM 5811 O O . LEU B 1 364 ? -67.23086 116.48662 -15.18253 1.000 58.79655 364 LEU B O 1
ATOM 5816 N N . ASN B 1 365 ? -69.02231 117.70490 -14.56810 1.000 57.97387 365 ASN B N 1
ATOM 5817 C CA . ASN B 1 365 ? -69.70823 116.61920 -13.88199 1.000 53.86434 365 ASN B CA 1
ATOM 5818 C C . ASN B 1 365 ? -70.84328 116.09877 -14.75202 1.000 56.37954 365 ASN B C 1
ATOM 5819 O O . ASN B 1 365 ? -71.63664 116.88405 -15.28067 1.000 64.54278 365 ASN B O 1
ATOM 5824 N N . SER B 1 366 ? -70.90862 114.77769 -14.90337 1.000 56.97788 366 SER B N 1
ATOM 5825 C CA . SER B 1 366 ? -71.95298 114.11117 -15.66914 1.000 52.21049 366 SER B CA 1
ATOM 5826 C C . SER B 1 366 ? -72.54702 112.99613 -14.82355 1.000 59.73331 366 SER B C 1
ATOM 5827 O O . SER B 1 366 ? -71.81166 112.15764 -14.29293 1.000 61.17135 366 SER B O 1
ATOM 5830 N N . ALA B 1 367 ? -73.86952 113.00384 -14.67915 1.000 60.98654 367 ALA B N 1
ATOM 5831 C CA . ALA B 1 367 ? -74.57300 112.00404 -13.88694 1.000 59.12109 367 ALA B CA 1
ATOM 5832 C C . ALA B 1 367 ? -74.99199 110.81798 -14.74931 1.000 66.42386 367 ALA B C 1
ATOM 5833 O O . ALA B 1 367 ? -75.50623 110.99613 -15.85845 1.000 65.76826 367 ALA B O 1
ATOM 5835 N N . VAL B 1 368 ? -74.74460 109.61069 -14.24437 1.000 69.29621 368 VAL B N 1
ATOM 5836 C CA . VAL B 1 368 ? -75.19071 108.36942 -14.86716 1.000 60.68922 368 VAL B CA 1
ATOM 5837 C C . VAL B 1 368 ? -76.21078 107.71138 -13.94854 1.000 62.83720 368 VAL B C 1
ATOM 5838 O O . VAL B 1 368 ? -76.00331 107.63760 -12.73211 1.000 68.33906 368 VAL B O 1
ATOM 5842 N N . GLN B 1 369 ? -77.31043 107.22968 -14.52738 1.000 68.80519 369 GLN B N 1
ATOM 5843 C CA . GLN B 1 369 ? -78.33517 106.51697 -13.76907 1.000 59.23676 369 GLN B CA 1
ATOM 5844 C C . GLN B 1 369 ? -78.75271 105.27738 -14.54326 1.000 63.02387 369 GLN B C 1
ATOM 5845 O O . GLN B 1 369 ? -79.19193 105.37931 -15.69218 1.000 69.76997 369 GLN B O 1
ATOM 5851 N N . PHE B 1 370 ? -78.62095 104.11554 -13.91522 1.000 69.60264 370 PHE B N 1
ATOM 5852 C CA . PHE B 1 370 ? -78.96824 102.83808 -14.51868 1.000 70.54431 370 PHE B CA 1
ATOM 5853 C C . PHE B 1 370 ? -80.18135 102.23688 -13.82106 1.000 70.71461 370 PHE B C 1
ATOM 5854 O O . PHE B 1 370 ? -80.58266 102.66245 -12.73487 1.000 75.75039 370 PHE B O 1
ATOM 5862 N N . GLU B 1 371 ? -80.76594 101.22996 -14.46505 1.000 74.97554 371 GLU B N 1
ATOM 5863 C CA . GLU B 1 371 ? -81.88099 100.51388 -13.86711 1.000 83.66427 371 GLU B CA 1
ATOM 5864 C C . GLU B 1 371 ? -81.39152 99.69348 -12.67634 1.000 85.10733 371 GLU B C 1
ATOM 5865 O O . GLU B 1 371 ? -80.19762 99.41657 -12.52908 1.000 81.50157 371 GLU B O 1
ATOM 5867 N N . ALA B 1 372 ? -82.33264 99.32268 -11.80903 1.000 88.19314 372 ALA B N 1
ATOM 5868 C CA . ALA B 1 372 ? -81.99407 98.60071 -10.58823 1.000 86.19644 372 ALA B CA 1
ATOM 5869 C C . ALA B 1 372 ? -81.19255 97.34106 -10.89572 1.000 83.59854 372 ALA B C 1
ATOM 5870 O O . ALA B 1 372 ? -81.50906 96.59180 -11.82299 1.000 91.70979 372 ALA B O 1
ATOM 5872 N N . GLY B 1 373 ? -80.13623 97.12145 -10.11307 1.000 80.72292 373 GLY B N 1
ATOM 5873 C CA . GLY B 1 373 ? -79.31151 95.93937 -10.23823 1.000 81.35667 373 GLY B CA 1
ATOM 5874 C C . GLY B 1 373 ? -78.25082 95.98824 -11.31586 1.000 89.74658 373 GLY B C 1
ATOM 5875 O O . GLY B 1 373 ? -77.40918 95.08144 -11.36895 1.000 92.38221 373 GLY B O 1
ATOM 5876 N N . THR B 1 374 ? -78.25112 97.01466 -12.17213 1.000 87.20305 374 THR B N 1
ATOM 5877 C CA . THR B 1 374 ? -77.30929 97.05613 -13.28817 1.000 79.17120 374 THR B CA 1
ATOM 5878 C C . THR B 1 374 ? -75.86303 97.13979 -12.81229 1.000 80.96838 374 THR B C 1
ATOM 5879 O O . THR B 1 374 ? -74.97007 96.55869 -13.43992 1.000 81.06406 374 THR B O 1
ATOM 5883 N N . VAL B 1 375 ? -75.61120 97.84447 -11.70907 1.000 87.18025 375 VAL B N 1
ATOM 5884 C CA . VAL B 1 375 ? -74.25480 98.04769 -11.20885 1.000 82.34504 375 VAL B CA 1
ATOM 5885 C C . VAL B 1 375 ? -74.21821 97.62396 -9.73852 1.000 88.71773 375 VAL B C 1
ATOM 5886 O O . VAL B 1 375 ? -73.28868 97.95515 -8.99535 1.000 97.94896 375 VAL B O 1
ATOM 5890 N N . THR B 1 376 ? -75.22222 96.86135 -9.30821 1.000 99.45081 376 THR B N 1
ATOM 5891 C CA . THR B 1 376 ? -75.22879 96.32386 -7.95193 1.000 94.14355 376 THR B CA 1
ATOM 5892 C C . THR B 1 376 ? -74.36208 95.07648 -7.79965 1.000 108.19329 376 THR B C 1
ATOM 5893 O O . THR B 1 376 ? -74.28808 94.52611 -6.69561 1.000 99.03333 376 THR B O 1
ATOM 5895 N N . GLY B 1 377 ? -73.71250 94.61975 -8.86925 1.000 120.62513 377 GLY B N 1
ATOM 5896 C CA . GLY B 1 377 ? -72.81998 93.47860 -8.80110 1.000 110.29324 377 GLY B CA 1
ATOM 5897 C C . GLY B 1 377 ? -71.60128 93.65516 -9.68418 1.000 111.92425 377 GLY B C 1
ATOM 5898 O O . GLY B 1 377 ? -71.69561 93.52273 -10.90840 1.000 111.90041 377 GLY B O 1
ATOM 5899 N N . ALA B 1 378 ? -70.45703 93.95595 -9.07075 1.000 110.25713 378 ALA B N 1
ATOM 5900 C CA . ALA B 1 378 ? -69.21197 94.25151 -9.78610 1.000 107.88447 378 ALA B CA 1
ATOM 5901 C C . ALA B 1 378 ? -69.39437 95.38589 -10.79648 1.000 107.73517 378 ALA B C 1
ATOM 5902 O O . ALA B 1 378 ? -69.17419 96.55942 -10.48012 1.000 84.79396 378 ALA B O 1
ATOM 5904 N N . THR B 1 388 ? -69.22922 89.35064 -13.47856 1.000 128.80509 388 THR B N 1
ATOM 5905 C CA . THR B 1 388 ? -68.46373 89.83115 -14.62329 1.000 132.59343 388 THR B CA 1
ATOM 5906 C C . THR B 1 388 ? -69.19706 90.96535 -15.33439 1.000 126.98015 388 THR B C 1
ATOM 5907 O O . THR B 1 388 ? -69.76370 90.77377 -16.41044 1.000 125.72694 388 THR B O 1
ATOM 5911 N N . THR B 1 389 ? -69.18155 92.14833 -14.72596 1.000 122.56388 389 THR B N 1
ATOM 5912 C CA . THR B 1 389 ? -69.85331 93.32378 -15.26258 1.000 109.19044 389 THR B CA 1
ATOM 5913 C C . THR B 1 389 ? -68.85116 94.45981 -15.40418 1.000 94.42995 389 THR B C 1
ATOM 5914 O O . THR B 1 389 ? -68.14615 94.79371 -14.44620 1.000 102.84001 389 THR B O 1
ATOM 5918 N N . GLU B 1 390 ? -68.79182 95.04882 -16.59608 1.000 82.31736 390 GLU B N 1
ATOM 5919 C CA . GLU B 1 390 ? -67.85706 96.12087 -16.90509 1.000 73.71002 390 GLU B CA 1
ATOM 5920 C C . GLU B 1 390 ? -68.61539 97.38551 -17.27800 1.000 70.91582 390 GLU B C 1
ATOM 5921 O O . GLU B 1 390 ? -69.65309 97.32729 -17.94518 1.000 69.79128 390 GLU B O 1
ATOM 5927 N N . VAL B 1 391 ? -68.08952 98.52858 -16.84798 1.000 61.89849 391 VAL B N 1
ATOM 5928 C CA . VAL B 1 391 ? -68.64972 99.83014 -17.18702 1.000 60.27339 391 VAL B CA 1
ATOM 5929 C C . VAL B 1 391 ? -67.54041 100.66853 -17.80314 1.000 58.12879 391 VAL B C 1
ATOM 5930 O O . VAL B 1 391 ? -66.47856 100.84499 -17.19404 1.000 63.63773 391 VAL B O 1
ATOM 5934 N N . VAL B 1 392 ? -67.77800 101.17576 -19.00900 1.000 59.62145 392 VAL B N 1
ATOM 5935 C CA . VAL B 1 392 ? -66.80158 102.00399 -19.69835 1.000 59.35996 392 VAL B CA 1
ATOM 5936 C C . VAL B 1 392 ? -67.44739 103.33815 -20.04220 1.000 57.02641 392 VAL B C 1
ATOM 5937 O O . VAL B 1 392 ? -68.67147 103.46777 -20.12479 1.000 56.33869 392 VAL B O 1
ATOM 5941 N N . ALA B 1 393 ? -66.59726 104.34343 -20.22580 1.000 56.39236 393 ALA B N 1
ATOM 5942 C CA . ALA B 1 393 ? -67.02285 105.67751 -20.61910 1.000 54.13729 393 ALA B CA 1
ATOM 5943 C C . ALA B 1 393 ? -66.25855 106.07630 -21.86904 1.000 59.51352 393 ALA B C 1
ATOM 5944 O O . ALA B 1 393 ? -65.03576 105.90992 -21.93207 1.000 58.30366 393 ALA B O 1
ATOM 5946 N N . LEU B 1 394 ? -66.97852 106.57918 -22.86421 1.000 56.93889 394 LEU B N 1
ATOM 5947 C CA . LEU B 1 394 ? -66.38348 107.06226 -24.10286 1.000 52.08149 394 LEU B CA 1
ATOM 5948 C C . LEU B 1 394 ? -66.43642 108.58304 -24.09395 1.000 52.84733 394 LEU B C 1
ATOM 5949 O O . LEU B 1 394 ? -67.52211 109.17176 -24.10363 1.000 62.65877 394 LEU B O 1
ATOM 5954 N N . ILE B 1 395 ? -65.26796 109.21325 -24.06132 1.000 53.43379 395 ILE B N 1
ATOM 5955 C CA . ILE B 1 395 ? -65.14255 110.66494 -24.10841 1.000 52.50727 395 ILE B CA 1
ATOM 5956 C C . ILE B 1 395 ? -64.64475 111.00980 -25.50455 1.000 50.50483 395 ILE B C 1
ATOM 5957 O O . ILE B 1 395 ? -63.49145 110.72452 -25.84833 1.000 55.93356 395 ILE B O 1
ATOM 5962 N N . LYS B 1 396 ? -65.51010 111.61911 -26.31211 1.000 53.77209 396 LYS B N 1
ATOM 5963 C CA . LYS B 1 396 ? -65.28523 111.76446 -27.74394 1.000 60.24270 396 LYS B CA 1
ATOM 5964 C C . LYS B 1 396 ? -65.02913 113.21633 -28.12508 1.000 58.35984 396 LYS B C 1
ATOM 5965 O O . LYS B 1 396 ? -65.71664 114.12483 -27.64840 1.000 59.38763 396 LYS B O 1
ATOM 5971 N N . ASN B 1 397 ? -64.05659 113.41362 -29.01978 1.000 59.61970 397 ASN B N 1
ATOM 5972 C CA . ASN B 1 397 ? -63.73614 114.71290 -29.60370 1.000 60.24192 397 ASN B CA 1
ATOM 5973 C C . ASN B 1 397 ? -63.53179 115.77872 -28.53744 1.000 60.37236 397 ASN B C 1
ATOM 5974 O O . ASN B 1 397 ? -64.38230 116.65362 -28.34296 1.000 63.66181 397 ASN B O 1
ATOM 5979 N N . ILE B 1 398 ? -62.38952 115.71884 -27.86574 1.000 57.51415 398 ILE B N 1
ATOM 5980 C CA . ILE B 1 398 ? -62.09573 116.58464 -26.73222 1.000 56.91170 398 ILE B CA 1
ATOM 5981 C C . ILE B 1 398 ? -61.34980 117.81723 -27.22698 1.000 59.44980 398 ILE B C 1
ATOM 5982 O O . ILE B 1 398 ? -60.27637 117.70519 -27.83065 1.000 58.54827 398 ILE B O 1
ATOM 5987 N N . ARG B 1 399 ? -61.91596 118.99421 -26.96977 1.000 55.53012 399 ARG B N 1
ATOM 5988 C CA . ARG B 1 399 ? -61.24657 120.25920 -27.25398 1.000 55.45456 399 ARG B CA 1
ATOM 5989 C C . ARG B 1 399 ? -60.40260 120.62804 -26.03917 1.000 58.83688 399 ARG B C 1
ATOM 5990 O O . ARG B 1 399 ? -60.94049 120.89911 -24.96027 1.000 59.25029 399 ARG B O 1
ATOM 5992 N N . ILE B 1 400 ? -59.08463 120.62129 -26.20635 1.000 57.37780 400 ILE B N 1
ATOM 5993 C CA . ILE B 1 400 ? -58.14467 120.89755 -25.12874 1.000 54.53450 400 ILE B CA 1
ATOM 5994 C C . ILE B 1 400 ? -57.36940 122.16088 -25.48362 1.000 54.35317 400 ILE B C 1
ATOM 5995 O O . ILE B 1 400 ? -56.70324 122.20430 -26.52159 1.000 62.45236 400 ILE B O 1
ATOM 6000 N N . PRO B 1 401 ? -57.41780 123.20657 -24.66302 1.000 56.43450 401 PRO B N 1
ATOM 6001 C CA . PRO B 1 401 ? -56.64067 124.41414 -24.96003 1.000 54.60398 401 PRO B CA 1
ATOM 6002 C C . PRO B 1 401 ? -55.15749 124.19775 -24.70117 1.000 54.00913 401 PRO B C 1
ATOM 6003 O O . PRO B 1 401 ? -54.74660 123.26742 -24.00417 1.000 58.31423 401 PRO B O 1
ATOM 6007 N N . TYR B 1 402 ? -54.34745 125.08858 -25.28388 1.000 54.81032 402 TYR B N 1
ATOM 6008 C CA . TYR B 1 402 ? -52.89688 124.99040 -25.13544 1.000 60.66244 402 TYR B CA 1
ATOM 6009 C C . TYR B 1 402 ? -52.46549 125.06176 -23.67549 1.000 60.92921 402 TYR B C 1
ATOM 6010 O O . TYR B 1 402 ? -51.44407 124.47560 -23.30202 1.000 64.19806 402 TYR B O 1
ATOM 6012 N N . ASN B 1 403 ? -53.22582 125.76934 -22.83945 1.000 68.98335 403 ASN B N 1
ATOM 6013 C CA . ASN B 1 403 ? -52.88183 125.95905 -21.43620 1.000 62.23312 403 ASN B CA 1
ATOM 6014 C C . ASN B 1 403 ? -53.13843 124.72848 -20.57260 1.000 66.47607 403 ASN B C 1
ATOM 6015 O O . ASN B 1 403 ? -52.79938 124.74855 -19.38350 1.000 60.69846 403 ASN B O 1
ATOM 6020 N N . VAL B 1 404 ? -53.73064 123.67143 -21.12242 1.000 59.62919 404 VAL B N 1
ATOM 6021 C CA . VAL B 1 404 ? -54.07218 122.47286 -20.36534 1.000 59.70359 404 VAL B CA 1
ATOM 6022 C C . VAL B 1 404 ? -53.14144 121.34904 -20.79550 1.000 59.15451 404 VAL B C 1
ATOM 6023 O O . VAL B 1 404 ? -52.98967 121.08534 -21.99385 1.000 64.43776 404 VAL B O 1
ATOM 6027 N N . ILE B 1 405 ? -52.51666 120.69198 -19.81839 1.000 56.36280 405 ILE B N 1
ATOM 6028 C CA . ILE B 1 405 ? -51.52827 119.65739 -20.10155 1.000 60.11057 405 ILE B CA 1
ATOM 6029 C C . ILE B 1 405 ? -52.10175 118.24312 -20.02562 1.000 54.63007 405 ILE B C 1
ATOM 6030 O O . ILE B 1 405 ? -51.55004 117.33275 -20.66339 1.000 61.29863 405 ILE B O 1
ATOM 6035 N N . SER B 1 406 ? -53.18271 118.03035 -19.27828 1.000 51.29679 406 SER B N 1
ATOM 6036 C CA . SER B 1 406 ? -53.75422 116.69715 -19.12952 1.000 49.66136 406 SER B CA 1
ATOM 6037 C C . SER B 1 406 ? -55.14803 116.82513 -18.52979 1.000 48.42821 406 SER B C 1
ATOM 6038 O O . SER B 1 406 ? -55.55187 117.89323 -18.06479 1.000 56.86787 406 SER B O 1
ATOM 6041 N N . ILE B 1 407 ? -55.87391 115.71014 -18.54027 1.000 53.44261 407 ILE B N 1
ATOM 6042 C CA . ILE B 1 407 ? -57.21750 115.61248 -17.98128 1.000 51.67404 407 ILE B CA 1
ATOM 6043 C C . ILE B 1 407 ? -57.22140 114.48102 -16.96489 1.000 53.15610 407 ILE B C 1
ATOM 6044 O O . ILE B 1 407 ? -56.68486 113.40008 -17.23270 1.000 56.28014 407 ILE B O 1
ATOM 6049 N N . ARG B 1 408 ? -57.80152 114.73257 -15.79708 1.000 51.23300 408 ARG B N 1
ATOM 6050 C CA . ARG B 1 408 ? -57.96910 113.70678 -14.77999 1.000 51.70606 408 ARG B CA 1
ATOM 6051 C C . ARG B 1 408 ? -59.44046 113.33997 -14.65299 1.000 52.85838 408 ARG B C 1
ATOM 6052 O O . ARG B 1 408 ? -60.31293 114.21403 -14.66545 1.000 53.26488 408 ARG B O 1
ATOM 6060 N N . VAL B 1 409 ? -59.70909 112.04235 -14.54070 1.000 51.12568 409 VAL B N 1
ATOM 6061 C CA . VAL B 1 409 ? -61.06496 111.50989 -14.50015 1.000 51.95296 409 VAL B CA 1
ATOM 6062 C C . VAL B 1 409 ? -61.34466 111.00662 -13.09191 1.000 52.80718 409 VAL B C 1
ATOM 6063 O O . VAL B 1 409 ? -60.54177 110.25767 -12.52061 1.000 54.15798 409 VAL B O 1
ATOM 6067 N N . PHE B 1 410 ? -62.48528 111.41090 -12.53900 1.000 51.89610 410 PHE B N 1
ATOM 6068 C CA . PHE B 1 410 ? -62.91367 110.98501 -11.21692 1.000 50.58406 410 PHE B CA 1
ATOM 6069 C C . PHE B 1 410 ? -64.33524 110.44996 -11.28834 1.000 55.98198 410 PHE B C 1
ATOM 6070 O O . PHE B 1 410 ? -65.07379 110.70984 -12.24212 1.000 54.60366 410 PHE B O 1
ATOM 6078 N N . VAL B 1 411 ? -64.71505 109.70106 -10.25581 1.000 56.73647 411 VAL B N 1
ATOM 6079 C CA . VAL B 1 411 ? -66.08328 109.23272 -10.08753 1.000 49.24419 411 VAL B CA 1
ATOM 6080 C C . VAL B 1 411 ? -66.55979 109.63772 -8.70119 1.000 56.77030 411 VAL B C 1
ATOM 6081 O O . VAL B 1 411 ? -65.85266 109.42084 -7.71151 1.000 60.57593 411 VAL B O 1
ATOM 6085 N N . ASN B 1 412 ? -67.75340 110.23286 -8.63472 1.000 57.26467 412 ASN B N 1
ATOM 6086 C CA . ASN B 1 412 ? -68.38879 110.61494 -7.37234 1.000 56.44907 412 ASN B CA 1
ATOM 6087 C C . ASN B 1 412 ? -67.55952 111.63294 -6.59309 1.000 61.70100 412 ASN B C 1
ATOM 6088 O O . ASN B 1 412 ? -67.55349 111.63207 -5.35922 1.000 66.52035 412 ASN B O 1
ATOM 6093 N N . LEU B 1 413 ? -66.85838 112.51030 -7.30587 1.000 63.74301 413 LEU B N 1
ATOM 6094 C CA . LEU B 1 413 ? -66.10649 113.61290 -6.70733 1.000 57.29411 413 LEU B CA 1
ATOM 6095 C C . LEU B 1 413 ? -66.46492 114.89286 -7.45010 1.000 57.78130 413 LEU B C 1
ATOM 6096 O O . LEU B 1 413 ? -65.65838 115.43301 -8.21599 1.000 54.76897 413 LEU B O 1
ATOM 6101 N N . PRO B 1 414 ? -67.67916 115.41060 -7.24086 1.000 58.44293 414 PRO B N 1
ATOM 6102 C CA . PRO B 1 414 ? -68.11537 116.59702 -7.99556 1.000 60.24133 414 PRO B CA 1
ATOM 6103 C C . PRO B 1 414 ? -67.34075 117.86118 -7.66028 1.000 67.07339 414 PRO B C 1
ATOM 6104 O O . PRO B 1 414 ? -67.45803 118.84542 -8.40161 1.000 64.91970 414 PRO B O 1
ATOM 6108 N N . ASN B 1 415 ? -66.56527 117.87541 -6.57495 1.000 68.61389 415 ASN B N 1
ATOM 6109 C CA . ASN B 1 415 ? -65.73720 119.01971 -6.21510 1.000 65.27591 415 ASN B CA 1
ATOM 6110 C C . ASN B 1 415 ? -64.25305 118.73760 -6.42605 1.000 62.73651 415 ASN B C 1
ATOM 6111 O O . ASN B 1 415 ? -63.39989 119.34734 -5.77712 1.000 72.32220 415 ASN B O 1
ATOM 6116 N N . ALA B 1 416 ? -63.93182 117.83474 -7.34694 1.000 61.13857 416 ALA B N 1
ATOM 6117 C CA . ALA B 1 416 ? -62.54151 117.50692 -7.61671 1.000 59.08231 416 ALA B CA 1
ATOM 6118 C C . ALA B 1 416 ? -61.83740 118.68314 -8.27997 1.000 66.27590 416 ALA B C 1
ATOM 6119 O O . ALA B 1 416 ? -62.46184 119.52513 -8.93048 1.000 64.62022 416 ALA B O 1
ATOM 6121 N N . ASN B 1 417 ? -60.52136 118.74334 -8.09940 1.000 61.85284 417 ASN B N 1
ATOM 6122 C CA . ASN B 1 417 ? -59.72303 119.79506 -8.70828 1.000 64.84452 417 ASN B CA 1
ATOM 6123 C C . ASN B 1 417 ? -58.32057 119.26330 -8.97252 1.000 62.22312 417 ASN B C 1
ATOM 6124 O O . ASN B 1 417 ? -58.01825 118.09148 -8.73037 1.000 62.53884 417 ASN B O 1
ATOM 6129 N N . LEU B 1 418 ? -57.45541 120.15483 -9.45726 1.000 59.62568 418 LEU B N 1
ATOM 6130 C CA . LEU B 1 418 ? -56.09614 119.78418 -9.82847 1.000 56.91130 418 LEU B CA 1
ATOM 6131 C C . LEU B 1 418 ? -55.26044 119.32997 -8.63793 1.000 63.52319 418 LEU B C 1
ATOM 6132 O O . LEU B 1 418 ? -54.21554 118.70165 -8.83856 1.000 58.55554 418 LEU B O 1
ATOM 6137 N N . ASP B 1 419 ? -55.69086 119.62468 -7.40963 1.000 66.11043 419 ASP B N 1
ATOM 6138 C CA . ASP B 1 419 ? -54.92141 119.28261 -6.21977 1.000 62.75905 419 ASP B CA 1
ATOM 6139 C C . ASP B 1 419 ? -55.33142 117.96275 -5.57799 1.000 59.00258 419 ASP B C 1
ATOM 6140 O O . ASP B 1 419 ? -54.68062 117.53704 -4.61753 1.000 59.73506 419 ASP B O 1
ATOM 6145 N N . VAL B 1 420 ? -56.38029 117.30937 -6.06896 1.000 56.81084 420 VAL B N 1
ATOM 6146 C CA . VAL B 1 420 ? -56.77230 116.00329 -5.54377 1.000 54.11983 420 VAL B CA 1
ATOM 6147 C C . VAL B 1 420 ? -55.70243 114.99318 -5.94336 1.000 59.29134 420 VAL B C 1
ATOM 6148 O O . VAL B 1 420 ? -55.40315 114.84986 -7.13808 1.000 56.23663 420 VAL B O 1
ATOM 6152 N N . PRO B 1 421 ? -55.09725 114.28344 -4.99489 1.000 54.54612 421 PRO B N 1
ATOM 6153 C CA . PRO B 1 421 ? -54.02229 113.35162 -5.35098 1.000 55.14797 421 PRO B CA 1
ATOM 6154 C C . PRO B 1 421 ? -54.55713 112.12351 -6.06534 1.000 58.74943 421 PRO B C 1
ATOM 6155 O O . PRO B 1 421 ? -55.70933 111.72138 -5.88751 1.000 61.30897 421 PRO B O 1
ATOM 6159 N N . GLU B 1 422 ? -53.68777 111.51313 -6.87171 1.000 61.82244 422 GLU B N 1
ATOM 6160 C CA . GLU B 1 422 ? -54.07002 110.34443 -7.65207 1.000 57.98665 422 GLU B CA 1
ATOM 6161 C C . GLU B 1 422 ? -54.17127 109.07895 -6.81312 1.000 57.02164 422 GLU B C 1
ATOM 6162 O O . GLU B 1 422 ? -54.59744 108.04317 -7.33409 1.000 65.31301 422 GLU B O 1
ATOM 6168 N N . THR B 1 423 ? -53.79438 109.13473 -5.53918 1.000 57.94188 423 THR B N 1
ATOM 6169 C CA . THR B 1 423 ? -54.05256 108.04172 -4.61511 1.000 52.97195 423 THR B CA 1
ATOM 6170 C C . THR B 1 423 ? -55.46026 108.08700 -4.03968 1.000 54.74536 423 THR B C 1
ATOM 6171 O O . THR B 1 423 ? -55.82209 107.20128 -3.25896 1.000 66.01487 423 THR B O 1
ATOM 6175 N N . ASP B 1 424 ? -56.24606 109.09963 -4.38672 1.000 52.64623 424 ASP B N 1
ATOM 6176 C CA . ASP B 1 424 ? -57.61284 109.18541 -3.90000 1.000 55.70111 424 ASP B CA 1
ATOM 6177 C C . ASP B 1 424 ? -58.45055 108.05277 -4.49454 1.000 62.17981 424 ASP B C 1
ATOM 6178 O O . ASP B 1 424 ? -58.31838 107.73833 -5.68179 1.000 58.99658 424 ASP B O 1
ATOM 6183 N N . PRO B 1 425 ? -59.31742 107.42131 -3.69889 1.000 60.36023 425 PRO B N 1
ATOM 6184 C CA . PRO B 1 425 ? -60.11697 106.30228 -4.22656 1.000 57.11979 425 PRO B CA 1
ATOM 6185 C C . PRO B 1 425 ? -61.06009 106.68778 -5.35557 1.000 56.36593 425 PRO B C 1
ATOM 6186 O O . PRO B 1 425 ? -61.47454 105.80330 -6.11579 1.000 60.03653 425 PRO B O 1
ATOM 6190 N N . HIS B 1 426 ? -61.41910 107.96627 -5.49450 1.000 57.06118 426 HIS B N 1
ATOM 6191 C CA . HIS B 1 426 ? -62.28388 108.37752 -6.59450 1.000 49.38289 426 HIS B CA 1
ATOM 6192 C C . HIS B 1 426 ? -61.52004 108.58463 -7.89466 1.000 51.91346 426 HIS B C 1
ATOM 6193 O O . HIS B 1 426 ? -62.14892 108.78724 -8.93882 1.000 53.11162 426 HIS B O 1
ATOM 6200 N N . PHE B 1 427 ? -60.19207 108.53410 -7.85803 1.000 51.71459 427 PHE B N 1
ATOM 6201 C CA . PHE B 1 427 ? -59.39557 108.78237 -9.05050 1.000 54.43252 427 PHE B CA 1
ATOM 6202 C C . PHE B 1 427 ? -59.47125 107.58509 -9.98619 1.000 56.07014 427 PHE B C 1
ATOM 6203 O O . PHE B 1 427 ? -59.26270 106.44317 -9.56605 1.000 58.02429 427 PHE B O 1
ATOM 6211 N N . VAL B 1 428 ? -59.77789 107.84680 -11.25667 1.000 54.87132 428 VAL B N 1
ATOM 6212 C CA . VAL B 1 428 ? -59.85544 106.79095 -12.25916 1.000 53.12745 428 VAL B CA 1
ATOM 6213 C C . VAL B 1 428 ? -58.54479 106.72077 -13.03100 1.000 56.64302 428 VAL B C 1
ATOM 6214 O O . VAL B 1 428 ? -57.84348 105.70423 -12.98836 1.000 54.71818 428 VAL B O 1
ATOM 6218 N N . THR B 1 429 ? -58.21196 107.78620 -13.75584 1.000 56.87591 429 THR B N 1
ATOM 6219 C CA . THR B 1 429 ? -57.01371 107.77631 -14.58442 1.000 61.25209 429 THR B CA 1
ATOM 6220 C C . THR B 1 429 ? -56.65386 109.20126 -14.98116 1.000 55.11016 429 THR B C 1
ATOM 6221 O O . THR B 1 429 ? -57.41275 110.14822 -14.75904 1.000 48.36779 429 THR B O 1
ATOM 6225 N N . SER B 1 430 ? -55.47416 109.33249 -15.57763 1.000 54.61743 430 SER B N 1
ATOM 6226 C CA . SER B 1 430 ? -54.99366 110.58493 -16.13988 1.000 52.32294 430 SER B CA 1
ATOM 6227 C C . SER B 1 430 ? -54.94132 110.44794 -17.65544 1.000 55.30333 430 SER B C 1
ATOM 6228 O O . SER B 1 430 ? -54.39933 109.46656 -18.17464 1.000 55.10942 430 SER B O 1
ATOM 6231 N N . LEU B 1 431 ? -55.50271 111.42574 -18.35861 1.000 53.12664 431 LEU B N 1
ATOM 6232 C CA . LEU B 1 431 ? -55.54210 111.42723 -19.81241 1.000 49.07681 431 LEU B CA 1
ATOM 6233 C C . LEU B 1 431 ? -54.61523 112.50431 -20.35192 1.000 54.02274 431 LEU B C 1
ATOM 6234 O O . LEU B 1 431 ? -54.60326 113.63454 -19.85525 1.000 52.30678 431 LEU B O 1
ATOM 6239 N N . SER B 1 432 ? -53.86891 112.15696 -21.39316 1.000 50.37262 432 SER B N 1
ATOM 6240 C CA . SER B 1 432 ? -52.92095 113.06632 -22.01402 1.000 52.43831 432 SER B CA 1
ATOM 6241 C C . SER B 1 432 ? -53.00459 112.89239 -23.52010 1.000 49.17667 432 SER B C 1
ATOM 6242 O O . SER B 1 432 ? -53.10738 111.76697 -24.01342 1.000 57.57354 432 SER B O 1
ATOM 6245 N N . PHE B 1 433 ? -52.98195 114.00765 -24.24435 1.000 55.38122 433 PHE B N 1
ATOM 6246 C CA . PHE B 1 433 ? -53.09273 113.98317 -25.69434 1.000 52.80180 433 PHE B CA 1
ATOM 6247 C C . PHE B 1 433 ? -52.09854 114.96556 -26.29738 1.000 50.75305 433 PHE B C 1
ATOM 6248 O O . PHE B 1 433 ? -51.60287 115.87254 -25.62631 1.000 59.34885 433 PHE B O 1
ATOM 6256 N N . LEU B 1 434 ? -51.80572 114.77190 -27.57987 1.000 58.81829 434 LEU B N 1
ATOM 6257 C CA . LEU B 1 434 ? -50.79344 115.55551 -28.27751 1.000 62.69926 434 LEU B CA 1
ATOM 6258 C C . LEU B 1 434 ? -51.47805 116.63437 -29.11050 1.000 61.39553 434 LEU B C 1
ATOM 6259 O O . LEU B 1 434 ? -52.20717 116.32988 -30.05999 1.000 74.18903 434 LEU B O 1
ATOM 6264 N N . THR B 1 435 ? -51.24499 117.89234 -28.74859 1.000 78.80030 435 THR B N 1
ATOM 6265 C CA . THR B 1 435 ? -51.86503 119.02254 -29.43160 1.000 82.27418 435 THR B CA 1
ATOM 6266 C C . THR B 1 435 ? -50.82545 119.84018 -30.19106 1.000 81.31057 435 THR B C 1
ATOM 6267 O O . THR B 1 435 ? -49.88638 120.37327 -29.59705 1.000 82.61585 435 THR B O 1
ATOM 6269 N N . HIS B 1 443 ? -57.61069 119.73478 -38.07425 1.000 87.61427 443 HIS B N 1
ATOM 6270 C CA . HIS B 1 443 ? -56.91107 118.82281 -37.17463 1.000 95.78690 443 HIS B CA 1
ATOM 6271 C C . HIS B 1 443 ? -57.90207 118.01850 -36.33538 1.000 101.26311 443 HIS B C 1
ATOM 6272 O O . HIS B 1 443 ? -58.77235 118.58649 -35.67472 1.000 109.29447 443 HIS B O 1
ATOM 6274 N N . ALA B 1 444 ? -57.76067 116.69471 -36.36538 1.000 93.55524 444 ALA B N 1
ATOM 6275 C CA . ALA B 1 444 ? -58.68838 115.82067 -35.65954 1.000 76.14195 444 ALA B CA 1
ATOM 6276 C C . ALA B 1 444 ? -58.50628 115.92794 -34.15078 1.000 75.70475 444 ALA B C 1
ATOM 6277 O O . ALA B 1 444 ? -57.38940 116.08582 -33.65007 1.000 75.64042 444 ALA B O 1
ATOM 6279 N N . LEU B 1 445 ? -59.62301 115.82598 -33.42170 1.000 66.17301 445 LEU B N 1
ATOM 6280 C CA . LEU B 1 445 ? -59.65161 115.88384 -31.97027 1.000 60.50832 445 LEU B CA 1
ATOM 6281 C C . LEU B 1 445 ? -59.46440 114.49334 -31.37200 1.000 55.96428 445 LEU B C 1
ATOM 6282 O O . LEU B 1 445 ? -59.81208 113.48657 -31.99840 1.000 64.10912 445 LEU B O 1
ATOM 6287 N N . PRO B 1 446 ? -58.91685 114.40570 -30.16436 1.000 53.52880 446 PRO B N 1
ATOM 6288 C CA . PRO B 1 446 ? -58.70969 113.09482 -29.54499 1.000 52.08995 446 PRO B CA 1
ATOM 6289 C C . PRO B 1 446 ? -59.96859 112.55739 -28.88058 1.000 52.94433 446 PRO B C 1
ATOM 6290 O O . PRO B 1 446 ? -60.85676 113.30324 -28.46050 1.000 52.61987 446 PRO B O 1
ATOM 6294 N N . SER B 1 447 ? -60.03004 111.22975 -28.79948 1.000 48.55406 447 SER B N 1
ATOM 6295 C CA . SER B 1 447 ? -61.09089 110.52049 -28.10098 1.000 49.88273 447 SER B CA 1
ATOM 6296 C C . SER B 1 447 ? -60.46702 109.37286 -27.32314 1.000 51.87597 447 SER B C 1
ATOM 6297 O O . SER B 1 447 ? -59.36283 108.91781 -27.63190 1.000 53.67962 447 SER B O 1
ATOM 6300 N N . THR B 1 448 ? -61.18465 108.89372 -26.31106 1.000 49.37877 448 THR B N 1
ATOM 6301 C CA . THR B 1 448 ? -60.65306 107.80288 -25.50971 1.000 53.58505 448 THR B CA 1
ATOM 6302 C C . THR B 1 448 ? -61.78786 107.01058 -24.87748 1.000 52.52645 448 THR B C 1
ATOM 6303 O O . THR B 1 448 ? -62.91474 107.49301 -24.73218 1.000 48.39541 448 THR B O 1
ATOM 6307 N N . MET B 1 449 ? -61.46815 105.77401 -24.51476 1.000 50.03687 449 MET B N 1
ATOM 6308 C CA . MET B 1 449 ? -62.33703 104.92556 -23.71726 1.000 51.68458 449 MET B CA 1
ATOM 6309 C C . MET B 1 449 ? -61.71070 104.75399 -22.34373 1.000 58.32304 449 MET B C 1
ATOM 6310 O O . MET B 1 449 ? -60.50216 104.52636 -22.22663 1.000 55.18823 449 MET B O 1
ATOM 6315 N N . VAL B 1 450 ? -62.53153 104.87183 -21.30751 1.000 57.83819 450 VAL B N 1
ATOM 6316 C CA . VAL B 1 450 ? -62.06874 104.80203 -19.92922 1.000 51.56791 450 VAL B CA 1
ATOM 6317 C C . VAL B 1 450 ? -62.84530 103.70030 -19.22912 1.000 50.13603 450 VAL B C 1
ATOM 6318 O O . VAL B 1 450 ? -64.08075 103.74133 -19.17678 1.000 59.04496 450 VAL B O 1
ATOM 6322 N N . ASN B 1 451 ? -62.12746 102.72573 -18.68265 1.000 54.83767 451 ASN B N 1
ATOM 6323 C CA . ASN B 1 451 ? -62.76421 101.65321 -17.93054 1.000 57.27766 451 ASN B CA 1
ATOM 6324 C C . ASN B 1 451 ? -62.98199 102.10868 -16.49235 1.000 54.27913 451 ASN B C 1
ATOM 6325 O O . ASN B 1 451 ? -62.01906 102.38223 -15.76923 1.000 60.42223 451 ASN B O 1
ATOM 6330 N N . LEU B 1 452 ? -64.24400 102.18869 -16.07902 1.000 55.49410 452 LEU B N 1
ATOM 6331 C CA . LEU B 1 452 ? -64.59712 102.64601 -14.74394 1.000 54.07148 452 LEU B CA 1
ATOM 6332 C C . LEU B 1 452 ? -64.80511 101.51051 -13.75282 1.000 61.13753 452 LEU B C 1
ATOM 6333 O O . LEU B 1 452 ? -64.99206 101.78336 -12.56239 1.000 63.32500 452 LEU B O 1
ATOM 6338 N N . THR B 1 453 ? -64.76412 100.25594 -14.21265 1.000 57.20851 453 THR B N 1
ATOM 6339 C CA . THR B 1 453 ? -65.14476 99.12156 -13.37188 1.000 65.30300 453 THR B CA 1
ATOM 6340 C C . THR B 1 453 ? -64.34047 99.07826 -12.07585 1.000 61.01267 453 THR B C 1
ATOM 6341 O O . THR B 1 453 ? -64.90906 98.94352 -10.98580 1.000 62.87075 453 THR B O 1
ATOM 6345 N N . ASP B 1 454 ? -63.01212 99.17064 -12.17566 1.000 59.40580 454 ASP B N 1
ATOM 6346 C CA . ASP B 1 454 ? -62.17321 99.05892 -10.98484 1.000 63.94631 454 ASP B CA 1
ATOM 6347 C C . ASP B 1 454 ? -62.49521 100.14881 -9.96815 1.000 62.37585 454 ASP B C 1
ATOM 6348 O O . ASP B 1 454 ? -62.61070 99.87308 -8.76799 1.000 69.04525 454 ASP B O 1
ATOM 6353 N N . THR B 1 455 ? -62.65120 101.39169 -10.42761 1.000 57.58756 455 THR B N 1
ATOM 6354 C CA . THR B 1 455 ? -62.97734 102.47686 -9.50859 1.000 57.32730 455 THR B CA 1
ATOM 6355 C C . THR B 1 455 ? -64.37891 102.31089 -8.93205 1.000 63.49724 455 THR B C 1
ATOM 6356 O O . THR B 1 455 ? -64.59727 102.55548 -7.73866 1.000 60.48694 455 THR B O 1
ATOM 6360 N N . LEU B 1 456 ? -65.34002 101.89097 -9.76104 1.000 55.93639 456 LEU B N 1
ATOM 6361 C CA . LEU B 1 456 ? -66.69437 101.66191 -9.26567 1.000 59.98222 456 LEU B CA 1
ATOM 6362 C C . LEU B 1 456 ? -66.71679 100.57062 -8.20182 1.000 62.36704 456 LEU B C 1
ATOM 6363 O O . LEU B 1 456 ? -67.42429 100.69006 -7.19481 1.000 64.88690 456 LEU B O 1
ATOM 6368 N N . LYS B 1 457 ? -65.96320 99.48916 -8.41459 1.000 61.19049 457 LYS B N 1
ATOM 6369 C CA . LYS B 1 457 ? -65.89711 98.43367 -7.40937 1.000 63.89830 457 LYS B CA 1
ATOM 6370 C C . LYS B 1 457 ? -65.24648 98.93647 -6.12595 1.000 67.69705 457 LYS B C 1
ATOM 6371 O O . LYS B 1 457 ? -65.72344 98.64324 -5.02308 1.000 66.18009 457 LYS B O 1
ATOM 6373 N N . ALA B 1 458 ? -64.15916 99.70435 -6.25003 1.000 63.88494 458 ALA B N 1
ATOM 6374 C CA . ALA B 1 458 ? -63.47159 100.21737 -5.06832 1.000 59.52765 458 ALA B CA 1
ATOM 6375 C C . ALA B 1 458 ? -64.35976 101.14377 -4.24835 1.000 61.82473 458 ALA B C 1
ATOM 6376 O O . ALA B 1 458 ? -64.23396 101.19541 -3.02045 1.000 69.77369 458 ALA B O 1
ATOM 6378 N N . LEU B 1 459 ? -65.25926 101.87729 -4.89826 1.000 64.56874 459 LEU B N 1
ATOM 6379 C CA . LEU B 1 459 ? -66.11938 102.82188 -4.20153 1.000 61.03485 459 LEU B CA 1
ATOM 6380 C C . LEU B 1 459 ? -67.38846 102.18432 -3.65616 1.000 62.94820 459 LEU B C 1
ATOM 6381 O O . LEU B 1 459 ? -68.12456 102.84977 -2.92019 1.000 64.40287 459 LEU B O 1
ATOM 6386 N N . ASN B 1 460 ? -67.65139 100.92241 -3.98986 1.000 64.32088 460 ASN B N 1
ATOM 6387 C CA . ASN B 1 460 ? -68.88077 100.22884 -3.61069 1.000 71.23786 460 ASN B CA 1
ATOM 6388 C C . ASN B 1 460 ? -70.10745 101.06478 -3.97921 1.000 71.57804 460 ASN B C 1
ATOM 6389 O O . ASN B 1 460 ? -70.90781 101.46346 -3.13179 1.000 73.93613 460 ASN B O 1
ATOM 6394 N N . ILE B 1 461 ? -70.23229 101.32385 -5.28386 1.000 75.22190 461 ILE B N 1
ATOM 6395 C CA . ILE B 1 461 ? -71.29598 102.18143 -5.79477 1.000 70.08937 461 ILE B CA 1
ATOM 6396 C C . ILE B 1 461 ? -72.65094 101.62650 -5.38673 1.000 73.20377 461 ILE B C 1
ATOM 6397 O O . ILE B 1 461 ? -72.93823 100.43727 -5.57076 1.000 82.60306 461 ILE B O 1
ATOM 6402 N N . ARG B 1 462 ? -73.49043 102.48825 -4.82545 1.000 73.13322 462 ARG B N 1
ATOM 6403 C CA . ARG B 1 462 ? -74.81762 102.10927 -4.37276 1.000 76.54918 462 ARG B CA 1
ATOM 6404 C C . ARG B 1 462 ? -75.88059 102.82437 -5.19705 1.000 74.70305 462 ARG B C 1
ATOM 6405 O O . ARG B 1 462 ? -75.63003 103.86635 -5.80812 1.000 71.29840 462 ARG B O 1
ATOM 6413 N N . ASP B 1 463 ? -77.07475 102.23145 -5.21926 1.000 73.65518 463 ASP B N 1
ATOM 6414 C CA . ASP B 1 463 ? -78.25982 102.80073 -5.86165 1.000 71.64762 463 ASP B CA 1
ATOM 6415 C C . ASP B 1 463 ? -78.08874 102.99930 -7.36846 1.000 71.00547 463 ASP B C 1
ATOM 6416 O O . ASP B 1 463 ? -78.80230 103.80735 -7.97192 1.000 69.62547 463 ASP B O 1
ATOM 6421 N N . ASP B 1 464 ? -77.14630 102.28150 -7.98464 1.000 74.08276 464 ASP B N 1
ATOM 6422 C CA . ASP B 1 464 ? -77.04139 102.17990 -9.44463 1.000 73.73578 464 ASP B CA 1
ATOM 6423 C C . ASP B 1 464 ? -76.88442 103.54267 -10.11806 1.000 69.14442 464 ASP B C 1
ATOM 6424 O O . ASP B 1 464 ? -77.39286 103.76997 -11.21723 1.000 72.64659 464 ASP B O 1
ATOM 6429 N N . ASN B 1 465 ? -76.17157 104.45840 -9.46801 1.000 69.55339 465 ASN B N 1
ATOM 6430 C CA . ASN B 1 465 ? -75.94207 105.76747 -10.06056 1.000 65.89804 465 ASN B CA 1
ATOM 6431 C C . ASN B 1 465 ? -74.65890 106.36217 -9.50225 1.000 64.49590 465 ASN B C 1
ATOM 6432 O O . ASN B 1 465 ? -74.28256 106.10756 -8.35457 1.000 68.21596 465 ASN B O 1
ATOM 6437 N N . PHE B 1 466 ? -73.99195 107.15592 -10.33314 1.000 57.93176 466 PHE B N 1
ATOM 6438 C CA . PHE B 1 466 ? -72.75247 107.81942 -9.95377 1.000 59.61018 466 PHE B CA 1
ATOM 6439 C C . PHE B 1 466 ? -72.54231 109.00327 -10.88886 1.000 65.61469 466 PHE B C 1
ATOM 6440 O O . PHE B 1 466 ? -73.34109 109.25434 -11.79553 1.000 66.97071 466 PHE B O 1
ATOM 6448 N N . SER B 1 467 ? -71.45514 109.73325 -10.65908 1.000 61.97311 467 SER B N 1
ATOM 6449 C CA . SER B 1 467 ? -71.07227 110.85760 -11.49683 1.000 56.81003 467 SER B CA 1
ATOM 6450 C C . SER B 1 467 ? -69.66581 110.64036 -12.03962 1.000 56.01389 467 SER B C 1
ATOM 6451 O O . SER B 1 467 ? -68.83497 109.98318 -11.40749 1.000 57.09504 467 SER B O 1
ATOM 6454 N N . ILE B 1 468 ? -69.41200 111.17598 -13.23051 1.000 56.40251 468 ILE B N 1
ATOM 6455 C CA . ILE B 1 468 ? -68.07277 111.23658 -13.80461 1.000 53.61416 468 ILE B CA 1
ATOM 6456 C C . ILE B 1 468 ? -67.61779 112.68724 -13.75654 1.000 53.07715 468 ILE B C 1
ATOM 6457 O O . ILE B 1 468 ? -68.35640 113.58936 -14.17132 1.000 58.87848 468 ILE B O 1
ATOM 6462 N N . ASN B 1 469 ? -66.41228 112.91434 -13.24336 1.000 47.69329 469 ASN B N 1
ATOM 6463 C CA . ASN B 1 469 ? -65.88650 114.25861 -13.03988 1.000 54.14340 469 ASN B CA 1
ATOM 6464 C C . ASN B 1 469 ? -64.57776 114.40371 -13.80000 1.000 54.26332 469 ASN B C 1
ATOM 6465 O O . ASN B 1 469 ? -63.61855 113.67052 -13.53583 1.000 57.65098 469 ASN B O 1
ATOM 6470 N N . LEU B 1 470 ? -64.54129 115.34350 -14.73923 1.000 54.95455 470 LEU B N 1
ATOM 6471 C CA . LEU B 1 470 ? -63.34983 115.61758 -15.53064 1.000 55.68101 470 LEU B CA 1
ATOM 6472 C C . LEU B 1 470 ? -62.69466 116.89611 -15.03044 1.000 56.35024 470 LEU B C 1
ATOM 6473 O O . LEU B 1 470 ? -63.33997 117.94638 -14.97256 1.000 58.12315 470 LEU B O 1
ATOM 6478 N N . VAL B 1 471 ? -61.41474 116.80628 -14.68344 1.000 55.78296 471 VAL B N 1
ATOM 6479 C CA . VAL B 1 471 ? -60.63938 117.93891 -14.19339 1.000 52.86916 471 VAL B CA 1
ATOM 6480 C C . VAL B 1 471 ? -59.58164 118.28520 -15.23092 1.000 60.29109 471 VAL B C 1
ATOM 6481 O O . VAL B 1 471 ? -58.80432 117.41737 -15.64787 1.000 59.94025 471 VAL B O 1
ATOM 6485 N N . ALA B 1 472 ? -59.55956 119.54532 -15.65627 1.000 56.39312 472 ALA B N 1
ATOM 6486 C CA . ALA B 1 472 ? -58.52060 120.02301 -16.55877 1.000 53.61650 472 ALA B CA 1
ATOM 6487 C C . ALA B 1 472 ? -57.29240 120.41415 -15.74542 1.000 60.61636 472 ALA B C 1
ATOM 6488 O O . ALA B 1 472 ? -57.36810 121.29118 -14.88018 1.000 63.94298 472 ALA B O 1
ATOM 6490 N N . VAL B 1 473 ? -56.16526 119.76698 -16.01388 1.000 56.68645 473 VAL B N 1
ATOM 6491 C CA . VAL B 1 473 ? -54.92020 120.03356 -15.30097 1.000 53.55007 473 VAL B CA 1
ATOM 6492 C C . VAL B 1 473 ? -54.14580 121.08739 -16.08755 1.000 57.99696 473 VAL B C 1
ATOM 6493 O O . VAL B 1 473 ? -53.75759 120.82095 -17.23650 1.000 63.59399 473 VAL B O 1
ATOM 6497 N N . PRO B 1 474 ? -53.90806 122.26860 -15.52861 1.000 54.50800 474 PRO B N 1
ATOM 6498 C CA . PRO B 1 474 ? -53.25800 123.33454 -16.29229 1.000 55.24746 474 PRO B CA 1
ATOM 6499 C C . PRO B 1 474 ? -51.75916 123.11326 -16.42910 1.000 57.16436 474 PRO B C 1
ATOM 6500 O O . PRO B 1 474 ? -51.12711 122.40798 -15.64058 1.000 58.70712 474 PRO B O 1
ATOM 6504 N N . GLN B 1 475 ? -51.20223 123.73673 -17.46316 1.000 55.87729 475 GLN B N 1
ATOM 6505 C CA . GLN B 1 475 ? -49.75767 123.78633 -17.62475 1.000 56.48793 475 GLN B CA 1
ATOM 6506 C C . GLN B 1 475 ? -49.11534 124.35173 -16.35893 1.000 60.03255 475 GLN B C 1
ATOM 6507 O O . GLN B 1 475 ? -49.68269 125.25516 -15.72869 1.000 62.89204 475 GLN B O 1
ATOM 6513 N N . PRO B 1 476 ? -47.95544 123.83991 -15.94842 1.000 58.95019 476 PRO B N 1
ATOM 6514 C CA . PRO B 1 476 ? -47.29319 124.36620 -14.74870 1.000 60.59982 476 PRO B CA 1
ATOM 6515 C C . PRO B 1 476 ? -47.07470 125.87211 -14.82874 1.000 59.91436 476 PRO B C 1
ATOM 6516 O O . PRO B 1 476 ? -46.69654 126.41274 -15.87017 1.000 60.97038 476 PRO B O 1
ATOM 6520 N N . GLY B 1 477 ? -47.33260 126.55219 -13.71065 1.000 57.62751 477 GLY B N 1
ATOM 6521 C CA . GLY B 1 477 ? -47.13110 127.98038 -13.61280 1.000 54.76808 477 GLY B CA 1
ATOM 6522 C C . GLY B 1 477 ? -48.27086 128.83039 -14.12433 1.000 56.68359 477 GLY B C 1
ATOM 6523 O O . GLY B 1 477 ? -48.30324 130.03320 -13.83510 1.000 58.07719 477 GLY B O 1
ATOM 6524 N N . VAL B 1 478 ? -49.20018 128.25757 -14.87644 1.000 53.66475 478 VAL B N 1
ATOM 6525 C CA . VAL B 1 478 ? -50.34244 129.00432 -15.38627 1.000 53.65969 478 VAL B CA 1
ATOM 6526 C C . VAL B 1 478 ? -51.37136 129.15886 -14.27375 1.000 60.77296 478 VAL B C 1
ATOM 6527 O O . VAL B 1 478 ? -51.73340 128.18150 -13.60723 1.000 63.96941 478 VAL B O 1
ATOM 6531 N N . ALA B 1 479 ? -51.82856 130.39078 -14.05400 1.000 55.98335 479 ALA B N 1
ATOM 6532 C CA . ALA B 1 479 ? -52.91300 130.62119 -13.10999 1.000 57.71766 479 ALA B CA 1
ATOM 6533 C C . ALA B 1 479 ? -54.16248 129.87114 -13.55705 1.000 63.05051 479 ALA B C 1
ATOM 6534 O O . ALA B 1 479 ? -54.50091 129.85370 -14.74363 1.000 67.58681 479 ALA B O 1
ATOM 6536 N N . VAL B 1 480 ? -54.84700 129.23618 -12.59979 1.000 59.99636 480 VAL B N 1
ATOM 6537 C CA . VAL B 1 480 ? -56.03121 128.44955 -12.94356 1.000 69.53494 480 VAL B CA 1
ATOM 6538 C C . VAL B 1 480 ? -57.09990 129.32654 -13.58545 1.000 71.23241 480 VAL B C 1
ATOM 6539 O O . VAL B 1 480 ? -57.84798 128.86792 -14.45767 1.000 68.51668 480 VAL B O 1
ATOM 6543 N N . GLU B 1 481 ? -57.18776 130.59583 -13.17718 1.000 64.59960 481 GLU B N 1
ATOM 6544 C CA . GLU B 1 481 ? -58.12192 131.52688 -13.80125 1.000 65.63573 481 GLU B CA 1
ATOM 6545 C C . GLU B 1 481 ? -57.84599 131.71841 -15.28905 1.000 74.10986 481 GLU B C 1
ATOM 6546 O O . GLU B 1 481 ? -58.73131 132.18184 -16.01617 1.000 76.25514 481 GLU B O 1
ATOM 6552 N N . SER B 1 482 ? -56.63913 131.38972 -15.75338 1.000 71.61660 482 SER B N 1
ATOM 6553 C CA . SER B 1 482 ? -56.23931 131.59532 -17.13980 1.000 64.51925 482 SER B CA 1
ATOM 6554 C C . SER B 1 482 ? -56.08996 130.30269 -17.93051 1.000 67.51356 482 SER B C 1
ATOM 6555 O O . SER B 1 482 ? -55.72753 130.35674 -19.10914 1.000 77.64149 482 SER B O 1
ATOM 6558 N N . SER B 1 483 ? -56.35812 129.14644 -17.32626 1.000 65.72674 483 SER B N 1
ATOM 6559 C CA . SER B 1 483 ? -56.03014 127.87473 -17.95825 1.000 64.92899 483 SER B CA 1
ATOM 6560 C C . SER B 1 483 ? -57.00981 127.45293 -19.04538 1.000 74.38316 483 SER B C 1
ATOM 6561 O O . SER B 1 483 ? -56.71945 126.49687 -19.77273 1.000 77.65172 483 SER B O 1
ATOM 6564 N N . GLY B 1 484 ? -58.14047 128.12879 -19.18656 1.000 69.71626 484 GLY B N 1
ATOM 6565 C CA . GLY B 1 484 ? -59.10677 127.71969 -20.18449 1.000 68.93146 484 GLY B CA 1
ATOM 6566 C C . GLY B 1 484 ? -59.83310 126.44732 -19.77122 1.000 76.86357 484 GLY B C 1
ATOM 6567 O O . GLY B 1 484 ? -59.64579 125.90340 -18.68152 1.000 77.51136 484 GLY B O 1
ATOM 6568 N N . GLY B 1 485 ? -60.65731 125.95646 -20.68657 1.000 72.45587 485 GLY B N 1
ATOM 6569 C CA . GLY B 1 485 ? -61.55263 124.86053 -20.38127 1.000 66.15670 485 GLY B CA 1
ATOM 6570 C C . GLY B 1 485 ? -61.51332 123.74763 -21.40610 1.000 67.81105 485 GLY B C 1
ATOM 6571 O O . GLY B 1 485 ? -61.32819 123.97316 -22.60171 1.000 66.70132 485 GLY B O 1
ATOM 6572 N N . VAL B 1 486 ? -61.70230 122.52924 -20.90720 1.000 62.51509 486 VAL B N 1
ATOM 6573 C CA . VAL B 1 486 ? -61.77156 121.32281 -21.71960 1.000 57.01714 486 VAL B CA 1
ATOM 6574 C C . VAL B 1 486 ? -63.23688 120.98858 -21.95971 1.000 65.80230 486 VAL B C 1
ATOM 6575 O O . VAL B 1 486 ? -64.02438 120.90180 -21.00821 1.000 65.31144 486 VAL B O 1
ATOM 6579 N N . THR B 1 487 ? -63.61265 120.82296 -23.22373 1.000 61.25902 487 THR B N 1
ATOM 6580 C CA . THR B 1 487 ? -64.99007 120.49501 -23.59350 1.000 63.75789 487 THR B CA 1
ATOM 6581 C C . THR B 1 487 ? -65.00259 119.28098 -24.51229 1.000 62.69798 487 THR B C 1
ATOM 6582 O O . THR B 1 487 ? -64.54225 119.37796 -25.66930 1.000 62.27481 487 THR B O 1
ATOM 6586 N N . PRO B 1 488 ? -65.49605 118.13430 -24.05805 1.000 66.11654 488 PRO B N 1
ATOM 6587 C CA . PRO B 1 488 ? -65.72719 117.01824 -24.97699 1.000 61.58389 488 PRO B CA 1
ATOM 6588 C C . PRO B 1 488 ? -67.04248 117.18910 -25.71619 1.000 59.30346 488 PRO B C 1
ATOM 6589 O O . PRO B 1 488 ? -67.97652 117.83401 -25.23629 1.000 65.83687 488 PRO B O 1
ATOM 6593 N N . GLU B 1 489 ? -67.10037 116.60692 -26.91391 1.000 66.53023 489 GLU B N 1
ATOM 6594 C CA . GLU B 1 489 ? -68.31626 116.70483 -27.71432 1.000 66.11107 489 GLU B CA 1
ATOM 6595 C C . GLU B 1 489 ? -69.41734 115.81540 -27.15096 1.000 61.53810 489 GLU B C 1
ATOM 6596 O O . GLU B 1 489 ? -70.59824 116.18109 -27.18179 1.000 63.90468 489 GLU B O 1
ATOM 6602 N N . SER B 1 490 ? -69.05271 114.64607 -26.63296 1.000 60.15877 490 SER B N 1
ATOM 6603 C CA . SER B 1 490 ? -70.01945 113.76923 -25.99450 1.000 64.01305 490 SER B CA 1
ATOM 6604 C C . SER B 1 490 ? -69.30650 112.90265 -24.96885 1.000 59.80257 490 SER B C 1
ATOM 6605 O O . SER B 1 490 ? -68.09466 112.68473 -25.04170 1.000 56.86904 490 SER B O 1
ATOM 6608 N N . ILE B 1 491 ? -70.07770 112.43043 -23.99388 1.000 60.71006 491 ILE B N 1
ATOM 6609 C CA . ILE B 1 491 ? -69.63336 111.42482 -23.03810 1.000 56.57928 491 ILE B CA 1
ATOM 6610 C C . ILE B 1 491 ? -70.72052 110.36263 -22.96884 1.000 59.78715 491 ILE B C 1
ATOM 6611 O O . ILE B 1 491 ? -71.86886 110.66752 -22.62593 1.000 65.57634 491 ILE B O 1
ATOM 6616 N N . GLU B 1 492 ? -70.37105 109.13029 -23.32150 1.000 59.58419 492 GLU B N 1
ATOM 6617 C CA . GLU B 1 492 ? -71.30052 108.01094 -23.30761 1.000 67.40439 492 GLU B CA 1
ATOM 6618 C C . GLU B 1 492 ? -70.79358 106.93425 -22.36021 1.000 61.12066 492 GLU B C 1
ATOM 6619 O O . GLU B 1 492 ? -69.59780 106.62600 -22.33783 1.000 65.07796 492 GLU B O 1
ATOM 6625 N N . VAL B 1 493 ? -71.70817 106.36756 -21.57905 1.000 60.45446 493 VAL B N 1
ATOM 6626 C CA . VAL B 1 493 ? -71.40010 105.30735 -20.62766 1.000 63.23163 493 VAL B CA 1
ATOM 6627 C C . VAL B 1 493 ? -72.09513 104.03455 -21.08929 1.000 65.47122 493 VAL B C 1
ATOM 6628 O O . VAL B 1 493 ? -73.29788 104.04503 -21.37609 1.000 70.71529 493 VAL B O 1
ATOM 6632 N N . ALA B 1 494 ? -71.33901 102.94392 -21.17010 1.000 61.43183 494 ALA B N 1
ATOM 6633 C CA . ALA B 1 494 ? -71.85641 101.66988 -21.64218 1.000 65.02390 494 ALA B CA 1
ATOM 6634 C C . ALA B 1 494 ? -71.52960 100.57598 -20.63738 1.000 72.66860 494 ALA B C 1
ATOM 6635 O O . ALA B 1 494 ? -70.48220 100.60153 -19.98476 1.000 71.05669 494 ALA B O 1
ATOM 6637 N N . VAL B 1 495 ? -72.43898 99.61517 -20.51731 1.000 76.36532 495 VAL B N 1
ATOM 6638 C CA . VAL B 1 495 ? -72.23581 98.44357 -19.66755 1.000 77.71103 495 VAL B CA 1
ATOM 6639 C C . VAL B 1 495 ? -71.91571 97.28420 -20.60580 1.000 79.92291 495 VAL B C 1
ATOM 6640 O O . VAL B 1 495 ? -72.80187 96.57776 -21.08798 1.000 86.27052 495 VAL B O 1
ATOM 6644 N N . ILE B 1 496 ? -70.62412 97.09130 -20.87327 1.000 80.96742 496 ILE B N 1
ATOM 6645 C CA . ILE B 1 496 ? -70.15784 96.01811 -21.75211 1.000 76.64085 496 ILE B CA 1
ATOM 6646 C C . ILE B 1 496 ? -70.02652 94.72664 -20.94308 1.000 84.93496 496 ILE B C 1
ATOM 6647 O O . ILE B 1 496 ? -68.93642 94.22918 -20.65760 1.000 94.05144 496 ILE B O 1
ATOM 6649 N N . ALA B 1 497 ? -71.18136 94.18102 -20.57603 1.000 94.02906 497 ALA B N 1
ATOM 6650 C CA . ALA B 1 497 ? -71.22732 93.02603 -19.68587 1.000 101.79894 497 ALA B CA 1
ATOM 6651 C C . ALA B 1 497 ? -72.20463 91.95477 -20.16117 1.000 105.64564 497 ALA B C 1
ATOM 6652 O O . ALA B 1 497 ? -73.31461 91.84305 -19.63825 1.000 96.83462 497 ALA B O 1
ATOM 6655 N N . ALA C 1 35 ? -15.98073 46.81907 20.53591 1.000 102.33013 35 ALA C N 1
ATOM 6656 C CA . ALA C 1 35 ? -14.61186 47.29053 20.34970 1.000 116.95564 35 ALA C CA 1
ATOM 6657 C C . ALA C 1 35 ? -14.58954 48.76711 19.96726 1.000 111.31138 35 ALA C C 1
ATOM 6658 O O . ALA C 1 35 ? -15.39943 49.21145 19.15217 1.000 105.81435 35 ALA C O 1
ATOM 6660 N N . PRO C 1 36 ? -13.67005 49.52966 20.55926 1.000 107.12823 36 PRO C N 1
ATOM 6661 C CA . PRO C 1 36 ? -13.55439 50.94647 20.19576 1.000 99.28571 36 PRO C CA 1
ATOM 6662 C C . PRO C 1 36 ? -13.09589 51.10581 18.75494 1.000 97.32794 36 PRO C C 1
ATOM 6663 O O . PRO C 1 36 ? -12.28249 50.32738 18.25047 1.000 88.28855 36 PRO C O 1
ATOM 6667 N N . LEU C 1 37 ? -13.63260 52.12741 18.09475 1.000 89.74682 37 LEU C N 1
ATOM 6668 C CA . LEU C 1 37 ? -13.31782 52.36516 16.69465 1.000 77.51389 37 LEU C CA 1
ATOM 6669 C C . LEU C 1 37 ? -11.86472 52.78779 16.52743 1.000 80.27768 37 LEU C C 1
ATOM 6670 O O . LEU C 1 37 ? -11.31751 53.53153 17.34579 1.000 85.32873 37 LEU C O 1
ATOM 6675 N N . ARG C 1 38 ? -11.23772 52.30113 15.46191 1.000 77.53552 38 ARG C N 1
ATOM 6676 C CA . ARG C 1 38 ? -9.93392 52.81233 15.06968 1.000 74.92721 38 ARG C CA 1
ATOM 6677 C C . ARG C 1 38 ? -10.10219 54.18165 14.42418 1.000 74.23164 38 ARG C C 1
ATOM 6678 O O . ARG C 1 38 ? -11.03765 54.40915 13.65328 1.000 77.80822 38 ARG C O 1
ATOM 6686 N N . VAL C 1 39 ? -9.20439 55.10356 14.75095 1.000 71.08484 39 VAL C N 1
ATOM 6687 C CA . VAL C 1 39 ? -9.30385 56.48451 14.29258 1.000 72.21820 39 VAL C CA 1
ATOM 6688 C C . VAL C 1 39 ? -8.22837 56.72139 13.24106 1.000 70.12087 39 VAL C C 1
ATOM 6689 O O . VAL C 1 39 ? -7.03736 56.81593 13.56477 1.000 72.54501 39 VAL C O 1
ATOM 6693 N N . ARG C 1 40 ? -8.64648 56.83022 11.98204 1.000 69.88194 40 ARG C N 1
ATOM 6694 C CA . ARG C 1 40 ? -7.72439 57.19371 10.91450 1.000 69.45686 40 ARG C CA 1
ATOM 6695 C C . ARG C 1 40 ? -7.39509 58.67800 11.01758 1.000 67.00308 40 ARG C C 1
ATOM 6696 O O . ARG C 1 40 ? -8.29619 59.51888 11.08689 1.000 69.94654 40 ARG C O 1
ATOM 6704 N N . ARG C 1 41 ? -6.10513 59.00211 11.03629 1.000 65.33069 41 ARG C N 1
ATOM 6705 C CA . ARG C 1 41 ? -5.65395 60.33586 11.39926 1.000 67.20296 41 ARG C CA 1
ATOM 6706 C C . ARG C 1 41 ? -4.85413 60.97896 10.27319 1.000 68.57417 41 ARG C C 1
ATOM 6707 O O . ARG C 1 41 ? -4.27351 60.30100 9.42106 1.000 62.38467 41 ARG C O 1
ATOM 6715 N N . ASN C 1 42 ? -4.83074 62.31096 10.29511 1.000 67.01146 42 ASN C N 1
ATOM 6716 C CA . ASN C 1 42 ? -4.10531 63.08588 9.29756 1.000 66.64220 42 ASN C CA 1
ATOM 6717 C C . ASN C 1 42 ? -2.60307 62.89071 9.46196 1.000 68.60582 42 ASN C C 1
ATOM 6718 O O . ASN C 1 42 ? -2.07561 62.96498 10.57600 1.000 72.28945 42 ASN C O 1
ATOM 6723 N N . LEU C 1 43 ? -1.91456 62.64405 8.34256 1.000 65.85978 43 LEU C N 1
ATOM 6724 C CA . LEU C 1 43 ? -0.45920 62.52729 8.37228 1.000 70.68590 43 LEU C CA 1
ATOM 6725 C C . LEU C 1 43 ? 0.19512 63.80470 8.88072 1.000 68.43316 43 LEU C C 1
ATOM 6726 O O . LEU C 1 43 ? 1.26935 63.75242 9.48966 1.000 67.02074 43 LEU C O 1
ATOM 6731 N N . HIS C 1 44 ? -0.42308 64.95374 8.61964 1.000 69.56877 44 HIS C N 1
ATOM 6732 C CA . HIS C 1 44 ? 0.14123 66.23911 9.00743 1.000 67.17034 44 HIS C CA 1
ATOM 6733 C C . HIS C 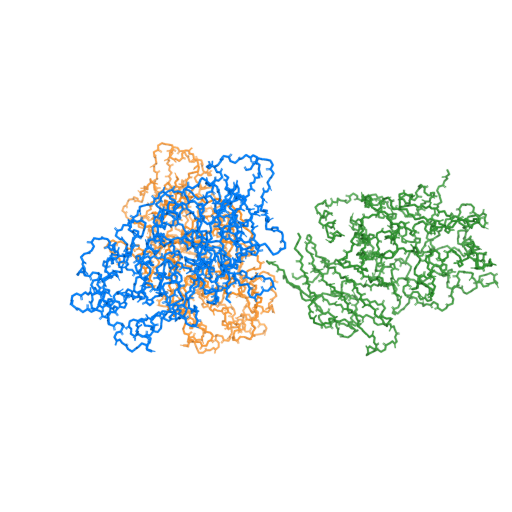1 44 ? 0.37765 66.29258 10.51238 1.000 75.46357 44 HIS C C 1
ATOM 6734 O O . HIS C 1 44 ? -0.55577 66.13038 11.30602 1.000 75.43255 44 HIS C O 1
ATOM 6741 N N . GLY C 1 45 ? 1.63107 66.52151 10.90164 1.000 73.36463 45 GLY C N 1
ATOM 6742 C CA . GLY C 1 45 ? 2.00032 66.63705 12.29475 1.000 77.27383 45 GLY C CA 1
ATOM 6743 C C . GLY C 1 45 ? 2.47220 65.35693 12.94982 1.000 77.65647 45 GLY C C 1
ATOM 6744 O O . GLY C 1 45 ? 2.96859 65.40969 14.08304 1.000 88.50570 45 GLY C O 1
ATOM 6745 N N . MET C 1 46 ? 2.33480 64.21222 12.28449 1.000 74.79725 46 MET C N 1
ATOM 6746 C CA . MET C 1 46 ? 2.78885 62.95669 12.86506 1.000 76.74281 46 MET C CA 1
ATOM 6747 C C . MET C 1 46 ? 4.30993 62.91420 12.90831 1.000 81.04110 46 MET C C 1
ATOM 6748 O O . MET C 1 46 ? 4.97808 63.18442 11.90517 1.000 85.80642 46 MET C O 1
ATOM 6753 N N . LYS C 1 47 ? 4.85841 62.57180 14.07081 1.000 88.24762 47 LYS C N 1
ATOM 6754 C CA . LYS C 1 47 ? 6.27199 62.24351 14.13831 1.000 89.50930 47 LYS C CA 1
ATOM 6755 C C . LYS C 1 47 ? 6.54679 61.00291 13.29195 1.000 92.95467 47 LYS C C 1
ATOM 6756 O O . LYS C 1 47 ? 5.65814 60.18799 13.03089 1.000 88.42344 47 LYS C O 1
ATOM 6758 N N . MET C 1 48 ? 7.79742 60.86846 12.84711 1.000 92.33456 48 MET C N 1
ATOM 6759 C CA . MET C 1 48 ? 8.14559 59.75498 11.97069 1.000 85.18486 48 MET C CA 1
ATOM 6760 C C . MET C 1 48 ? 7.97442 58.40330 12.65448 1.000 82.83112 48 MET C C 1
ATOM 6761 O O . MET C 1 48 ? 7.76191 57.39719 11.96859 1.000 77.68264 48 MET C O 1
ATOM 6766 N N . ASP C 1 49 ? 8.05113 58.35649 13.98525 1.000 80.01624 49 ASP C N 1
ATOM 6767 C CA . ASP C 1 49 ? 7.84814 57.12805 14.74107 1.000 86.64781 49 ASP C CA 1
ATOM 6768 C C . ASP C 1 49 ? 6.45408 57.04515 15.35681 1.000 82.94081 49 ASP C C 1
ATOM 6769 O O . ASP C 1 49 ? 6.24349 56.27200 16.29743 1.000 81.15374 49 ASP C O 1
ATOM 6774 N N . ASP C 1 50 ? 5.51596 57.84329 14.85884 1.000 82.19693 50 ASP C N 1
ATOM 6775 C CA . ASP C 1 50 ? 4.11823 57.71761 15.24140 1.000 76.99500 50 ASP C CA 1
ATOM 6776 C C . ASP C 1 50 ? 3.67148 56.26333 15.09378 1.000 76.62222 50 ASP C C 1
ATOM 6777 O O . ASP C 1 50 ? 4.00990 55.61288 14.09668 1.000 83.03701 50 ASP C O 1
ATOM 6782 N N . PRO C 1 51 ? 2.94090 55.71285 16.07041 1.000 78.05697 51 PRO C N 1
ATOM 6783 C CA . PRO C 1 51 ? 2.60200 54.27748 16.01173 1.000 79.53591 51 PRO C CA 1
ATOM 6784 C C . PRO C 1 51 ? 1.86903 53.87027 14.74494 1.000 78.86763 51 PRO C C 1
ATOM 6785 O O . PRO C 1 51 ? 2.13328 52.78810 14.20608 1.000 75.88143 51 PRO C O 1
ATOM 6789 N N . ASP C 1 52 ? 0.94992 54.70529 14.25459 1.000 74.55561 52 ASP C N 1
ATOM 6790 C CA . ASP C 1 52 ? 0.24729 54.38863 13.01422 1.000 74.36350 52 ASP C CA 1
ATOM 6791 C C . ASP C 1 52 ? 1.19575 54.42562 11.82184 1.000 75.83842 52 ASP C C 1
ATOM 6792 O O . ASP C 1 52 ? 1.25602 53.47626 11.03061 1.000 70.29240 52 ASP C O 1
ATOM 6797 N N . LEU C 1 53 ? 1.93895 55.52465 11.67464 1.000 70.08957 53 LEU C N 1
ATOM 6798 C CA . LEU C 1 53 ? 2.88545 55.64397 10.57131 1.000 69.82367 53 LEU C CA 1
ATOM 6799 C C . LEU C 1 53 ? 3.95082 54.55493 10.63128 1.000 74.76835 53 LEU C C 1
ATOM 6800 O O . LEU C 1 53 ? 4.30494 53.96667 9.60220 1.000 72.72883 53 LEU C O 1
ATOM 6805 N N . SER C 1 54 ? 4.48220 54.28109 11.82672 1.000 71.99924 54 SER C N 1
ATOM 6806 C CA . SER C 1 54 ? 5.50444 53.24739 11.96797 1.000 70.04402 54 SER C CA 1
ATOM 6807 C C . SER C 1 54 ? 4.97191 51.87949 11.56455 1.000 70.42671 54 SER C C 1
ATOM 6808 O O . SER C 1 54 ? 5.65832 51.11804 10.87275 1.000 72.27375 54 SER C O 1
ATOM 6811 N N . ALA C 1 55 ? 3.75047 51.54816 11.99141 1.000 70.71293 55 ALA C N 1
ATOM 6812 C CA . ALA C 1 55 ? 3.17694 50.25079 11.65200 1.000 65.61248 55 ALA C CA 1
ATOM 6813 C C . ALA C 1 55 ? 3.01842 50.09882 10.14565 1.000 69.09111 55 ALA C C 1
ATOM 6814 O O . ALA C 1 55 ? 3.25208 49.01612 9.59634 1.000 70.43253 55 ALA C O 1
ATOM 6816 N N . TYR C 1 56 ? 2.62374 51.17361 9.45919 1.000 63.82739 56 TYR C N 1
ATOM 6817 C CA . TYR C 1 56 ? 2.49719 51.11268 8.00713 1.000 65.55599 56 TYR C CA 1
ATOM 6818 C C . TYR C 1 56 ? 3.85913 50.94607 7.34241 1.000 64.89311 56 TYR C C 1
ATOM 6819 O O . TYR C 1 56 ? 4.02273 50.11389 6.44218 1.000 64.79646 56 TYR C O 1
ATOM 6828 N N . ARG C 1 57 ? 4.84759 51.73918 7.76617 1.000 63.78069 57 ARG C N 1
ATOM 6829 C CA . ARG C 1 57 ? 6.19809 51.59828 7.22662 1.000 65.53219 57 ARG C CA 1
ATOM 6830 C C . ARG C 1 57 ? 6.74401 50.19899 7.48238 1.000 69.01770 57 ARG C C 1
ATOM 6831 O O . ARG C 1 57 ? 7.29242 49.55638 6.57902 1.000 66.58365 57 ARG C O 1
ATOM 6839 N N . GLU C 1 58 ? 6.60286 49.71294 8.71739 1.000 68.35488 58 GLU C N 1
ATOM 6840 C CA . GLU C 1 58 ? 6.99512 48.34357 9.03129 1.000 68.01373 58 GLU C CA 1
ATOM 6841 C C . GLU C 1 58 ? 6.25889 47.34309 8.14901 1.000 66.28036 58 GLU C C 1
ATOM 6842 O O . GLU C 1 58 ? 6.83817 46.33949 7.71698 1.000 69.35293 58 GLU C O 1
ATOM 6848 N N . PHE C 1 59 ? 4.98300 47.60999 7.86044 1.000 61.37913 59 PHE C N 1
ATOM 6849 C CA . PHE C 1 59 ? 4.18584 46.69916 7.04312 1.000 65.01460 59 PHE C CA 1
ATOM 6850 C C . PHE C 1 59 ? 4.69956 46.63834 5.60910 1.000 64.99507 59 PHE C C 1
ATOM 6851 O O . PHE C 1 59 ? 4.83518 45.55124 5.03441 1.000 64.63007 59 PHE C O 1
ATOM 6859 N N . VAL C 1 60 ? 4.97547 47.79857 5.00800 1.000 60.81660 60 VAL C N 1
ATOM 6860 C CA . VAL C 1 60 ? 5.45563 47.82104 3.62865 1.000 66.20021 60 VAL C CA 1
ATOM 6861 C C . VAL C 1 60 ? 6.79671 47.10678 3.52040 1.000 65.87351 60 VAL C C 1
ATOM 6862 O O . VAL C 1 60 ? 7.05548 46.38332 2.54991 1.000 68.19835 60 VAL C O 1
ATOM 6866 N N . GLY C 1 61 ? 7.66729 47.29148 4.51503 1.000 67.23337 61 GLY C N 1
ATOM 6867 C CA . GLY C 1 61 ? 8.92589 46.56313 4.52248 1.000 58.35523 61 GLY C CA 1
ATOM 6868 C C . GLY C 1 61 ? 8.72227 45.06076 4.54119 1.000 67.54395 61 GLY C C 1
ATOM 6869 O O . GLY C 1 61 ? 9.31433 44.33129 3.74115 1.000 66.66883 61 GLY C O 1
ATOM 6870 N N . ILE C 1 62 ? 7.87414 44.57946 5.45580 1.000 65.06203 62 ILE C N 1
ATOM 6871 C CA . ILE C 1 62 ? 7.57256 43.15103 5.52205 1.000 62.23237 62 ILE C CA 1
ATOM 6872 C C . ILE C 1 62 ? 7.03341 42.66114 4.18380 1.000 68.92626 62 ILE C C 1
ATOM 6873 O O . ILE C 1 62 ? 7.50957 41.66392 3.62977 1.000 69.95794 62 ILE C O 1
ATOM 6878 N N . MET C 1 63 ? 6.04095 43.36921 3.63699 1.000 68.11559 63 MET C N 1
ATOM 6879 C CA . MET C 1 63 ? 5.41281 42.93576 2.39283 1.000 66.53714 63 MET C CA 1
ATOM 6880 C C . MET C 1 63 ? 6.39359 42.94912 1.23015 1.000 73.05844 63 MET C C 1
ATOM 6881 O O . MET C 1 63 ? 6.29942 42.10784 0.32806 1.000 74.23464 63 MET C O 1
ATOM 6886 N N . LYS C 1 64 ? 7.33137 43.89554 1.22480 1.000 64.53868 64 LYS C N 1
ATOM 6887 C CA . LYS C 1 64 ? 8.32830 43.94312 0.16610 1.000 68.09366 64 LYS C CA 1
ATOM 6888 C C . LYS C 1 64 ? 9.39211 42.86792 0.33373 1.000 71.17380 64 LYS C C 1
ATOM 6889 O O . LYS C 1 64 ? 10.02100 42.47527 -0.65440 1.000 71.32705 64 LYS C O 1
ATOM 6895 N N . GLY C 1 65 ? 9.60827 42.38948 1.55887 1.000 73.91575 65 GLY C N 1
ATOM 6896 C CA . GLY C 1 65 ? 10.53974 41.30531 1.79979 1.000 77.82843 65 GLY C CA 1
ATOM 6897 C C . GLY C 1 65 ? 10.02051 39.92241 1.47098 1.000 75.47598 65 GLY C C 1
ATOM 6898 O O . GLY C 1 65 ? 10.81142 38.97555 1.42864 1.000 82.34663 65 GLY C O 1
ATOM 6899 N N . LYS C 1 66 ? 8.71786 39.77788 1.24119 1.000 73.75691 66 LYS C N 1
ATOM 6900 C CA . LYS C 1 66 ? 8.15506 38.47631 0.92276 1.000 73.80486 66 LYS C CA 1
ATOM 6901 C C . LYS C 1 66 ? 8.40459 38.12575 -0.54127 1.000 75.93702 66 LYS C C 1
ATOM 6902 O O . LYS C 1 66 ? 8.86545 38.94505 -1.34104 1.000 71.61026 66 LYS C O 1
ATOM 6908 N N . ASP C 1 67 ? 8.08771 36.88060 -0.88671 1.000 79.08734 67 ASP C N 1
ATOM 6909 C CA . ASP C 1 67 ? 8.13215 36.43412 -2.27395 1.000 79.71458 67 ASP C CA 1
ATOM 6910 C C . ASP C 1 67 ? 7.06268 37.18297 -3.05927 1.000 80.17533 67 ASP C C 1
ATOM 6911 O O . ASP C 1 67 ? 5.86384 36.98968 -2.83131 1.000 72.56239 67 ASP C O 1
ATOM 6916 N N . GLN C 1 68 ? 7.49385 38.04075 -3.98608 1.000 74.55188 68 GLN C N 1
ATOM 6917 C CA . GLN C 1 68 ? 6.56581 38.90312 -4.70769 1.000 74.82358 68 GLN C CA 1
ATOM 6918 C C . GLN C 1 68 ? 5.68995 38.14352 -5.69738 1.000 74.58247 68 GLN C C 1
ATOM 6919 O O . GLN C 1 68 ? 4.78226 38.74563 -6.28072 1.000 75.70445 68 GLN C O 1
ATOM 6925 N N . THR C 1 69 ? 5.93268 36.84960 -5.90210 1.000 73.61165 69 THR C N 1
ATOM 6926 C CA . THR C 1 69 ? 5.04364 36.03505 -6.71858 1.000 74.46830 69 THR C CA 1
ATOM 6927 C C . THR C 1 69 ? 3.86075 35.48756 -5.93148 1.000 81.12531 69 THR C C 1
ATOM 6928 O O . THR C 1 69 ? 2.94232 34.92460 -6.53682 1.000 87.20216 69 THR C O 1
ATOM 6932 N N . GLN C 1 70 ? 3.86284 35.63249 -4.61077 1.000 76.69019 70 GLN C N 1
ATOM 6933 C CA . GLN C 1 70 ? 2.78211 35.14922 -3.76691 1.000 73.74128 70 GLN C CA 1
ATOM 6934 C C . GLN C 1 70 ? 1.67578 36.19322 -3.66088 1.000 73.60610 70 GLN C C 1
ATOM 6935 O O . GLN C 1 70 ? 1.89181 37.39040 -3.86387 1.000 75.44276 70 GLN C O 1
ATOM 6941 N N . ALA C 1 71 ? 0.47209 35.71684 -3.33762 1.000 78.29930 71 ALA C N 1
ATOM 6942 C CA . ALA C 1 71 ? -0.64105 36.62998 -3.10844 1.000 66.16446 71 ALA C CA 1
ATOM 6943 C C . ALA C 1 71 ? -0.37076 37.53398 -1.91264 1.000 70.89176 71 ALA C C 1
ATOM 6944 O O . ALA C 1 71 ? -0.62450 38.74302 -1.96993 1.000 70.53041 71 ALA C O 1
ATOM 6946 N N . LEU C 1 72 ? 0.14866 36.96795 -0.82073 1.000 70.54876 72 LEU C N 1
ATOM 6947 C CA . LEU C 1 72 ? 0.51850 37.74908 0.36004 1.000 71.02286 72 LEU C CA 1
ATOM 6948 C C . LEU C 1 72 ? 1.91362 38.32990 0.14291 1.000 73.70620 72 LEU C C 1
ATOM 6949 O O . LEU C 1 72 ? 2.93423 37.78233 0.56888 1.000 72.63461 72 LEU C O 1
ATOM 6954 N N . SER C 1 73 ? 1.94500 39.46735 -0.54444 1.000 69.67907 73 SER C N 1
ATOM 6955 C CA . SER C 1 73 ? 3.16712 40.21413 -0.80870 1.000 67.54836 73 SER C CA 1
ATOM 6956 C C . SER C 1 73 ? 2.75935 41.58850 -1.31182 1.000 66.52294 73 SER C C 1
ATOM 6957 O O . SER C 1 73 ? 1.60173 41.80906 -1.67948 1.000 68.35182 73 SER C O 1
ATOM 6960 N N . TRP C 1 74 ? 3.71879 42.51638 -1.30498 1.000 64.33975 74 TRP C N 1
ATOM 6961 C CA . TRP C 1 74 ? 3.43545 43.86742 -1.77909 1.000 64.04485 74 TRP C CA 1
ATOM 6962 C C . TRP C 1 74 ? 2.92067 43.84873 -3.21324 1.000 65.71631 74 TRP C C 1
ATOM 6963 O O . TRP C 1 74 ? 1.92606 44.50875 -3.53756 1.000 62.35464 74 TRP C O 1
ATOM 6974 N N . LEU C 1 75 ? 3.58008 43.08266 -4.08589 1.000 63.62954 75 LEU C N 1
ATOM 6975 C CA . LEU C 1 75 ? 3.14255 43.00762 -5.47571 1.000 62.70237 75 LEU C CA 1
ATOM 6976 C C . LEU C 1 75 ? 1.83427 42.23920 -5.60388 1.000 67.37861 75 LEU C C 1
ATOM 6977 O O . LEU C 1 75 ? 0.94840 42.63781 -6.37040 1.000 66.79870 75 LEU C O 1
ATOM 6982 N N . GLY C 1 76 ? 1.69624 41.13536 -4.86468 1.000 61.78305 76 GLY C N 1
ATOM 6983 C CA . GLY C 1 76 ? 0.46791 40.35952 -4.93201 1.000 64.02132 76 GLY C CA 1
ATOM 6984 C C . GLY C 1 76 ? -0.75821 41.16667 -4.55020 1.000 66.90521 76 GLY C C 1
ATOM 6985 O O . GLY C 1 76 ? -1.82362 41.02120 -5.15606 1.000 66.49135 76 GLY C O 1
ATOM 6986 N N . PHE C 1 77 ? -0.62481 42.02947 -3.54101 1.000 64.33593 77 PHE C N 1
ATOM 6987 C CA . PHE C 1 77 ? -1.72646 42.90973 -3.16756 1.000 62.45616 77 PHE C CA 1
ATOM 6988 C C . PHE C 1 77 ? -2.05877 43.87541 -4.29755 1.000 58.29579 77 PHE C C 1
ATOM 6989 O O . PHE C 1 77 ? -3.22590 44.03431 -4.67304 1.000 62.28116 77 PHE C O 1
ATOM 6997 N N . ALA C 1 78 ? -1.03652 44.52501 -4.85824 1.000 59.86456 78 ALA C N 1
ATOM 6998 C CA . ALA C 1 78 ? -1.26130 45.49227 -5.92716 1.000 57.31408 78 ALA C CA 1
ATOM 6999 C C . ALA C 1 78 ? -1.88318 44.84670 -7.15957 1.000 63.58564 78 ALA C C 1
ATOM 7000 O O . ALA C 1 78 ? -2.66326 45.49227 -7.86915 1.000 61.13203 78 ALA C O 1
ATOM 7002 N N . ASN C 1 79 ? -1.55748 43.57938 -7.42918 1.000 59.99137 79 ASN C N 1
ATOM 7003 C CA . ASN C 1 79 ? -2.02495 42.93973 -8.65503 1.000 56.38858 79 ASN C CA 1
ATOM 7004 C C . ASN C 1 79 ? -3.54668 42.89100 -8.73460 1.000 63.45673 79 ASN C C 1
ATOM 7005 O O . ASN C 1 79 ? -4.10466 42.88046 -9.83803 1.000 67.78391 79 ASN C O 1
ATOM 7010 N N . GLN C 1 80 ? -4.23666 42.85525 -7.58967 1.000 58.96334 80 GLN C N 1
ATOM 7011 C CA . GLN C 1 80 ? -5.69507 42.92777 -7.61770 1.000 60.62796 80 GLN C CA 1
ATOM 7012 C C . GLN C 1 80 ? -6.17293 44.24137 -8.21604 1.000 64.96474 80 GLN C C 1
ATOM 7013 O O . GLN C 1 80 ? -7.21050 44.28105 -8.88857 1.000 65.43061 80 GLN C O 1
ATOM 7019 N N . HIS C 1 81 ? -5.43036 45.32216 -7.98123 1.000 64.92389 81 HIS C N 1
ATOM 7020 C CA . HIS C 1 81 ? -5.74785 46.60007 -8.60520 1.000 60.38589 81 HIS C CA 1
ATOM 7021 C C . HIS C 1 81 ? -5.39821 46.57357 -10.08597 1.000 58.49853 81 HIS C C 1
ATOM 7022 O O . HIS C 1 81 ? -6.24230 46.86121 -10.94275 1.000 59.86377 81 HIS C O 1
ATOM 7029 N N . GLY C 1 82 ? -4.16429 46.20788 -10.40173 1.000 64.42810 82 GLY C N 1
ATOM 7030 C CA . GLY C 1 82 ? -3.70705 46.17492 -11.77488 1.000 63.43900 82 GLY C CA 1
ATOM 7031 C C . GLY C 1 82 ? -2.21533 45.93441 -11.81313 1.000 56.97220 82 GLY C C 1
ATOM 7032 O O . GLY C 1 82 ? -1.54465 45.86465 -10.77882 1.000 61.60516 82 GLY C O 1
ATOM 7033 N N . THR C 1 83 ? -1.70476 45.80321 -13.03393 1.000 64.00053 83 THR C N 1
ATOM 7034 C CA . THR C 1 83 ? -0.29134 45.53886 -13.25810 1.000 64.38280 83 THR C CA 1
ATOM 7035 C C . THR C 1 83 ? 0.25862 46.52691 -14.27703 1.000 64.04926 83 THR C C 1
ATOM 7036 O O . THR C 1 83 ? -0.47723 47.07461 -15.10295 1.000 65.81345 83 THR C O 1
ATOM 7040 N N . LEU C 1 84 ? 1.57543 46.74477 -14.20160 1.000 65.22728 84 LEU C N 1
ATOM 7041 C CA . LEU C 1 84 ? 2.24834 47.66888 -15.11102 1.000 65.79733 84 LEU C CA 1
ATOM 7042 C C . LEU C 1 84 ? 1.99046 47.31362 -16.57068 1.000 71.21812 84 LEU C C 1
ATOM 7043 O O . LEU C 1 84 ? 1.66771 48.18306 -17.38761 1.000 76.57357 84 LEU C O 1
ATOM 7048 N N . ASN C 1 85 ? 2.12941 46.03538 -16.91719 1.000 69.95857 85 ASN C N 1
ATOM 7049 C CA . ASN C 1 85 ? 2.07989 45.60615 -18.30677 1.000 77.00160 85 ASN C CA 1
ATOM 7050 C C . ASN C 1 85 ? 0.77148 44.92723 -18.68985 1.000 78.73618 85 ASN C C 1
ATOM 7051 O O . ASN C 1 85 ? 0.55928 44.65920 -19.87707 1.000 88.91610 85 ASN C O 1
ATOM 7056 N N . GLY C 1 86 ? -0.10308 44.64301 -17.72959 1.000 75.39150 86 GLY C N 1
ATOM 7057 C CA . GLY C 1 86 ? -1.35942 43.98743 -18.03438 1.000 74.49818 86 GLY C CA 1
ATOM 7058 C C . GLY C 1 86 ? -2.56436 44.89178 -17.87924 1.000 72.74247 86 GLY C C 1
ATOM 7059 O O . GLY C 1 86 ? -3.68191 44.51543 -18.24448 1.000 83.34250 86 GLY C O 1
ATOM 7060 N N . GLY C 1 87 ? -2.35337 46.08468 -17.33190 1.000 69.72841 87 GLY C N 1
ATOM 7061 C CA . GLY C 1 87 ? -3.44707 47.01016 -17.12839 1.000 61.19663 87 GLY C CA 1
ATOM 7062 C C . GLY C 1 87 ? -4.26769 46.69266 -15.89002 1.000 68.65078 87 GLY C C 1
ATOM 7063 O O . GLY C 1 87 ? -3.85297 45.95368 -14.98972 1.000 65.51924 87 GLY C O 1
ATOM 7064 N N . TYR C 1 88 ? -5.46849 47.26292 -15.86120 1.000 62.59054 88 TYR C N 1
ATOM 7065 C CA . TYR C 1 88 ? -6.33046 47.13513 -14.69620 1.000 62.42291 88 TYR C CA 1
ATOM 7066 C C . TYR C 1 88 ? -6.92262 45.73596 -14.60290 1.000 63.22954 88 TYR C C 1
ATOM 7067 O O . TYR C 1 88 ? -7.27361 45.12131 -15.61337 1.000 68.28003 88 TYR C O 1
ATOM 7076 N N . LYS C 1 89 ? -7.01739 45.23084 -13.37336 1.000 60.84944 89 LYS C N 1
ATOM 7077 C CA . LYS C 1 89 ? -7.64751 43.94540 -13.10252 1.000 62.02082 89 LYS C CA 1
ATOM 7078 C C . LYS C 1 89 ? -9.05471 44.15197 -12.55227 1.000 66.06850 89 LYS C C 1
ATOM 7079 O O . LYS C 1 89 ? -10.03461 44.10464 -13.30324 1.000 71.15158 89 LYS C O 1
ATOM 7085 N N . TYR C 1 90 ? -9.16401 44.39267 -11.24501 1.000 54.23002 90 TYR C N 1
ATOM 7086 C CA . TYR C 1 90 ? -10.45313 44.55389 -10.58745 1.000 62.46605 90 TYR C CA 1
ATOM 7087 C C . TYR C 1 90 ? -10.78511 46.00066 -10.25039 1.000 61.78734 90 TYR C C 1
ATOM 7088 O O . TYR C 1 90 ? -11.93666 46.28805 -9.90752 1.000 66.54192 90 TYR C O 1
ATOM 7097 N N . CYS C 1 91 ? -9.81802 46.90535 -10.32190 1.000 63.15845 91 CYS C N 1
ATOM 7098 C CA . CYS C 1 91 ? -10.05715 48.27889 -9.90539 1.000 61.64559 91 CYS C CA 1
ATOM 7099 C C . CYS C 1 91 ? -11.08539 48.94582 -10.81412 1.000 64.85925 91 CYS C C 1
ATOM 7100 O O . CYS C 1 91 ? -10.94715 48.89436 -12.04455 1.000 64.83603 91 CYS C O 1
ATOM 7103 N N . PRO C 1 92 ? -12.12011 49.57115 -10.25942 1.000 63.33342 92 PRO C N 1
ATOM 7104 C CA . PRO C 1 92 ? -13.03159 50.36160 -11.08967 1.000 57.90483 92 PRO C CA 1
ATOM 7105 C C . PRO C 1 92 ? -12.54107 51.78803 -11.26459 1.000 66.63607 92 PRO C C 1
ATOM 7106 O O . PRO C 1 92 ? -12.23585 52.48057 -10.28810 1.000 73.93313 92 PRO C O 1
ATOM 7110 N N . HIS C 1 93 ? -12.44560 52.23452 -12.50927 1.000 65.54078 93 HIS C N 1
ATOM 7111 C CA . HIS C 1 93 ? -12.20146 53.63547 -12.80640 1.000 61.75972 93 HIS C CA 1
ATOM 7112 C C . HIS C 1 93 ? -13.25046 54.08693 -13.80517 1.000 61.35307 93 HIS C C 1
ATOM 7113 O O . HIS C 1 93 ? -13.47236 53.41833 -14.81962 1.000 65.69099 93 HIS C O 1
ATOM 7120 N N . GLY C 1 94 ? -13.89836 55.20988 -13.51160 1.000 59.80261 94 GLY C N 1
ATOM 7121 C CA . GLY C 1 94 ? -14.93076 55.71747 -14.38930 1.000 55.12462 94 GLY C CA 1
ATOM 7122 C C . GLY C 1 94 ? -16.27377 55.03311 -14.28700 1.000 59.09111 94 GLY C C 1
ATOM 7123 O O . GLY C 1 94 ? -16.98626 54.94332 -15.29152 1.000 64.89075 94 GLY C O 1
ATOM 7124 N N . ASP C 1 95 ? -16.63778 54.52740 -13.10825 1.000 63.55610 95 ASP C N 1
ATOM 7125 C CA . ASP C 1 95 ? -18.01559 54.13361 -12.84398 1.000 54.27382 95 ASP C CA 1
ATOM 7126 C C . ASP C 1 95 ? -18.27803 54.22773 -11.34676 1.000 60.61783 95 ASP C C 1
ATOM 7127 O O . ASP C 1 95 ? -17.36985 54.46104 -10.54575 1.000 57.71109 95 ASP C O 1
ATOM 7132 N N . TRP C 1 96 ? -19.54746 54.04439 -10.97815 1.000 63.22045 96 TRP C N 1
ATOM 7133 C CA . TRP C 1 96 ? -20.00570 54.33785 -9.62592 1.000 58.39713 96 TRP C CA 1
ATOM 7134 C C . TRP C 1 96 ? -19.48679 53.36560 -8.57199 1.000 60.07212 96 TRP C C 1
ATOM 7135 O O . TRP C 1 96 ? -19.73546 53.59010 -7.38307 1.000 61.63030 96 TRP C O 1
ATOM 7146 N N . TYR C 1 97 ? -18.78575 52.30281 -8.95689 1.000 56.71525 97 TYR C N 1
ATOM 7147 C CA . TYR C 1 97 ? -18.16017 51.43472 -7.96620 1.000 58.32638 97 TYR C CA 1
ATOM 7148 C C . TYR C 1 97 ? -16.80499 51.95674 -7.51464 1.000 60.91369 97 TYR C C 1
ATOM 7149 O O . TYR C 1 97 ? -16.15499 51.31509 -6.68084 1.000 58.38661 97 TYR C O 1
ATOM 7158 N N . PHE C 1 98 ? -16.39179 53.10841 -8.05052 1.000 60.17814 98 PHE C N 1
ATOM 7159 C CA . PHE C 1 98 ? -15.12352 53.74816 -7.71405 1.000 55.58527 98 PHE C CA 1
ATOM 7160 C C . PHE C 1 98 ? -14.91438 53.83667 -6.20364 1.000 56.71683 98 PHE C C 1
ATOM 7161 O O . PHE C 1 98 ? -13.91297 53.34647 -5.67133 1.000 55.51800 98 PHE C O 1
ATOM 7169 N N . LEU C 1 99 ? -15.86172 54.45671 -5.49087 1.000 55.27824 99 LEU C N 1
ATOM 7170 C CA . LEU C 1 99 ? -15.66335 54.67205 -4.05736 1.000 54.49463 99 LEU C CA 1
ATOM 7171 C C . LEU C 1 99 ? -15.77854 53.39002 -3.24066 1.000 58.21336 99 LEU C C 1
ATOM 7172 O O . LEU C 1 99 ? -14.85666 53.10529 -2.45606 1.000 62.87856 99 LEU C O 1
ATOM 7177 N N . PRO C 1 100 ? -16.84793 52.58483 -3.34863 1.000 58.77711 100 PRO C N 1
ATOM 7178 C CA . PRO C 1 100 ? -16.93510 51.40091 -2.47200 1.000 56.79780 100 PRO C CA 1
ATOM 7179 C C . PRO C 1 100 ? -15.79629 50.41410 -2.66200 1.000 57.39790 100 PRO C C 1
ATOM 7180 O O . PRO C 1 100 ? -15.29640 49.86252 -1.67325 1.000 55.69122 100 PRO C O 1
ATOM 7184 N N . TRP C 1 101 ? -15.35718 50.18370 -3.90256 1.000 58.01167 101 TRP C N 1
ATOM 7185 C CA . TRP C 1 101 ? -14.29107 49.21251 -4.12722 1.000 55.73642 101 TRP C CA 1
ATOM 7186 C C . TRP C 1 101 ? -12.99217 49.65871 -3.47305 1.000 59.67690 101 TRP C C 1
ATOM 7187 O O . TRP C 1 101 ? -12.28584 48.84777 -2.86219 1.000 61.51879 101 TRP C O 1
ATOM 7198 N N . HIS C 1 102 ? -12.66085 50.94631 -3.58397 1.000 57.40044 102 HIS C N 1
ATOM 7199 C CA . HIS C 1 102 ? -11.43601 51.43338 -2.96287 1.000 55.21712 102 HIS C CA 1
ATOM 7200 C C . HIS C 1 102 ? -11.54424 51.43683 -1.44362 1.000 56.03638 102 HIS C C 1
ATOM 7201 O O . HIS C 1 102 ? -10.53524 51.25569 -0.75465 1.000 59.07658 102 HIS C O 1
ATOM 7208 N N . ARG C 1 103 ? -12.74860 51.63541 -0.90215 1.000 55.18997 103 ARG C N 1
ATOM 7209 C CA . ARG C 1 103 ? -12.92672 51.50404 0.54014 1.000 59.14472 103 ARG C CA 1
ATOM 7210 C C . ARG C 1 103 ? -12.58112 50.09616 1.00696 1.000 60.47068 103 ARG C C 1
ATOM 7211 O O . ARG C 1 103 ? -11.91246 49.91914 2.03296 1.000 58.83183 103 ARG C O 1
ATOM 7219 N N . GLY C 1 104 ? -13.03657 49.08041 0.26967 1.000 59.32812 104 GLY C N 1
ATOM 7220 C CA . GLY C 1 104 ? -12.64913 47.71684 0.58339 1.000 56.70727 104 GLY C CA 1
ATOM 7221 C C . GLY C 1 104 ? -11.18004 47.44798 0.33513 1.000 60.90648 104 GLY C C 1
ATOM 7222 O O . GLY C 1 104 ? -10.55665 46.66787 1.06222 1.000 64.21402 104 GLY C O 1
ATOM 7223 N N . PHE C 1 105 ? -10.60587 48.08555 -0.68816 1.000 59.42099 105 PHE C N 1
ATOM 7224 C CA . PHE C 1 105 ? -9.18731 47.89723 -0.97303 1.000 59.10370 105 PHE C CA 1
ATOM 7225 C C . PHE C 1 105 ? -8.32057 48.47609 0.13943 1.000 59.68960 105 PHE C C 1
ATOM 7226 O O . PHE C 1 105 ? -7.35304 47.83890 0.57352 1.000 57.73470 105 PHE C O 1
ATOM 7234 N N . VAL C 1 106 ? -8.64632 49.68435 0.60789 1.000 56.19804 106 VAL C N 1
ATOM 7235 C CA . VAL C 1 106 ? -7.91788 50.26653 1.73291 1.000 57.44943 106 VAL C CA 1
ATOM 7236 C C . VAL C 1 106 ? -8.07379 49.39454 2.97200 1.000 63.64715 106 VAL C C 1
ATOM 7237 O O . VAL C 1 106 ? -7.10429 49.14353 3.69976 1.000 62.41945 106 VAL C O 1
ATOM 7241 N N . LEU C 1 107 ? -9.29531 48.91419 3.22742 1.000 61.29700 107 LEU C N 1
ATOM 7242 C CA . LEU C 1 107 ? -9.52827 48.04019 4.37294 1.000 59.19751 107 LEU C CA 1
ATOM 7243 C C . LEU C 1 107 ? -8.69796 46.76773 4.27165 1.000 65.11475 107 LEU C C 1
ATOM 7244 O O . LEU C 1 107 ? -8.17869 46.26994 5.27907 1.000 62.83421 107 LEU C O 1
ATOM 7249 N N . MET C 1 108 ? -8.55767 46.23402 3.05751 1.000 61.02590 108 MET C N 1
ATOM 7250 C CA . MET C 1 108 ? -7.73254 45.05030 2.84620 1.000 60.02081 108 MET C CA 1
ATOM 7251 C C . MET C 1 108 ? -6.30409 45.27765 3.32494 1.000 63.79990 108 MET C C 1
ATOM 7252 O O . MET C 1 108 ? -5.72008 44.41432 3.99094 1.000 65.25054 108 MET C O 1
ATOM 7257 N N . TYR C 1 109 ? -5.72879 46.44037 3.01142 1.000 59.30740 109 TYR C N 1
ATOM 7258 C CA . TYR C 1 109 ? -4.38794 46.74608 3.49923 1.000 61.09987 109 TYR C CA 1
ATOM 7259 C C . TYR C 1 109 ? -4.39219 47.00768 5.00156 1.000 65.81300 109 TYR C C 1
ATOM 7260 O O . TYR C 1 109 ? -3.51294 46.52282 5.72331 1.000 60.63030 109 TYR C O 1
ATOM 7269 N N . GLU C 1 110 ? -5.37843 47.76704 5.48989 1.000 63.97754 110 GLU C N 1
ATOM 7270 C CA . GLU C 1 110 ? -5.42639 48.10982 6.90858 1.000 57.41553 110 GLU C CA 1
ATOM 7271 C C . GLU C 1 110 ? -5.47188 46.86109 7.77911 1.000 63.00818 110 GLU C C 1
ATOM 7272 O O . GLU C 1 110 ? -4.81196 46.79856 8.82343 1.000 62.56657 110 GLU C O 1
ATOM 7278 N N . ARG C 1 111 ? -6.24713 45.85504 7.36679 1.000 63.23222 111 ARG C N 1
ATOM 7279 C CA . ARG C 1 111 ? -6.30411 44.61145 8.12846 1.000 64.58623 111 ARG C CA 1
ATOM 7280 C C . ARG C 1 111 ? -4.97975 43.86287 8.05783 1.000 65.05862 111 ARG C C 1
ATOM 7281 O O . ARG C 1 111 ? -4.56074 43.23475 9.03728 1.000 68.68832 111 ARG C O 1
ATOM 7289 N N . ALA C 1 112 ? -4.30724 43.91805 6.90637 1.000 64.44123 112 ALA C N 1
ATOM 7290 C CA . ALA C 1 112 ? -3.01944 43.24765 6.77309 1.000 67.07841 112 ALA C CA 1
ATOM 7291 C C . ALA C 1 112 ? -1.96654 43.89168 7.66677 1.000 66.49113 112 ALA C C 1
ATOM 7292 O O . ALA C 1 112 ? -1.13411 43.19014 8.25474 1.000 70.14143 112 ALA C O 1
ATOM 7294 N N . VAL C 1 113 ? -1.98735 45.22370 7.78133 1.000 63.53713 113 VAL C N 1
ATOM 7295 C CA . VAL C 1 113 ? -1.04608 45.91420 8.66168 1.000 66.92850 113 VAL C CA 1
ATOM 7296 C C . VAL C 1 113 ? -1.20052 45.42474 10.09483 1.000 72.72228 113 VAL C C 1
ATOM 7297 O O . VAL C 1 113 ? -0.23301 44.98501 10.72730 1.000 74.53812 113 VAL C O 1
ATOM 7301 N N . ALA C 1 114 ? -2.42541 45.49389 10.62584 1.000 70.76071 114 ALA C N 1
ATOM 7302 C CA . ALA C 1 114 ? -2.66866 45.07915 12.00435 1.000 72.76769 114 ALA C CA 1
ATOM 7303 C C . ALA C 1 114 ? -2.22940 43.63963 12.23733 1.000 73.32831 114 ALA C C 1
ATOM 7304 O O . ALA C 1 114 ? -1.62331 43.32617 13.26852 1.000 76.41374 114 ALA C O 1
ATOM 7306 N N . ALA C 1 115 ? -2.51670 42.75184 11.28526 1.000 68.81257 115 ALA C N 1
ATOM 7307 C CA . ALA C 1 115 ? -2.16959 41.34526 11.45404 1.000 66.68861 115 ALA C CA 1
ATOM 7308 C C . ALA C 1 115 ? -0.66063 41.13245 11.39635 1.000 73.35026 115 ALA C C 1
ATOM 7309 O O . ALA C 1 115 ? -0.08153 40.48875 12.27876 1.000 74.40421 115 ALA C O 1
ATOM 7311 N N . LEU C 1 116 ? -0.00392 41.67004 10.36489 1.000 70.06456 116 LEU C N 1
ATOM 7312 C CA . LEU C 1 116 ? 1.40437 41.37034 10.13019 1.000 72.16644 116 LEU C CA 1
ATOM 7313 C C . LEU C 1 116 ? 2.34740 42.12454 11.06092 1.000 74.25593 116 LEU C C 1
ATOM 7314 O O . LEU C 1 116 ? 3.47289 41.66353 11.27854 1.000 75.28673 116 LEU C O 1
ATOM 7319 N N . THR C 1 117 ? 1.93346 43.27145 11.60103 1.000 74.18896 117 THR C N 1
ATOM 7320 C CA . THR C 1 117 ? 2.77516 44.01563 12.52976 1.000 71.76042 117 THR C CA 1
ATOM 7321 C C . THR C 1 117 ? 2.46273 43.73084 13.99035 1.000 80.52540 117 THR C C 1
ATOM 7322 O O . THR C 1 117 ? 3.28662 44.04899 14.85433 1.000 91.90949 117 THR C O 1
ATOM 7326 N N . GLY C 1 118 ? 1.30053 43.15229 14.28786 1.000 82.39645 118 GLY C N 1
ATOM 7327 C CA . GLY C 1 118 ? 0.87639 42.94293 15.65484 1.000 80.89486 118 GLY C CA 1
ATOM 7328 C C . GLY C 1 118 ? 0.20896 44.13487 16.30163 1.000 90.39102 118 GLY C C 1
ATOM 7329 O O . GLY C 1 118 ? -0.34190 43.99482 17.40174 1.000 102.96611 118 GLY C O 1
ATOM 7330 N N . TYR C 1 119 ? 0.23382 45.29961 15.65724 1.000 84.58775 119 TYR C N 1
ATOM 7331 C CA . TYR C 1 119 ? -0.40160 46.51240 16.16853 1.000 77.84223 119 TYR C CA 1
ATOM 7332 C C . TYR C 1 119 ? -1.88983 46.41773 15.85684 1.000 81.18375 119 TYR C C 1
ATOM 7333 O O . TYR C 1 119 ? -2.36165 46.86998 14.81261 1.000 82.20875 119 TYR C O 1
ATOM 7342 N N . LYS C 1 120 ? -2.63864 45.81162 16.78337 1.000 90.05562 120 LYS C N 1
ATOM 7343 C CA . LYS C 1 120 ? -4.04353 45.50684 16.52969 1.000 84.73194 120 LYS C CA 1
ATOM 7344 C C . LYS C 1 120 ? -4.87736 46.76526 16.32526 1.000 83.08808 120 LYS C C 1
ATOM 7345 O O . LYS C 1 120 ? -5.85011 46.74591 15.56267 1.000 77.90360 120 LYS C O 1
ATOM 7347 N N . THR C 1 121 ? -4.51784 47.86412 16.98651 1.000 85.88065 121 THR C N 1
ATOM 7348 C CA . THR C 1 121 ? -5.29979 49.09044 16.93706 1.000 84.90756 121 THR C CA 1
ATOM 7349 C C . THR C 1 121 ? -4.85028 50.03661 15.81656 1.000 84.62842 121 THR C C 1
ATOM 7350 O O . THR C 1 121 ? -5.20620 51.22236 15.83004 1.000 84.00143 121 THR C O 1
ATOM 7354 N N . PHE C 1 122 ? -4.12564 49.52050 14.82341 1.000 79.49602 122 PHE C N 1
ATOM 7355 C CA . PHE C 1 122 ? -3.63758 50.34448 13.72397 1.000 75.38103 122 PHE C CA 1
ATOM 7356 C C . PHE C 1 122 ? -4.78502 50.97115 12.94174 1.000 75.68585 122 PHE C C 1
ATOM 7357 O O . PHE C 1 122 ? -5.80513 50.33058 12.67762 1.000 75.32194 122 PHE C O 1
ATOM 7365 N N . ALA C 1 123 ? -4.59887 52.22838 12.54747 1.000 72.47804 123 ALA C N 1
ATOM 7366 C CA . ALA C 1 123 ? -5.53855 52.92797 11.68330 1.000 64.60097 123 ALA C CA 1
ATOM 7367 C C . ALA C 1 123 ? -4.76822 53.59153 10.55322 1.000 68.82150 123 ALA C C 1
ATOM 7368 O O . ALA C 1 123 ? -3.81413 54.33629 10.80037 1.000 73.08728 123 ALA C O 1
ATOM 7370 N N . MET C 1 124 ? -5.18390 53.32146 9.32497 1.000 62.77662 124 MET C N 1
ATOM 7371 C CA . MET C 1 124 ? -4.50365 53.84721 8.15213 1.000 65.17927 124 MET C CA 1
ATOM 7372 C C . MET C 1 124 ? -4.53812 55.37269 8.13687 1.000 60.58453 124 MET C C 1
ATOM 7373 O O . MET C 1 124 ? -5.63050 55.95823 8.12025 1.000 63.83257 124 MET C O 1
ATOM 7378 N N . PRO C 1 125 ? -3.39173 56.04857 8.15189 1.000 60.88959 125 PRO C N 1
ATOM 7379 C CA . PRO C 1 125 ? -3.39450 57.51024 8.03492 1.000 59.09520 125 PRO C CA 1
ATOM 7380 C C . PRO C 1 125 ? -3.81354 57.95137 6.64150 1.000 57.35212 125 PRO C C 1
ATOM 7381 O O . PRO C 1 125 ? -3.83141 57.16940 5.68908 1.000 63.79525 125 PRO C O 1
ATOM 7385 N N . TYR C 1 126 ? -4.15054 59.23438 6.52988 1.000 55.86413 126 TYR C N 1
ATOM 7386 C CA . TYR C 1 126 ? -4.54374 59.81764 5.25643 1.000 60.72811 126 TYR C CA 1
ATOM 7387 C C . TYR C 1 126 ? -3.76293 61.10097 5.00290 1.000 63.18965 126 TYR C C 1
ATOM 7388 O O . TYR C 1 126 ? -3.23726 61.73344 5.92373 1.000 62.33733 126 TYR C O 1
ATOM 7397 N N . TRP C 1 127 ? -3.69999 61.47652 3.72722 1.000 59.72405 127 TRP C N 1
ATOM 7398 C CA . TRP C 1 127 ? -2.98168 62.65954 3.26514 1.000 53.72537 127 TRP C CA 1
ATOM 7399 C C . TRP C 1 127 ? -4.00996 63.66831 2.77025 1.000 59.02837 127 TRP C C 1
ATOM 7400 O O . TRP C 1 127 ? -4.65278 63.45077 1.73849 1.000 66.16635 127 TRP C O 1
ATOM 7411 N N . ASN C 1 128 ? -4.16190 64.76976 3.50240 1.000 59.94665 128 ASN C N 1
ATOM 7412 C CA . ASN C 1 128 ? -5.12224 65.81402 3.14716 1.000 64.98213 128 ASN C CA 1
ATOM 7413 C C . ASN C 1 128 ? -4.43773 66.78021 2.18910 1.000 65.66199 128 ASN C C 1
ATOM 7414 O O . ASN C 1 128 ? -3.88487 67.80383 2.59559 1.000 67.39472 128 ASN C O 1
ATOM 7419 N N . TRP C 1 129 ? -4.49272 66.46507 0.89105 1.000 60.42432 129 TRP C N 1
ATOM 7420 C CA . TRP C 1 129 ? -3.80002 67.29948 -0.08453 1.000 67.55812 129 TRP C CA 1
ATOM 7421 C C . TRP C 1 129 ? -4.44620 68.66838 -0.25904 1.000 65.12912 129 TRP C C 1
ATOM 7422 O O . TRP C 1 129 ? -3.81811 69.55504 -0.84565 1.000 65.63647 129 TRP C O 1
ATOM 7433 N N . THR C 1 130 ? -5.67396 68.86487 0.22670 1.000 63.40224 130 THR C N 1
ATOM 7434 C CA . THR C 1 130 ? -6.25693 70.20201 0.22084 1.000 64.66630 130 THR C CA 1
ATOM 7435 C C . THR C 1 130 ? -5.44300 71.15519 1.08678 1.000 66.16401 130 THR C C 1
ATOM 7436 O O . THR C 1 130 ? -5.19841 72.30408 0.70174 1.000 66.99732 130 THR C O 1
ATOM 7440 N N . GLU C 1 131 ? -4.99927 70.68880 2.25202 1.000 72.71947 131 GLU C N 1
ATOM 7441 C CA . GLU C 1 131 ? -4.22018 71.51418 3.16469 1.000 71.11242 131 GLU C CA 1
ATOM 7442 C C . GLU C 1 131 ? -2.72048 71.36644 2.95860 1.000 72.02704 131 GLU C C 1
ATOM 7443 O O . GLU C 1 131 ? -1.97518 72.32787 3.17879 1.000 76.51301 131 GLU C O 1
ATOM 7449 N N . ASP C 1 132 ? -2.26422 70.19106 2.53380 1.000 72.18268 132 ASP C N 1
ATOM 7450 C CA . ASP C 1 132 ? -0.84236 69.88498 2.39057 1.000 67.23822 132 ASP C CA 1
ATOM 7451 C C . ASP C 1 132 ? -0.59482 69.51650 0.93181 1.000 69.20702 132 ASP C C 1
ATOM 7452 O O . ASP C 1 132 ? -0.82424 68.37378 0.52320 1.000 62.97040 132 ASP C O 1
ATOM 7457 N N . ARG C 1 133 ? -0.11552 70.48924 0.15395 1.000 70.92289 133 ARG C N 1
ATOM 7458 C CA . ARG C 1 133 ? -0.05789 70.35447 -1.29554 1.000 58.69534 133 ARG C CA 1
ATOM 7459 C C . ARG C 1 133 ? 1.08828 69.47620 -1.77479 1.000 60.58026 133 ARG C C 1
ATOM 7460 O O . ARG C 1 133 ? 1.03667 68.98395 -2.90649 1.000 67.21082 133 ARG C O 1
ATOM 7468 N N . LEU C 1 134 ? 2.11261 69.26934 -0.95720 1.000 62.56660 134 LEU C N 1
ATOM 7469 C CA . LEU C 1 134 ? 3.25587 68.45647 -1.34089 1.000 53.26254 134 LEU C CA 1
ATOM 7470 C C . LEU C 1 134 ? 3.10275 67.03034 -0.82308 1.000 61.08478 134 LEU C C 1
ATOM 7471 O O . LEU C 1 134 ? 2.27260 66.74000 0.04337 1.000 62.24616 134 LEU C O 1
ATOM 7476 N N . LEU C 1 135 ? 3.90689 66.13478 -1.38717 1.000 60.88698 135 LEU C N 1
ATOM 7477 C CA . LEU C 1 135 ? 3.89288 64.74748 -0.95107 1.000 53.44332 135 LEU C CA 1
ATOM 7478 C C . LEU C 1 135 ? 4.37091 64.65495 0.49637 1.000 58.23267 135 LEU C C 1
ATOM 7479 O O . LEU C 1 135 ? 5.32522 65.34421 0.87793 1.000 64.08703 135 LEU C O 1
ATOM 7484 N N . PRO C 1 136 ? 3.72147 63.83891 1.32924 1.000 57.71911 136 PRO C N 1
ATOM 7485 C CA . PRO C 1 136 ? 4.10406 63.76395 2.74701 1.000 54.78847 136 PRO C CA 1
ATOM 7486 C C . PRO C 1 136 ? 5.57385 63.40441 2.92506 1.000 60.35811 136 PRO C C 1
ATOM 7487 O O . PRO C 1 136 ? 6.11329 62.54689 2.22336 1.000 62.40390 136 PRO C O 1
ATOM 7491 N N . GLU C 1 137 ? 6.21649 64.07019 3.89013 1.000 63.51427 137 GLU C N 1
ATOM 7492 C CA . GLU C 1 137 ? 7.65834 63.92266 4.07362 1.000 64.43968 137 GLU C CA 1
ATOM 7493 C C . GLU C 1 137 ? 8.05114 62.49007 4.41460 1.000 64.77460 137 GLU C C 1
ATOM 7494 O O . GLU C 1 137 ? 9.13703 62.03830 4.03012 1.000 69.07894 137 GLU C O 1
ATOM 7496 N N . ALA C 1 138 ? 7.18909 61.76155 5.12850 1.000 62.35169 138 ALA C N 1
ATOM 7497 C CA . ALA C 1 138 ? 7.47758 60.36993 5.45939 1.000 63.84617 138 ALA C CA 1
ATOM 7498 C C . ALA C 1 138 ? 7.68095 59.50625 4.22169 1.000 64.11582 138 ALA C C 1
ATOM 7499 O O . ALA C 1 138 ? 8.31607 58.45049 4.31434 1.000 62.46072 138 ALA C O 1
ATOM 7501 N N . PHE C 1 139 ? 7.14915 59.92342 3.07169 1.000 64.03689 139 PHE C N 1
ATOM 7502 C CA . PHE C 1 139 ? 7.22992 59.13829 1.84880 1.000 57.78193 139 PHE C CA 1
ATOM 7503 C C . PHE C 1 139 ? 8.29612 59.62773 0.88051 1.000 56.35570 139 PHE C C 1
ATOM 7504 O O . PHE C 1 139 ? 8.68684 58.87129 -0.01501 1.000 64.24727 139 PHE C O 1
ATOM 7512 N N . THR C 1 140 ? 8.76768 60.86452 1.02746 1.000 54.31770 140 THR C N 1
ATOM 7513 C CA . THR C 1 140 ? 9.83575 61.36903 0.17655 1.000 61.81926 140 THR C CA 1
ATOM 7514 C C . THR C 1 140 ? 11.22605 61.04239 0.70188 1.000 58.97162 140 THR C C 1
ATOM 7515 O O . THR C 1 140 ? 12.18103 61.04551 -0.08241 1.000 60.74737 140 THR C O 1
ATOM 7519 N N . ALA C 1 141 ? 11.36349 60.76879 1.99774 1.000 62.61821 141 ALA C N 1
ATOM 7520 C CA . ALA C 1 141 ? 12.66299 60.42818 2.56250 1.000 58.90319 141 ALA C CA 1
ATOM 7521 C C . ALA C 1 141 ? 13.15188 59.09613 2.00774 1.000 62.88536 141 ALA C C 1
ATOM 7522 O O . ALA C 1 141 ? 12.44121 58.08703 2.06508 1.000 63.42069 141 ALA C O 1
ATOM 7524 N N . LYS C 1 142 ? 14.37217 59.09565 1.46503 1.000 64.04211 142 LYS C N 1
ATOM 7525 C CA . LYS C 1 142 ? 14.93282 57.86669 0.91215 1.000 62.31737 142 LYS C CA 1
ATOM 7526 C C . LYS C 1 142 ? 15.30416 56.86627 1.99962 1.000 64.93482 142 LYS C C 1
ATOM 7527 O O . LYS C 1 142 ? 15.29699 55.65562 1.75104 1.000 63.58965 142 LYS C O 1
ATOM 7533 N N . THR C 1 143 ? 15.63011 57.33961 3.20035 1.000 66.70767 143 THR C N 1
ATOM 7534 C CA . THR C 1 143 ? 16.08380 56.47000 4.27413 1.000 63.75647 143 THR C CA 1
ATOM 7535 C C . THR C 1 143 ? 15.31452 56.76937 5.55120 1.000 68.01242 143 THR C C 1
ATOM 7536 O O . THR C 1 143 ? 14.84470 57.89037 5.76762 1.000 69.60538 143 THR C O 1
ATOM 7540 N N . TYR C 1 144 ? 15.18621 55.74661 6.39398 1.000 66.16811 144 TYR C N 1
ATOM 7541 C CA . TYR C 1 144 ? 14.63756 55.90075 7.73566 1.000 65.43324 144 TYR C CA 1
ATOM 7542 C C . TYR C 1 144 ? 15.37769 54.96187 8.67399 1.000 69.17779 144 TYR C C 1
ATOM 7543 O O . TYR C 1 144 ? 15.41344 53.75069 8.43630 1.000 73.43278 144 TYR C O 1
ATOM 7552 N N . ASN C 1 145 ? 15.98429 55.52443 9.71874 1.000 71.85923 145 ASN C N 1
ATOM 7553 C CA . ASN C 1 145 ? 16.56707 54.74588 10.81238 1.000 73.85220 145 ASN C CA 1
ATOM 7554 C C . ASN C 1 145 ? 17.68668 53.82444 10.32985 1.000 72.30855 145 ASN C C 1
ATOM 7555 O O . ASN C 1 145 ? 17.77271 52.66070 10.72679 1.000 72.03023 145 ASN C O 1
ATOM 7560 N N . GLY C 1 146 ? 18.54681 54.34117 9.45516 1.000 74.34867 146 GLY C N 1
ATOM 7561 C CA . GLY C 1 146 ? 19.70269 53.61219 8.98416 1.000 77.69652 146 GLY C CA 1
ATOM 7562 C C . GLY C 1 146 ? 19.46679 52.75821 7.75448 1.000 77.21263 146 GLY C C 1
ATOM 7563 O O . GLY C 1 146 ? 20.40686 52.51587 6.99241 1.000 91.22891 146 GLY C O 1
ATOM 7564 N N . LYS C 1 147 ? 18.24217 52.29308 7.54525 1.000 69.97742 147 LYS C N 1
ATOM 7565 C CA . LYS C 1 147 ? 17.89770 51.48837 6.38480 1.000 64.40156 147 LYS C CA 1
ATOM 7566 C C . LYS C 1 147 ? 17.18245 52.34646 5.34880 1.000 66.64991 147 LYS C C 1
ATOM 7567 O O . LYS C 1 147 ? 16.78829 53.48540 5.60965 1.000 69.89618 147 LYS C O 1
ATOM 7573 N N . THR C 1 148 ? 17.01797 51.78477 4.15545 1.000 60.44924 148 THR C N 1
ATOM 7574 C CA . THR C 1 148 ? 16.19340 52.44248 3.15653 1.000 62.22396 148 THR C CA 1
ATOM 7575 C C . THR C 1 148 ? 14.73354 52.40935 3.59327 1.000 62.70240 148 THR C C 1
ATOM 7576 O O . THR C 1 148 ? 14.27273 51.46512 4.24113 1.000 61.63240 148 THR C O 1
ATOM 7580 N N . ASN C 1 149 ? 14.00591 53.45787 3.23035 1.000 61.00963 149 ASN C N 1
ATOM 7581 C CA . ASN C 1 149 ? 12.64825 53.65178 3.71542 1.000 56.32570 149 ASN C CA 1
ATOM 7582 C C . ASN C 1 149 ? 11.66879 52.89592 2.82746 1.000 59.00696 149 ASN C C 1
ATOM 7583 O O . ASN C 1 149 ? 11.56549 53.20888 1.63402 1.000 64.40341 149 ASN C O 1
ATOM 7588 N N . PRO C 1 150 ? 10.93717 51.91151 3.35485 1.000 61.57305 150 PRO C N 1
ATOM 7589 C CA . PRO C 1 150 ? 9.96820 51.18171 2.51729 1.000 56.38985 150 PRO C CA 1
ATOM 7590 C C . PRO C 1 150 ? 8.91131 52.06984 1.88449 1.000 58.09533 150 PRO C C 1
ATOM 7591 O O . PRO C 1 150 ? 8.34838 51.69298 0.84999 1.000 58.95327 150 PRO C O 1
ATOM 7595 N N . LEU C 1 151 ? 8.61563 53.23049 2.47199 1.000 60.37540 151 LEU C N 1
ATOM 7596 C CA . LEU C 1 151 ? 7.62524 54.13913 1.90799 1.000 57.91551 151 LEU C CA 1
ATOM 7597 C C . LEU C 1 151 ? 8.13755 54.88898 0.68577 1.000 60.27503 151 LEU C C 1
ATOM 7598 O O . LEU C 1 151 ? 7.33421 55.51078 -0.01781 1.000 59.00965 151 LEU C O 1
ATOM 7603 N N . TYR C 1 152 ? 9.44109 54.85255 0.42315 1.000 58.74481 152 TYR C N 1
ATOM 7604 C CA . TYR C 1 152 ? 10.02497 55.60905 -0.67545 1.000 59.50684 152 TYR C CA 1
ATOM 7605 C C . TYR C 1 152 ? 9.86446 54.87914 -2.00328 1.000 58.95012 152 TYR C C 1
ATOM 7606 O O . TYR C 1 152 ? 9.99328 53.65366 -2.08011 1.000 64.06407 152 TYR C O 1
ATOM 7615 N N . VAL C 1 153 ? 9.58079 55.64667 -3.05008 1.000 60.11075 153 VAL C N 1
ATOM 7616 C CA . VAL C 1 153 ? 9.58522 55.15099 -4.42381 1.000 59.78613 153 VAL C CA 1
ATOM 7617 C C . VAL C 1 153 ? 10.49738 56.06331 -5.23632 1.000 57.27440 153 VAL C C 1
ATOM 7618 O O . VAL C 1 153 ? 10.34559 57.29215 -5.18093 1.000 59.34393 153 VAL C O 1
ATOM 7622 N N . PRO C 1 154 ? 11.46075 55.52592 -5.97987 1.000 55.02744 154 PRO C N 1
ATOM 7623 C CA . PRO C 1 154 ? 12.36970 56.39281 -6.73618 1.000 56.19913 154 PRO C CA 1
ATOM 7624 C C . PRO C 1 154 ? 11.69663 57.00290 -7.95743 1.000 56.86035 154 PRO C C 1
ATOM 7625 O O . PRO C 1 154 ? 10.78791 56.42239 -8.55734 1.000 54.58364 154 PRO C O 1
ATOM 7629 N N . ASN C 1 155 ? 12.14969 58.21046 -8.29925 1.000 59.67073 155 ASN C N 1
ATOM 7630 C CA . ASN C 1 155 ? 11.77463 58.92115 -9.52359 1.000 57.10312 155 ASN C CA 1
ATOM 7631 C C . ASN C 1 155 ? 10.32097 59.38702 -9.51760 1.000 55.23743 155 ASN C C 1
ATOM 7632 O O . ASN C 1 155 ? 9.68776 59.46761 -10.57333 1.000 56.01171 155 ASN C O 1
ATOM 7637 N N . ARG C 1 156 ? 9.77387 59.69607 -8.34497 1.000 56.15810 156 ARG C N 1
ATOM 7638 C CA . ARG C 1 156 ? 8.52214 60.43547 -8.29879 1.000 50.10651 156 ARG C CA 1
ATOM 7639 C C . ARG C 1 156 ? 8.73560 61.86080 -8.80414 1.000 55.24503 156 ARG C C 1
ATOM 7640 O O . ARG C 1 156 ? 9.84410 62.40264 -8.77007 1.000 58.15763 156 ARG C O 1
ATOM 7648 N N . ASN C 1 157 ? 7.65603 62.47341 -9.27692 1.000 55.97505 157 ASN C N 1
ATOM 7649 C CA . ASN C 1 157 ? 7.67519 63.90240 -9.55772 1.000 53.11002 157 ASN C CA 1
ATOM 7650 C C . ASN C 1 157 ? 7.44363 64.68270 -8.27079 1.000 55.58360 157 ASN C C 1
ATOM 7651 O O . ASN C 1 157 ? 6.54133 64.35900 -7.49277 1.000 60.41349 157 ASN C O 1
ATOM 7656 N N . GLU C 1 158 ? 8.25942 65.70405 -8.04131 1.000 60.87297 158 GLU C N 1
ATOM 7657 C CA . GLU C 1 158 ? 7.93056 66.68223 -7.01645 1.000 64.02331 158 GLU C CA 1
ATOM 7658 C C . GLU C 1 158 ? 6.68550 67.44333 -7.45123 1.000 64.06933 158 GLU C C 1
ATOM 7659 O O . GLU C 1 158 ? 6.58706 67.88343 -8.60097 1.000 64.09835 158 GLU C O 1
ATOM 7665 N N . LEU C 1 159 ? 5.72468 67.59478 -6.54084 1.000 61.45878 159 LEU C N 1
ATOM 7666 C CA . LEU C 1 159 ? 4.43842 68.19528 -6.89449 1.000 55.89773 159 LEU C CA 1
ATOM 7667 C C . LEU C 1 159 ? 4.55248 69.72123 -6.92685 1.000 61.14008 159 LEU C C 1
ATOM 7668 O O . LEU C 1 159 ? 3.92333 70.44865 -6.16156 1.000 66.05978 159 LEU C O 1
ATOM 7673 N N . THR C 1 160 ? 5.37715 70.19727 -7.85522 1.000 61.95957 160 THR C N 1
ATOM 7674 C CA . THR C 1 160 ? 5.59303 71.61709 -8.08233 1.000 62.56534 160 THR C CA 1
ATOM 7675 C C . THR C 1 160 ? 5.55583 71.89204 -9.57893 1.000 63.01704 160 THR C C 1
ATOM 7676 O O . THR C 1 160 ? 5.56551 70.97280 -10.40201 1.000 61.68818 160 THR C O 1
ATOM 7680 N N . GLY C 1 161 ? 5.52526 73.17682 -9.92656 1.000 60.72324 161 GLY C N 1
ATOM 7681 C CA . GLY C 1 161 ? 5.46354 73.59212 -11.30789 1.000 55.88648 161 GLY C CA 1
ATOM 7682 C C . GLY C 1 161 ? 4.26928 73.00409 -12.03148 1.000 64.97901 161 GLY C C 1
ATOM 7683 O O . GLY C 1 161 ? 3.11901 73.15295 -11.60511 1.000 61.23315 161 GLY C O 1
ATOM 7684 N N . PRO C 1 162 ? 4.52175 72.31713 -13.15024 1.000 67.92944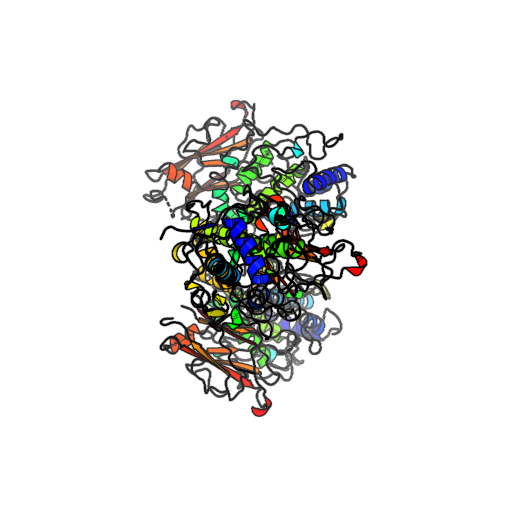 162 PRO C N 1
ATOM 7685 C CA . PRO C 1 162 ? 3.41529 71.69756 -13.89791 1.000 50.64404 162 PRO C CA 1
ATOM 7686 C C . PRO C 1 162 ? 2.72239 70.57631 -13.14488 1.000 58.98060 162 PRO C C 1
ATOM 7687 O O . PRO C 1 162 ? 1.61512 70.18622 -13.53687 1.000 64.17579 162 PRO C O 1
ATOM 7691 N N . TYR C 1 163 ? 3.32268 70.05701 -12.07707 1.000 57.53600 163 TYR C N 1
ATOM 7692 C CA . TYR C 1 163 ? 2.72570 68.99524 -11.28269 1.000 55.61229 163 TYR C CA 1
ATOM 7693 C C . TYR C 1 163 ? 2.16172 69.50355 -9.96470 1.000 63.00507 163 TYR C C 1
ATOM 7694 O O . TYR C 1 163 ? 1.71328 68.69727 -9.14228 1.000 59.86479 163 TYR C O 1
ATOM 7703 N N . ALA C 1 164 ? 2.16804 70.81721 -9.74972 1.000 60.62754 164 ALA C N 1
ATOM 7704 C CA . ALA C 1 164 ? 1.65542 71.37542 -8.50672 1.000 61.15112 164 ALA C CA 1
ATOM 7705 C C . ALA C 1 164 ? 0.17568 71.05661 -8.33556 1.000 60.21893 164 ALA C C 1
ATOM 7706 O O . ALA C 1 164 ? -0.60446 71.10338 -9.29126 1.000 62.10882 164 ALA C O 1
ATOM 7708 N N . LEU C 1 165 ? -0.20647 70.72111 -7.10595 1.000 59.89462 165 LEU C N 1
ATOM 7709 C CA . LEU C 1 165 ? -1.61509 70.58486 -6.74468 1.000 53.95932 165 LEU C CA 1
ATOM 7710 C C . LEU C 1 165 ? -2.13580 71.97689 -6.42035 1.000 58.13866 165 LEU C C 1
ATOM 7711 O O . LEU C 1 165 ? -2.06132 72.44804 -5.28451 1.000 58.53226 165 LEU C O 1
ATOM 7716 N N . THR C 1 166 ? -2.65744 72.65183 -7.43811 1.000 58.46631 166 THR C N 1
ATOM 7717 C CA . THR C 1 166 ? -3.11609 74.02031 -7.28598 1.000 64.56141 166 THR C CA 1
ATOM 7718 C C . THR C 1 166 ? -4.55980 74.04059 -6.78391 1.000 61.37772 166 THR C C 1
ATOM 7719 O O . THR C 1 166 ? -5.19833 73.00125 -6.60117 1.000 68.59001 166 THR C O 1
ATOM 7723 N N . ASP C 1 167 ? -5.08037 75.24828 -6.55073 1.000 64.89920 167 ASP C N 1
ATOM 7724 C CA . ASP C 1 167 ? -6.43167 75.38725 -6.01452 1.000 68.20452 167 ASP C CA 1
ATOM 7725 C C . ASP C 1 167 ? -7.48346 74.82487 -6.96289 1.000 70.08827 167 ASP C C 1
ATOM 7726 O O . ASP C 1 167 ? -8.51918 74.32250 -6.51094 1.000 69.46418 167 ASP C O 1
ATOM 7731 N N . ALA C 1 168 ? -7.24326 74.89388 -8.27358 1.000 69.97119 168 ALA C N 1
ATOM 7732 C CA . ALA C 1 168 ? -8.17980 74.31087 -9.22619 1.000 60.92500 168 ALA C CA 1
ATOM 7733 C C . ALA C 1 168 ? -8.22652 72.79329 -9.14529 1.000 60.91758 168 ALA C C 1
ATOM 7734 O O . ALA C 1 168 ? -9.12427 72.18610 -9.73829 1.000 68.29699 168 ALA C O 1
ATOM 7736 N N . ILE C 1 169 ? -7.28961 72.17309 -8.43610 1.000 59.55788 169 ILE C N 1
ATOM 7737 C CA . ILE C 1 169 ? -7.24664 70.72616 -8.29630 1.000 62.23664 169 ILE C CA 1
ATOM 7738 C C . ILE C 1 169 ? -7.78711 70.27196 -6.94586 1.000 61.67341 169 ILE C C 1
ATOM 7739 O O . ILE C 1 169 ? -8.56518 69.31970 -6.87734 1.000 63.24910 169 ILE C O 1
ATOM 7744 N N . VAL C 1 170 ? -7.38980 70.94126 -5.86101 1.000 62.51495 170 VAL C N 1
ATOM 7745 C CA . VAL C 1 170 ? -7.66715 70.45174 -4.51310 1.000 58.47897 170 VAL C CA 1
ATOM 7746 C C . VAL C 1 170 ? -8.16468 71.57549 -3.61135 1.000 63.89164 170 VAL C C 1
ATOM 7747 O O . VAL C 1 170 ? -8.31438 71.38497 -2.39923 1.000 60.39744 170 VAL C O 1
ATOM 7751 N N . GLY C 1 171 ? -8.42045 72.74824 -4.18904 1.000 63.71797 171 GLY C N 1
ATOM 7752 C CA . GLY C 1 171 ? -8.76401 73.90292 -3.37770 1.000 64.52550 171 GLY C CA 1
ATOM 7753 C C . GLY C 1 171 ? -10.05105 73.70129 -2.60043 1.000 71.51661 171 GLY C C 1
ATOM 7754 O O . GLY C 1 171 ? -10.98762 73.04001 -3.05537 1.000 65.90797 171 GLY C O 1
ATOM 7755 N N . GLN C 1 172 ? -10.09181 74.29598 -1.40488 1.000 75.61962 172 GLN C N 1
ATOM 7756 C CA . GLN C 1 172 ? -11.26595 74.17004 -0.54551 1.000 69.20663 172 GLN C CA 1
ATOM 7757 C C . GLN C 1 172 ? -12.49373 74.80326 -1.19061 1.000 71.04230 172 GLN C C 1
ATOM 7758 O O . GLN C 1 172 ? -13.53671 74.15580 -1.33578 1.000 68.80606 172 GLN C O 1
ATOM 7764 N N . LYS C 1 173 ? -12.39095 76.07605 -1.57919 1.000 76.58644 173 LYS C N 1
ATOM 7765 C CA . LYS C 1 173 ? -13.53062 76.75244 -2.19150 1.000 70.12009 173 LYS C CA 1
ATOM 7766 C C . LYS C 1 173 ? -13.74363 76.29817 -3.63087 1.000 71.53714 173 LYS C C 1
ATOM 7767 O O . LYS C 1 173 ? -14.88679 76.12911 -4.07062 1.000 78.21668 173 LYS C O 1
ATOM 7769 N N . GLU C 1 174 ? -12.65746 76.09455 -4.37910 1.000 69.16734 174 GLU C N 1
ATOM 7770 C CA . GLU C 1 174 ? -12.76768 75.83036 -5.81010 1.000 66.83072 174 GLU C CA 1
ATOM 7771 C C . GLU C 1 174 ? -13.21552 74.40724 -6.11774 1.000 67.43871 174 GLU C C 1
ATOM 7772 O O . GLU C 1 174 ? -13.88488 74.18403 -7.13266 1.000 70.14017 174 GLU C O 1
ATOM 7778 N N . VAL C 1 175 ? -12.84864 73.43568 -5.28178 1.000 68.50167 175 VAL C N 1
ATOM 7779 C CA . VAL C 1 175 ? -13.09560 72.03189 -5.59659 1.000 66.44984 175 VAL C CA 1
ATOM 7780 C C . VAL C 1 175 ? -13.89090 71.35278 -4.48730 1.000 67.56510 175 VAL C C 1
ATOM 7781 O O . VAL C 1 175 ? -14.97224 70.80596 -4.73209 1.000 65.74699 175 VAL C O 1
ATOM 7785 N N . MET C 1 176 ? -13.35852 71.37813 -3.26225 1.000 64.13063 176 MET C N 1
ATOM 7786 C CA . MET C 1 176 ? -13.93443 70.57746 -2.18434 1.000 64.61397 176 MET C CA 1
ATOM 7787 C C . MET C 1 176 ? -15.35507 71.01604 -1.84791 1.000 73.48068 176 MET C C 1
ATOM 7788 O O . MET C 1 176 ? -16.24217 70.17406 -1.66073 1.000 70.04039 176 MET C O 1
ATOM 7793 N N . ASP C 1 177 ? -15.59215 72.32664 -1.75896 1.000 68.26550 177 ASP C N 1
ATOM 7794 C CA . ASP C 1 177 ? -16.94184 72.80721 -1.47982 1.000 66.93034 177 ASP C CA 1
ATOM 7795 C C . ASP C 1 177 ? -17.91179 72.39060 -2.57841 1.000 68.16618 177 ASP C C 1
ATOM 7796 O O . ASP C 1 177 ? -19.07302 72.06656 -2.30255 1.000 75.05443 177 ASP C O 1
ATOM 7801 N N . LYS C 1 178 ? -17.45112 72.38832 -3.83165 1.000 70.67672 178 LYS C N 1
ATOM 7802 C CA . LYS C 1 178 ? -18.29897 71.94145 -4.93210 1.000 64.87672 178 LYS C CA 1
ATOM 7803 C C . LYS C 1 178 ? -18.65951 70.46990 -4.78721 1.000 64.67590 178 LYS C C 1
ATOM 7804 O O . LYS C 1 178 ? -19.80021 70.07232 -5.05335 1.000 66.72449 178 LYS C O 1
ATOM 7810 N N . ILE C 1 179 ? -17.69517 69.64544 -4.37506 1.000 64.09000 179 ILE C N 1
ATOM 7811 C CA . ILE C 1 179 ? -17.95033 68.21777 -4.20555 1.000 62.84275 179 ILE C CA 1
ATOM 7812 C C . ILE C 1 179 ? -19.01578 67.98933 -3.14021 1.000 65.07281 179 ILE C C 1
ATOM 7813 O O . ILE C 1 179 ? -19.97281 67.23289 -3.34445 1.000 68.76938 179 ILE C O 1
ATOM 7818 N N . TYR C 1 180 ? -18.87295 68.65223 -1.98986 1.000 65.23731 180 TYR C N 1
ATOM 7819 C CA . TYR C 1 180 ? -19.79928 68.43649 -0.88388 1.000 65.53022 180 TYR C CA 1
ATOM 7820 C C . TYR C 1 180 ? -21.17072 69.04358 -1.14677 1.000 66.84577 180 TYR C C 1
ATOM 7821 O O . TYR C 1 180 ? -22.14940 68.63141 -0.51475 1.000 66.66136 180 TYR C O 1
ATOM 7830 N N . ALA C 1 181 ? -21.26631 70.01279 -2.05596 1.000 66.57914 181 ALA C N 1
ATOM 7831 C CA . ALA C 1 181 ? -22.55960 70.59102 -2.38924 1.000 66.00991 181 ALA C CA 1
ATOM 7832 C C . ALA C 1 181 ? -23.40498 69.67236 -3.26082 1.000 67.38964 181 ALA C C 1
ATOM 7833 O O . ALA C 1 181 ? -24.63299 69.80806 -3.27004 1.000 73.55276 181 ALA C O 1
ATOM 7835 N N . GLU C 1 182 ? -22.78210 68.74536 -3.98488 1.000 66.46508 182 GLU C N 1
ATOM 7836 C CA . GLU C 1 182 ? -23.52789 67.81892 -4.82596 1.000 65.70852 182 GLU C CA 1
ATOM 7837 C C . GLU C 1 182 ? -24.34411 66.86388 -3.96306 1.000 68.75536 182 GLU C C 1
ATOM 7838 O O . GLU C 1 182 ? -23.82105 66.26032 -3.02096 1.000 75.79383 182 GLU C O 1
ATOM 7844 N N . THR C 1 183 ? -25.63071 66.72689 -4.28496 1.000 67.90410 183 THR C N 1
ATOM 7845 C CA . THR C 1 183 ? -26.52670 65.86257 -3.52843 1.000 70.09385 183 THR C CA 1
ATOM 7846 C C . THR C 1 183 ? -26.79872 64.52548 -4.20633 1.000 67.11528 183 THR C C 1
ATOM 7847 O O . THR C 1 183 ? -27.34343 63.62387 -3.56018 1.000 77.00866 183 THR C O 1
ATOM 7851 N N . ASN C 1 184 ? -26.43729 64.37072 -5.47656 1.000 67.51835 184 ASN C N 1
ATOM 7852 C CA . ASN C 1 184 ? -26.70988 63.15280 -6.22867 1.000 59.94574 184 ASN C CA 1
ATOM 7853 C C . ASN C 1 184 ? -25.45316 62.29360 -6.25966 1.000 67.37588 184 ASN C C 1
ATOM 7854 O O . ASN C 1 184 ? -24.38950 62.76092 -6.68163 1.000 68.63554 184 ASN C O 1
ATOM 7859 N N . PHE C 1 185 ? -25.57775 61.04072 -5.81017 1.000 66.59675 185 PHE C N 1
ATOM 7860 C CA . PHE C 1 185 ? -24.40098 60.18678 -5.67620 1.000 62.66641 185 PHE C CA 1
ATOM 7861 C C . PHE C 1 185 ? -23.73443 59.93477 -7.02268 1.000 63.77445 185 PHE C C 1
ATOM 7862 O O . PHE C 1 185 ? -22.50278 59.97864 -7.12961 1.000 64.55305 185 PHE C O 1
ATOM 7870 N N . GLU C 1 186 ? -24.52702 59.65162 -8.05935 1.000 63.79443 186 GLU C N 1
ATOM 7871 C CA . GLU C 1 186 ? -23.94175 59.33861 -9.35878 1.000 67.04415 186 GLU C CA 1
ATOM 7872 C C . GLU C 1 186 ? -23.18262 60.52694 -9.93592 1.000 66.89100 186 GLU C C 1
ATOM 7873 O O . GLU C 1 186 ? -22.20706 60.34019 -10.67012 1.000 67.20892 186 GLU C O 1
ATOM 7879 N N . VAL C 1 187 ? -23.60196 61.75134 -9.61351 1.000 66.07616 187 VAL C N 1
ATOM 7880 C CA . VAL C 1 187 ? -22.80662 62.91507 -9.98855 1.000 60.26179 187 VAL C CA 1
ATOM 7881 C C . VAL C 1 187 ? -21.59009 63.03253 -9.08205 1.000 64.39409 187 VAL C C 1
ATOM 7882 O O . VAL C 1 187 ? -20.48403 63.35020 -9.53636 1.000 69.53623 187 VAL C O 1
ATOM 7886 N N . PHE C 1 188 ? -21.77550 62.77091 -7.78666 1.000 68.37018 188 PHE C N 1
ATOM 7887 C CA . PHE C 1 188 ? -20.69092 62.91568 -6.82071 1.000 60.63275 188 PHE C CA 1
ATOM 7888 C C . PHE C 1 188 ? -19.62995 61.83720 -7.01108 1.000 59.78577 188 PHE C C 1
ATOM 7889 O O . PHE C 1 188 ? -18.43307 62.13631 -7.09493 1.000 58.69404 188 PHE C O 1
ATOM 7897 N N . GLY C 1 189 ? -20.04804 60.57631 -7.07953 1.000 60.99011 189 GLY C N 1
ATOM 7898 C CA . GLY C 1 189 ? -19.10481 59.47630 -7.09862 1.000 60.03517 189 GLY C CA 1
ATOM 7899 C C . GLY C 1 189 ? -18.99392 58.75508 -8.42524 1.000 61.65624 189 GLY C C 1
ATOM 7900 O O . GLY C 1 189 ? -18.66075 57.56596 -8.44498 1.000 63.58536 189 GLY C O 1
ATOM 7901 N N . THR C 1 190 ? -19.30210 59.45725 -9.52434 1.000 60.16436 190 THR C N 1
ATOM 7902 C CA . THR C 1 190 ? -19.23477 58.94808 -10.89602 1.000 61.35884 190 THR C CA 1
ATOM 7903 C C . THR C 1 190 ? -20.44009 58.05925 -11.18783 1.000 62.23585 190 THR C C 1
ATOM 7904 O O . THR C 1 190 ? -20.92715 57.35578 -10.29853 1.000 63.51605 190 THR C O 1
ATOM 7908 N N . SER C 1 191 ? -20.93945 58.09396 -12.42197 1.000 64.97113 191 SER C N 1
ATOM 7909 C CA . SER C 1 191 ? -22.20878 57.46771 -12.75516 1.000 63.78911 191 SER C CA 1
ATOM 7910 C C . SER C 1 191 ? -22.02128 55.99764 -13.13918 1.000 65.32301 191 SER C C 1
ATOM 7911 O O . SER C 1 191 ? -20.90557 55.47345 -13.19151 1.000 64.32308 191 SER C O 1
ATOM 7914 N N . ARG C 1 192 ? -23.14049 55.32862 -13.41852 1.000 65.71808 192 ARG C N 1
ATOM 7915 C CA . ARG C 1 192 ? -23.15691 53.88907 -13.64273 1.000 62.68036 192 ARG C CA 1
ATOM 7916 C C . ARG C 1 192 ? -22.32296 53.50336 -14.86378 1.000 65.59746 192 ARG C C 1
ATOM 7917 O O . ARG C 1 192 ? -22.07652 54.30756 -15.76757 1.000 67.05349 192 ARG C O 1
ATOM 7925 N N . SER C 1 193 ? -21.89450 52.24253 -14.88089 1.000 57.90536 193 SER C N 1
ATOM 7926 C CA . SER C 1 193 ? -21.03347 51.74344 -15.94377 1.000 62.40464 193 SER C CA 1
ATOM 7927 C C . SER C 1 193 ? -21.77643 51.66816 -17.27346 1.000 69.30795 193 SER C C 1
ATOM 7928 O O . SER C 1 193 ? -22.99823 51.49893 -17.32477 1.000 73.76790 193 SER C O 1
ATOM 7931 N N . VAL C 1 194 ? -21.01734 51.80582 -18.35942 1.000 65.29734 194 VAL C N 1
ATOM 7932 C CA . VAL C 1 194 ? -21.53009 51.66092 -19.71803 1.000 68.29188 194 VAL C CA 1
ATOM 7933 C C . VAL C 1 194 ? -20.52548 50.83833 -20.51297 1.000 75.02214 194 VAL C C 1
ATOM 7934 O O . VAL C 1 194 ? -19.32474 51.12696 -20.49063 1.000 78.14853 194 VAL C O 1
ATOM 7938 N N . ASP C 1 195 ? -21.01279 49.81830 -21.21657 1.000 76.23407 195 ASP C N 1
ATOM 7939 C CA . ASP C 1 195 ? -20.16808 48.97542 -22.05816 1.000 79.78032 195 ASP C CA 1
ATOM 7940 C C . ASP C 1 195 ? -20.18650 49.53446 -23.47475 1.000 84.85878 195 ASP C C 1
ATOM 7941 O O . ASP C 1 195 ? -21.21480 49.48251 -24.15555 1.000 89.22964 195 ASP C O 1
ATOM 7946 N N . ARG C 1 196 ? -19.05019 50.06564 -23.92384 1.000 88.42735 196 ARG C N 1
ATOM 7947 C CA . ARG C 1 196 ? -18.94268 50.60429 -25.27260 1.000 85.96902 196 ARG C CA 1
ATOM 7948 C C . ARG C 1 196 ? -18.23748 49.68679 -26.25373 1.000 86.45981 196 ARG C C 1
ATOM 7949 O O . ARG C 1 196 ? -17.92034 50.12873 -27.36072 1.000 87.91179 196 ARG C O 1
ATOM 7957 N N . SER C 1 197 ? -17.98486 48.43443 -25.89046 1.000 86.99330 197 SER C N 1
ATOM 7958 C CA . SER C 1 197 ? -17.51328 47.46705 -26.87231 1.000 87.24645 197 SER C CA 1
ATOM 7959 C C . SER C 1 197 ? -18.65164 46.88810 -27.71162 1.000 99.42772 197 SER C C 1
ATOM 7960 O O . SER C 1 197 ? -18.44370 45.89744 -28.42162 1.000 108.36589 197 SER C O 1
ATOM 7963 N N . VAL C 1 198 ? -19.84237 47.48768 -27.64348 1.000 91.00687 198 VAL C N 1
ATOM 7964 C CA . VAL C 1 198 ? -21.01663 47.02558 -28.37371 1.000 97.81624 198 VAL C CA 1
ATOM 7965 C C . VAL C 1 198 ? -21.76284 48.23085 -28.93004 1.000 100.00108 198 VAL C C 1
ATOM 7966 O O . VAL C 1 198 ? -21.71632 49.33038 -28.36957 1.000 100.96063 198 VAL C O 1
ATOM 7970 N N . ARG C 1 199 ? -22.44656 48.01595 -30.05154 1.000 101.26268 199 ARG C N 1
ATOM 7971 C CA . ARG C 1 199 ? -23.25082 49.04145 -30.70698 1.000 102.80019 199 ARG C CA 1
ATOM 7972 C C . ARG C 1 199 ? -24.70726 48.59721 -30.71277 1.000 98.13879 199 ARG C C 1
ATOM 7973 O O . ARG C 1 199 ? -25.02304 47.55047 -31.30498 1.000 106.24769 199 ARG C O 1
ATOM 7975 N N . PRO C 1 200 ? -25.63430 49.33680 -30.08188 1.000 98.85087 200 PRO C N 1
ATOM 7976 C CA . PRO C 1 200 ? -25.39977 50.59121 -29.35897 1.000 95.42156 200 PRO C CA 1
ATOM 7977 C C . PRO C 1 200 ? -24.81670 50.36159 -27.96559 1.000 92.85893 200 PRO C C 1
ATOM 7978 O O . PRO C 1 200 ? -24.84791 49.22529 -27.48800 1.000 92.87494 200 PRO C O 1
ATOM 7982 N N . PRO C 1 201 ? -24.28631 51.41473 -27.33830 1.000 91.64663 201 PRO C N 1
ATOM 7983 C CA . PRO C 1 201 ? -23.71250 51.25811 -25.99538 1.000 87.13275 201 PRO C CA 1
ATOM 7984 C C . PRO C 1 201 ? -24.72771 50.68486 -25.01815 1.000 84.34801 201 PRO C C 1
ATOM 7985 O O . PRO C 1 201 ? -25.90833 51.03918 -25.03857 1.000 81.87344 201 PRO C O 1
ATOM 7989 N N . LEU C 1 202 ? -24.25316 49.79023 -24.15471 1.000 81.72596 202 LEU C N 1
ATOM 7990 C CA . LEU C 1 202 ? -25.09939 49.09581 -23.19119 1.000 76.89710 202 LEU C CA 1
ATOM 7991 C C . LEU C 1 202 ? -24.84625 49.67466 -21.80645 1.000 78.21073 202 LEU C C 1
ATOM 7992 O O . LEU C 1 202 ? -23.79489 49.42742 -21.20572 1.000 81.23287 202 LEU C O 1
ATOM 7997 N N . VAL C 1 203 ? -25.80843 50.45025 -21.30645 1.000 78.61630 203 VAL C N 1
ATOM 7998 C CA . VAL C 1 203 ? -25.75686 50.89411 -19.92214 1.000 75.57881 203 VAL C CA 1
ATOM 7999 C C . VAL C 1 203 ? -25.97692 49.69186 -19.01299 1.000 74.86645 203 VAL C C 1
ATOM 8000 O O . VAL C 1 203 ? -26.71297 48.75450 -19.35139 1.000 77.77883 203 VAL C O 1
ATOM 8004 N N . GLN C 1 204 ? -25.31094 49.70693 -17.86027 1.000 68.43610 204 GLN C N 1
ATOM 8005 C CA . GLN C 1 204 ? -25.35321 48.58511 -16.93216 1.000 69.53401 204 GLN C CA 1
ATOM 8006 C C . GLN C 1 204 ? -26.78095 48.13041 -16.65399 1.000 71.64991 204 GLN C C 1
ATOM 8007 O O . GLN C 1 204 ? -27.65634 48.93661 -16.32001 1.000 64.52555 204 GLN C O 1
ATOM 8013 N N . ASN C 1 205 ? -27.00882 46.82123 -16.80733 1.000 71.86615 205 ASN C N 1
ATOM 8014 C CA . ASN C 1 205 ? -28.34436 46.25348 -16.67161 1.000 70.06792 205 ASN C CA 1
ATOM 8015 C C . ASN C 1 205 ? -28.34432 44.95346 -15.87268 1.000 68.33133 205 ASN C C 1
ATOM 8016 O O . ASN C 1 205 ? -29.32644 44.20422 -15.92889 1.000 73.68146 205 ASN C O 1
ATOM 8021 N N . SER C 1 206 ? -27.27697 44.66299 -15.13661 1.000 63.85447 206 SER C N 1
ATOM 8022 C CA . SER C 1 206 ? -27.18576 43.41117 -14.40021 1.000 69.59830 206 SER C CA 1
ATOM 8023 C C . SER C 1 206 ? -26.17858 43.57657 -13.27171 1.000 70.51959 206 SER C C 1
ATOM 8024 O O . SER C 1 206 ? -25.49995 44.60031 -13.15909 1.000 65.49508 206 SER C O 1
ATOM 8027 N N . LEU C 1 207 ? -26.09579 42.54498 -12.43132 1.000 66.48324 207 LEU C N 1
ATOM 8028 C CA . LEU C 1 207 ? -25.16068 42.49983 -11.31697 1.000 68.18768 207 LEU C CA 1
ATOM 8029 C C . LEU C 1 207 ? -23.88656 41.73868 -11.66592 1.000 70.59163 207 LEU C C 1
ATOM 8030 O O . LEU C 1 207 ? -23.13850 41.34575 -10.76387 1.000 73.42033 207 LEU C O 1
ATOM 8035 N N . ASP C 1 208 ? -23.63046 41.52580 -12.95329 1.000 71.85160 208 ASP C N 1
ATOM 8036 C CA . ASP C 1 208 ? -22.41152 40.85532 -13.38089 1.000 67.79252 208 ASP C CA 1
ATOM 8037 C C . ASP C 1 208 ? -21.19620 41.64908 -12.90974 1.000 71.90394 208 ASP C C 1
ATOM 8038 O O . ASP C 1 208 ? -21.11046 42.85680 -13.17482 1.000 69.13613 208 ASP C O 1
ATOM 8043 N N . PRO C 1 209 ? -20.24549 41.01989 -12.21106 1.000 74.39534 209 PRO C N 1
ATOM 8044 C CA . PRO C 1 209 ? -19.05989 41.75864 -11.74234 1.000 70.16957 209 PRO C CA 1
ATOM 8045 C C . PRO C 1 209 ? -18.24662 42.38765 -12.86079 1.000 71.32560 209 PRO C C 1
ATOM 8046 O O . PRO C 1 209 ? -17.38388 43.22924 -12.57235 1.000 67.57398 209 PRO C O 1
ATOM 8050 N N . LYS C 1 210 ? -18.49279 42.01205 -14.11955 1.000 72.16704 210 LYS C N 1
ATOM 8051 C CA . LYS C 1 210 ? -17.81609 42.64994 -15.24313 1.000 71.57103 210 LYS C CA 1
ATOM 8052 C C . LYS C 1 210 ? -18.07837 44.14926 -15.29720 1.000 67.70447 210 LYS C C 1
ATOM 8053 O O . LYS C 1 210 ? -17.27966 44.88640 -15.88542 1.000 69.27965 210 LYS C O 1
ATOM 8059 N N . TRP C 1 211 ? -19.17680 44.61474 -14.69790 1.000 65.49390 211 TRP C N 1
ATOM 8060 C CA . TRP C 1 211 ? -19.51288 46.03113 -14.69972 1.000 62.04769 211 TRP C CA 1
ATOM 8061 C C . TRP C 1 211 ? -18.61993 46.85638 -13.78351 1.000 63.24174 211 TRP C C 1
ATOM 8062 O O . TRP C 1 211 ? -18.63309 48.08700 -13.88557 1.000 68.62239 211 TRP C O 1
ATOM 8073 N N . VAL C 1 212 ? -17.86126 46.22613 -12.89272 1.000 64.16855 212 VAL C N 1
ATOM 8074 C CA . VAL C 1 212 ? -17.01087 46.96716 -11.96399 1.000 61.64834 212 VAL C CA 1
ATOM 8075 C C . VAL C 1 212 ? -15.81234 47.55977 -12.70498 1.000 68.00451 212 VAL C C 1
ATOM 8076 O O . VAL C 1 212 ? -15.62961 48.78310 -12.66385 1.000 64.93354 212 VAL C O 1
ATOM 8080 N N . PRO C 1 213 ? -14.97388 46.78209 -13.39864 1.000 67.40466 213 PRO C N 1
ATOM 8081 C CA . PRO C 1 213 ? -13.88554 47.40615 -14.15936 1.000 62.62597 213 PRO C CA 1
ATOM 8082 C C . PRO C 1 213 ? -14.32001 47.94675 -15.51130 1.000 67.24692 213 PRO C C 1
ATOM 8083 O O . PRO C 1 213 ? -13.47450 48.46018 -16.25306 1.000 77.65583 213 PRO C O 1
ATOM 8087 N N . MET C 1 214 ? -15.61201 47.84074 -15.83694 1.000 66.31390 214 MET C N 1
ATOM 8088 C CA . MET C 1 214 ? -16.11159 48.26335 -17.14250 1.000 62.91331 214 MET C CA 1
ATOM 8089 C C . MET C 1 214 ? -15.79154 49.72835 -17.41999 1.000 68.70720 214 MET C C 1
ATOM 8090 O O . MET C 1 214 ? -15.33886 50.08108 -18.51618 1.000 64.59854 214 MET C O 1
ATOM 8095 N N . GLY C 1 215 ? -16.02370 50.59825 -16.43698 1.000 62.52720 215 GLY C N 1
ATOM 8096 C CA . GLY C 1 215 ? -15.93171 52.02136 -16.69114 1.000 54.57291 215 GLY C CA 1
ATOM 8097 C C . GLY C 1 215 ? -17.09600 52.50124 -17.54240 1.000 66.27475 215 GLY C C 1
ATOM 8098 O O . GLY C 1 215 ? -18.18524 51.91912 -17.54781 1.000 68.35673 215 GLY C O 1
ATOM 8099 N N . GLY C 1 216 ? -16.85858 53.58438 -18.27742 1.000 62.04042 216 GLY C N 1
ATOM 8100 C CA . GLY C 1 216 ? -17.85139 54.12316 -19.17940 1.000 59.20363 216 GLY C CA 1
ATOM 8101 C C . GLY C 1 216 ? -18.80475 55.12682 -18.57249 1.000 64.58307 216 GLY C C 1
ATOM 8102 O O . GLY C 1 216 ? -19.66153 55.65379 -19.29424 1.000 69.10714 216 GLY C O 1
ATOM 8103 N N . GLY C 1 217 ? -18.69230 55.40808 -17.27275 1.000 62.16531 217 GLY C N 1
ATOM 8104 C CA . GLY C 1 217 ? -19.57091 56.35391 -16.61965 1.000 63.56054 217 GLY C CA 1
ATOM 8105 C C . GLY C 1 217 ? -19.07886 57.78495 -16.73895 1.000 64.38332 217 GLY C C 1
ATOM 8106 O O . GLY C 1 217 ? -18.00572 58.07006 -17.26778 1.000 68.32980 217 GLY C O 1
ATOM 8107 N N . ASN C 1 218 ? -19.89758 58.70195 -16.23107 1.000 62.53620 218 ASN C N 1
ATOM 8108 C CA . ASN C 1 218 ? -19.55856 60.12079 -16.20952 1.000 65.25249 218 ASN C CA 1
ATOM 8109 C C . ASN C 1 218 ? -18.81840 60.41738 -14.91116 1.000 66.71959 218 ASN C C 1
ATOM 8110 O O . ASN C 1 218 ? -19.41113 60.38355 -13.82781 1.000 69.11412 218 ASN C O 1
ATOM 8115 N N . GLN C 1 219 ? -17.52526 60.70969 -15.01982 1.000 66.20412 219 GLN C N 1
ATOM 8116 C CA . GLN C 1 219 ? -16.70395 60.91311 -13.83508 1.000 64.48161 219 GLN C CA 1
ATOM 8117 C C . GLN C 1 219 ? -17.03427 62.24657 -13.17886 1.000 61.98788 219 GLN C C 1
ATOM 8118 O O . GLN C 1 219 ? -17.12546 63.27881 -13.85054 1.000 63.57562 219 GLN C O 1
ATOM 8124 N N . GLY C 1 220 ? -17.21705 62.22013 -11.86113 1.000 57.16707 220 GLY C N 1
ATOM 8125 C CA . GLY C 1 220 ? -17.51699 63.41965 -11.11531 1.000 59.68037 220 GLY C CA 1
ATOM 8126 C C . GLY C 1 220 ? -16.26924 64.21326 -10.79154 1.000 63.27208 220 GLY C C 1
ATOM 8127 O O . GLY C 1 220 ? -15.14399 63.81945 -11.09858 1.000 58.58543 220 GLY C O 1
ATOM 8128 N N . ILE C 1 221 ? -16.48886 65.36160 -10.14388 1.000 65.77761 221 ILE C N 1
ATOM 8129 C CA . ILE C 1 221 ? -15.37986 66.23117 -9.75453 1.000 55.03551 221 ILE C CA 1
ATOM 8130 C C . ILE C 1 221 ? -14.33339 65.44240 -8.98212 1.000 59.77516 221 ILE C C 1
ATOM 8131 O O . ILE C 1 221 ? -13.13646 65.51023 -9.28035 1.000 60.67683 221 ILE C O 1
ATOM 8136 N N . LEU C 1 222 ? -14.77893 64.66067 -7.99299 1.000 62.57254 222 LEU C N 1
ATOM 8137 C CA . LEU C 1 222 ? -13.85314 63.93631 -7.12465 1.000 60.68036 222 LEU C CA 1
ATOM 8138 C C . LEU C 1 222 ? -12.90445 63.04927 -7.92484 1.000 59.94621 222 LEU C C 1
ATOM 8139 O O . LEU C 1 222 ? -11.69162 63.05053 -7.68735 1.000 57.14881 222 LEU C O 1
ATOM 8144 N N . GLU C 1 223 ? -13.43401 62.28453 -8.88266 1.000 57.25339 223 GLU C N 1
ATOM 8145 C CA . GLU C 1 223 ? -12.58662 61.33018 -9.59215 1.000 58.19892 223 GLU C CA 1
ATOM 8146 C C . GLU C 1 223 ? -11.64539 62.03324 -10.56499 1.000 60.63657 223 GLU C C 1
ATOM 8147 O O . GLU C 1 223 ? -10.42612 61.83999 -10.50608 1.000 67.28937 223 GLU C O 1
ATOM 8153 N N . ARG C 1 224 ? -12.18198 62.85943 -11.46205 1.000 57.37192 224 ARG C N 1
ATOM 8154 C CA . ARG C 1 224 ? -11.37904 63.38228 -12.55987 1.000 59.09411 224 ARG C CA 1
ATOM 8155 C C . ARG C 1 224 ? -10.72861 64.72984 -12.25673 1.000 60.48366 224 ARG C C 1
ATOM 8156 O O . ARG C 1 224 ? -10.10965 65.31173 -13.15343 1.000 59.20727 224 ARG C O 1
ATOM 8164 N N . THR C 1 225 ? -10.84980 65.24786 -11.03348 1.000 54.16869 225 THR C N 1
ATOM 8165 C CA . THR C 1 225 ? -10.00503 66.39832 -10.73504 1.000 54.73223 225 THR C CA 1
ATOM 8166 C C . THR C 1 225 ? -9.01117 66.02923 -9.62563 1.000 58.25302 225 THR C C 1
ATOM 8167 O O . THR C 1 225 ? -7.86548 65.71259 -9.96101 1.000 61.87594 225 THR C O 1
ATOM 8171 N N . PRO C 1 226 ? -9.35737 66.00443 -8.32691 1.000 59.50865 226 PRO C N 1
ATOM 8172 C CA . PRO C 1 226 ? -8.29340 65.72493 -7.34429 1.000 54.87947 226 PRO C CA 1
ATOM 8173 C C . PRO C 1 226 ? -7.74536 64.30795 -7.42543 1.000 59.46086 226 PRO C C 1
ATOM 8174 O O . PRO C 1 226 ? -6.52383 64.12478 -7.35538 1.000 58.73335 226 PRO C O 1
ATOM 8178 N N . HIS C 1 227 ? -8.60855 63.29613 -7.56485 1.000 60.86525 227 HIS C N 1
ATOM 8179 C CA . HIS C 1 227 ? -8.13998 61.91119 -7.53137 1.000 57.90157 227 HIS C CA 1
ATOM 8180 C C . HIS C 1 227 ? -7.21808 61.60199 -8.70572 1.000 58.52652 227 HIS C C 1
ATOM 8181 O O . HIS C 1 227 ? -6.11106 61.08414 -8.52091 1.000 61.98506 227 HIS C O 1
ATOM 8188 N N . ASN C 1 228 ? -7.66919 61.88925 -9.92904 1.000 59.46432 228 ASN C N 1
ATOM 8189 C CA . ASN C 1 228 ? -6.88039 61.53193 -11.10426 1.000 60.63900 228 ASN C CA 1
ATOM 8190 C C . ASN C 1 228 ? -5.64074 62.40756 -11.25364 1.000 57.73572 228 ASN C C 1
ATOM 8191 O O . ASN C 1 228 ? -4.60579 61.93089 -11.73361 1.000 54.77304 228 ASN C O 1
ATOM 8196 N N . THR C 1 229 ? -5.71977 63.68220 -10.86334 1.000 53.19439 229 THR C N 1
ATOM 8197 C CA . THR C 1 229 ? -4.56589 64.56254 -11.02131 1.000 55.90595 229 THR C CA 1
ATOM 8198 C C . THR C 1 229 ? -3.43960 64.17481 -10.07352 1.000 57.02231 229 THR C C 1
ATOM 8199 O O . THR C 1 229 ? -2.26596 64.17924 -10.46282 1.000 58.52011 229 THR C O 1
ATOM 8203 N N . VAL C 1 230 ? -3.77599 63.83243 -8.82841 1.000 56.80727 230 VAL C N 1
ATOM 8204 C CA . VAL C 1 230 ? -2.76119 63.36594 -7.88748 1.000 58.45537 230 VAL C CA 1
ATOM 8205 C C . VAL C 1 230 ? -2.07737 62.11526 -8.42559 1.000 56.44340 230 VAL C C 1
ATOM 8206 O O . VAL C 1 230 ? -0.84699 61.99302 -8.37868 1.000 57.45683 230 VAL C O 1
ATOM 8210 N N . HIS C 1 231 ? -2.86270 61.17507 -8.95900 1.000 55.50451 231 HIS C N 1
ATOM 8211 C CA . HIS C 1 231 ? -2.29352 59.96317 -9.54224 1.000 57.76252 231 HIS C CA 1
ATOM 8212 C C . HIS C 1 231 ? -1.33105 60.29253 -10.67732 1.000 53.28776 231 HIS C C 1
ATOM 8213 O O . HIS C 1 231 ? -0.21210 59.77218 -10.72772 1.000 53.16975 231 HIS C O 1
ATOM 8220 N N . ASN C 1 232 ? -1.75420 61.15291 -11.60578 1.000 58.21628 232 ASN C N 1
ATOM 8221 C CA . ASN C 1 232 ? -0.91832 61.45722 -12.76340 1.000 53.10520 232 ASN C CA 1
ATOM 8222 C C . ASN C 1 232 ? 0.30300 62.28047 -12.37191 1.000 58.78913 232 ASN C C 1
ATOM 8223 O O . ASN C 1 232 ? 1.40412 62.05011 -12.88615 1.000 56.13465 232 ASN C O 1
ATOM 8228 N N . ASN C 1 233 ? 0.13204 63.23919 -11.45857 1.000 57.37340 233 ASN C N 1
ATOM 8229 C CA . ASN C 1 233 ? 1.20690 64.18396 -11.17577 1.000 56.04644 233 ASN C CA 1
ATOM 8230 C C . ASN C 1 233 ? 2.34848 63.54123 -10.39964 1.000 57.62863 233 ASN C C 1
ATOM 8231 O O . ASN C 1 233 ? 3.51037 63.91350 -10.59915 1.000 55.16929 233 ASN C O 1
ATOM 8236 N N . ILE C 1 234 ? 2.04696 62.58885 -9.51364 1.000 52.32292 234 ILE C N 1
ATOM 8237 C CA . ILE C 1 234 ? 3.09555 61.98896 -8.69251 1.000 54.94463 234 ILE C CA 1
ATOM 8238 C C . ILE C 1 234 ? 4.09633 61.23566 -9.56284 1.000 54.58201 234 ILE C C 1
ATOM 8239 O O . ILE C 1 234 ? 5.30890 61.27329 -9.31681 1.000 55.71549 234 ILE C O 1
ATOM 8244 N N . GLY C 1 235 ? 3.61640 60.57244 -10.60697 1.000 52.33461 235 GLY C N 1
ATOM 8245 C CA . GLY C 1 235 ? 4.49462 59.82888 -11.48484 1.000 52.19946 235 GLY C CA 1
ATOM 8246 C C . GLY C 1 235 ? 4.86013 58.46093 -10.93654 1.000 54.32298 235 GLY C C 1
ATOM 8247 O O . GLY C 1 235 ? 4.30030 57.96948 -9.94963 1.000 58.12333 235 GLY C O 1
ATOM 8248 N N . ALA C 1 236 ? 5.84028 57.84557 -11.60058 1.000 52.83897 236 ALA C N 1
ATOM 8249 C CA . ALA C 1 236 ? 6.26432 56.47709 -11.31820 1.000 53.79332 236 ALA C CA 1
ATOM 8250 C C . ALA C 1 236 ? 5.08712 55.50774 -11.38051 1.000 55.68167 236 ALA C C 1
ATOM 8251 O O . ALA C 1 236 ? 4.51285 55.29181 -12.45314 1.000 59.31305 236 ALA C O 1
ATOM 8253 N N . PHE C 1 237 ? 4.72218 54.91400 -10.24024 1.000 55.83989 237 PHE C N 1
ATOM 8254 C CA . PHE C 1 237 ? 3.64473 53.92891 -10.21961 1.000 53.39465 237 PHE C CA 1
ATOM 8255 C C . PHE C 1 237 ? 2.26515 54.56865 -10.28869 1.000 56.34829 237 PHE C C 1
ATOM 8256 O O . PHE C 1 237 ? 1.35296 53.99822 -10.89834 1.000 52.52591 237 PHE C O 1
ATOM 8264 N N . MET C 1 238 ? 2.10555 55.74496 -9.68329 1.000 54.58894 238 MET C N 1
ATOM 8265 C CA . MET C 1 238 ? 0.77582 56.31103 -9.46998 1.000 54.50792 238 MET C CA 1
ATOM 8266 C C . MET C 1 238 ? -0.04878 56.51255 -10.74229 1.000 56.89605 238 MET C C 1
ATOM 8267 O O . MET C 1 238 ? -1.27006 56.28722 -10.68513 1.000 59.60394 238 MET C O 1
ATOM 8272 N N . PRO C 1 239 ? 0.50696 56.93504 -11.88599 1.000 56.09675 239 PRO C N 1
ATOM 8273 C CA . PRO C 1 239 ? -0.33343 57.08652 -13.08768 1.000 57.47970 239 PRO C CA 1
ATOM 8274 C C . PRO C 1 239 ? -0.73571 55.77439 -13.74152 1.000 59.37077 239 PRO C C 1
ATOM 8275 O O . PRO C 1 239 ? -1.55718 55.80166 -14.66719 1.000 60.34570 239 PRO C O 1
ATOM 8279 N N . THR C 1 240 ? -0.17963 54.64187 -13.31903 1.000 56.64594 240 THR C N 1
ATOM 8280 C CA . THR C 1 240 ? -0.40815 53.36992 -13.98413 1.000 51.70010 240 THR C CA 1
ATOM 8281 C C . THR C 1 240 ? -1.47130 52.56282 -13.24763 1.000 57.05985 240 THR C C 1
ATOM 8282 O O . THR C 1 240 ? -1.96470 52.94688 -12.18525 1.000 60.17184 240 THR C O 1
ATOM 8286 N N . ALA C 1 241 ? -1.82297 51.41435 -13.82807 1.000 57.63152 241 ALA C N 1
ATOM 8287 C CA . ALA C 1 241 ? -2.74503 50.49663 -13.17454 1.000 59.54296 241 ALA C CA 1
ATOM 8288 C C . ALA C 1 241 ? -2.12544 49.79539 -11.97250 1.000 62.20869 241 ALA C C 1
ATOM 8289 O O . ALA C 1 241 ? -2.85989 49.19594 -11.17963 1.000 63.06247 241 ALA C O 1
ATOM 8291 N N . ALA C 1 242 ? -0.80391 49.85844 -11.81348 1.000 55.27378 242 ALA C N 1
ATOM 8292 C CA . ALA C 1 242 ? -0.11746 49.27042 -10.67133 1.000 57.38259 242 ALA C CA 1
ATOM 8293 C C . ALA C 1 242 ? 0.18289 50.30297 -9.58919 1.000 59.29422 242 ALA C C 1
ATOM 8294 O O . ALA C 1 242 ? 1.13114 50.13411 -8.81407 1.000 56.09686 242 ALA C O 1
ATOM 8296 N N . SER C 1 243 ? -0.61849 51.36920 -9.51799 1.000 55.08816 243 SER C N 1
ATOM 8297 C CA . SER C 1 243 ? -0.40045 52.47679 -8.59077 1.000 54.65284 243 SER C CA 1
ATOM 8298 C C . SER C 1 243 ? -0.26122 52.06019 -7.12406 1.000 54.22103 243 SER C C 1
ATOM 8299 O O . SER C 1 243 ? 0.50610 52.70440 -6.39624 1.000 55.62427 243 SER C O 1
ATOM 8302 N N . PRO C 1 244 ? -0.95770 51.02512 -6.62992 1.000 55.95915 244 PRO C N 1
ATOM 8303 C CA . PRO C 1 244 ? -0.75122 50.62646 -5.22514 1.000 57.14567 244 PRO C CA 1
ATOM 8304 C C . PRO C 1 244 ? 0.66777 50.18409 -4.89676 1.000 53.06840 244 PRO C C 1
ATOM 8305 O O . PRO C 1 244 ? 0.98168 50.03947 -3.70796 1.000 61.91804 244 PRO C O 1
ATOM 8309 N N . ARG C 1 245 ? 1.53176 49.96737 -5.89265 1.000 53.34855 245 ARG C N 1
ATOM 8310 C CA . ARG C 1 245 ? 2.92671 49.65252 -5.60149 1.000 53.72191 245 ARG C CA 1
ATOM 8311 C C . ARG C 1 245 ? 3.65975 50.83096 -4.97338 1.000 55.89216 245 ARG C C 1
ATOM 8312 O O . ARG C 1 245 ? 4.70707 50.63370 -4.34778 1.000 61.98523 245 ARG C O 1
ATOM 8320 N N . ASP C 1 246 ? 3.13727 52.04498 -5.12957 1.000 56.07524 246 ASP C N 1
ATOM 8321 C CA . ASP C 1 246 ? 3.60673 53.18846 -4.36020 1.000 54.78955 246 ASP C CA 1
ATOM 8322 C C . ASP C 1 246 ? 2.87006 53.21434 -3.02895 1.000 53.87552 246 ASP C C 1
ATOM 8323 O O . ASP C 1 246 ? 1.64029 53.35117 -3.02131 1.000 51.42811 246 ASP C O 1
ATOM 8328 N N . PRO C 1 247 ? 3.56258 53.08850 -1.89463 1.000 58.77239 247 PRO C N 1
ATOM 8329 C CA . PRO C 1 247 ? 2.85623 53.06823 -0.60238 1.000 56.31260 247 PRO C CA 1
ATOM 8330 C C . PRO C 1 247 ? 2.02855 54.31313 -0.33091 1.000 57.63240 247 PRO C C 1
ATOM 8331 O O . PRO C 1 247 ? 1.10005 54.24997 0.48424 1.000 59.92715 247 PRO C O 1
ATOM 8335 N N . VAL C 1 248 ? 2.32015 55.43803 -0.99000 1.000 55.27814 248 VAL C N 1
ATOM 8336 C CA . VAL C 1 248 ? 1.51610 56.64212 -0.80986 1.000 53.65841 248 VAL C CA 1
ATOM 8337 C C . VAL C 1 248 ? 0.11895 56.50382 -1.39670 1.000 55.86921 248 VAL C C 1
ATOM 8338 O O . VAL C 1 248 ? -0.74900 57.33743 -1.10873 1.000 54.05599 248 VAL C O 1
ATOM 8342 N N . PHE C 1 249 ? -0.11476 55.46889 -2.21169 1.000 50.73542 249 PHE C N 1
ATOM 8343 C CA . PHE C 1 249 ? -1.45598 55.17157 -2.70802 1.000 52.87164 249 PHE C CA 1
ATOM 8344 C C . PHE C 1 249 ? -2.47014 55.12351 -1.57076 1.000 57.11611 249 PHE C C 1
ATOM 8345 O O . PHE C 1 249 ? -3.58558 55.64121 -1.69960 1.000 59.39071 249 PHE C O 1
ATOM 8353 N N . MET C 1 250 ? -2.09318 54.51387 -0.44271 1.000 53.55351 250 MET C N 1
ATOM 8354 C CA . MET C 1 250 ? -3.02928 54.34092 0.66294 1.000 56.77793 250 MET C CA 1
ATOM 8355 C C . MET C 1 250 ? -3.30745 55.65535 1.38343 1.000 60.26345 250 MET C C 1
ATOM 8356 O O . MET C 1 250 ? -4.41140 55.85135 1.90629 1.000 57.56804 250 MET C O 1
ATOM 8361 N N . MET C 1 251 ? -2.32887 56.56203 1.42791 1.000 54.63314 251 MET C N 1
ATOM 8362 C CA . MET C 1 251 ? -2.58249 57.88498 1.98939 1.000 55.07160 251 MET C CA 1
ATOM 8363 C C . MET C 1 251 ? -3.51767 58.68473 1.09501 1.000 57.72368 251 MET C C 1
ATOM 8364 O O . MET C 1 251 ? -4.37967 59.42384 1.58522 1.000 59.34502 251 MET C O 1
ATOM 8369 N N . HIS C 1 252 ? -3.34982 58.55465 -0.22096 1.000 58.75651 252 HIS C N 1
ATOM 8370 C CA . HIS C 1 252 ? -4.20436 59.26446 -1.16443 1.000 56.29183 252 HIS C CA 1
ATOM 8371 C C . HIS C 1 252 ? -5.63984 58.76077 -1.08415 1.000 59.52179 252 HIS C C 1
ATOM 8372 O O . HIS C 1 252 ? -6.58153 59.54995 -0.93966 1.000 58.21382 252 HIS C O 1
ATOM 8379 N N . HIS C 1 253 ? -5.82510 57.44281 -1.15140 1.000 54.43022 253 HIS C N 1
ATOM 8380 C CA . HIS C 1 253 ? -7.16590 56.87919 -1.12007 1.000 50.41199 253 HIS C CA 1
ATOM 8381 C C . HIS C 1 253 ? -7.75746 56.84423 0.28040 1.000 57.73930 253 HIS C C 1
ATOM 8382 O O . HIS C 1 253 ? -8.98232 56.74414 0.41726 1.000 59.90188 253 HIS C O 1
ATOM 8389 N N . GLY C 1 254 ? -6.92362 56.91908 1.31779 1.000 54.65056 254 GLY C N 1
ATOM 8390 C CA . GLY C 1 254 ? -7.44894 57.19422 2.64123 1.000 45.94061 254 GLY C CA 1
ATOM 8391 C C . GLY C 1 254 ? -8.16582 58.52901 2.69581 1.000 59.00690 254 GLY C C 1
ATOM 8392 O O . GLY C 1 254 ? -9.21009 58.66140 3.34009 1.000 61.64185 254 GLY C O 1
ATOM 8393 N N . ASN C 1 255 ? -7.62747 59.53234 1.99922 1.000 59.47519 255 ASN C N 1
ATOM 8394 C CA . ASN C 1 255 ? -8.29168 60.82978 1.94854 1.000 60.60056 255 ASN C CA 1
ATOM 8395 C C . ASN C 1 255 ? -9.55094 60.77318 1.09259 1.000 57.32064 255 ASN C C 1
ATOM 8396 O O . ASN C 1 255 ? -10.57668 61.36495 1.45080 1.000 58.21897 255 ASN C O 1
ATOM 8401 N N . ILE C 1 256 ? -9.49047 60.07597 -0.04524 1.000 53.48697 256 ILE C N 1
ATOM 8402 C CA . ILE C 1 256 ? -10.68038 59.89744 -0.87498 1.000 54.01661 256 ILE C CA 1
ATOM 8403 C C . ILE C 1 256 ? -11.79139 59.23598 -0.06833 1.000 60.36703 256 ILE C C 1
ATOM 8404 O O . ILE C 1 256 ? -12.95146 59.66525 -0.10398 1.000 58.41321 256 ILE C O 1
ATOM 8409 N N . ASP C 1 257 ? -11.44918 58.17911 0.67555 1.000 54.58212 257 ASP C N 1
ATOM 8410 C CA . ASP C 1 257 ? -12.43741 57.51217 1.51822 1.000 50.58542 257 ASP C CA 1
ATOM 8411 C C . ASP C 1 257 ? -12.97177 58.45056 2.59467 1.000 58.93181 257 ASP C C 1
ATOM 8412 O O . ASP C 1 257 ? -14.14926 58.37441 2.96524 1.000 61.08686 257 ASP C O 1
ATOM 8417 N N . ARG C 1 258 ? -12.11853 59.33363 3.12211 1.000 56.86395 258 ARG C N 1
ATOM 8418 C CA . ARG C 1 258 ? -12.59045 60.31292 4.09646 1.000 55.53191 258 ARG C CA 1
ATOM 8419 C C . ARG C 1 258 ? -13.58150 61.28528 3.46679 1.000 61.84532 258 ARG C C 1
ATOM 8420 O O . ARG C 1 258 ? -14.57507 61.66239 4.10040 1.000 58.92271 258 ARG C O 1
ATOM 8428 N N . VAL C 1 259 ? -13.32878 61.70354 2.22258 1.000 55.13204 259 VAL C N 1
ATOM 8429 C CA . VAL C 1 259 ? -14.25219 62.60986 1.54225 1.000 59.65497 259 VAL C CA 1
ATOM 8430 C C . VAL C 1 259 ? -15.62082 61.95705 1.38525 1.000 59.57129 259 VAL C C 1
ATOM 8431 O O . VAL C 1 259 ? -16.65909 62.59621 1.59827 1.000 60.53374 259 VAL C O 1
ATOM 8435 N N . TRP C 1 260 ? -15.64575 60.67523 1.01348 1.000 57.44387 260 TRP C N 1
ATOM 8436 C CA . TRP C 1 260 ? -16.91254 59.95681 0.91410 1.000 58.71563 260 TRP C CA 1
ATOM 8437 C C . TRP C 1 260 ? -17.60696 59.88640 2.27019 1.000 61.92458 260 TRP C C 1
ATOM 8438 O O . TRP C 1 260 ? -18.81630 60.12193 2.37423 1.000 67.32419 260 TRP C O 1
ATOM 8449 N N . ALA C 1 261 ? -16.85543 59.55624 3.32446 1.000 59.46389 261 ALA C N 1
ATOM 8450 C CA . ALA C 1 261 ? -17.43195 59.53891 4.66584 1.000 56.29389 261 ALA C CA 1
ATOM 8451 C C . ALA C 1 261 ? -17.93884 60.91903 5.06789 1.000 64.86654 261 ALA C C 1
ATOM 8452 O O . ALA C 1 261 ? -19.01446 61.04362 5.66584 1.000 71.05819 261 ALA C O 1
ATOM 8454 N N . THR C 1 262 ? -17.17163 61.96784 4.75494 1.000 63.69873 262 THR C N 1
ATOM 8455 C CA . THR C 1 262 ? -17.61893 63.33023 5.03144 1.000 64.40331 262 THR C CA 1
ATOM 8456 C C . THR C 1 262 ? -18.89433 63.65391 4.26574 1.000 65.97232 262 THR C C 1
ATOM 8457 O O . THR C 1 262 ? -19.81246 64.28263 4.80647 1.000 62.88924 262 THR C O 1
ATOM 8461 N N . TRP C 1 263 ? -18.95722 63.24126 2.99812 1.000 66.31462 263 TRP C N 1
ATOM 8462 C CA . TRP C 1 263 ? -20.15308 63.44519 2.18785 1.000 61.69250 263 TRP C CA 1
ATOM 8463 C C . TRP C 1 263 ? -21.38059 62.83982 2.86017 1.000 69.73028 263 TRP C C 1
ATOM 8464 O O . TRP C 1 263 ? -22.41314 63.50368 3.01076 1.000 70.19170 263 TRP C O 1
ATOM 8475 N N . ASN C 1 264 ? -21.28179 61.57521 3.27972 1.000 65.37341 264 ASN C N 1
ATOM 8476 C CA . ASN C 1 264 ? -22.40318 60.92616 3.95218 1.000 63.43830 264 ASN C CA 1
ATOM 8477 C C . ASN C 1 264 ? -22.76331 61.63956 5.25020 1.000 66.57291 264 ASN C C 1
ATOM 8478 O O . ASN C 1 264 ? -23.94638 61.84925 5.54310 1.000 75.99543 264 ASN C O 1
ATOM 8483 N N . ALA C 1 265 ? -21.75722 62.01982 6.04243 1.000 62.92690 265 ALA C N 1
ATOM 8484 C CA . ALA C 1 265 ? -22.02746 62.61503 7.34796 1.000 70.40254 265 ALA C CA 1
ATOM 8485 C C . ALA C 1 265 ? -22.71740 63.96747 7.23477 1.000 72.64924 265 ALA C C 1
ATOM 8486 O O . ALA C 1 265 ? -23.42675 64.37543 8.16156 1.000 74.60807 265 ALA C O 1
ATOM 8488 N N . LEU C 1 266 ? -22.51752 64.68210 6.12638 1.000 70.39071 266 LEU C N 1
ATOM 8489 C CA . LEU C 1 266 ? -23.26393 65.91372 5.90629 1.000 70.84779 266 LEU C CA 1
ATOM 8490 C C . LEU C 1 266 ? -24.74464 65.66192 5.66918 1.000 76.83293 266 LEU C C 1
ATOM 8491 O O . LEU C 1 266 ? -25.53350 66.61034 5.73103 1.000 88.73406 266 LEU C O 1
ATOM 8496 N N . GLY C 1 267 ? -25.13720 64.41683 5.40998 1.000 75.81116 267 GLY C N 1
ATOM 8497 C CA . GLY C 1 267 ? -26.51400 64.06380 5.13427 1.000 70.04176 267 GLY C CA 1
ATOM 8498 C C . GLY C 1 267 ? -26.76017 63.56965 3.72747 1.000 65.68976 267 GLY C C 1
ATOM 8499 O O . GLY C 1 267 ? -27.88200 63.13990 3.42843 1.000 72.86184 267 GLY C O 1
ATOM 8500 N N . ARG C 1 268 ? -25.75742 63.61946 2.85452 1.000 72.40676 268 ARG C N 1
ATOM 8501 C CA . ARG C 1 268 ? -25.93147 63.15776 1.48640 1.000 70.71554 268 ARG C CA 1
ATOM 8502 C C . ARG C 1 268 ? -26.14977 61.65014 1.45256 1.000 69.24702 268 ARG C C 1
ATOM 8503 O O . ARG C 1 268 ? -25.61174 60.89986 2.27143 1.000 68.97254 268 ARG C O 1
ATOM 8511 N N . LYS C 1 269 ? -26.94098 61.20841 0.48238 1.000 68.24540 269 LYS C N 1
ATOM 8512 C CA . LYS C 1 269 ? -27.34553 59.81588 0.37671 1.000 71.19970 269 LYS C CA 1
ATOM 8513 C C . LYS C 1 269 ? -26.62102 59.12869 -0.77225 1.000 62.48184 269 LYS C C 1
ATOM 8514 O O . LYS C 1 269 ? -26.47426 59.69707 -1.85978 1.000 63.75724 269 LYS C O 1
ATOM 8520 N N . ASN C 1 270 ? -26.16456 57.90537 -0.51875 1.000 58.56468 270 ASN C N 1
ATOM 8521 C CA . ASN C 1 270 ? -25.63921 57.06653 -1.57928 1.000 55.51431 270 ASN C CA 1
ATOM 8522 C C . ASN C 1 270 ? -26.77008 56.63657 -2.51190 1.000 60.71798 270 ASN C C 1
ATOM 8523 O O . ASN C 1 270 ? -27.95595 56.86292 -2.24830 1.000 66.71520 270 ASN C O 1
ATOM 8528 N N . SER C 1 271 ? -26.38737 56.02217 -3.62779 1.000 65.55588 271 SER C N 1
ATOM 8529 C CA . SER C 1 271 ? -27.37259 55.53797 -4.58387 1.000 63.22014 271 SER C CA 1
ATOM 8530 C C . SER C 1 271 ? -28.27555 54.48908 -3.94790 1.000 62.93322 271 SER C C 1
ATOM 8531 O O . SER C 1 271 ? -27.81904 53.62038 -3.19940 1.000 64.47502 271 SER C O 1
ATOM 8534 N N . THR C 1 272 ? -29.56836 54.57616 -4.24827 1.000 62.79734 272 THR C N 1
ATOM 8535 C CA . THR C 1 272 ? -30.52409 53.54999 -3.86009 1.000 68.08864 272 THR C CA 1
ATOM 8536 C C . THR C 1 272 ? -30.82773 52.59872 -5.00817 1.000 63.76339 272 THR C C 1
ATOM 8537 O O . THR C 1 272 ? -31.80480 51.84580 -4.94020 1.000 68.90374 272 THR C O 1
ATOM 8541 N N . ASP C 1 273 ? -30.01508 52.62158 -6.05623 1.000 64.22752 273 ASP C N 1
ATOM 8542 C CA . ASP C 1 273 ? -30.22794 51.73488 -7.19069 1.000 67.60878 273 ASP C CA 1
ATOM 8543 C C . ASP C 1 273 ? -29.82758 50.31510 -6.80800 1.000 67.90887 273 ASP C C 1
ATOM 8544 O O . ASP C 1 273 ? -28.73368 50.10970 -6.26691 1.000 65.57261 273 ASP C O 1
ATOM 8549 N N . PRO C 1 274 ? -30.67812 49.31733 -7.05902 1.000 69.70461 274 PRO C N 1
ATOM 8550 C CA . PRO C 1 274 ? -30.29848 47.93472 -6.72551 1.000 65.05020 274 PRO C CA 1
ATOM 8551 C C . PRO C 1 274 ? -29.04681 47.46719 -7.44416 1.000 66.83817 274 PRO C C 1
ATOM 8552 O O . PRO C 1 274 ? -28.29796 46.64831 -6.89634 1.000 65.87996 274 PRO C O 1
ATOM 8556 N N . LEU C 1 275 ? -28.79625 47.96040 -8.66001 1.000 66.10297 275 LEU C N 1
ATOM 8557 C CA . LEU C 1 275 ? -27.59283 47.55869 -9.37841 1.000 66.68579 275 LEU C CA 1
ATOM 8558 C C . LEU C 1 275 ? -26.33538 47.99450 -8.64030 1.000 66.72598 275 LEU C C 1
ATOM 8559 O O . LEU C 1 275 ? -25.32163 47.28762 -8.66988 1.000 66.40616 275 LEU C O 1
ATOM 8564 N N . TRP C 1 276 ? -26.38354 49.14342 -7.96399 1.000 63.96220 276 TRP C N 1
ATOM 8565 C CA . TRP C 1 276 ? -25.24342 49.58364 -7.16825 1.000 65.25384 276 TRP C CA 1
ATOM 8566 C C . TRP C 1 276 ? -25.15076 48.80565 -5.86066 1.000 63.75545 276 TRP C C 1
ATOM 8567 O O . TRP C 1 276 ? -24.09490 48.25554 -5.53125 1.000 65.55635 276 TRP C O 1
ATOM 8578 N N . LEU C 1 277 ? -26.25193 48.74580 -5.10687 1.000 65.65784 277 LEU C N 1
ATOM 8579 C CA . LEU C 1 277 ? -26.22067 48.12873 -3.78414 1.000 65.95273 277 LEU C CA 1
ATOM 8580 C C . LEU C 1 277 ? -25.94253 46.63154 -3.85290 1.000 62.46727 277 LEU C C 1
ATOM 8581 O O . LEU C 1 277 ? -25.31599 46.07885 -2.94230 1.000 68.48950 277 LEU C O 1
ATOM 8586 N N . GLY C 1 278 ? -26.39602 45.96033 -4.90931 1.000 61.81125 278 GLY C N 1
ATOM 8587 C CA . GLY C 1 278 ? -26.26458 44.52115 -5.00082 1.000 64.34826 278 GLY C CA 1
ATOM 8588 C C . GLY C 1 278 ? -24.95676 44.00149 -5.54856 1.000 66.22577 278 GLY C C 1
ATOM 8589 O O . GLY C 1 278 ? -24.74664 42.78408 -5.56329 1.000 69.86099 278 GLY C O 1
ATOM 8590 N N . MET C 1 279 ? -24.06569 44.87891 -6.00395 1.000 65.12558 279 MET C N 1
ATOM 8591 C CA . MET C 1 279 ? -22.84318 44.42696 -6.65811 1.000 64.17254 279 MET C CA 1
ATOM 8592 C C . MET C 1 279 ? -21.86557 43.83315 -5.65057 1.000 66.60246 279 MET C C 1
ATOM 8593 O O . MET C 1 279 ? -21.58604 44.42929 -4.60469 1.000 66.21609 279 MET C O 1
ATOM 8598 N N . LYS C 1 280 ? -21.34615 42.65476 -5.97280 1.000 68.62508 280 LYS C N 1
ATOM 8599 C CA . LYS C 1 280 ? -20.32258 41.99428 -5.18228 1.000 68.57440 280 LYS C CA 1
ATOM 8600 C C . LYS C 1 280 ? -18.98738 42.06625 -5.91140 1.000 64.07974 280 LYS C C 1
ATOM 8601 O O . LYS C 1 280 ? -18.92911 42.24471 -7.13061 1.000 61.57665 280 LYS C O 1
ATOM 8603 N N . PHE C 1 281 ? -17.90502 41.93895 -5.13918 1.000 67.23995 281 PHE C N 1
ATOM 8604 C CA . PHE C 1 281 ? -16.53569 41.95351 -5.65213 1.000 63.12440 281 PHE C CA 1
ATOM 8605 C C . PHE C 1 281 ? -15.93334 40.57768 -5.38753 1.000 65.76188 281 PHE C C 1
ATOM 8606 O O . PHE C 1 281 ? -15.13669 40.40691 -4.45151 1.000 67.15202 281 PHE C O 1
ATOM 8614 N N . PRO C 1 282 ? -16.29161 39.57264 -6.18939 1.000 66.76641 282 PRO C N 1
ATOM 8615 C CA . PRO C 1 282 ? -15.94995 38.17906 -5.84986 1.000 67.38647 282 PRO C CA 1
ATOM 8616 C C . PRO C 1 282 ? -14.44589 37.94594 -5.86350 1.000 69.19615 282 PRO C C 1
ATOM 8617 O O . PRO C 1 282 ? -13.79074 38.09367 -6.89749 1.000 69.29698 282 PRO C O 1
ATOM 8621 N N . ASN C 1 283 ? -13.90579 37.57002 -4.70065 1.000 67.80833 283 ASN C N 1
ATOM 8622 C CA . ASN C 1 283 ? -12.48521 37.24391 -4.54765 1.000 70.15633 283 ASN C CA 1
ATOM 8623 C C . ASN C 1 283 ? -11.58465 38.38016 -5.02808 1.000 67.31204 283 ASN C C 1
ATOM 8624 O O . ASN C 1 283 ? -10.48211 38.14968 -5.53158 1.000 65.07329 283 ASN C O 1
ATOM 8629 N N . ASN C 1 284 ? -12.05041 39.62119 -4.87914 1.000 62.69420 284 ASN C N 1
ATOM 8630 C CA . ASN C 1 284 ? -11.24780 40.76538 -5.29476 1.000 66.52543 284 ASN C CA 1
ATOM 8631 C C . ASN C 1 284 ? -10.12248 41.07135 -4.31394 1.000 65.15928 284 ASN C C 1
ATOM 8632 O O . ASN C 1 284 ? -9.06179 41.55200 -4.72752 1.000 62.18279 284 ASN C O 1
ATOM 8637 N N . TYR C 1 285 ? -10.32309 40.79759 -3.02991 1.000 60.44852 285 TYR C N 1
ATOM 8638 C CA . TYR C 1 285 ? -9.38203 41.18156 -1.98912 1.000 64.49560 285 TYR C CA 1
ATOM 8639 C C . TYR C 1 285 ? -8.64383 39.96257 -1.44753 1.000 68.78573 285 TYR C C 1
ATOM 8640 O O . TYR C 1 285 ? -9.02808 38.81280 -1.67642 1.000 65.92760 285 TYR C O 1
ATOM 8649 N N . ILE C 1 286 ? -7.56310 40.23548 -0.71876 1.000 68.45301 286 ILE C N 1
ATOM 8650 C CA . ILE C 1 286 ? -6.73433 39.20768 -0.10112 1.000 67.32968 286 ILE C CA 1
ATOM 8651 C C . ILE C 1 286 ? -6.64268 39.50141 1.38847 1.000 65.81895 286 ILE C C 1
ATOM 8652 O O . ILE C 1 286 ? -6.35774 40.63708 1.78477 1.000 66.78292 286 ILE C O 1
ATOM 8657 N N . ASP C 1 287 ? -6.87539 38.48424 2.20836 1.000 66.97302 287 ASP C N 1
ATOM 8658 C CA . ASP C 1 287 ? -6.78032 38.64139 3.65133 1.000 73.59742 287 ASP C CA 1
ATOM 8659 C C . ASP C 1 287 ? -5.32531 38.48227 4.08985 1.000 74.67879 287 ASP C C 1
ATOM 8660 O O . ASP C 1 287 ? -4.46194 38.10782 3.29269 1.000 67.37756 287 ASP C O 1
ATOM 8665 N N . PRO C 1 288 ? -5.00783 38.77152 5.35743 1.000 74.39780 288 PRO C N 1
ATOM 8666 C CA . PRO C 1 288 ? -3.60134 38.70231 5.78889 1.000 74.31252 288 PRO C CA 1
ATOM 8667 C C . PRO C 1 288 ? -2.98461 37.31228 5.73898 1.000 75.24747 288 PRO C C 1
ATOM 8668 O O . PRO C 1 288 ? -1.78233 37.19202 6.00541 1.000 77.71127 288 PRO C O 1
ATOM 8672 N N . GLN C 1 289 ? -3.74525 36.26688 5.42351 1.000 76.84762 289 GLN C N 1
ATOM 8673 C CA . GLN C 1 289 ? -3.17889 34.93292 5.27556 1.000 78.84827 289 GLN C CA 1
ATOM 8674 C C . GLN C 1 289 ? -2.99379 34.52449 3.81920 1.000 78.93203 289 GLN C C 1
ATOM 8675 O O . GLN C 1 289 ? -2.54384 33.40435 3.55721 1.000 81.18920 289 GLN C O 1
ATOM 8681 N N . GLY C 1 290 ? -3.31166 35.40577 2.87330 1.000 73.74367 290 GLY C N 1
ATOM 8682 C CA . GLY C 1 290 ? -3.11119 35.14346 1.46413 1.000 70.41137 290 GLY C CA 1
ATOM 8683 C C . GLY C 1 290 ? -4.21498 34.39590 0.74858 1.000 70.24718 290 GLY C C 1
ATOM 8684 O O . GLY C 1 290 ? -3.98107 33.90532 -0.36306 1.000 76.04903 290 GLY C O 1
ATOM 8685 N N . ARG C 1 291 ? -5.40002 34.27464 1.33873 1.000 72.30227 291 ARG C N 1
ATOM 8686 C CA . ARG C 1 291 ? -6.54497 33.70082 0.64183 1.000 75.68178 291 ARG C CA 1
ATOM 8687 C C . ARG C 1 291 ? -7.48821 34.81245 0.19818 1.000 74.79115 291 ARG C C 1
ATOM 8688 O O . ARG C 1 291 ? -7.65751 35.81731 0.89523 1.000 75.06102 291 ARG C O 1
ATOM 8696 N N . TYR C 1 292 ? -8.07978 34.63412 -0.97715 1.000 73.89219 292 TYR C N 1
ATOM 8697 C CA . TYR C 1 292 ? -9.01109 35.61756 -1.50823 1.000 71.41508 292 TYR C CA 1
ATOM 8698 C C . TYR C 1 292 ? -10.33914 35.57472 -0.76205 1.000 74.87347 292 TYR C C 1
ATOM 8699 O O . TYR C 1 292 ? -10.81525 34.50839 -0.36253 1.000 74.47976 292 TYR C O 1
ATOM 8708 N N . TYR C 1 293 ? -10.93482 36.74935 -0.56690 1.000 72.00212 293 TYR C N 1
ATOM 8709 C CA . TYR C 1 293 ? -12.24075 36.85253 0.06603 1.000 70.00918 293 TYR C CA 1
ATOM 8710 C C . TYR C 1 293 ? -13.07569 37.86992 -0.69457 1.000 72.01656 293 TYR C C 1
ATOM 8711 O O . TYR C 1 293 ? -12.55960 38.65671 -1.49217 1.000 68.48519 293 TYR C O 1
ATOM 8720 N N . THR C 1 294 ? -14.37961 37.83775 -0.44236 1.000 71.65971 294 THR C N 1
ATOM 8721 C CA . THR C 1 294 ? -15.34315 38.64054 -1.17768 1.000 71.94327 294 THR C CA 1
ATOM 8722 C C . THR C 1 294 ? -15.99797 39.66408 -0.26143 1.000 70.90345 294 THR C C 1
ATOM 8723 O O . THR C 1 294 ? -16.35365 39.35449 0.88041 1.000 78.87115 294 THR C O 1
ATOM 8727 N N . GLN C 1 295 ? -16.15004 40.88310 -0.77088 1.000 72.17116 295 GLN C N 1
ATOM 8728 C CA . GLN C 1 295 ? -17.02216 41.88736 -0.18500 1.000 71.36831 295 GLN C CA 1
ATOM 8729 C C . GLN C 1 295 ? -17.86504 42.50113 -1.29451 1.000 71.29006 295 GLN C C 1
ATOM 8730 O O . GLN C 1 295 ? -17.61547 42.29147 -2.48517 1.000 72.44147 295 GLN C O 1
ATOM 8736 N N . GLY C 1 296 ? -18.88477 43.26175 -0.89285 1.000 65.84736 296 GLY C N 1
ATOM 8737 C CA . GLY C 1 296 ? -19.75088 43.93040 -1.83522 1.000 62.90477 296 GLY C CA 1
ATOM 8738 C C . GLY C 1 296 ? -19.96119 45.38179 -1.44304 1.000 65.86979 296 GLY C C 1
ATOM 8739 O O . GLY C 1 296 ? -19.49678 45.84056 -0.39579 1.000 71.87463 296 GLY C O 1
ATOM 8740 N N . VAL C 1 297 ? -20.66933 46.10043 -2.31741 1.000 58.24565 297 VAL C N 1
ATOM 8741 C CA . VAL C 1 297 ? -20.99076 47.50057 -2.05067 1.000 60.77295 297 VAL C CA 1
ATOM 8742 C C . VAL C 1 297 ? -21.70710 47.63767 -0.71085 1.000 67.18738 297 VAL C C 1
ATOM 8743 O O . VAL C 1 297 ? -21.37744 48.50611 0.10538 1.000 69.61528 297 VAL C O 1
ATOM 8747 N N . SER C 1 298 ? -22.69089 46.77249 -0.45827 1.000 64.83826 298 SER C N 1
ATOM 8748 C CA . SER C 1 298 ? -23.48727 46.89254 0.75743 1.000 69.01108 298 SER C CA 1
ATOM 8749 C C . SER C 1 298 ? -22.70297 46.53542 2.01284 1.000 70.08961 298 SER C C 1
ATOM 8750 O O . SER C 1 298 ? -23.13537 46.88697 3.11567 1.000 69.68066 298 SER C O 1
ATOM 8753 N N . ASP C 1 299 ? -21.57705 45.83265 1.87755 1.000 67.17487 299 ASP C N 1
ATOM 8754 C CA . ASP C 1 299 ? -20.71625 45.57548 3.02435 1.000 62.93845 299 ASP C CA 1
ATOM 8755 C C . ASP C 1 299 ? -19.91203 46.79846 3.43446 1.000 67.88796 299 ASP C C 1
ATOM 8756 O O . ASP C 1 299 ? -19.48473 46.88539 4.58959 1.000 77.04575 299 ASP C O 1
ATOM 8761 N N . LEU C 1 300 ? -19.70316 47.74152 2.51746 1.000 72.79152 300 LEU C N 1
ATOM 8762 C CA . LEU C 1 300 ? -18.76558 48.83863 2.70595 1.000 62.50173 300 LEU C CA 1
ATOM 8763 C C . LEU C 1 300 ? -19.46152 50.18975 2.82135 1.000 66.15728 300 LEU C C 1
ATOM 8764 O O . LEU C 1 300 ? -18.84933 51.22348 2.53973 1.000 70.74044 300 LEU C O 1
ATOM 8769 N N . LEU C 1 301 ? -20.72972 50.20563 3.23216 1.000 69.88032 301 LEU C N 1
ATOM 8770 C CA . LEU C 1 301 ? -21.46870 51.46131 3.28273 1.000 66.24946 301 LEU C CA 1
ATOM 8771 C C . LEU C 1 301 ? -21.10570 52.30252 4.50067 1.000 67.99193 301 LEU C C 1
ATOM 8772 O O . LEU C 1 301 ? -21.08969 53.53610 4.41199 1.000 62.69354 301 LEU C O 1
ATOM 8777 N N . SER C 1 302 ? -20.80571 51.66697 5.63031 1.000 69.01475 302 SER C N 1
ATOM 8778 C CA . SER C 1 302 ? -20.57957 52.35911 6.89206 1.000 76.67666 302 SER C CA 1
ATOM 8779 C C . SER C 1 302 ? -19.16990 52.08111 7.39128 1.000 72.48391 302 SER C C 1
ATOM 8780 O O . SER C 1 302 ? -18.77125 50.91840 7.51958 1.000 78.34515 302 SER C O 1
ATOM 8783 N N . THR C 1 303 ? -18.41772 53.14894 7.67168 1.000 72.04350 303 THR C N 1
ATOM 8784 C CA . THR C 1 303 ? -17.08367 52.97197 8.23647 1.000 76.31176 303 THR C CA 1
ATOM 8785 C C . THR C 1 303 ? -17.14767 52.37194 9.63458 1.000 77.73460 303 THR C C 1
ATOM 8786 O O . THR C 1 303 ? -16.26139 51.59940 10.01758 1.000 76.33185 303 THR C O 1
ATOM 8790 N N . GLU C 1 304 ? -18.18752 52.70773 10.40287 1.000 83.79146 304 GLU C N 1
ATOM 8791 C CA . GLU C 1 304 ? -18.33414 52.15212 11.74443 1.000 79.05786 304 GLU C CA 1
ATOM 8792 C C . GLU C 1 304 ? -18.48173 50.63704 11.70217 1.000 75.78715 304 GLU C C 1
ATOM 8793 O O . GLU C 1 304 ? -17.85776 49.92405 12.49625 1.000 71.87747 304 GLU C O 1
ATOM 8799 N N . ALA C 1 305 ? -19.29919 50.12643 10.77572 1.000 76.15395 305 ALA C N 1
ATOM 8800 C CA . ALA C 1 305 ? -19.46383 48.68192 10.64462 1.000 70.31863 305 ALA C CA 1
ATOM 8801 C C . ALA C 1 305 ? -18.14938 47.99510 10.29632 1.000 78.50811 305 ALA C C 1
ATOM 8802 O O . ALA C 1 305 ? -17.95919 46.81853 10.62460 1.000 82.12656 305 ALA C O 1
ATOM 8804 N N . LEU C 1 306 ? -17.23833 48.70078 9.62969 1.000 71.92755 306 LEU C N 1
ATOM 8805 C CA . LEU C 1 306 ? -15.91345 48.16932 9.34499 1.000 70.03151 306 LEU C CA 1
ATOM 8806 C C . LEU C 1 306 ? -14.91012 48.47779 10.44763 1.000 75.52831 306 LEU C C 1
ATOM 8807 O O . LEU C 1 306 ? -13.73597 48.11332 10.31890 1.000 70.46268 306 LEU C O 1
ATOM 8812 N N . GLY C 1 307 ? -15.33850 49.14862 11.51407 1.000 73.80821 307 GLY C N 1
ATOM 8813 C CA . GLY C 1 307 ? -14.51429 49.30655 12.69357 1.000 74.45685 307 GLY C CA 1
ATOM 8814 C C . GLY C 1 307 ? -13.63303 50.53310 12.74357 1.000 76.38149 307 GLY C C 1
ATOM 8815 O O . GLY C 1 307 ? -12.71057 50.57215 13.56530 1.000 77.88415 307 GLY C O 1
ATOM 8816 N N . TYR C 1 308 ? -13.87376 51.53922 11.90472 1.000 73.49185 308 TYR C N 1
ATOM 8817 C CA . TYR C 1 308 ? -13.02279 52.71944 11.91559 1.000 74.49863 308 TYR C CA 1
ATOM 8818 C C . TYR C 1 308 ? -13.84527 53.98265 11.70766 1.000 73.14595 308 TYR C C 1
ATOM 8819 O O . TYR C 1 308 ? -14.98857 53.94575 11.24807 1.000 73.56620 308 TYR C O 1
ATOM 8828 N N . ARG C 1 309 ? -13.23763 55.10800 12.07932 1.000 71.44626 309 ARG C N 1
ATOM 8829 C CA . ARG C 1 309 ? -13.74883 56.43686 11.78318 1.000 71.34281 309 ARG C CA 1
ATOM 8830 C C . ARG C 1 309 ? -12.55982 57.33286 11.45882 1.000 73.36516 309 ARG C C 1
ATOM 8831 O O . ARG C 1 309 ? -11.40020 56.91961 11.55789 1.000 73.32034 309 ARG C O 1
ATOM 8839 N N . TYR C 1 310 ? -12.84373 58.57043 11.07124 1.000 69.83022 310 TYR C N 1
ATOM 8840 C CA . TYR C 1 310 ? -11.80324 59.54736 10.79797 1.000 65.29376 310 TYR C CA 1
ATOM 8841 C C . TYR C 1 310 ? -11.74102 60.56975 11.92477 1.000 70.22428 310 TYR C C 1
ATOM 8842 O O . TYR C 1 310 ? -12.72784 60.80522 12.62703 1.000 78.52591 310 TYR C O 1
ATOM 8851 N N . ASP C 1 311 ? -10.56009 61.16886 12.09738 1.000 69.86919 311 ASP C N 1
ATOM 8852 C CA . ASP C 1 311 ? -10.34380 62.06656 13.22780 1.000 72.74562 311 ASP C CA 1
ATOM 8853 C C . ASP C 1 311 ? -11.19720 63.32546 13.13632 1.000 68.20992 311 ASP C C 1
ATOM 8854 O O . ASP C 1 311 ? -11.51316 63.92960 14.16641 1.000 81.93111 311 ASP C O 1
ATOM 8859 N N . VAL C 1 312 ? -11.57509 63.73912 11.92999 1.000 70.85266 312 VAL C N 1
ATOM 8860 C CA . VAL C 1 312 ? -12.36661 64.94597 11.72170 1.000 79.35532 312 VAL C CA 1
ATOM 8861 C C . VAL C 1 312 ? -13.59520 64.57752 10.90413 1.000 79.76523 312 VAL C C 1
ATOM 8862 O O . VAL C 1 312 ? -13.46850 64.01360 9.81130 1.000 75.44094 312 VAL C O 1
ATOM 8866 N N . MET C 1 313 ? -14.78219 64.90886 11.42531 1.000 77.20157 313 MET C N 1
ATOM 8867 C CA . MET C 1 313 ? -16.04602 64.60669 10.75219 1.000 77.11686 313 MET C CA 1
ATOM 8868 C C . MET C 1 313 ? -17.07655 65.66359 11.12509 1.000 79.34969 313 MET C C 1
ATOM 8869 O O . MET C 1 313 ? -17.27656 65.91992 12.32238 1.000 84.73281 313 MET C O 1
ATOM 8874 N N . PRO C 1 314 ? -17.72947 66.28531 10.14999 1.000 80.73904 314 PRO C N 1
ATOM 8875 C CA . PRO C 1 314 ? -18.76558 67.27414 10.45597 1.000 76.98258 314 PRO C CA 1
ATOM 8876 C C . PRO C 1 314 ? -20.08389 66.60257 10.82086 1.000 79.84930 314 PRO C C 1
ATOM 8877 O O . PRO C 1 314 ? -20.25247 65.38739 10.71221 1.000 85.98597 314 PRO C O 1
ATOM 8881 N N . ARG C 1 315 ? -21.02205 67.42818 11.27374 1.000 80.09593 315 ARG C N 1
ATOM 8882 C CA . ARG C 1 315 ? -22.39586 67.00403 11.48906 1.000 81.65612 315 ARG C CA 1
ATOM 8883 C C . ARG C 1 315 ? -23.23622 67.30874 10.24888 1.000 86.16269 315 ARG C C 1
ATOM 8884 O O . ARG C 1 315 ? -22.79070 67.97704 9.31313 1.000 84.75686 315 ARG C O 1
ATOM 8886 N N . ALA C 1 316 ? -24.46775 66.80146 10.24523 1.000 87.42966 316 ALA C N 1
ATOM 8887 C CA . ALA C 1 316 ? -25.35115 67.00614 9.10375 1.000 90.70247 316 ALA C CA 1
ATOM 8888 C C . ALA C 1 316 ? -25.68189 68.48503 8.93588 1.000 96.08448 316 ALA C C 1
ATOM 8889 O O . ALA C 1 316 ? -25.87739 69.20995 9.91517 1.000 99.73232 316 ALA C O 1
ATOM 8891 N N . ASP C 1 317 ? -25.75001 68.93270 7.68134 1.000 96.42089 317 ASP C N 1
ATOM 8892 C CA . ASP C 1 317 ? -26.00715 70.33395 7.37168 1.000 102.15152 317 ASP C CA 1
ATOM 8893 C C . ASP C 1 317 ? -27.43599 70.59939 6.91067 1.000 101.04111 317 ASP C C 1
ATOM 8894 O O . ASP C 1 317 ? -27.77626 71.75381 6.63386 1.000 106.98002 317 ASP C O 1
ATOM 8899 N N . ASN C 1 318 ? -28.27180 69.56227 6.81853 1.000 100.79022 318 ASN C N 1
ATOM 8900 C CA . ASN C 1 318 ? -29.69904 69.70655 6.51314 1.000 107.57427 318 ASN C CA 1
ATOM 8901 C C . ASN C 1 318 ? -29.93385 70.35746 5.14875 1.000 105.11972 318 ASN C C 1
ATOM 8902 O O . ASN C 1 318 ? -30.88036 71.12563 4.96568 1.000 104.70711 318 ASN C O 1
ATOM 8907 N N . LYS C 1 319 ? -29.07068 70.05468 4.18084 1.000 101.65294 319 LYS C N 1
ATOM 8908 C CA . LYS C 1 319 ? -29.26590 70.56098 2.82668 1.000 98.02344 319 LYS C CA 1
ATOM 8909 C C . LYS C 1 319 ? -30.40755 69.80511 2.15522 1.000 100.01717 319 LYS C C 1
ATOM 8910 O O . LYS C 1 319 ? -30.37443 68.57393 2.05865 1.000 99.56971 319 LYS C O 1
ATOM 8916 N N . VAL C 1 320 ? -31.41757 70.54260 1.68964 1.000 101.43952 320 VAL C N 1
ATOM 8917 C CA . VAL C 1 320 ? -32.56709 69.92181 1.04272 1.000 105.89585 320 VAL C CA 1
ATOM 8918 C C . VAL C 1 320 ? -32.15091 69.35370 -0.30807 1.000 101.83965 320 VAL C C 1
ATOM 8919 O O . VAL C 1 320 ? -31.32003 69.93427 -1.02017 1.000 104.63250 320 VAL C O 1
ATOM 8923 N N . VAL C 1 321 ? -32.72537 68.20705 -0.66698 1.000 103.24582 321 VAL C N 1
ATOM 8924 C CA . VAL C 1 321 ? -32.44609 67.54506 -1.93563 1.000 101.40292 321 VAL C CA 1
ATOM 8925 C C . VAL C 1 321 ? -33.61797 67.78667 -2.87636 1.000 107.31337 321 VAL C C 1
ATOM 8926 O O . VAL C 1 321 ? -34.78149 67.59913 -2.49646 1.000 108.08890 321 VAL C O 1
ATOM 8930 N N . ASN C 1 322 ? -33.31411 68.20474 -4.10223 1.000 104.67341 322 ASN C N 1
ATOM 8931 C CA . ASN C 1 322 ? -34.32788 68.43105 -5.12666 1.000 106.83278 322 ASN C CA 1
ATOM 8932 C C . ASN C 1 322 ? -34.60845 67.10245 -5.82052 1.000 111.47964 322 ASN C C 1
ATOM 8933 O O . ASN C 1 322 ? -33.74220 66.56256 -6.51661 1.000 109.98747 322 ASN C O 1
ATOM 8938 N N . ASN C 1 323 ? -35.82033 66.57461 -5.63046 1.000 113.62948 323 ASN C N 1
ATOM 8939 C CA . ASN C 1 323 ? -36.16413 65.28674 -6.22470 1.000 112.67440 323 ASN C CA 1
ATOM 8940 C C . ASN C 1 323 ? -36.37478 65.39615 -7.72945 1.000 117.29998 323 ASN C C 1
ATOM 8941 O O . ASN C 1 323 ? -36.10119 64.43779 -8.46228 1.000 107.68977 323 ASN C O 1
ATOM 8946 N N . ALA C 1 324 ? -36.86328 66.54372 -8.20811 1.000 112.30172 324 ALA C N 1
ATOM 8947 C CA . ALA C 1 324 ? -37.00708 66.73496 -9.64753 1.000 106.66836 324 ALA C CA 1
ATOM 8948 C C . ALA C 1 324 ? -35.65038 66.71620 -10.33649 1.000 107.22336 324 ALA C C 1
ATOM 8949 O O . ALA C 1 324 ? -35.51124 66.15531 -11.42628 1.000 108.12923 324 ALA C O 1
ATOM 8951 N N . ARG C 1 325 ? -34.64069 67.33374 -9.71767 1.000 106.72933 325 ARG C N 1
ATOM 8952 C CA . ARG C 1 325 ? -33.28721 67.28025 -10.25951 1.000 101.23238 325 ARG C CA 1
ATOM 8953 C C . ARG C 1 325 ? -32.78255 65.84478 -10.30743 1.000 102.18107 325 ARG C C 1
ATOM 8954 O O . ARG C 1 325 ? -32.16533 65.42546 -11.28970 1.000 97.12704 325 ARG C O 1
ATOM 8962 N N . ALA C 1 326 ? -33.07004 65.06226 -9.27153 1.000 102.76895 326 ALA C N 1
ATOM 8963 C CA . ALA C 1 326 ? -32.56630 63.69223 -9.21702 1.000 95.51829 326 ALA C CA 1
ATOM 8964 C C . ALA C 1 326 ? -33.12722 62.79259 -10.33331 1.000 101.69935 326 ALA C C 1
ATOM 8965 O O . ALA C 1 326 ? -32.39396 61.97247 -10.89781 1.000 103.13610 326 ALA C O 1
ATOM 8967 N N . GLU C 1 327 ? -34.43237 62.90442 -10.64604 1.000 97.69550 327 GLU C N 1
ATOM 8968 C CA . GLU C 1 327 ? -35.08314 62.01672 -11.63220 1.000 99.69276 327 GLU C CA 1
ATOM 8969 C C . GLU C 1 327 ? -34.48001 62.23542 -13.02195 1.000 102.46179 327 GLU C C 1
ATOM 8970 O O . GLU C 1 327 ? -34.16312 61.31828 -13.75570 1.000 109.49670 327 GLU C O 1
ATOM 8972 N N . HIS C 1 328 ? -34.40519 63.51350 -13.35377 1.000 102.80685 328 HIS C N 1
ATOM 8973 C CA . HIS C 1 328 ? -33.74669 64.24994 -14.41114 1.000 99.83419 328 HIS C CA 1
ATOM 8974 C C . HIS C 1 328 ? -32.29527 63.76448 -14.59141 1.000 98.50348 328 HIS C C 1
ATOM 8975 O O . HIS C 1 328 ? -31.89789 63.35344 -15.69821 1.000 97.64222 328 HIS C O 1
ATOM 8982 N N . LEU C 1 329 ? -31.49331 63.74085 -13.51624 1.000 99.15822 329 LEU C N 1
ATOM 8983 C CA . LEU C 1 329 ? -30.13300 63.16278 -13.57277 1.000 94.94106 329 LEU C CA 1
ATOM 8984 C C . LEU C 1 329 ? -30.18865 61.66115 -13.79673 1.000 100.96549 329 LEU C C 1
ATOM 8985 O O . LEU C 1 329 ? -29.39510 61.11613 -14.56727 1.000 101.01246 329 LEU C O 1
ATOM 8990 N N . LEU C 1 330 ? -31.11626 60.98211 -13.11860 1.000 104.28809 330 LEU C N 1
ATOM 8991 C CA . LEU C 1 330 ? -31.24611 59.53369 -13.26066 1.000 101.24673 330 LEU C CA 1
ATOM 8992 C C . LEU C 1 330 ? -31.56403 59.14105 -14.70214 1.000 109.44078 330 LEU C C 1
ATOM 8993 O O . LEU C 1 330 ? -31.06836 58.12244 -15.20752 1.000 108.01513 330 LEU C O 1
ATOM 8998 N N . ALA C 1 331 ? -32.40353 59.92718 -15.37428 1.000 106.38641 331 ALA C N 1
ATOM 8999 C CA . ALA C 1 331 ? -32.69629 59.67610 -16.77925 1.000 105.01144 331 ALA C CA 1
ATOM 9000 C C . ALA C 1 331 ? -31.49341 59.97896 -17.66348 1.000 103.18756 331 ALA C C 1
ATOM 9001 O O . ALA C 1 331 ? -31.29381 59.31062 -18.68402 1.000 106.78842 331 ALA C O 1
ATOM 9003 N N . LEU C 1 332 ? -30.69014 60.98181 -17.29559 1.000 102.77076 332 LEU C N 1
ATOM 9004 C CA . LEU C 1 332 ? -29.48852 61.29652 -18.06365 1.000 100.51487 332 LEU C CA 1
ATOM 9005 C C . LEU C 1 332 ? -28.51593 60.12420 -18.07878 1.000 101.55265 332 LEU C C 1
ATOM 9006 O O . LEU C 1 332 ? -27.89366 59.83629 -19.10802 1.000 102.95446 332 LEU C O 1
ATOM 9011 N N . PHE C 1 333 ? -28.37180 59.43681 -16.94657 1.000 99.61739 333 PHE C N 1
ATOM 9012 C CA . PHE C 1 333 ? -27.39291 58.36818 -16.80409 1.000 95.89774 333 PHE C CA 1
ATOM 9013 C C . PHE C 1 333 ? -27.89641 57.01900 -17.30002 1.000 96.34621 333 PHE C C 1
ATOM 9014 O O . PHE C 1 333 ? -27.09627 56.08473 -17.42103 1.000 91.37227 333 PHE C O 1
ATOM 9022 N N . LYS C 1 334 ? -29.18943 56.88988 -17.57778 1.000 99.74358 334 LYS C N 1
ATOM 9023 C CA . LYS C 1 334 ? -29.71349 55.75345 -18.33516 1.000 100.52652 334 LYS C CA 1
ATOM 9024 C C . LYS C 1 334 ? -29.97662 56.16344 -19.78361 1.000 113.45117 334 LYS C C 1
ATOM 9025 O O . LYS C 1 334 ? -31.10889 56.17078 -20.26922 1.000 111.30895 334 LYS C O 1
ATOM 9031 N N . THR C 1 335 ? -28.89097 56.51316 -20.46930 1.000 135.54434 335 THR C N 1
ATOM 9032 C CA . THR C 1 335 ? -28.95156 57.01789 -21.83778 1.000 132.72046 335 THR C CA 1
ATOM 9033 C C . THR C 1 335 ? -29.58687 56.00730 -22.78620 1.000 129.59248 335 THR C C 1
ATOM 9034 O O . THR C 1 335 ? -30.78131 56.08148 -23.07442 1.000 128.32987 335 THR C O 1
ATOM 9038 N N . ILE C 1 345 ? -35.93693 67.81565 -20.24398 1.000 121.57388 345 ILE C N 1
ATOM 9039 C CA . ILE C 1 345 ? -34.62351 68.44913 -20.20598 1.000 121.39156 345 ILE C CA 1
ATOM 9040 C C . ILE C 1 345 ? -34.22206 68.95199 -21.58909 1.000 127.15849 345 ILE C C 1
ATOM 9041 O O . ILE C 1 345 ? -34.29528 68.21496 -22.57297 1.000 125.42804 345 ILE C O 1
ATOM 9043 N N . ARG C 1 346 ? -33.79928 70.21268 -21.65723 1.000 132.35090 346 ARG C N 1
ATOM 9044 C CA . ARG C 1 346 ? -33.36702 70.82260 -22.91327 1.000 126.40643 346 ARG C CA 1
ATOM 9045 C C . ARG C 1 346 ? -31.91309 70.44054 -23.16321 1.000 123.43069 346 ARG C C 1
ATOM 9046 O O . ARG C 1 346 ? -30.99298 71.03642 -22.59831 1.000 118.02869 346 ARG C O 1
ATOM 9048 N N . LEU C 1 347 ? -31.70551 69.43803 -24.01137 1.000 118.92997 347 LEU C N 1
ATOM 9049 C CA . LEU C 1 347 ? -30.38416 68.95067 -24.37388 1.000 108.58235 347 LEU C CA 1
ATOM 9050 C C . LEU C 1 347 ? -30.02380 69.42950 -25.77575 1.000 115.78272 347 LEU C C 1
ATOM 9051 O O . LEU C 1 347 ? -30.89421 69.76600 -26.58372 1.000 120.75054 347 LEU C O 1
ATOM 9056 N N . ARG C 1 348 ? -28.72216 69.46685 -26.05648 1.000 115.55539 348 ARG C N 1
ATOM 9057 C CA . ARG C 1 348 ? -28.24064 69.93260 -27.35573 1.000 113.23459 348 ARG C CA 1
ATOM 9058 C C . ARG C 1 348 ? -26.83251 69.40512 -27.57876 1.000 106.46694 348 ARG C C 1
ATOM 9059 O O . ARG C 1 348 ? -25.93337 69.68667 -26.77976 1.000 105.47913 348 ARG C O 1
ATOM 9067 N N . SER C 1 349 ? -26.64036 68.64548 -28.65532 1.000 105.22937 349 SER C N 1
ATOM 9068 C CA . SER C 1 349 ? -25.31426 68.17224 -29.02748 1.000 97.69217 349 SER C CA 1
ATOM 9069 C C . SER C 1 349 ? -24.58172 69.25903 -29.80445 1.000 94.19434 349 SER C C 1
ATOM 9070 O O . SER C 1 349 ? -25.10048 69.78242 -30.79522 1.000 95.01172 349 SER C O 1
ATOM 9073 N N . VAL C 1 350 ? -23.37812 69.60151 -29.35169 1.000 88.80123 350 VAL C N 1
ATOM 9074 C CA . VAL C 1 350 ? -22.69890 70.81047 -29.80489 1.000 90.42867 350 VAL C CA 1
ATOM 9075 C C . VAL C 1 350 ? -21.37481 70.53136 -30.49848 1.000 91.70791 350 VAL C C 1
ATOM 9076 O O . VAL C 1 350 ? -20.80122 71.45866 -31.09024 1.000 96.75003 350 VAL C O 1
ATOM 9080 N N . LEU C 1 351 ? -20.85169 69.30849 -30.43329 1.000 100.79000 351 LEU C N 1
ATOM 9081 C CA . LEU C 1 351 ? -19.59420 68.99122 -31.10306 1.000 92.36392 351 LEU C CA 1
ATOM 9082 C C . LEU C 1 351 ? -19.83326 68.93241 -32.60724 1.000 97.05754 351 LEU C C 1
ATOM 9083 O O . LEU C 1 351 ? -20.42635 67.97417 -33.11339 1.000 97.81955 351 LEU C O 1
ATOM 9088 N N . LYS C 1 352 ? -19.36389 69.94971 -33.32424 1.000 99.01100 352 LYS C N 1
ATOM 9089 C CA . LYS C 1 352 ? -19.55560 70.06039 -34.76148 1.000 104.86304 352 LYS C CA 1
ATOM 9090 C C . LYS C 1 352 ? -18.21367 69.99480 -35.47753 1.000 106.55241 352 LYS C C 1
ATOM 9091 O O . LYS C 1 352 ? -17.16774 70.31393 -34.90417 1.000 104.66488 352 LYS C O 1
ATOM 9093 N N . GLY C 1 353 ? -18.25222 69.57294 -36.73181 1.000 116.26530 353 GLY C N 1
ATOM 9094 C CA . GLY C 1 353 ? -17.07143 69.54468 -37.56610 1.000 119.13953 353 GLY C CA 1
ATOM 9095 C C . GLY C 1 353 ? -16.54260 68.13197 -37.76303 1.000 120.85047 353 GLY C C 1
ATOM 9096 O O . GLY C 1 353 ? -16.75867 67.22795 -36.95002 1.000 116.37105 353 GLY C O 1
ATOM 9097 N N . GLU C 1 354 ? -15.82897 67.95418 -38.87274 1.000 123.22147 354 GLU C N 1
ATOM 9098 C CA . GLU C 1 354 ? -15.17219 66.68854 -39.16390 1.000 121.24435 354 GLU C CA 1
ATOM 9099 C C . GLU C 1 354 ? -13.81530 66.63882 -38.47453 1.000 123.31555 354 GLU C C 1
ATOM 9100 O O . GLU C 1 354 ? -12.99109 67.54487 -38.63888 1.000 123.34426 354 GLU C O 1
ATOM 9102 N N . HIS C 1 355 ? -13.59231 65.57774 -37.70520 1.000 120.66755 355 HIS C N 1
ATOM 9103 C CA . HIS C 1 355 ? -12.39130 65.41408 -36.89364 1.000 119.21568 355 HIS C CA 1
ATOM 9104 C C . HIS C 1 355 ? -12.13958 66.61672 -35.98138 1.000 120.43458 355 HIS C C 1
ATOM 9105 O O . HIS C 1 355 ? -11.11949 67.30650 -36.12188 1.000 120.10800 355 HIS C O 1
ATOM 9107 N N . PRO C 1 356 ? -13.03981 66.90217 -35.03953 1.000 107.39972 356 PRO C N 1
ATOM 9108 C CA . PRO C 1 356 ? -12.77424 67.98392 -34.08546 1.000 99.10118 356 PRO C CA 1
ATOM 9109 C C . PRO C 1 356 ? -11.68747 67.57016 -33.10781 1.000 92.91272 356 PRO C C 1
ATOM 9110 O O . PRO C 1 356 ? -11.64868 66.42888 -32.64204 1.000 96.72808 356 PRO C O 1
ATOM 9114 N N . VAL C 1 357 ? -10.79379 68.50934 -32.80243 1.000 90.45531 357 VAL C N 1
ATOM 9115 C CA . VAL C 1 357 ? -9.57076 68.21844 -32.06028 1.000 87.03791 357 VAL C CA 1
ATOM 9116 C C . VAL C 1 357 ? -9.25948 69.39099 -31.13917 1.000 80.80463 357 VAL C C 1
ATOM 9117 O O . VAL C 1 357 ? -9.50318 70.55118 -31.48713 1.000 87.01046 357 VAL C O 1
ATOM 9121 N N . ALA C 1 358 ? -8.71434 69.08504 -29.96421 1.000 79.34185 358 ALA C N 1
ATOM 9122 C CA . ALA C 1 358 ? -8.19617 70.08436 -29.04020 1.000 76.68841 358 ALA C CA 1
ATOM 9123 C C . ALA C 1 358 ? -6.69176 69.89688 -28.91029 1.000 76.83657 358 ALA C C 1
ATOM 9124 O O . ALA C 1 358 ? -6.22623 68.79066 -28.61658 1.000 76.89485 358 ALA C O 1
ATOM 9126 N N . THR C 1 359 ? -5.93689 70.96967 -29.12589 1.000 74.69140 359 THR C N 1
ATOM 9127 C CA . THR C 1 359 ? -4.48516 70.94300 -28.99494 1.000 76.75573 359 THR C CA 1
ATOM 9128 C C . THR C 1 359 ? -4.03632 71.93942 -27.92894 1.000 73.07043 359 THR C C 1
ATOM 9129 O O . THR C 1 359 ? -4.84676 72.60844 -27.28232 1.000 69.34463 359 THR C O 1
ATOM 9133 N N . ALA C 1 360 ? -2.71606 72.03813 -27.76057 1.000 67.10617 360 ALA C N 1
ATOM 9134 C CA . ALA C 1 360 ? -2.16613 72.91553 -26.73514 1.000 67.81043 360 ALA C CA 1
ATOM 9135 C C . ALA C 1 360 ? -2.29793 74.38477 -27.11175 1.000 79.88643 360 ALA C C 1
ATOM 9136 O O . ALA C 1 360 ? -2.35994 75.24524 -26.22459 1.000 80.59383 360 ALA C O 1
ATOM 9138 N N . VAL C 1 361 ? -2.35611 74.69289 -28.40521 1.000 72.73393 361 VAL C N 1
ATOM 9139 C CA . VAL C 1 361 ? -2.42169 76.07669 -28.85400 1.000 76.83082 361 VAL C CA 1
ATOM 9140 C C . VAL C 1 361 ? -3.70058 76.40321 -29.60977 1.000 80.42385 361 VAL C C 1
ATOM 9141 O O . VAL C 1 361 ? -4.04116 77.59203 -29.72777 1.000 88.38136 361 VAL C O 1
ATOM 9145 N N . GLU C 1 362 ? -4.42277 75.41391 -30.12905 1.000 81.91699 362 GLU C N 1
ATOM 9146 C CA . GLU C 1 362 ? -5.69051 75.64244 -30.82399 1.000 82.14598 362 GLU C CA 1
ATOM 9147 C C . GLU C 1 362 ? -6.79724 74.89742 -30.09358 1.000 77.87919 362 GLU C C 1
ATOM 9148 O O . GLU C 1 362 ? -6.95178 73.67596 -30.27324 1.000 79.14389 362 GLU C O 1
ATOM 9150 N N . PRO C 1 363 ? -7.59225 75.57607 -29.27111 1.000 80.97024 363 PRO C N 1
ATOM 9151 C CA . PRO C 1 363 ? -8.58774 74.86700 -28.46299 1.000 77.80545 363 PRO C CA 1
ATOM 9152 C C . PRO C 1 363 ? -9.75902 74.38665 -29.30218 1.000 77.88874 363 PRO C C 1
ATOM 9153 O O . PRO C 1 363 ? -10.13693 75.00383 -30.30046 1.000 83.86961 363 PRO C O 1
ATOM 9157 N N . LEU C 1 364 ? -10.33642 73.26452 -28.88055 1.000 83.51995 364 LEU C N 1
ATOM 9158 C CA . LEU C 1 364 ? -11.56785 72.77252 -29.48772 1.000 77.58438 364 LEU C CA 1
ATOM 9159 C C . LEU C 1 364 ? -12.72465 73.63886 -29.01069 1.000 77.73219 364 LEU C C 1
ATOM 9160 O O . LEU C 1 364 ? -13.08107 73.61891 -27.82847 1.000 78.25471 364 LEU C O 1
ATOM 9165 N N . ASN C 1 365 ? -13.30492 74.40525 -29.92635 1.000 80.39554 365 ASN C N 1
ATOM 9166 C CA . ASN C 1 365 ? -14.36576 75.34820 -29.61101 1.000 81.61392 365 ASN C CA 1
ATOM 9167 C C . ASN C 1 365 ? -15.69089 74.79691 -30.11158 1.000 80.95929 365 ASN C C 1
ATOM 9168 O O . ASN C 1 365 ? -15.79581 74.37645 -31.26805 1.000 92.14838 365 ASN C O 1
ATOM 9173 N N . SER C 1 366 ? -16.69555 74.79689 -29.24078 1.000 81.15947 366 SER C N 1
ATOM 9174 C CA . SER C 1 366 ? -18.03637 74.35178 -29.59395 1.000 81.89027 366 SER C CA 1
ATOM 9175 C C . SER C 1 366 ? -19.01698 75.42131 -29.14835 1.000 86.24389 366 SER C C 1
ATOM 9176 O O . SER C 1 366 ? -19.04401 75.78577 -27.96852 1.000 88.12712 366 SER C O 1
ATOM 9179 N N . ALA C 1 367 ? -19.81421 75.92357 -30.08596 1.000 85.12327 367 ALA C N 1
ATOM 9180 C CA . ALA C 1 367 ? -20.79998 76.95019 -29.78465 1.000 85.85662 367 ALA C CA 1
ATOM 9181 C C . ALA C 1 367 ? -22.13190 76.29950 -29.44100 1.000 90.04750 367 ALA C C 1
ATOM 9182 O O . ALA C 1 367 ? -22.59154 75.39836 -30.15017 1.000 91.45727 367 ALA C O 1
ATOM 9184 N N . VAL C 1 368 ? -22.74035 76.74805 -28.34935 1.000 90.27809 368 VAL C N 1
ATOM 9185 C CA . VAL C 1 368 ? -24.07183 76.30420 -27.96404 1.000 87.04330 368 VAL C CA 1
ATOM 9186 C C . VAL C 1 368 ? -25.01536 77.49256 -28.08062 1.000 91.81505 368 VAL C C 1
ATOM 9187 O O . VAL C 1 368 ? -24.63001 78.64424 -27.85038 1.000 100.18111 368 VAL C O 1
ATOM 9191 N N . GLN C 1 369 ? -26.25618 77.20918 -28.46907 1.000 95.39494 369 GLN C N 1
ATOM 9192 C CA . GLN C 1 369 ? -27.29257 78.22707 -28.57582 1.000 98.06596 369 GLN C CA 1
ATOM 9193 C C . GLN C 1 369 ? -28.59211 77.63955 -28.05583 1.000 104.82010 369 GLN C C 1
ATOM 9194 O O . GLN C 1 369 ? -28.96968 76.53134 -28.44581 1.000 111.57824 369 GLN C O 1
ATOM 9196 N N . PHE C 1 370 ? -29.26916 78.37090 -27.17694 1.000 106.12907 370 PHE C N 1
ATOM 9197 C CA . PHE C 1 370 ? -30.49890 77.88655 -26.57570 1.000 105.74345 370 PHE C CA 1
ATOM 9198 C C . PHE C 1 370 ? -31.66243 78.80381 -26.93033 1.000 110.70070 370 PHE C C 1
ATOM 9199 O O . PHE C 1 370 ? -31.47812 79.94122 -27.37299 1.000 112.91544 370 PHE C O 1
ATOM 9207 N N . GLU C 1 371 ? -32.87058 78.28390 -26.72724 1.000 105.87894 371 GLU C N 1
ATOM 9208 C CA . GLU C 1 371 ? -34.08937 79.03214 -26.98943 1.000 108.39801 371 GLU C CA 1
ATOM 9209 C C . GLU C 1 371 ? -34.28358 80.14693 -25.96431 1.000 116.86430 371 GLU C C 1
ATOM 9210 O O . GLU C 1 371 ? -33.70126 80.13937 -24.87449 1.000 114.85934 371 GLU C O 1
ATOM 9212 N N . ALA C 1 372 ? -35.11903 81.11556 -26.33867 1.000 118.68882 372 ALA C N 1
ATOM 9213 C CA . ALA C 1 372 ? -35.40742 82.29566 -25.52285 1.000 112.56521 372 ALA C CA 1
ATOM 9214 C C . ALA C 1 372 ? -34.13890 83.04875 -25.14454 1.000 111.17206 372 ALA C C 1
ATOM 9215 O O . ALA C 1 372 ? -33.72235 83.03059 -23.98761 1.000 113.82221 372 ALA C O 1
ATOM 9217 N N . THR C 1 389 ? -31.34764 77.21739 -11.62272 1.000 109.60410 389 THR C N 1
ATOM 9218 C CA . THR C 1 389 ? -31.05097 76.90566 -13.01665 1.000 113.76071 389 THR C CA 1
ATOM 9219 C C . THR C 1 389 ? -29.60287 76.43859 -13.17901 1.000 115.41120 389 THR C C 1
ATOM 9220 O O . THR C 1 389 ? -28.66688 77.10327 -12.73229 1.000 111.34030 389 THR C O 1
ATOM 9224 N N . GLU C 1 390 ? -29.42736 75.28429 -13.82032 1.000 108.62054 390 GLU C N 1
ATOM 9225 C CA . GLU C 1 390 ? -28.12518 74.64692 -13.94847 1.000 100.75082 390 GLU C CA 1
ATOM 9226 C C . GLU C 1 390 ? -27.84189 74.31000 -15.40341 1.000 97.58797 390 GLU C C 1
ATOM 9227 O O . GLU C 1 390 ? -28.74525 73.91788 -16.14809 1.000 96.01252 390 GLU C O 1
ATOM 9233 N N . VAL C 1 391 ? -26.58300 74.47222 -15.80305 1.000 90.57235 391 VAL C N 1
ATOM 9234 C CA . VAL C 1 391 ? -26.11876 74.10725 -17.13594 1.000 87.29921 391 VAL C CA 1
ATOM 9235 C C . VAL C 1 391 ? -24.92217 73.18174 -16.97147 1.000 82.32321 391 VAL C C 1
ATOM 9236 O O . VAL C 1 391 ? -23.93449 73.54927 -16.32438 1.000 86.29846 391 VAL C O 1
ATOM 9240 N N . VAL C 1 392 ? -25.00685 71.98763 -17.55246 1.000 82.01183 392 VAL C N 1
ATOM 9241 C CA . VAL C 1 392 ? -23.92657 71.01502 -17.48745 1.000 81.41441 392 VAL C CA 1
ATOM 9242 C C . VAL C 1 392 ? -23.54416 70.61186 -18.90484 1.000 86.53920 392 VAL C C 1
ATOM 9243 O O . VAL C 1 392 ? -24.32204 70.74881 -19.85303 1.000 83.72558 392 VAL C O 1
ATOM 9247 N N . ALA C 1 393 ? -22.31853 70.11318 -19.03919 1.000 84.21232 393 ALA C N 1
ATOM 9248 C CA . ALA C 1 393 ? -21.79663 69.62238 -20.30564 1.000 76.46780 393 ALA C CA 1
ATOM 9249 C C . ALA C 1 393 ? -21.31917 68.18993 -20.12308 1.000 78.73113 393 ALA C C 1
ATOM 9250 O O . ALA C 1 393 ? -20.59908 67.88851 -19.16490 1.000 78.62032 393 ALA C O 1
ATOM 9252 N N . LEU C 1 394 ? -21.72585 67.31170 -21.03573 1.000 78.12841 394 LEU C N 1
ATOM 9253 C CA . LEU C 1 394 ? -21.31397 65.91223 -21.03028 1.000 77.13069 394 LEU C CA 1
ATOM 9254 C C . LEU C 1 394 ? -20.29557 65.71317 -22.14570 1.000 78.37287 394 LEU C C 1
ATOM 9255 O O . LEU C 1 394 ? -20.63379 65.82229 -23.32936 1.000 82.31717 394 LEU C O 1
ATOM 9260 N N . ILE C 1 395 ? -19.05565 65.41997 -21.76673 1.000 72.35158 395 ILE C N 1
ATOM 9261 C CA . ILE C 1 395 ? -17.97072 65.15719 -22.70451 1.000 65.06704 395 ILE C CA 1
ATOM 9262 C C . ILE C 1 395 ? -17.70575 63.65830 -22.66558 1.000 67.91083 395 ILE C C 1
ATOM 9263 O O . ILE C 1 395 ? -17.18729 63.13679 -21.67112 1.000 70.86921 395 ILE C O 1
ATOM 9268 N N . LYS C 1 396 ? -18.05569 62.96253 -23.74395 1.000 71.04714 396 LYS C N 1
ATOM 9269 C CA . LYS C 1 396 ? -18.11472 61.50740 -23.75614 1.000 74.33969 396 LYS C CA 1
ATOM 9270 C C . LYS C 1 396 ? -17.01809 60.92173 -24.63531 1.000 73.51966 396 LYS C C 1
ATOM 9271 O O . LYS C 1 396 ? -16.74891 61.42804 -25.72921 1.000 73.69418 396 LYS C O 1
ATOM 9277 N N . ASN C 1 397 ? -16.40654 59.84097 -24.15003 1.000 72.63115 397 ASN C N 1
ATOM 9278 C CA . ASN C 1 397 ? -15.41327 59.05575 -24.88470 1.000 74.64163 397 ASN C CA 1
ATOM 9279 C C . ASN C 1 397 ? -14.30287 59.94754 -25.44617 1.000 70.58636 397 ASN C C 1
ATOM 9280 O O . ASN C 1 397 ? -14.21828 60.22794 -26.64140 1.000 72.73327 397 ASN C O 1
ATOM 9285 N N . ILE C 1 398 ? -13.44175 60.37623 -24.53259 1.000 68.67665 398 ILE C N 1
ATOM 9286 C CA . ILE C 1 398 ? -12.37479 61.31720 -24.84662 1.000 69.77159 398 ILE C CA 1
ATOM 9287 C C . ILE C 1 398 ? -11.10790 60.53500 -25.16702 1.000 70.03651 398 ILE C C 1
ATOM 9288 O O . ILE C 1 398 ? -10.55564 59.84841 -24.30077 1.000 68.23046 398 ILE C O 1
ATOM 9293 N N . ARG C 1 399 ? -10.64741 60.63446 -26.41214 1.000 70.55154 399 ARG C N 1
ATOM 9294 C CA . ARG C 1 399 ? -9.37571 60.03969 -26.80299 1.000 68.13378 399 ARG C CA 1
ATOM 9295 C C . ARG C 1 399 ? -8.24944 61.00477 -26.45076 1.000 65.68094 399 ARG C C 1
ATOM 9296 O O . ARG C 1 399 ? -8.17754 62.10946 -26.99978 1.000 71.57587 399 ARG C O 1
ATOM 9298 N N . ILE C 1 400 ? -7.38159 60.59737 -25.53091 1.000 69.30724 400 ILE C N 1
ATOM 9299 C CA . ILE C 1 400 ? -6.30175 61.43521 -25.02766 1.000 67.42060 400 ILE C CA 1
ATOM 9300 C C . ILE C 1 400 ? -4.97621 60.76309 -25.36267 1.000 65.36168 400 ILE C C 1
ATOM 9301 O O . ILE C 1 400 ? -4.73553 59.62928 -24.93840 1.000 68.63059 400 ILE C O 1
ATOM 9306 N N . PRO C 1 401 ? -4.08541 61.41502 -26.10464 1.000 70.54287 401 PRO C N 1
ATOM 9307 C CA . PRO C 1 401 ? -2.78570 60.80398 -26.40227 1.000 64.94742 401 PRO C CA 1
ATOM 9308 C C . PRO C 1 401 ? -1.87323 60.80856 -25.18484 1.000 64.42739 401 PRO C C 1
ATOM 9309 O O . PRO C 1 401 ? -2.07994 61.54180 -24.21539 1.000 64.90469 401 PRO C O 1
ATOM 9313 N N . TYR C 1 402 ? -0.84113 59.96202 -25.25368 1.000 63.54370 402 TYR C N 1
ATOM 9314 C CA . TYR C 1 402 ? 0.11634 59.85959 -24.15632 1.000 62.71609 402 TYR C CA 1
ATOM 9315 C C . TYR C 1 402 ? 0.79534 61.19319 -23.86726 1.000 67.79777 402 TYR C C 1
ATOM 9316 O O . TYR C 1 402 ? 1.17751 61.45783 -22.72188 1.000 69.12701 402 TYR C O 1
ATOM 9318 N N . ASN C 1 403 ? 0.94784 62.04495 -24.88504 1.000 71.66116 403 ASN C N 1
ATOM 9319 C CA . ASN C 1 403 ? 1.64377 63.31835 -24.73639 1.000 68.39718 403 ASN C CA 1
ATOM 9320 C C . ASN C 1 403 ? 0.82911 64.37729 -24.00017 1.000 72.48390 403 ASN C C 1
ATOM 9321 O O . ASN C 1 403 ? 1.36404 65.45712 -23.72481 1.000 63.50100 403 ASN C O 1
ATOM 9326 N N . VAL C 1 404 ? -0.43503 64.10842 -23.68084 1.000 69.53636 404 VAL C N 1
ATOM 9327 C CA . VAL C 1 404 ? -1.31644 65.07318 -23.03082 1.000 64.33360 404 VAL C CA 1
ATOM 9328 C C . VAL C 1 404 ? -1.56011 64.61456 -21.60003 1.000 64.84940 404 VAL C C 1
ATOM 9329 O O . VAL C 1 404 ? -1.91928 63.45453 -21.36726 1.000 67.91215 404 VAL C O 1
ATOM 9333 N N . ILE C 1 405 ? -1.36673 65.52341 -20.64404 1.000 67.12730 405 ILE C N 1
ATOM 9334 C CA . ILE C 1 405 ? -1.44362 65.18042 -19.22707 1.000 61.80127 405 ILE C CA 1
ATOM 9335 C C . ILE C 1 405 ? -2.80936 65.53011 -18.64418 1.000 63.26230 405 ILE C C 1
ATOM 9336 O O . ILE C 1 405 ? -3.24753 64.91859 -17.66222 1.000 66.80731 405 ILE C O 1
ATOM 9341 N N . SER C 1 406 ? -3.50114 66.49646 -19.24265 1.000 60.27993 406 SER C N 1
ATOM 9342 C CA . SER C 1 406 ? -4.78507 66.93395 -18.70600 1.000 57.98685 406 SER C CA 1
ATOM 9343 C C . SER C 1 406 ? -5.50061 67.77806 -19.75085 1.000 59.39754 406 SER C C 1
ATOM 9344 O O . SER C 1 406 ? -4.93577 68.12953 -20.78972 1.000 66.81168 406 SER C O 1
ATOM 9347 N N . ILE C 1 407 ? -6.76270 68.08744 -19.46043 1.000 56.85020 407 ILE C N 1
ATOM 9348 C CA . ILE C 1 407 ? -7.60284 68.93166 -20.30171 1.000 57.61093 407 ILE C CA 1
ATOM 9349 C C . ILE C 1 407 ? -8.12252 70.07830 -19.44798 1.000 59.38345 407 ILE C C 1
ATOM 9350 O O . ILE C 1 407 ? -8.59004 69.85731 -18.32535 1.000 70.33517 407 ILE C O 1
ATOM 9355 N N . ARG C 1 408 ? -8.04159 71.29604 -19.97396 1.000 61.06457 408 ARG C N 1
ATOM 9356 C CA . ARG C 1 408 ? -8.58811 72.47044 -19.31105 1.000 62.60937 408 ARG C CA 1
ATOM 9357 C C . ARG C 1 408 ? -9.82548 72.94896 -20.05632 1.000 69.18930 408 ARG C C 1
ATOM 9358 O O . ARG C 1 408 ? -9.83784 72.99753 -21.29114 1.000 73.37658 408 ARG C O 1
ATOM 9366 N N . VAL C 1 409 ? -10.86295 73.30573 -19.30216 1.000 66.88596 409 VAL C N 1
ATOM 9367 C CA . VAL C 1 409 ? -12.15593 73.68578 -19.86045 1.000 70.43279 409 VAL C CA 1
ATOM 9368 C C . VAL C 1 409 ? -12.35383 75.18256 -19.67227 1.000 75.20068 409 VAL C C 1
ATOM 9369 O O . VAL C 1 409 ? -12.18449 75.70574 -18.56369 1.000 71.17086 409 VAL C O 1
ATOM 9373 N N . PHE C 1 410 ? -12.72182 75.86548 -20.75446 1.000 76.99219 410 PHE C N 1
ATOM 9374 C CA . PHE C 1 410 ? -13.02015 77.28764 -20.73038 1.000 73.92097 410 PHE C CA 1
ATOM 9375 C C . PHE C 1 410 ? -14.37120 77.52629 -21.39038 1.000 79.20868 410 PHE C C 1
ATOM 9376 O O . PHE C 1 410 ? -14.86916 76.69605 -22.15531 1.000 80.40132 410 PHE C O 1
ATOM 9384 N N . VAL C 1 411 ? -14.95921 78.68159 -21.09197 1.000 78.96573 411 VAL C N 1
ATOM 9385 C CA . VAL C 1 411 ? -16.16804 79.14574 -21.75902 1.000 78.03309 411 VAL C CA 1
ATOM 9386 C C . VAL C 1 411 ? -15.91779 80.56383 -22.25511 1.000 83.59228 411 VAL C C 1
ATOM 9387 O O . VAL C 1 411 ? -15.38802 81.39858 -21.51258 1.000 84.86082 411 VAL C O 1
ATOM 9391 N N . ASN C 1 412 ? -16.28140 80.82508 -23.51434 1.000 80.99947 412 ASN C N 1
ATOM 9392 C CA . ASN C 1 412 ? -16.16416 82.14901 -24.13157 1.000 84.77916 412 ASN C CA 1
ATOM 9393 C C . ASN C 1 412 ? -14.71489 82.62116 -24.22082 1.000 86.52929 412 ASN C C 1
ATOM 9394 O O . ASN C 1 412 ? -14.43549 83.81914 -24.13054 1.000 88.50900 412 ASN C O 1
ATOM 9399 N N . LEU C 1 413 ? -13.78340 81.68921 -24.40620 1.000 87.36693 413 LEU C N 1
ATOM 9400 C CA . LEU C 1 413 ? -12.37096 82.00218 -24.62447 1.000 83.67443 413 LEU C CA 1
ATOM 9401 C C . LEU C 1 413 ? -11.87892 81.21035 -25.82943 1.000 88.71269 413 LEU C C 1
ATOM 9402 O O . LEU C 1 413 ? -11.12003 80.24304 -25.68940 1.000 78.77389 413 LEU C O 1
ATOM 9407 N N . PRO C 1 414 ? -12.29685 81.59923 -27.03972 1.000 91.62069 414 PRO C N 1
ATOM 9408 C CA . PRO C 1 414 ? -11.92819 80.82211 -28.23537 1.000 85.11853 414 PRO C CA 1
ATOM 9409 C C . PRO C 1 414 ? -10.44585 80.85978 -28.56664 1.000 87.98327 414 PRO C C 1
ATOM 9410 O O . PRO C 1 414 ? -10.00049 80.05346 -29.39349 1.000 88.24749 414 PRO C O 1
ATOM 9414 N N . ASN C 1 415 ? -9.67125 81.76045 -27.96110 1.000 88.36278 415 ASN C N 1
ATOM 9415 C CA . ASN C 1 415 ? -8.23051 81.82927 -28.17258 1.000 87.42735 415 ASN C CA 1
ATOM 9416 C C . ASN C 1 415 ? -7.45284 81.34385 -26.95280 1.000 89.79361 415 ASN C C 1
ATOM 9417 O O . ASN C 1 415 ? -6.32316 81.77878 -26.71418 1.000 87.74563 415 ASN C O 1
ATOM 9422 N N . ALA C 1 416 ? -8.05218 80.45247 -26.16782 1.000 84.97435 416 ALA C N 1
ATOM 9423 C CA . ALA C 1 416 ? -7.37590 79.90610 -25.00217 1.000 80.09869 416 ALA C CA 1
ATOM 9424 C C . ALA C 1 416 ? -6.24496 78.97790 -25.42832 1.000 80.15699 416 ALA C C 1
ATOM 9425 O O . ALA C 1 416 ? -6.26940 78.38891 -26.51128 1.000 78.57026 416 ALA C O 1
ATOM 9427 N N . ASN C 1 417 ? -5.24461 78.84893 -24.56059 1.000 78.42522 417 ASN C N 1
ATOM 9428 C CA . ASN C 1 417 ? -4.12268 77.95822 -24.81638 1.000 79.47513 417 ASN C CA 1
ATOM 9429 C C . ASN C 1 417 ? -3.58052 77.45848 -23.48455 1.000 76.77110 417 ASN C C 1
ATOM 9430 O O . ASN C 1 417 ? -4.11678 77.76528 -22.41604 1.000 78.11860 417 ASN C O 1
ATOM 9435 N N . LEU C 1 418 ? -2.49348 76.68723 -23.56074 1.000 75.52441 418 LEU C N 1
ATOM 9436 C CA . LEU C 1 418 ? -1.90416 76.08340 -22.37153 1.000 74.22952 418 LEU C CA 1
ATOM 9437 C C . LEU C 1 418 ? -1.33665 77.11617 -21.40620 1.000 71.63677 418 LEU C C 1
ATOM 9438 O O . LEU C 1 418 ? -1.08941 76.78377 -20.24275 1.000 75.01297 418 LEU C O 1
ATOM 9443 N N . ASP C 1 419 ? -1.12834 78.35356 -21.85313 1.000 75.87299 419 ASP C N 1
ATOM 9444 C CA . ASP C 1 419 ? -0.53344 79.38190 -21.01017 1.000 84.06867 419 ASP C CA 1
ATOM 9445 C C . ASP C 1 419 ? -1.56379 80.24601 -20.29681 1.000 79.35695 419 ASP C C 1
ATOM 9446 O O . ASP C 1 419 ? -1.18097 81.08293 -19.47123 1.000 78.04059 419 ASP C O 1
ATOM 9451 N N . VAL C 1 420 ? -2.84797 80.06882 -20.58750 1.000 74.57260 420 VAL C N 1
ATOM 9452 C CA . VAL C 1 420 ? -3.89714 80.80778 -19.89201 1.000 78.70497 420 VAL C CA 1
ATOM 9453 C C . VAL C 1 420 ? -3.96362 80.30754 -18.45423 1.000 79.90090 420 VAL C C 1
ATOM 9454 O O . VAL C 1 420 ? -4.14307 79.10129 -18.22427 1.000 66.90453 420 VAL C O 1
ATOM 9458 N N . PRO C 1 421 ? -3.81350 81.18301 -17.46440 1.000 78.44104 421 PRO C N 1
ATOM 9459 C CA . PRO C 1 421 ? -3.83075 80.72470 -16.07286 1.000 70.96952 421 PRO C CA 1
ATOM 9460 C C . PRO C 1 421 ? -5.23104 80.33010 -15.64085 1.000 74.60089 421 PRO C C 1
ATOM 9461 O O . PRO C 1 421 ? -6.23311 80.80980 -16.17694 1.000 80.95689 421 PRO C O 1
ATOM 9465 N N . GLU C 1 422 ? -5.29075 79.44405 -14.64817 1.000 74.45590 422 GLU C N 1
ATOM 9466 C CA . GLU C 1 422 ? -6.57122 78.96355 -14.14795 1.000 76.86060 422 GLU C CA 1
ATOM 9467 C C . GLU C 1 422 ? -7.28134 79.98716 -13.27473 1.000 75.07826 422 GLU C C 1
ATOM 9468 O O . GLU C 1 422 ? -8.42050 79.74389 -12.86426 1.000 79.52265 422 GLU C O 1
ATOM 9474 N N . THR C 1 423 ? -6.63902 81.11520 -12.98297 1.000 78.03997 423 THR C N 1
ATOM 9475 C CA . THR C 1 423 ? -7.28975 82.23721 -12.32262 1.000 77.78184 423 THR C CA 1
ATOM 9476 C C . THR C 1 423 ? -8.08282 83.10348 -13.29224 1.000 79.26688 423 THR C C 1
ATOM 9477 O O . THR C 1 423 ? -8.71805 84.07224 -12.86001 1.000 80.95468 423 THR C O 1
ATOM 9481 N N . ASP C 1 424 ? -8.05423 82.78091 -14.58114 1.000 77.54577 424 ASP C N 1
ATOM 9482 C CA . ASP C 1 424 ? -8.81958 83.53288 -15.56165 1.000 80.29378 424 ASP C CA 1
ATOM 9483 C C . ASP C 1 424 ? -10.31550 83.33369 -15.32096 1.000 81.76972 424 ASP C C 1
ATOM 9484 O O . ASP C 1 424 ? -10.75299 82.21918 -15.01535 1.000 79.73841 424 ASP C O 1
ATOM 9489 N N . PRO C 1 425 ? -11.12328 84.39069 -15.44315 1.000 83.04420 425 PRO C N 1
ATOM 9490 C CA . PRO C 1 425 ? -12.56746 84.24096 -15.19579 1.000 75.22631 425 PRO C CA 1
ATOM 9491 C C . PRO C 1 425 ? -13.24945 83.27638 -16.14861 1.000 78.84322 425 PRO C C 1
ATOM 9492 O O . PRO C 1 425 ? -14.33866 82.78308 -15.83162 1.000 81.21668 425 PRO C O 1
ATOM 9496 N N . HIS C 1 426 ? -12.65236 82.99670 -17.30683 1.000 79.86123 426 HIS C N 1
ATOM 9497 C CA . HIS C 1 426 ? -13.22350 82.04537 -18.25012 1.000 77.55474 426 HIS C CA 1
ATOM 9498 C C . HIS C 1 426 ? -12.89568 80.59964 -17.90290 1.000 76.23224 426 HIS C C 1
ATOM 9499 O O . HIS C 1 426 ? -13.42999 79.68933 -18.54537 1.000 74.38000 426 HIS C O 1
ATOM 9506 N N . PHE C 1 427 ? -12.03877 80.36939 -16.91112 1.000 76.26553 427 PHE C N 1
ATOM 9507 C CA . PHE C 1 427 ? -11.63195 79.01541 -16.56122 1.000 72.92460 427 PHE C CA 1
ATOM 9508 C C . PHE C 1 427 ? -12.75305 78.30002 -15.82080 1.000 73.46988 427 PHE C C 1
ATOM 9509 O O . PHE C 1 427 ? -13.30706 78.82769 -14.85148 1.000 79.68830 427 PHE C O 1
ATOM 9517 N N . VAL C 1 428 ? -13.08312 77.09225 -16.27537 1.000 78.96020 428 VAL C N 1
ATOM 9518 C CA . VAL C 1 428 ? -14.11783 76.28942 -15.63369 1.000 71.82650 428 VAL C CA 1
ATOM 9519 C C . VAL C 1 428 ? -13.46470 75.30073 -14.67900 1.000 67.71187 428 VAL C C 1
ATOM 9520 O O . VAL C 1 428 ? -13.64785 75.38701 -13.45973 1.000 76.04707 428 VAL C O 1
ATOM 9524 N N . THR C 1 429 ? -12.68541 74.36781 -15.21917 1.000 68.86836 429 THR C N 1
ATOM 9525 C CA . THR C 1 429 ? -12.09864 73.31978 -14.39607 1.000 73.44078 429 THR C CA 1
ATOM 9526 C C . THR C 1 429 ? -10.96594 72.64830 -15.16002 1.000 69.79449 429 THR C C 1
ATOM 9527 O O . THR C 1 429 ? -10.75199 72.89683 -16.34919 1.000 67.74620 429 THR C O 1
ATOM 9531 N N . SER C 1 430 ? -10.23795 71.79324 -14.44722 1.000 68.47304 430 SER C N 1
ATOM 9532 C CA . SER C 1 430 ? -9.18347 70.96558 -15.01497 1.000 62.87864 430 SER C CA 1
ATOM 9533 C C . SER C 1 430 ? -9.62010 69.50757 -14.97628 1.000 62.14207 430 SER C C 1
ATOM 9534 O O . SER C 1 430 ? -10.09657 69.02651 -13.94325 1.000 65.89682 430 SER C O 1
ATOM 9537 N N . LEU C 1 431 ? -9.46610 68.81375 -16.10001 1.000 62.01316 431 LEU C N 1
ATOM 9538 C CA . LEU C 1 431 ? -9.83681 67.41160 -16.22513 1.000 57.39565 431 LEU C CA 1
ATOM 9539 C C . LEU C 1 431 ? -8.58514 66.55455 -16.35106 1.000 59.80689 431 LEU C C 1
ATOM 9540 O O . LEU C 1 431 ? -7.64833 66.90846 -17.07204 1.000 64.93014 431 LEU C O 1
ATOM 9545 N N . SER C 1 432 ? -8.57977 65.42216 -15.65548 1.000 60.72827 432 SER C N 1
ATOM 9546 C CA . SER C 1 432 ? -7.45168 64.50375 -15.65758 1.000 55.36706 432 SER C CA 1
ATOM 9547 C C . SER C 1 432 ? -7.98096 63.08037 -15.68904 1.000 54.41104 432 SER C C 1
ATOM 9548 O O . SER C 1 432 ? -8.96382 62.76601 -15.01327 1.000 61.83295 432 SER C O 1
ATOM 9551 N N . PHE C 1 433 ? -7.34585 62.22805 -16.48979 1.000 57.56582 433 PHE C N 1
ATOM 9552 C CA . PHE C 1 433 ? -7.77972 60.84527 -16.62230 1.000 53.66414 433 PHE C CA 1
ATOM 9553 C C . PHE C 1 433 ? -6.57102 59.91953 -16.64009 1.000 54.56042 433 PHE C C 1
ATOM 9554 O O . PHE C 1 433 ? -5.44287 60.33749 -16.90553 1.000 61.61276 433 PHE C O 1
ATOM 9562 N N . LEU C 1 434 ? -6.82189 58.64923 -16.34107 1.000 66.44943 434 LEU C N 1
ATOM 9563 C CA . LEU C 1 434 ? -5.77326 57.64431 -16.22515 1.000 67.15329 434 LEU C CA 1
ATOM 9564 C C . LEU C 1 434 ? -5.74683 56.78878 -17.48637 1.000 68.69215 434 LEU C C 1
ATOM 9565 O O . LEU C 1 434 ? -6.70716 56.06662 -17.77212 1.000 79.03907 434 LEU C O 1
ATOM 9570 N N . THR C 1 435 ? -4.65208 56.87127 -18.23506 1.000 86.93523 435 THR C N 1
ATOM 9571 C CA . THR C 1 435 ? -4.51103 56.10677 -19.47051 1.000 93.82561 435 THR C CA 1
ATOM 9572 C C . THR C 1 435 ? -3.21219 55.30484 -19.47911 1.000 87.34281 435 THR C C 1
ATOM 9573 O O . THR C 1 435 ? -2.15800 55.80508 -19.08288 1.000 81.37789 435 THR C O 1
ATOM 9577 N N . HIS C 1 443 ? -9.77197 48.92793 -24.57775 1.000 98.43787 443 HIS C N 1
ATOM 9578 C CA . HIS C 1 443 ? -9.73452 49.75399 -23.37532 1.000 107.09045 443 HIS C CA 1
ATOM 9579 C C . HIS C 1 443 ? -10.75711 50.88447 -23.45641 1.000 112.40951 443 HIS C C 1
ATOM 9580 O O . HIS C 1 443 ? -10.77470 51.64787 -24.42280 1.000 122.14930 443 HIS C O 1
ATOM 9582 N N . ALA C 1 444 ? -11.60320 50.98713 -22.43351 1.000 97.56523 444 ALA C N 1
ATOM 9583 C CA . ALA C 1 444 ? -12.66213 51.98736 -22.42888 1.000 81.08893 444 ALA C CA 1
ATOM 9584 C C . ALA C 1 444 ? -12.09012 53.39048 -22.26433 1.000 81.00154 444 ALA C C 1
ATOM 9585 O O . ALA C 1 444 ? -11.10904 53.60197 -21.54533 1.000 76.23582 444 ALA C O 1
ATOM 9587 N N . LEU C 1 445 ? -12.73046 54.36712 -22.93820 1.000 73.03119 445 LEU C N 1
ATOM 9588 C CA . LEU C 1 445 ? -12.39240 55.78206 -22.93543 1.000 68.83320 445 LEU C CA 1
ATOM 9589 C C . LEU C 1 445 ? -13.10691 56.50716 -21.79818 1.000 65.72274 445 LEU C C 1
ATOM 9590 O O . LEU C 1 445 ? -14.19323 56.09736 -21.37581 1.000 73.12658 445 LEU C O 1
ATOM 9595 N N . PRO C 1 446 ? -12.52883 57.59051 -21.28820 1.000 66.40645 446 PRO C N 1
ATOM 9596 C CA . PRO C 1 446 ? -13.16189 58.31088 -20.18162 1.000 55.59520 446 PRO C CA 1
ATOM 9597 C C . PRO C 1 446 ? -14.24356 59.27143 -20.65117 1.000 67.53712 446 PRO C C 1
ATOM 9598 O O . PRO C 1 446 ? -14.24113 59.75657 -21.78560 1.000 68.06264 446 PRO C O 1
ATOM 9602 N N . SER C 1 447 ? -15.18903 59.52774 -19.74946 1.000 63.40273 447 SER C N 1
ATOM 9603 C CA . SER C 1 447 ? -16.23549 60.51787 -19.95635 1.000 66.02655 447 SER C CA 1
ATOM 9604 C C . SER C 1 447 ? -16.43430 61.27726 -18.65400 1.000 62.67035 447 SER C C 1
ATOM 9605 O O . SER C 1 447 ? -16.08858 60.79115 -17.57482 1.000 70.65024 447 SER C O 1
ATOM 9608 N N . THR C 1 448 ? -17.00046 62.47632 -18.75542 1.000 60.54331 448 THR C N 1
ATOM 9609 C CA . THR C 1 448 ? -17.19781 63.28144 -17.55869 1.000 62.56119 448 THR C CA 1
ATOM 9610 C C . THR C 1 448 ? -18.33822 64.26333 -17.77129 1.000 67.83588 448 THR C C 1
ATOM 9611 O O . THR C 1 448 ? -18.73189 64.56173 -18.90179 1.000 69.62678 448 THR C O 1
ATOM 9615 N N . MET C 1 449 ? -18.87591 64.74017 -16.65407 1.000 68.08008 449 MET C N 1
ATOM 9616 C CA . MET C 1 449 ? -19.84167 65.82672 -16.62439 1.000 69.50195 449 MET C CA 1
ATOM 9617 C C . MET C 1 449 ? -19.18931 67.04748 -15.99006 1.000 69.52155 449 MET C C 1
ATOM 9618 O O . MET C 1 449 ? -18.49629 66.93288 -14.97404 1.000 70.73486 449 MET C O 1
ATOM 9623 N N . VAL C 1 450 ? -19.39871 68.21229 -16.59528 1.000 67.85781 450 VAL C N 1
ATOM 9624 C CA . VAL C 1 450 ? -18.79201 69.45721 -16.13729 1.000 69.77447 450 VAL C CA 1
ATOM 9625 C C . VAL C 1 450 ? -19.90353 70.46675 -15.88936 1.000 76.86630 450 VAL C C 1
ATOM 9626 O O . VAL C 1 450 ? -20.71387 70.73871 -16.78390 1.000 80.39950 450 VAL C O 1
ATOM 9630 N N . ASN C 1 451 ? -19.94454 71.01466 -14.67752 1.000 79.15903 451 ASN C N 1
ATOM 9631 C CA . ASN C 1 451 ? -20.92174 72.03766 -14.32658 1.000 79.47040 451 ASN C CA 1
ATOM 9632 C C . ASN C 1 451 ? -20.41430 73.40709 -14.76792 1.000 82.77786 451 ASN C C 1
ATOM 9633 O O . ASN C 1 451 ? -19.37595 73.87569 -14.28786 1.000 86.60119 451 ASN C O 1
ATOM 9638 N N . LEU C 1 452 ? -21.14256 74.04751 -15.68250 1.000 81.84046 452 LEU C N 1
ATOM 9639 C CA . LEU C 1 452 ? -20.76015 75.35415 -16.20001 1.000 80.98571 452 LEU C CA 1
ATOM 9640 C C . LEU C 1 452 ? -21.44868 76.50829 -15.48526 1.000 84.20140 452 LEU C C 1
ATOM 9641 O O . LEU C 1 452 ? -21.10538 77.66516 -15.74747 1.000 85.72425 452 LEU C O 1
ATOM 9646 N N . THR C 1 453 ? -22.39321 76.21892 -14.58597 1.000 82.83988 453 THR C N 1
ATOM 9647 C CA . THR C 1 453 ? -23.23633 77.26072 -14.00219 1.000 88.88185 453 THR C CA 1
ATOM 9648 C C . THR C 1 453 ? -22.40851 78.35528 -13.33554 1.000 93.37883 453 THR C C 1
ATOM 9649 O O . THR C 1 453 ? -22.61853 79.54716 -13.58956 1.000 91.47248 453 THR C O 1
ATOM 9653 N N . ASP C 1 454 ? -21.46921 77.96936 -12.46689 1.000 95.00497 454 ASP C N 1
ATOM 9654 C CA . ASP C 1 454 ? -20.69641 78.95972 -11.72131 1.000 89.80583 454 ASP C CA 1
ATOM 9655 C C . ASP C 1 454 ? -19.90995 79.87366 -12.65335 1.000 90.55297 454 ASP C C 1
ATOM 9656 O O . ASP C 1 454 ? -19.87240 81.09333 -12.45151 1.000 90.38668 454 ASP C O 1
ATOM 9661 N N . THR C 1 455 ? -19.27083 79.30303 -13.67710 1.000 89.44606 455 THR C N 1
ATOM 9662 C CA . THR C 1 455 ? -18.51136 80.11869 -14.61992 1.000 87.67399 455 THR C CA 1
ATOM 9663 C C . THR C 1 455 ? -19.43016 81.01199 -15.44504 1.000 86.02965 455 THR C C 1
ATOM 9664 O O . THR C 1 455 ? -19.09084 82.16710 -15.72732 1.000 89.40893 455 THR C O 1
ATOM 9668 N N . LEU C 1 456 ? -20.59193 80.49151 -15.85091 1.000 91.36127 456 LEU C N 1
ATOM 9669 C CA . LEU C 1 456 ? -21.54398 81.29989 -16.60833 1.000 86.23681 456 LEU C CA 1
ATOM 9670 C C . LEU C 1 456 ? -22.02073 82.50205 -15.80257 1.000 87.35548 456 LEU C C 1
ATOM 9671 O O . LEU C 1 456 ? -22.14603 83.60762 -16.34179 1.000 98.35571 456 LEU C O 1
ATOM 9676 N N . LYS C 1 457 ? -22.30133 82.30538 -14.51145 1.000 89.41392 457 LYS C N 1
ATOM 9677 C CA . LYS C 1 457 ? -22.72112 83.42163 -13.66947 1.000 88.86343 457 LYS C CA 1
ATOM 9678 C C . LYS C 1 457 ? -21.61162 84.45762 -13.53579 1.000 93.41696 457 LYS C C 1
ATOM 9679 O O . LYS C 1 457 ? -21.86928 85.66620 -13.59267 1.000 98.69443 457 LYS C O 1
ATOM 9681 N N . ALA C 1 458 ? -20.36870 84.00262 -13.35669 1.000 89.74301 458 ALA C N 1
ATOM 9682 C CA . ALA C 1 458 ? -19.24723 84.92760 -13.22396 1.000 85.42603 458 ALA C CA 1
ATOM 9683 C C . ALA C 1 458 ? -19.05450 85.76892 -14.47913 1.000 96.14403 458 ALA C C 1
ATOM 9684 O O . ALA C 1 458 ? -18.60188 86.91596 -14.39334 1.000 98.62207 458 ALA C O 1
ATOM 9686 N N . LEU C 1 459 ? -19.39208 85.22446 -15.64697 1.000 97.03564 459 LEU C N 1
ATOM 9687 C CA . LEU C 1 459 ? -19.19946 85.92275 -16.90960 1.000 94.65249 459 LEU C CA 1
ATOM 9688 C C . LEU C 1 459 ? -20.35853 86.84456 -17.27051 1.000 107.25972 459 LEU C C 1
ATOM 9689 O O . LEU C 1 459 ? -20.24170 87.60175 -18.24229 1.000 107.72742 459 LEU C O 1
ATOM 9694 N N . ASN C 1 460 ? -21.45778 86.80540 -16.51442 1.000 112.20875 460 ASN C N 1
ATOM 9695 C CA . ASN C 1 460 ? -22.63924 87.62333 -16.78272 1.000 119.15730 460 ASN C CA 1
ATOM 9696 C C . ASN C 1 460 ? -23.11306 87.44523 -18.22407 1.000 124.26668 460 ASN C C 1
ATOM 9697 O O . ASN C 1 460 ? -23.34174 88.40940 -18.95844 1.000 116.89637 460 ASN C O 1
ATOM 9702 N N . ILE C 1 461 ? -23.25282 86.18543 -18.62685 1.000 112.37211 461 ILE C N 1
ATOM 9703 C CA . ILE C 1 461 ? -23.66525 85.84737 -19.98367 1.000 105.25724 461 ILE C CA 1
ATOM 9704 C C . ILE C 1 461 ? -25.08958 86.31906 -20.26724 1.000 104.24607 461 ILE C C 1
ATOM 9705 O O . ILE C 1 461 ? -25.94227 86.32598 -19.37917 1.000 106.27151 461 ILE C O 1
ATOM 9707 N N . ASP C 1 464 ? -27.51415 84.48074 -24.35127 1.000 98.51510 464 ASP C N 1
ATOM 9708 C CA . ASP C 1 464 ? -28.32973 83.27222 -24.41267 1.000 103.60326 464 ASP C CA 1
ATOM 9709 C C . ASP C 1 464 ? -27.58423 82.14650 -25.12490 1.000 110.12928 464 ASP C C 1
ATOM 9710 O O . ASP C 1 464 ? -28.13917 81.07450 -25.37026 1.000 106.47491 464 ASP C O 1
ATOM 9712 N N . ASN C 1 465 ? -26.31773 82.40024 -25.44720 1.000 110.45700 465 ASN C N 1
ATOM 9713 C CA . ASN C 1 465 ? -25.48989 81.45655 -26.18295 1.000 106.25528 465 ASN C CA 1
ATOM 9714 C C . ASN C 1 465 ? -24.03572 81.69224 -25.80257 1.000 105.55031 465 ASN C C 1
ATOM 9715 O O . ASN C 1 465 ? -23.65037 82.80667 -25.43808 1.000 111.51059 465 ASN C O 1
ATOM 9720 N N . PHE C 1 466 ? -23.23108 80.63541 -25.88688 1.000 98.87062 466 PHE C N 1
ATOM 9721 C CA . PHE C 1 466 ? -21.82444 80.72749 -25.51218 1.000 93.92437 466 PHE C CA 1
ATOM 9722 C C . PHE C 1 466 ? -21.04527 79.63294 -26.22993 1.000 93.02208 466 PHE C C 1
ATOM 9723 O O . PHE C 1 466 ? -21.60562 78.83259 -26.98413 1.000 94.72288 466 PHE C O 1
ATOM 9731 N N . SER C 1 467 ? -19.73934 79.60419 -25.97822 1.000 88.17112 467 SER C N 1
ATOM 9732 C CA . SER C 1 467 ? -18.84998 78.58958 -26.51737 1.000 84.19489 467 SER C CA 1
ATOM 9733 C C . SER C 1 467 ? -18.14393 77.86450 -25.37974 1.000 84.06510 467 SER C C 1
ATOM 9734 O O . SER C 1 467 ? -17.87355 78.44676 -24.32555 1.000 81.48591 467 SER C O 1
ATOM 9737 N N . ILE C 1 468 ? -17.84928 76.58507 -25.60070 1.000 81.94017 468 ILE C N 1
ATOM 9738 C CA . ILE C 1 468 ? -17.01861 75.79030 -24.70181 1.000 78.71798 468 ILE C CA 1
ATOM 9739 C C . ILE C 1 468 ? -15.68631 75.53580 -25.39294 1.000 78.69713 468 ILE C C 1
ATOM 9740 O O . ILE C 1 468 ? -15.65413 75.10687 -26.55333 1.000 81.27717 468 ILE C O 1
ATOM 9745 N N . ASN C 1 469 ? -14.59057 75.78867 -24.68021 1.000 74.48198 469 ASN C N 1
ATOM 9746 C CA . ASN C 1 469 ? -13.24581 75.69580 -25.23653 1.000 75.12826 469 ASN C CA 1
ATOM 9747 C C . ASN C 1 469 ? -12.44319 74.67704 -24.44206 1.000 73.65628 469 ASN C C 1
ATOM 9748 O O . ASN C 1 469 ? -12.24267 74.84502 -23.23438 1.000 78.94650 469 ASN C O 1
ATOM 9753 N N . LEU C 1 470 ? -11.98409 73.62923 -25.11978 1.000 73.94355 470 LEU C N 1
ATOM 9754 C CA . LEU C 1 470 ? -11.17666 72.58449 -24.50595 1.000 68.59478 470 LEU C CA 1
ATOM 9755 C C . LEU C 1 470 ? -9.72189 72.76886 -24.91252 1.000 74.36564 470 LEU C C 1
ATOM 9756 O O . LEU C 1 470 ? -9.40913 72.83163 -26.10614 1.000 71.45540 470 LEU C O 1
ATOM 9761 N N . VAL C 1 471 ? -8.83931 72.85165 -23.92168 1.000 69.35241 471 VAL C N 1
ATOM 9762 C CA . VAL C 1 471 ? -7.40904 73.02184 -24.14548 1.000 65.59056 471 VAL C CA 1
ATOM 9763 C C . VAL C 1 471 ? -6.70472 71.74800 -23.70216 1.000 67.10497 471 VAL C C 1
ATOM 9764 O O . VAL C 1 471 ? -6.85228 71.31512 -22.55207 1.000 67.57639 471 VAL C O 1
ATOM 9768 N N . ALA C 1 472 ? -5.93219 71.15385 -24.60676 1.000 65.00424 472 ALA C N 1
ATOM 9769 C CA . ALA C 1 472 ? -5.11940 69.99379 -24.26644 1.000 66.20328 472 ALA C CA 1
ATOM 9770 C C . ALA C 1 472 ? -3.81629 70.46941 -23.63610 1.000 66.65742 472 ALA C C 1
ATOM 9771 O O . ALA C 1 472 ? -3.05341 71.20915 -24.26420 1.000 65.79044 472 ALA C O 1
ATOM 9773 N N . VAL C 1 473 ? -3.56181 70.05796 -22.39942 1.000 62.56898 473 VAL C N 1
ATOM 9774 C CA . VAL C 1 473 ? -2.35856 70.45397 -21.67514 1.000 59.96306 473 VAL C CA 1
ATOM 9775 C C . VAL C 1 473 ? -1.29075 69.39403 -21.92893 1.000 61.68025 473 VAL C C 1
ATOM 9776 O O . VAL C 1 473 ? -1.47345 68.23834 -21.51249 1.000 63.96900 473 VAL C O 1
ATOM 9780 N N . PRO C 1 474 ? -0.19038 69.73010 -22.59196 1.000 59.10341 474 PRO C N 1
ATOM 9781 C CA . PRO C 1 474 ? 0.80860 68.71758 -22.94055 1.000 61.12179 474 PRO C CA 1
ATOM 9782 C C . PRO C 1 474 ? 1.67504 68.33033 -21.75117 1.000 60.72839 474 PRO C C 1
ATOM 9783 O O . PRO C 1 474 ? 1.80379 69.06413 -20.76937 1.000 62.32894 474 PRO C O 1
ATOM 9787 N N . GLN C 1 475 ? 2.25745 67.14025 -21.85417 1.000 58.22959 475 GLN C N 1
ATOM 9788 C CA . GLN C 1 475 ? 3.26693 66.72200 -20.89454 1.000 61.91798 475 GLN C CA 1
ATOM 9789 C C . GLN C 1 475 ? 4.37491 67.77068 -20.8297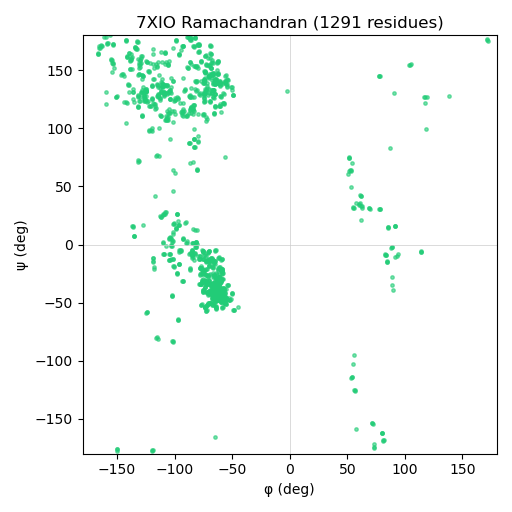3 1.000 63.27788 475 GLN C C 1
ATOM 9790 O O . GLN C 1 475 ? 4.74289 68.34544 -21.86337 1.000 65.17946 475 GLN C O 1
ATOM 9796 N N . PRO C 1 476 ? 4.91347 68.05826 -19.64722 1.000 63.44707 476 PRO C N 1
ATOM 9797 C CA . PRO C 1 476 ? 6.01479 69.02359 -19.55563 1.000 64.24626 476 PRO C CA 1
ATOM 9798 C C . PRO C 1 476 ? 7.17196 68.62486 -20.46045 1.000 60.83266 476 PRO C C 1
ATOM 9799 O O . PRO C 1 476 ? 7.51384 67.44665 -20.57979 1.000 60.40416 476 PRO C O 1
ATOM 9803 N N . GLY C 1 477 ? 7.75094 69.62237 -21.13106 1.000 64.76078 477 GLY C N 1
ATOM 9804 C CA . GLY C 1 477 ? 8.89988 69.41760 -21.98809 1.000 60.15443 477 GLY C CA 1
ATOM 9805 C C . GLY C 1 477 ? 8.59494 68.96617 -23.39888 1.000 60.71034 477 GLY C C 1
ATOM 9806 O O . GLY C 1 477 ? 9.47924 69.03716 -24.26022 1.000 63.24784 477 GLY C O 1
ATOM 9807 N N . VAL C 1 478 ? 7.38295 68.50001 -23.66795 1.000 61.77618 478 VAL C N 1
ATOM 9808 C CA . VAL C 1 478 ? 7.00511 68.08727 -25.01319 1.000 59.25249 478 VAL C CA 1
ATOM 9809 C C . VAL C 1 478 ? 6.70103 69.32868 -25.83812 1.000 65.60737 478 VAL C C 1
ATOM 9810 O O . VAL C 1 478 ? 5.92649 70.19409 -25.41244 1.000 70.28016 478 VAL C O 1
ATOM 9814 N N . ALA C 1 479 ? 7.31375 69.42464 -27.01705 1.000 70.84444 479 ALA C N 1
ATOM 9815 C CA . ALA C 1 479 ? 6.99021 70.51158 -27.93138 1.000 65.81256 479 ALA C CA 1
ATOM 9816 C C . ALA C 1 479 ? 5.51610 70.45043 -28.31288 1.000 73.58392 479 ALA C C 1
ATOM 9817 O O . ALA C 1 4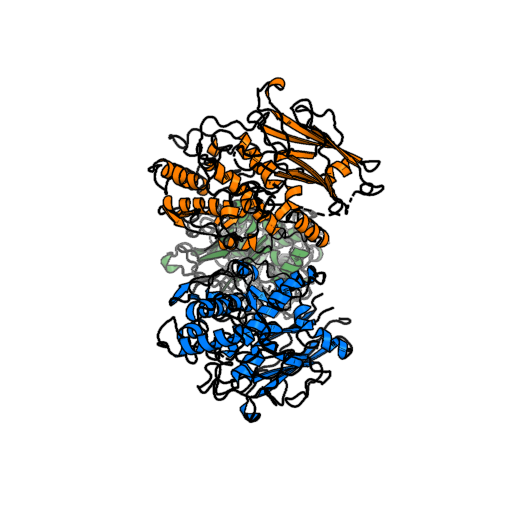79 ? 4.97349 69.37565 -28.58222 1.000 75.06765 479 ALA C O 1
ATOM 9819 N N . VAL C 1 480 ? 4.86182 71.61553 -28.32368 1.000 78.12704 480 VAL C N 1
ATOM 9820 C CA . VAL C 1 480 ? 3.43270 71.65712 -28.62371 1.000 75.39498 480 VAL C CA 1
ATOM 9821 C C . VAL C 1 480 ? 3.15787 71.11535 -30.02028 1.000 76.83481 480 VAL C C 1
ATOM 9822 O O . VAL C 1 480 ? 2.09609 70.53136 -30.26889 1.000 84.09667 480 VAL C O 1
ATOM 9826 N N . GLU C 1 481 ? 4.09895 71.29477 -30.95224 1.000 76.10852 481 GLU C N 1
ATOM 9827 C CA . GLU C 1 481 ? 3.94540 70.72575 -32.28709 1.000 79.89833 481 GLU C CA 1
ATOM 9828 C C . GLU C 1 481 ? 3.83000 69.20513 -32.26344 1.000 82.66520 481 GLU C C 1
ATOM 9829 O O . GLU C 1 481 ? 3.31143 68.62110 -33.22052 1.000 90.94728 481 GLU C O 1
ATOM 9835 N N . SER C 1 482 ? 4.29375 68.55357 -31.19629 1.000 81.86072 482 SER C N 1
ATOM 9836 C CA . SER C 1 482 ? 4.30158 67.09931 -31.09661 1.000 76.54417 482 SER C CA 1
ATOM 9837 C C . SER C 1 482 ? 3.30533 66.55225 -30.08184 1.000 79.14908 482 SER C C 1
ATOM 9838 O O . SER C 1 482 ? 3.24843 65.33382 -29.88969 1.000 82.87314 482 SER C O 1
ATOM 9841 N N . SER C 1 483 ? 2.52092 67.40864 -29.42813 1.000 78.42161 483 SER C N 1
ATOM 9842 C CA . SER C 1 483 ? 1.70193 66.97271 -28.30410 1.000 78.70005 483 SER C CA 1
ATOM 9843 C C . SER C 1 483 ? 0.44049 66.22806 -28.71920 1.000 83.90989 483 SER C C 1
ATOM 9844 O O . SER C 1 483 ? -0.22488 65.64765 -27.85461 1.000 87.52028 483 SER C O 1
ATOM 9847 N N . GLY C 1 484 ? 0.09514 66.22106 -29.99739 1.000 77.87500 484 GLY C N 1
ATOM 9848 C CA . GLY C 1 484 ? -1.11048 65.53524 -30.40689 1.000 85.87374 484 GLY C CA 1
ATOM 9849 C C . GLY C 1 484 ? -2.36838 66.28256 -29.99041 1.000 84.57569 484 GLY C C 1
ATOM 9850 O O . GLY C 1 484 ? -2.33508 67.39243 -29.45526 1.000 82.06731 484 GLY C O 1
ATOM 9851 N N . GLY C 1 485 ? -3.49881 65.63493 -30.23885 1.000 79.07717 485 GLY C N 1
ATOM 9852 C CA . GLY C 1 485 ? -4.78683 66.26845 -30.05354 1.000 78.29357 485 GLY C CA 1
ATOM 9853 C C . GLY C 1 485 ? -5.76104 65.41223 -29.27393 1.000 79.73847 485 GLY C C 1
ATOM 9854 O O . GLY C 1 485 ? -5.76940 64.18533 -29.37392 1.000 76.12670 485 GLY C O 1
ATOM 9855 N N . VAL C 1 486 ? -6.59634 66.09231 -28.49382 1.000 76.42750 486 VAL C N 1
ATOM 9856 C CA . VAL C 1 486 ? -7.66110 65.47065 -27.71831 1.000 72.14802 486 VAL C CA 1
ATOM 9857 C C . VAL C 1 486 ? -8.95840 65.59798 -28.50501 1.000 75.70971 486 VAL C C 1
ATOM 9858 O O . VAL C 1 486 ? -9.33556 66.70173 -28.91989 1.000 78.35986 486 VAL C O 1
ATOM 9862 N N . THR C 1 487 ? -9.63302 64.47560 -28.72895 1.000 67.67654 487 THR C N 1
ATOM 9863 C CA . THR C 1 487 ? -10.88897 64.45419 -29.47960 1.000 74.12010 487 THR C CA 1
ATOM 9864 C C . THR C 1 487 ? -11.95696 63.72742 -28.67467 1.000 73.67216 487 THR C C 1
ATOM 9865 O O . THR C 1 487 ? -11.85272 62.49834 -28.47915 1.000 72.91649 487 THR C O 1
ATOM 9869 N N . PRO C 1 488 ? -12.97914 64.42120 -28.18866 1.000 68.70967 488 PRO C N 1
ATOM 9870 C CA . PRO C 1 488 ? -14.12471 63.72497 -27.60325 1.000 74.19521 488 PRO C CA 1
ATOM 9871 C C . PRO C 1 488 ? -15.06571 63.21457 -28.68040 1.000 70.24494 488 PRO C C 1
ATOM 9872 O O . PRO C 1 488 ? -15.16286 63.77295 -29.77475 1.000 78.42713 488 PRO C O 1
ATOM 9876 N N . GLU C 1 489 ? -15.76990 62.13099 -28.35015 1.000 71.46681 489 GLU C N 1
ATOM 9877 C CA . GLU C 1 489 ? -16.70818 61.55093 -29.30397 1.000 71.76354 489 GLU C CA 1
ATOM 9878 C C . GLU C 1 489 ? -17.95736 62.40998 -29.43439 1.000 72.89398 489 GLU C C 1
ATOM 9879 O O . GLU C 1 489 ? -18.51854 62.53973 -30.52869 1.000 78.64833 489 GLU C O 1
ATOM 9885 N N . SER C 1 490 ? -18.40662 63.00131 -28.33068 1.000 72.32491 490 SER C N 1
ATOM 9886 C CA . SER C 1 490 ? -19.53783 63.91371 -28.35531 1.000 75.60127 490 SER C CA 1
ATOM 9887 C C . SER C 1 490 ? -19.41235 64.89182 -27.19741 1.000 76.92723 490 SER C C 1
ATOM 9888 O O . SER C 1 490 ? -18.75537 64.61560 -26.18931 1.000 75.79303 490 SER C O 1
ATOM 9891 N N . ILE C 1 491 ? -20.04424 66.05001 -27.36193 1.000 76.09643 491 ILE C N 1
ATOM 9892 C CA . ILE C 1 491 ? -20.20858 67.02246 -26.29013 1.000 78.43062 491 ILE C CA 1
ATOM 9893 C C . ILE C 1 491 ? -21.66853 67.44702 -26.28296 1.000 87.42802 491 ILE C C 1
ATOM 9894 O O . ILE C 1 491 ? -22.16444 67.99139 -27.27667 1.000 88.31860 491 ILE C O 1
ATOM 9899 N N . GLU C 1 492 ? -22.35684 67.19050 -25.17658 1.000 81.28073 492 GLU C N 1
ATOM 9900 C CA . GLU C 1 492 ? -23.75787 67.54834 -25.02849 1.000 84.57827 492 GLU C CA 1
ATOM 9901 C C . GLU C 1 492 ? -23.91512 68.50652 -23.85885 1.000 82.62479 492 GLU C C 1
ATOM 9902 O O . GLU C 1 492 ? -23.31728 68.30895 -22.79741 1.000 88.33351 492 GLU C O 1
ATOM 9908 N N . VAL C 1 493 ? -24.71979 69.54463 -24.06003 1.000 86.31014 493 VAL C N 1
ATOM 9909 C CA . VAL C 1 493 ? -24.99884 70.54652 -23.03944 1.000 85.90563 493 VAL C CA 1
ATOM 9910 C C . VAL C 1 493 ? -26.47034 70.44144 -22.66802 1.000 89.73515 493 VAL C C 1
ATOM 9911 O O . VAL C 1 493 ? -27.34022 70.43676 -23.54776 1.000 92.14959 493 VAL C O 1
ATOM 9915 N N . ALA C 1 494 ? -26.74876 70.34987 -21.37013 1.000 92.01439 494 ALA C N 1
ATOM 9916 C CA . ALA C 1 494 ? -28.10741 70.17633 -20.88054 1.000 91.38064 494 ALA C CA 1
ATOM 9917 C C . ALA C 1 494 ? -28.42586 71.22977 -19.83121 1.000 93.49822 494 ALA C C 1
ATOM 9918 O O . ALA C 1 494 ? -27.55918 71.62046 -19.04355 1.000 93.19038 494 ALA C O 1
ATOM 9920 N N . VAL C 1 495 ? -29.67684 71.68050 -19.82480 1.000 100.00575 495 VAL C N 1
ATOM 9921 C CA . VAL C 1 495 ? -30.18106 72.61398 -18.82468 1.000 100.88032 495 VAL C CA 1
ATOM 9922 C C . VAL C 1 495 ? -31.05783 71.83879 -17.85360 1.000 99.62708 495 VAL C C 1
ATOM 9923 O O . VAL C 1 495 ? -32.09701 71.29301 -18.24232 1.000 98.84047 495 VAL C O 1
ATOM 9927 N N . ILE C 1 496 ? -30.64245 71.79064 -16.59283 1.000 99.80250 496 ILE C N 1
ATOM 9928 C CA . ILE C 1 496 ? -31.39296 71.08978 -15.56171 1.000 98.19574 496 ILE C CA 1
ATOM 9929 C C . ILE C 1 496 ? -32.16922 72.09680 -14.72202 1.000 103.33319 496 ILE C C 1
ATOM 9930 O O . ILE C 1 496 ? -31.65417 73.16459 -14.39000 1.000 99.95179 496 ILE C O 1
#

InterPro domains:
  IPR002227 Tyrosinase copper-binding domain [PF00264] (73-265)
  IPR002227 Tyrosinase copper-binding domain [PR00092] (93-110)
  IPR002227 Tyrosinase copper-binding domain [PR00092] (124-129)
  IPR002227 Tyrosinase copper-binding domain [PR00092] (226-237)
  IPR002227 Tyrosinase copper-binding domain [PR00092] (245-263)
  IPR002227 Tyrosinase copper-binding domain [PS00497] (93-110)
  IPR002227 Tyrosinase copper-binding domain [PS00498] (246-257)
  IPR006311 Twin-arginine translocation pathway, signal sequence [PS51318] (1-34)
  IPR008922 Di-copper centre-containing domain superfamily [G3DSA:1.10.1280.10] (17-316)
  IPR008922 Di-copper centre-containing domain superfamily [SSF48056] (34-313)
  IPR022740 Polyphenol oxidase, C-terminal [PF12143] (363-480)
  IPR050316 Tyrosinase and Hemocyanin [PTHR11474] (38-463)

Radius of gyration: 39.92 Å; Cα contacts (8 Å, |Δi|>4): 2795; chains: 3; bounding box: 102×98×104 Å

Organism: Ralstonia solanacearum (NCBI:txid305)

Sequence (1297 aa):
APLRVRRNLHGMKMDDPDLSAYREFVGIMKGKDQTQALSWLGFANQHGTLNGGYKYCPHGDWYFLPWHRGFVLMYERAVAALTGYKTFAMPYWNWTEDRLLPEAFTAKTYNGKTNPLYVPNRNELTGPYALTDAIVGQKEVMDKIYAETNFEVFGTSRSVDRSVRPPLVQNSLDPKWVPMGGGNQGILERTPHNTVHNNIGAFMPTAASPRDPVFMMHHGNIDRVWATWNALGRKNSTDPLWLGMKFPNNYIDPQGRYYTQGVSDLLSTEALGYRYDVMPRADNKVVNNARAEHLLALFKTLRSVLKGEHPVATAVEPLNSAVQFEAGTTEVVALIKNIRIPYNVISIRVFVNLPNANLDVPETDPHFVTSLSFLTHALPSTMVNLTDTLKALNIRDDNFSINLVAVPQPGVAVESSGGVTPESIEVAVIAAPLRVRRNLHGMKMDDPDLSAYREFVGIMKGKDQTQALSWLGFANQHGTLNGGYKYCPHGDWYFLPWHRGFVLMYERAVAALTGYKTFAMPYWNWTEDRLLPEAFTAKTYNGKTNPLYVPNRNELTGPYALTDAIVGQKEVMDKIYAETNFEVFGTSRSVDRSVRPPLVQNSLDPKWVPMGGGNQGILERTPHNTVHNNIGAFMPTAASPRDPVFMMHHGNIDRVWATWNALGRKNSTDPLWLGMKFPNNYIDPQGRYYTQGVSDLLSTEALGYRYDVMPRADNKVVNNARAEHLLALFKTIRLRSVLKGEHPVATAVEPLNSAVQFEAGTVTGATTEVVALIKNIRIPYNVISIRVFVNLPNANLDVPETDPHFVTSLSFLTHALPSTMVNLTDTLKALNIRDDNFSINLVAVPQPGVAVESSGGVTPESIEVAVIAAPLRVRRNLHGMKMDDPDLSAYREFVGIMKGKDQTQALSWLGFANQHGTLNGGYKYCPHGDWYFLPWHRGFVLMYERAVAALTGYKTFAMPYWNWTEDRLLPEAFTAKTYNGKTNPLYVPNRNELTGPYALTDAIVGQKEVMDKIYAETNFEVFGTSRSVDRSVRPPLVQNSLDPKWVPMGGGNQGILERTPHNTVHNNIGAFMPTAASPRDPVFMMHHGNIDRVWATWNALGRKNSTDPLWLGMKFPNNYIDPQGRYYTQGVSDLLSTEALGYRYDVMPRADNKVVNNARAEHLLALFKTIRLRSVLKGEHPVATAVEPLNSAVQFEATEVVALIKNIRIPYNVISIRVFVNLPNANLDVPETDPHFVTSLSFLTHALPSTMVNLTDTLKALNIDNFSINLVAVPQPGVAVESSGGVTPESIEVAVI